Protein AF-A0A1G5RB70-F1 (afdb_monomer)

Organism: Photorhabdus luminescens (NCBI:txid29488)

Secondary structure (DSSP, 8-state):
--S-HHHHHHHHHHHHHHHHHT-HHHHHHHHHHHHHHHHTTT---HHHHHHHHHHHHHHHHHHHHHHHT-PPTT--PPPHHHHHHHHHHHHHHHHH-SSEEEEETT-TTS-GGGS-HHHHHH-SEEEEEES-HHHHSS---SSEEEEEE-B-GGGHHHHHHHHHHT-SGGGTTTEEEEEEE-TTTTTSSS-SEEEEESS--HHHHHHHHHHHHHHS-GGGB-----TTPEEEETTEEEEEE-TTS-SSHHHHHHHHHHHHHHHHHHH---HHHHHHHHHHHTTB-SS-TTSB-HHHHHHHHHHHHHTTS-SSPPPPPPTHHHHHHH-HHHHHHHSEEE-HHHHHT-S--SEEEEEEEEEETTEEEEEEE---TTTGGG--TT-EEEEEE----S-TT----EEEEEESS--TT-EEEEPPBSS-EEEEEE-SSSEEEEEEE-STTGGGG-SSEEEEE-HHHHBPTTSS-BEEEEEEEEETTEEEEEEEEEEEEEETTEEEEEE-TTS-SEEEEE--TTHHHHHHHHHHHHHHHHHHHHHHHHHHTT---TT--PPPP-S----TT-TTTHHHHHHHHHHHHHHHHHHHHHHHHHHHHHHHHHS--SSS-HHHHHHHHHHHHHHHHHHHHHHHHHHHHHHHHHHHHHHHHHHHHH-GGGTS---GGGGT-TTS-----HHHHHHHHHHHHHHTT-HHHHHHHHSTTT---TT--TT--HHHHHHHHHSS-S-HHHHHHHHHHHHHHHHHHHHHHHHHHHHHHHHHHHHTT-S------HHHHHHHTT--SS--HHHHHHHHHHHHHHHHHHHHHHHHHHHHHHHHHHHHHTS----SSHHHHHHHHHHTSS----

Solvent-accessible surface area (backbone atoms only — not comparable to full-atom values): 46330 Å² total; per-residue (Å²): 128,82,84,41,13,32,58,43,38,48,53,50,36,52,51,42,47,58,55,46,62,73,34,68,72,50,42,53,50,53,51,51,43,53,52,52,27,58,75,47,78,72,42,88,45,76,66,48,51,52,53,48,52,53,52,27,52,57,39,22,54,50,34,27,52,53,46,61,66,47,53,42,73,88,47,44,57,55,52,77,68,52,26,53,52,49,48,54,46,52,53,55,50,46,74,72,46,86,56,42,44,50,25,42,58,97,44,71,90,49,60,52,89,78,53,52,68,69,57,52,59,64,26,67,24,38,33,38,33,48,59,50,62,66,58,55,63,48,82,68,45,66,36,38,20,36,34,36,38,34,56,38,64,95,34,52,68,54,49,57,53,40,60,60,65,56,69,40,79,94,40,60,86,38,59,43,39,35,35,36,42,10,40,76,40,25,41,69,37,54,55,32,25,40,38,36,24,40,48,70,56,71,66,58,52,48,54,52,52,56,51,49,40,59,62,40,63,71,84,33,42,33,67,44,63,60,78,29,29,33,69,74,52,74,8,26,19,32,35,44,43,60,60,94,54,60,93,44,66,53,56,40,53,11,46,49,38,10,55,11,42,46,50,15,72,74,70,70,46,59,53,74,59,34,35,38,51,41,30,48,78,66,41,23,22,63,73,37,51,14,36,61,19,66,47,47,54,52,48,43,54,51,48,56,54,57,69,75,54,78,71,100,64,90,73,74,49,29,59,62,37,50,52,35,42,74,40,48,66,63,42,47,62,69,28,28,68,39,24,58,56,45,56,70,64,51,84,64,58,61,60,53,33,35,20,30,32,75,76,52,94,54,34,33,35,39,37,79,48,84,80,54,89,75,48,73,80,68,64,64,62,34,49,38,54,25,34,38,37,48,79,70,60,58,40,76,83,61,36,59,56,24,63,38,77,43,60,57,73,73,59,83,40,31,36,34,45,35,48,56,37,59,50,19,16,44,32,31,22,60,71,55,99,57,34,32,37,38,32,36,32,38,25,56,52,41,56,73,55,56,69,60,29,22,41,68,49,34,28,82,78,38,42,42,88,73,47,93,47,40,28,27,32,42,36,35,41,31,55,98,85,36,58,30,47,35,36,30,34,36,44,78,46,77,58,90,97,44,68,39,83,35,58,38,87,91,54,78,38,55,50,78,41,59,76,35,84,57,44,46,61,52,51,50,55,51,47,54,55,50,44,51,50,43,51,54,50,51,48,53,51,19,55,75,68,72,42,87,61,84,88,64,55,86,39,79,81,84,82,77,77,94,52,101,78,32,74,32,48,37,51,57,53,53,50,50,52,53,39,53,53,44,54,50,56,63,47,40,57,51,53,50,49,42,51,50,46,45,35,57,69,57,70,70,79,96,80,76,70,63,68,59,52,51,49,51,43,50,53,46,50,54,50,54,49,47,51,46,63,70,42,49,34,59,55,56,47,48,55,52,46,48,52,45,48,51,51,41,52,46,25,76,74,61,38,47,67,71,52,43,44,85,58,83,46,66,88,63,54,88,74,69,79,71,90,66,50,71,66,53,55,38,52,54,55,51,50,53,51,60,76,64,67,42,65,49,24,53,48,12,45,74,49,29,86,81,56,83,48,90,94,68,58,98,84,56,50,38,69,54,48,42,48,60,67,66,67,72,82,67,51,55,32,40,41,17,15,49,52,43,52,31,50,53,41,43,52,52,54,50,44,52,50,51,53,55,53,48,52,53,51,53,53,51,41,46,74,72,69,50,90,77,85,84,88,72,62,61,71,54,43,34,61,43,56,68,57,82,81,86,70,60,63,69,63,50,50,53,52,47,52,50,24,35,73,74,46,40,71,62,24,42,50,54,53,52,48,51,46,49,51,51,17,54,50,41,56,42,61,79,55,80,79,73,83,88,61,52,71,70,50,50,54,55,57,55,61,75,72,54,84,80,91,125

pLDDT: mean 78.02, std 16.64, range [27.03, 98.0]

Radius of gyration: 30.94 Å; Cα contacts (8 Å, |Δi|>4): 1353; chains: 1; bounding box: 73×94×80 Å

Sequence (854 aa):
MPNNSYQSLLASAQATLKEMKHKPNTEALIQTIKQGFSKNNHKWTPELINKQKMLEHALEKNAYIRYSNDLPVGASGLNEGEQRSFVNYIKALAGRTTKVDILVQGNEKAALSSQTDAILGSADAFRVLPKDFKQRHSARTNIGARLTINVDKAHFNSLANALTQLFNDDNRGWLEQAKIMGPKNLGNRTDQAVIYLSSAGVEHAHAIGNKLNKLLPATAFIEHTPTGMYRVGKGIAYSETVEGESSSHGQSRARLIAAASTESLLTNTPIEKTLSRTLQKRGYDIHNPALLAQAVRDRDLKGRLMSMIGGAEHRQGSTDIQQFAIDPVLFARSNTISAETLVRAGRLPAEGHAQLVKVKAGLYELEYAAQSTNDIAKGNVDSVPAYFLGYNGSNQANTIPAYVDIPKHAVPGSFLFTGTLSGCSLVVTNLDADTYRVYHDSRVNSSLLYDNVVMAVDYKDYQIAGTTKGFAAAYMQYVNGEWQLAFQRQEYQQDGQTLWPKSRNSEEPISIQTANSQVAERNQAQFATYRERIHQQLKKIATQFGVPVEGVSDGVYKEGEFSPHHPAITAWIELHDKVQAKIIADTQQLVDKRNGLYKARSDTSENFQPALIDQQIKQINITLEYYKARYDSVLDEALSVEQSWLWQQIKSKSGVDAVVRIDDTSILSSSKEHTSNMGERYAIVEAYQRNRLDAEFTDGLRNFQDISIPGFDNRMSALEMKRLFLDGQLTPKQRGALSSRITETSRAEYIDKILKQTSVFSEDFHRAGSNFDRLAPQDFYLSLVGDVSGGRCYPLVRAMAVALANSGEAGINSLVEKLYLSGAMASFADIGGASEHLPQIRQVSEAALVPSLS

Nearest PDB structures (foldseek):
  8p51-assembly1_A  TM=5.427E-01  e=2.641E-49  Photorhabdus luminescens
  8p52-assembly1_A  TM=4.308E-01  e=3.298E-49  Photorhabdus luminescens
  4rsw-assembly1_B  TM=7.954E-01  e=2.076E-15  Pseudomonas syringae pv. syringae
  4rsx-assembly1_A  TM=8.199E-01  e=9.573E-13  Pseudomonas syringae pv. tomato str. DC3000

Mean predicted aligned error: 17.88 Å

Foldseek 3Di:
DFLFLLVLLLVLLVVLLVVLCPDPVLVVLLVVLLVVCVVVVNDDDPVSVVSLVVNLVVLLVSLLVVLWPQAFPPQDADDPVLQLVLLVLLVVLQVPFDFWAKAAVVGRVDGSPPDDPVCLSPGQKIKIFTPPPCQQPPDQQLKKKKKFFAWHSVCLSLVSNLQSVCPDPVCGPWFHMKMAGHRRCGSVTNGRMMTITSDDDLVSQLVSVLSVLLSDFPNTAGADEGRSWRDNDGRMTMAMGHGPADPDPSSRSSSLSSQLSSCCSNVVDDSLQSSLVSCLVRQADSRRRSHGDPLRNVVSVLVQQVVPDPPDDDAQFDLCLVVCLVPVPVLLQQAPEAASQVQVVADDPQKAKWGWHDPDGRYTYIHGDDDDPVCVVPPNSGIDIEGEWEADGQRQQDQAWTKHKDWFFDDRSYKYFYHKDWQWKWWWADPDDTIIMITIGNHALCNLLDPRTFDMDGQVNFDDPLDSTGIKGWMWGCPPRGIKTKIATWDWDDDPPHIDIDGDPPDSRMDIDGGDRCPNVVSVVVLVVVLVVLVVLLVVLCVVLVHDPPPQDFADDDDDGQTLCDRRCPSLVVSLVVSVSSLCVVLVVLVVVLSVLSSVLSPDDDDDDNVVSVVSNVVSVVVVVVSCSSPVSSSVVSSSSSSSVVSSVQCVVPNSCSRHPPDPCPVVPVPPDPPDDLVNVLVVVVVVLVSNVPVLLCLLLVVLVPDDAPPDDPPDALSVLSVSLVVPPTDSSNNSSSVNVSVVRVLVVVLVVQVVVQVVVVVVCVVVVDPDDDDQPQSNLCSLLVNPPVGDVPQVVVQCVVLCVPPNNVSNVVSSVVSVVNSVVSNVVVVDDDDPCVVVVVVVVVVSRDDDDD

Structure (mmCIF, N/CA/C/O backbone):
data_AF-A0A1G5RB70-F1
#
_entry.id   AF-A0A1G5RB70-F1
#
loop_
_atom_site.group_PDB
_atom_site.id
_atom_site.type_symbol
_atom_site.label_atom_id
_atom_site.label_alt_id
_atom_site.label_comp_id
_atom_site.label_asym_id
_atom_site.label_entity_id
_atom_site.label_seq_id
_atom_site.pdbx_PDB_ins_code
_atom_site.Cartn_x
_atom_site.Cartn_y
_atom_site.Cartn_z
_atom_site.occupancy
_atom_site.B_iso_or_equiv
_atom_site.auth_seq_id
_atom_site.auth_comp_id
_atom_site.auth_asym_id
_atom_site.auth_atom_id
_atom_site.pdbx_PDB_model_num
ATOM 1 N N . MET A 1 1 ? -16.496 -16.251 14.519 1.00 31.03 1 MET A N 1
ATOM 2 C CA . MET A 1 1 ? -16.645 -15.763 13.128 1.00 31.03 1 MET A CA 1
ATOM 3 C C . MET A 1 1 ? -15.352 -16.054 12.382 1.00 31.03 1 MET A C 1
ATOM 5 O O . MET A 1 1 ? -14.330 -16.115 13.058 1.00 31.03 1 MET A O 1
ATOM 9 N N . PRO A 1 2 ? -15.360 -16.285 11.058 1.00 34.53 2 PRO A N 1
ATOM 10 C CA . PRO A 1 2 ? -14.129 -16.552 10.320 1.00 34.53 2 PRO A CA 1
ATOM 11 C C . PRO A 1 2 ? -13.153 -15.385 10.499 1.00 34.53 2 PRO A C 1
ATOM 13 O O . PRO A 1 2 ? -13.551 -14.232 10.358 1.00 34.53 2 PRO A O 1
ATOM 16 N N . ASN A 1 3 ? -11.884 -15.686 10.775 1.00 48.84 3 ASN A N 1
ATOM 17 C CA . ASN A 1 3 ? -10.769 -14.735 10.910 1.00 48.84 3 ASN A CA 1
ATOM 18 C C . ASN A 1 3 ? -10.421 -13.994 9.595 1.00 48.84 3 ASN A C 1
ATOM 20 O O . ASN A 1 3 ? -9.320 -13.471 9.452 1.00 48.84 3 ASN A O 1
ATOM 24 N N . ASN A 1 4 ? -11.323 -13.969 8.611 1.00 68.75 4 ASN A N 1
ATOM 25 C CA . ASN A 1 4 ? -11.021 -13.548 7.254 1.00 68.75 4 ASN A CA 1
ATOM 26 C C . ASN A 1 4 ? -11.738 -12.231 6.908 1.00 68.75 4 ASN A C 1
ATOM 28 O O . ASN A 1 4 ? -12.928 -12.213 6.582 1.00 68.75 4 ASN A O 1
ATOM 32 N N . SER A 1 5 ? -10.990 -11.127 6.975 1.00 85.88 5 SER A N 1
ATOM 33 C CA . SER A 1 5 ? -11.450 -9.781 6.612 1.00 85.88 5 SER A CA 1
ATOM 34 C C . SER A 1 5 ? -11.936 -9.689 5.156 1.00 85.88 5 SER A C 1
ATOM 36 O O . SER A 1 5 ? -12.802 -8.867 4.857 1.00 85.88 5 SER A O 1
ATOM 38 N N . TYR A 1 6 ? -11.451 -10.560 4.260 1.00 85.56 6 TYR A N 1
ATOM 39 C CA . TYR A 1 6 ? -11.930 -10.638 2.880 1.00 85.56 6 TYR A CA 1
ATOM 40 C C . TYR A 1 6 ? -13.357 -11.160 2.821 1.00 85.56 6 TYR A C 1
ATOM 42 O O . TYR A 1 6 ? -14.191 -10.572 2.143 1.00 85.56 6 TYR A O 1
ATOM 50 N N . GLN A 1 7 ? -13.671 -12.213 3.576 1.00 84.19 7 GLN A N 1
ATOM 51 C CA . GLN A 1 7 ? -15.010 -12.804 3.571 1.00 84.19 7 GLN A CA 1
ATOM 52 C C . GLN A 1 7 ? -16.065 -11.833 4.111 1.00 84.19 7 GLN A C 1
ATOM 54 O O . GLN A 1 7 ? -17.151 -11.732 3.542 1.00 84.19 7 GLN A O 1
ATOM 59 N N . SER A 1 8 ? -15.749 -11.067 5.163 1.00 89.44 8 SER A N 1
ATOM 60 C CA . SER A 1 8 ? -16.678 -10.046 5.669 1.00 89.44 8 SER A CA 1
ATOM 61 C C . SER A 1 8 ? -16.869 -8.902 4.669 1.00 89.44 8 SER A C 1
ATOM 63 O O . SER A 1 8 ? -18.002 -8.479 4.427 1.00 89.44 8 SER A O 1
ATOM 65 N N . LEU A 1 9 ? -15.790 -8.442 4.025 1.00 92.69 9 LEU A N 1
ATOM 66 C CA . LEU A 1 9 ? -15.866 -7.413 2.990 1.00 92.69 9 LEU A CA 1
ATOM 67 C C . LEU A 1 9 ? -16.654 -7.891 1.760 1.00 92.69 9 LEU A C 1
ATOM 69 O O . LEU A 1 9 ? -17.506 -7.158 1.257 1.00 92.69 9 LEU A O 1
ATOM 73 N N . LEU A 1 10 ? -16.413 -9.123 1.307 1.00 91.12 10 LEU A N 1
ATOM 74 C CA . LEU A 1 10 ? -17.107 -9.745 0.183 1.00 91.12 10 LEU A CA 1
ATOM 75 C C . LEU A 1 10 ? -18.601 -9.907 0.470 1.00 91.12 10 LEU A C 1
ATOM 77 O O . LEU A 1 10 ? -19.417 -9.533 -0.369 1.00 91.12 10 LEU A O 1
ATOM 81 N N . ALA A 1 11 ? -18.973 -10.383 1.661 1.00 91.50 11 ALA A N 1
ATOM 82 C CA . ALA A 1 11 ? -20.374 -10.495 2.060 1.00 91.50 11 ALA A CA 1
ATOM 83 C C . ALA A 1 11 ? -21.081 -9.127 2.038 1.00 91.50 11 ALA A C 1
ATOM 85 O O . ALA A 1 11 ? -22.203 -9.003 1.538 1.00 91.50 11 ALA A O 1
ATOM 86 N N . SER A 1 12 ? -20.408 -8.073 2.514 1.00 94.31 12 SER A N 1
ATOM 87 C CA . SER A 1 12 ? -20.926 -6.702 2.444 1.00 94.31 12 SER A CA 1
ATOM 88 C C . SER A 1 12 ? -21.049 -6.196 1.000 1.00 94.31 12 SER A C 1
ATOM 90 O O . SER A 1 12 ? -22.056 -5.574 0.644 1.00 94.31 12 SER A O 1
ATOM 92 N N . ALA A 1 13 ? -20.086 -6.525 0.132 1.00 95.25 13 ALA A N 1
ATOM 93 C CA . ALA A 1 13 ? -20.132 -6.194 -1.291 1.00 95.25 13 ALA A CA 1
ATOM 94 C C . ALA A 1 13 ? -21.294 -6.895 -2.012 1.00 95.25 13 ALA A C 1
ATOM 96 O O . ALA A 1 13 ? -22.079 -6.243 -2.698 1.00 95.25 13 ALA A O 1
ATOM 97 N N . GLN A 1 14 ? -21.461 -8.202 -1.800 1.00 94.94 14 GLN A N 1
ATOM 98 C CA . GLN A 1 14 ? -22.570 -8.992 -2.339 1.00 94.94 14 GLN A CA 1
ATOM 99 C C . GLN A 1 14 ? -23.925 -8.445 -1.876 1.00 94.94 14 GLN A C 1
ATOM 101 O O . GLN A 1 14 ? -24.848 -8.306 -2.681 1.00 94.94 14 GLN A O 1
ATOM 106 N N . ALA A 1 15 ? -24.051 -8.087 -0.595 1.00 94.00 15 ALA A N 1
ATOM 107 C CA . ALA A 1 15 ? -25.278 -7.514 -0.052 1.00 94.00 15 ALA A CA 1
ATOM 108 C C . ALA A 1 15 ? -25.584 -6.126 -0.642 1.00 94.00 15 ALA A C 1
ATOM 110 O O . ALA A 1 15 ? -26.731 -5.856 -1.007 1.00 94.00 15 ALA A O 1
ATOM 111 N N . THR A 1 16 ? -24.562 -5.278 -0.788 1.00 94.44 16 THR A N 1
ATOM 112 C CA . THR A 1 16 ? -24.662 -3.961 -1.438 1.00 94.44 16 THR A CA 1
ATOM 113 C C . THR A 1 16 ? -25.119 -4.111 -2.888 1.00 94.44 16 THR A C 1
ATOM 115 O O . THR A 1 16 ? -26.086 -3.475 -3.306 1.00 94.44 16 THR A O 1
ATOM 118 N N . LEU A 1 17 ? -24.479 -5.002 -3.649 1.00 93.31 17 LEU A N 1
ATOM 119 C CA . LEU A 1 17 ? -24.807 -5.263 -5.048 1.00 93.31 17 LEU A CA 1
ATOM 120 C C . LEU A 1 17 ? -26.230 -5.811 -5.200 1.00 93.31 17 LEU A C 1
ATOM 122 O O . LEU A 1 17 ? -26.986 -5.330 -6.045 1.00 93.31 17 LEU A O 1
ATOM 126 N N . LYS A 1 18 ? -26.624 -6.763 -4.343 1.00 92.31 18 LYS A N 1
ATOM 127 C CA . LYS A 1 18 ? -27.985 -7.304 -4.313 1.00 92.31 18 LYS A CA 1
ATOM 128 C C . LYS A 1 18 ? -29.006 -6.201 -4.058 1.00 92.31 18 LYS A C 1
ATOM 130 O O . LYS A 1 18 ? -29.961 -6.105 -4.814 1.00 92.31 18 LYS A O 1
ATOM 135 N N . GLU A 1 19 ? -28.829 -5.363 -3.040 1.00 92.62 19 GLU A N 1
ATOM 136 C CA . GLU A 1 19 ? -29.795 -4.301 -2.732 1.00 92.62 19 GLU A CA 1
ATOM 137 C C . GLU A 1 19 ? -29.883 -3.261 -3.854 1.00 92.62 19 GLU A C 1
ATOM 139 O O . GLU A 1 19 ? -30.973 -2.905 -4.298 1.00 92.62 19 GLU A O 1
ATOM 144 N N . MET A 1 20 ? -28.734 -2.791 -4.335 1.00 92.19 20 MET A N 1
ATOM 145 C CA . MET A 1 20 ? -28.671 -1.701 -5.304 1.00 92.19 20 MET A CA 1
ATOM 146 C C . MET A 1 20 ? -29.183 -2.119 -6.682 1.00 92.19 20 MET A C 1
ATOM 148 O O . MET A 1 20 ? -29.793 -1.302 -7.366 1.00 92.19 20 MET A O 1
ATOM 152 N N . LYS A 1 21 ? -29.041 -3.398 -7.054 1.00 87.88 21 LYS A N 1
ATOM 153 C CA . LYS A 1 21 ? -29.631 -3.941 -8.282 1.00 87.88 21 LYS A CA 1
ATOM 154 C C . LYS A 1 21 ? -31.162 -3.848 -8.302 1.00 87.88 21 LYS A C 1
ATOM 156 O O . LYS A 1 21 ? -31.720 -3.682 -9.369 1.00 87.88 21 LYS A O 1
ATOM 161 N N . HIS A 1 22 ? -31.837 -3.900 -7.152 1.00 88.50 22 HIS A N 1
ATOM 162 C CA . HIS A 1 22 ? -33.305 -3.837 -7.090 1.00 88.50 22 HIS A CA 1
ATOM 163 C C . HIS A 1 22 ? -33.854 -2.402 -6.979 1.00 88.50 22 HIS A C 1
ATOM 165 O O . HIS A 1 22 ? -35.068 -2.218 -6.895 1.00 88.50 22 HIS A O 1
ATOM 171 N N . LYS A 1 23 ? -32.997 -1.368 -6.950 1.00 92.62 23 LYS A N 1
ATOM 172 C CA . LYS A 1 23 ? -33.448 0.031 -6.877 1.00 92.62 23 LYS A CA 1
ATOM 173 C C . LYS A 1 23 ? -33.729 0.580 -8.282 1.00 92.62 23 LYS A C 1
ATOM 175 O O . LYS A 1 23 ? -32.786 0.673 -9.069 1.00 92.62 23 LYS A O 1
ATOM 180 N N . PRO A 1 24 ? -34.957 1.057 -8.581 1.00 91.19 24 PRO A N 1
ATOM 181 C CA . PRO A 1 24 ? -35.333 1.510 -9.926 1.00 91.19 24 PRO A CA 1
ATOM 182 C C . PRO A 1 24 ? -34.399 2.575 -10.515 1.00 91.19 24 PRO A C 1
ATOM 184 O O . PRO A 1 24 ? -33.982 2.476 -11.665 1.00 91.19 24 PRO A O 1
ATOM 187 N N . A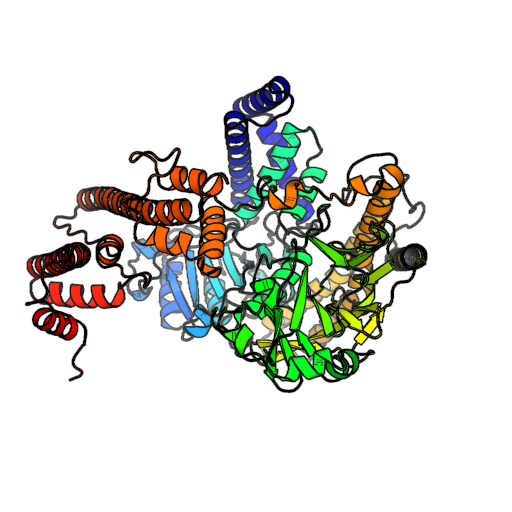SN A 1 25 ? -34.000 3.563 -9.707 1.00 90.75 25 ASN A N 1
ATOM 188 C CA . ASN A 1 25 ? -33.099 4.633 -10.148 1.00 90.75 25 ASN A CA 1
ATOM 189 C C . ASN A 1 25 ? -31.695 4.111 -10.486 1.00 90.75 25 ASN A C 1
ATOM 191 O O . ASN A 1 25 ? -31.045 4.613 -11.399 1.00 90.75 25 ASN A O 1
ATOM 195 N N . THR A 1 26 ? -31.220 3.106 -9.749 1.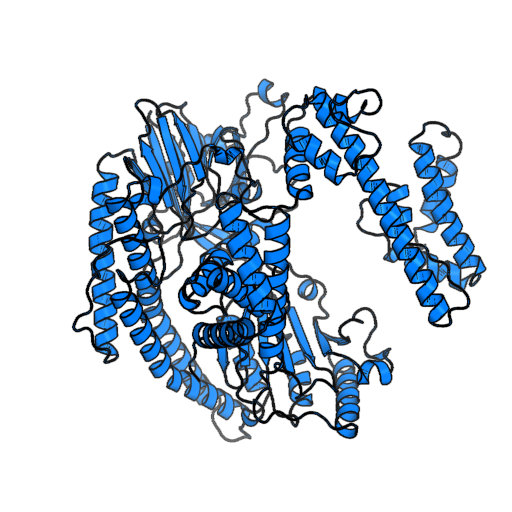00 91.69 26 THR A N 1
ATOM 196 C CA . THR A 1 26 ? -29.913 2.488 -9.981 1.00 91.69 26 THR A CA 1
ATOM 197 C C . THR A 1 26 ? -29.942 1.616 -11.231 1.00 91.69 26 THR A C 1
ATOM 199 O O . THR A 1 26 ? -29.047 1.732 -12.063 1.00 91.69 26 THR A O 1
ATOM 202 N N . GLU A 1 27 ? -30.990 0.810 -11.411 1.00 92.44 27 GLU A N 1
ATOM 203 C CA . GLU A 1 27 ? -31.206 0.012 -12.624 1.00 92.44 27 GLU A CA 1
ATOM 204 C C . GLU A 1 27 ? -31.263 0.908 -13.873 1.00 92.44 27 GLU A C 1
ATOM 206 O O . GLU A 1 27 ? -30.523 0.682 -14.832 1.00 92.44 27 GLU A O 1
ATOM 211 N N . ALA A 1 28 ? -32.051 1.988 -13.838 1.00 93.56 28 ALA A N 1
ATOM 212 C CA . ALA A 1 28 ? -32.140 2.950 -14.937 1.00 93.56 28 ALA A CA 1
ATOM 213 C C . ALA A 1 28 ? -30.778 3.587 -15.271 1.00 93.56 28 ALA A C 1
ATOM 215 O O . ALA A 1 28 ? -30.421 3.729 -16.445 1.00 93.56 28 ALA A O 1
ATOM 216 N N . LEU A 1 29 ? -29.985 3.929 -14.249 1.00 93.69 29 LEU A N 1
ATOM 217 C CA . LEU A 1 29 ? -28.647 4.493 -14.424 1.00 93.69 29 LEU A CA 1
ATOM 218 C C . LEU A 1 29 ? -27.680 3.486 -15.067 1.00 93.69 29 LEU A C 1
ATOM 220 O O . LEU A 1 29 ? -26.972 3.843 -16.008 1.00 93.69 29 LEU A O 1
ATOM 224 N N . ILE A 1 30 ? -27.693 2.223 -14.625 1.00 92.12 30 ILE A N 1
ATOM 225 C CA . ILE A 1 30 ? -26.885 1.136 -15.206 1.00 92.12 30 ILE A CA 1
ATOM 226 C C . ILE A 1 30 ? -27.234 0.935 -16.683 1.00 92.12 30 ILE A C 1
ATOM 228 O O . ILE A 1 30 ? -26.332 0.877 -17.522 1.00 92.12 30 ILE A O 1
ATOM 232 N N . GLN A 1 31 ? -28.528 0.860 -17.014 1.00 93.75 31 GLN A N 1
ATOM 233 C CA . GLN A 1 31 ? -28.980 0.687 -18.398 1.00 93.75 31 GLN A CA 1
ATOM 234 C C . GLN A 1 31 ? -28.575 1.876 -19.272 1.00 93.75 31 GLN A C 1
ATOM 236 O O . GLN A 1 31 ? -28.063 1.681 -20.373 1.00 93.75 31 GLN A O 1
ATOM 241 N N . THR A 1 32 ? -28.715 3.100 -18.756 1.00 94.75 32 THR A N 1
ATOM 242 C CA . THR A 1 32 ? -28.289 4.321 -19.455 1.00 94.75 32 THR A CA 1
ATOM 243 C C . THR A 1 32 ? -26.794 4.288 -19.772 1.00 94.75 32 THR A C 1
ATOM 245 O O . THR A 1 32 ? -26.399 4.586 -20.898 1.00 94.75 32 THR A O 1
ATOM 248 N N . ILE A 1 33 ? -25.956 3.892 -18.807 1.00 87.75 33 ILE A N 1
ATOM 249 C CA . ILE A 1 33 ? -24.504 3.794 -19.007 1.00 87.75 33 ILE A CA 1
ATOM 250 C C . ILE A 1 33 ? -24.174 2.718 -20.048 1.00 87.75 33 ILE A C 1
ATOM 252 O O . ILE A 1 33 ? -23.453 3.005 -21.001 1.00 87.75 33 ILE A O 1
ATOM 256 N N . LYS A 1 34 ? -24.729 1.505 -19.914 1.00 89.81 34 LYS A N 1
ATOM 257 C CA . LYS A 1 34 ? -24.479 0.387 -20.842 1.00 89.81 34 LYS A CA 1
ATOM 258 C C . LYS A 1 34 ? -24.890 0.724 -22.277 1.00 89.81 34 LYS A C 1
ATOM 260 O O . LYS A 1 34 ? -24.111 0.522 -23.208 1.00 89.81 34 LYS A O 1
ATOM 265 N N . GLN A 1 35 ? -26.087 1.282 -22.458 1.00 91.25 35 GLN A N 1
ATOM 266 C CA . GLN A 1 35 ? -26.585 1.686 -23.774 1.00 91.25 35 GLN A CA 1
ATOM 267 C C . GLN A 1 35 ? -25.755 2.822 -24.366 1.00 91.25 35 GLN A C 1
ATOM 269 O O . GLN A 1 35 ? -25.406 2.773 -25.543 1.00 91.25 35 GLN A O 1
ATOM 274 N N . GLY A 1 36 ? -25.415 3.834 -23.565 1.00 84.12 36 GLY A N 1
ATOM 275 C CA . GLY A 1 36 ? -24.588 4.945 -24.021 1.00 84.12 36 GLY A CA 1
ATOM 276 C C . GLY A 1 36 ? -23.173 4.508 -24.401 1.00 84.12 36 GLY A C 1
ATOM 277 O O . GLY A 1 36 ? -22.647 4.975 -25.406 1.00 84.12 36 GLY A O 1
ATOM 278 N N . PHE A 1 37 ? -22.573 3.580 -23.654 1.00 76.94 37 PHE A N 1
ATOM 279 C CA . PHE A 1 37 ? -21.264 3.016 -23.978 1.00 76.94 37 PHE A CA 1
ATOM 280 C C . PHE A 1 37 ? -21.298 2.228 -25.295 1.00 76.94 37 PHE A C 1
ATOM 282 O O . PHE A 1 37 ? -20.459 2.448 -26.166 1.00 76.94 37 PHE A O 1
ATOM 289 N N . SER A 1 38 ? -22.312 1.375 -25.484 1.00 79.94 38 SER A N 1
ATOM 290 C CA . SER A 1 38 ? -22.505 0.614 -26.726 1.00 79.94 38 SER A CA 1
ATOM 291 C C . SER A 1 38 ? -22.735 1.526 -27.940 1.00 79.94 38 SER A C 1
ATOM 293 O O . SER A 1 38 ? -22.081 1.356 -28.966 1.00 79.94 38 SER A O 1
ATOM 295 N N . LYS A 1 39 ? -23.589 2.553 -27.807 1.00 86.06 39 LYS A N 1
ATOM 296 C CA . LYS A 1 39 ? -23.884 3.522 -28.880 1.00 86.06 39 LYS A CA 1
ATOM 297 C C . LYS A 1 39 ? -22.684 4.389 -29.275 1.00 86.06 39 LYS A C 1
ATOM 299 O O . LYS A 1 39 ? -22.634 4.860 -30.403 1.00 86.06 39 LYS A O 1
ATOM 304 N N . ASN A 1 40 ? -21.718 4.585 -28.377 1.00 77.00 40 ASN A N 1
ATOM 305 C CA . ASN A 1 40 ? -20.520 5.396 -28.616 1.00 77.00 40 ASN A CA 1
ATOM 306 C C . ASN A 1 40 ? -19.294 4.553 -29.003 1.00 77.00 40 ASN A C 1
ATOM 308 O O . ASN A 1 40 ? -18.175 4.862 -28.593 1.00 77.00 40 ASN A O 1
ATOM 312 N N . ASN A 1 41 ? -19.483 3.476 -29.772 1.00 75.75 41 ASN A N 1
ATOM 313 C CA . ASN A 1 41 ? -18.404 2.577 -30.201 1.00 75.75 41 ASN A CA 1
ATOM 314 C C . ASN A 1 41 ? -17.542 2.064 -29.033 1.00 75.75 41 ASN A C 1
ATOM 316 O O . ASN A 1 41 ? -16.322 1.966 -29.159 1.00 75.75 41 ASN A O 1
ATOM 320 N N . HIS A 1 42 ? -18.166 1.756 -27.891 1.00 68.81 42 HIS A N 1
ATOM 321 C CA . HIS A 1 42 ? -17.479 1.274 -26.687 1.00 68.81 42 HIS A CA 1
ATOM 322 C C . HIS A 1 42 ? -16.435 2.267 -26.144 1.00 68.81 42 HIS A C 1
ATOM 324 O O . HIS A 1 42 ? -15.387 1.877 -25.626 1.00 68.81 42 HIS A O 1
ATOM 330 N N . LYS A 1 43 ? -16.713 3.573 -26.261 1.00 61.56 43 LYS A N 1
ATOM 331 C CA . LYS A 1 43 ? -15.885 4.648 -25.699 1.00 61.56 43 LYS A CA 1
ATOM 332 C C . LYS A 1 43 ? -16.616 5.393 -24.587 1.00 61.56 43 LYS A C 1
ATOM 334 O O . LYS A 1 43 ? -17.822 5.631 -24.643 1.00 61.56 43 LYS A O 1
ATOM 339 N N . TRP A 1 44 ? -15.849 5.799 -23.579 1.00 67.00 44 TRP A N 1
ATOM 340 C CA . TRP A 1 44 ? -16.328 6.651 -22.496 1.00 67.00 44 TRP A CA 1
ATOM 341 C C . TRP A 1 44 ? -16.421 8.106 -22.951 1.00 67.00 44 TRP A C 1
ATOM 343 O O . TRP A 1 44 ? -15.450 8.668 -23.454 1.00 67.00 44 TRP A O 1
ATOM 353 N N . THR A 1 45 ? -17.580 8.725 -22.734 1.00 69.56 45 THR A N 1
ATOM 354 C CA . THR A 1 45 ? -17.783 10.169 -22.901 1.00 69.56 45 THR A CA 1
ATOM 355 C C . THR A 1 45 ? -17.795 10.857 -21.531 1.00 69.56 45 THR A C 1
ATOM 357 O O . THR A 1 45 ? -18.068 10.195 -20.524 1.00 69.56 45 THR A O 1
ATOM 360 N N . PRO A 1 46 ? -17.558 12.180 -21.449 1.00 69.94 46 PRO A N 1
ATOM 361 C CA . PRO A 1 46 ? -17.653 12.915 -20.185 1.00 69.94 46 PRO A CA 1
ATOM 362 C C . PRO A 1 46 ? -19.002 12.733 -19.471 1.00 69.94 46 PRO A C 1
ATOM 364 O O . PRO A 1 46 ? -19.048 12.611 -18.247 1.00 69.94 46 PRO A O 1
ATOM 367 N N . GLU A 1 47 ? -20.101 12.644 -20.228 1.00 83.00 47 GLU A N 1
ATOM 368 C CA . GLU A 1 47 ? -21.432 12.393 -19.668 1.00 83.00 47 GLU A CA 1
ATOM 369 C C . GLU A 1 47 ? -21.533 10.995 -19.037 1.00 83.00 47 GLU A C 1
ATOM 371 O O . GLU A 1 47 ? -22.024 10.853 -17.916 1.00 83.00 47 GLU A O 1
ATOM 376 N N . LEU A 1 48 ? -21.030 9.960 -19.720 1.00 69.75 48 LEU A N 1
ATOM 377 C CA . LEU A 1 48 ? -21.040 8.588 -19.204 1.00 69.75 48 LEU A CA 1
ATOM 378 C C . LEU A 1 48 ? -20.142 8.432 -17.975 1.00 69.75 48 LEU A C 1
ATOM 380 O O . LEU A 1 48 ? -20.534 7.752 -17.030 1.00 69.75 48 LEU A O 1
ATOM 384 N N . ILE A 1 49 ? -18.995 9.113 -17.949 1.00 70.19 49 ILE A N 1
ATOM 385 C CA . ILE A 1 49 ? -18.101 9.165 -16.784 1.00 70.19 49 ILE A CA 1
ATOM 386 C C . ILE A 1 49 ? -18.816 9.807 -15.588 1.00 70.19 49 ILE A C 1
ATOM 388 O O . ILE A 1 49 ? -18.740 9.296 -14.472 1.00 70.19 49 ILE A O 1
ATOM 392 N N . ASN A 1 50 ? -19.559 10.897 -15.798 1.00 77.44 50 ASN A N 1
ATOM 393 C CA . ASN A 1 50 ? -20.337 11.519 -14.725 1.00 77.44 50 ASN A CA 1
ATOM 394 C C . ASN A 1 50 ? -21.445 10.591 -14.207 1.00 77.44 50 ASN A C 1
ATOM 396 O O . ASN A 1 50 ? -21.599 10.446 -12.995 1.00 77.44 50 ASN A O 1
ATOM 400 N N . LYS A 1 51 ? -22.169 9.900 -15.096 1.00 82.88 51 LYS A N 1
ATOM 401 C CA . LYS A 1 51 ? -23.176 8.903 -14.692 1.00 82.88 51 LYS A CA 1
ATOM 402 C C . LYS A 1 51 ? -22.550 7.722 -13.940 1.00 82.88 51 LYS A C 1
ATOM 404 O O . LYS A 1 51 ? -23.120 7.267 -12.952 1.00 82.88 51 LYS A O 1
ATOM 409 N N . GLN A 1 52 ? -21.369 7.259 -14.352 1.00 84.00 52 GLN A N 1
ATOM 410 C CA . GLN A 1 52 ? -20.610 6.234 -13.631 1.00 84.00 52 GLN A CA 1
ATOM 411 C C . GLN A 1 52 ? -20.239 6.705 -12.218 1.00 84.00 52 GLN A C 1
ATOM 413 O O . GLN A 1 52 ? -20.468 5.970 -11.263 1.00 84.00 52 GLN A O 1
ATOM 418 N N . LYS A 1 53 ? -19.753 7.943 -12.059 1.00 80.38 53 LYS A N 1
ATOM 419 C CA . LYS A 1 53 ? -19.459 8.528 -10.737 1.00 80.38 53 LYS A CA 1
ATOM 420 C C . LYS A 1 53 ? -20.703 8.621 -9.852 1.00 80.38 53 LYS A C 1
ATOM 422 O O . LYS A 1 53 ? -20.621 8.362 -8.655 1.00 80.38 53 LYS A O 1
ATOM 427 N N . MET A 1 54 ? -21.863 8.955 -10.424 1.00 90.56 54 MET A N 1
ATOM 428 C CA . MET A 1 54 ? -23.136 8.951 -9.691 1.00 90.56 54 MET A CA 1
ATOM 429 C C . MET A 1 54 ? -23.513 7.544 -9.204 1.00 90.56 54 MET A C 1
ATOM 431 O O . MET A 1 54 ? -23.964 7.391 -8.068 1.00 90.56 54 MET A O 1
ATOM 435 N N . LEU A 1 55 ? -23.319 6.521 -10.045 1.00 90.62 55 LEU A N 1
ATOM 436 C CA . LEU A 1 55 ? -23.554 5.120 -9.685 1.00 90.62 55 LEU A CA 1
ATOM 437 C C . LEU A 1 55 ? -22.618 4.679 -8.552 1.00 90.62 55 LEU A C 1
ATOM 439 O O . LEU A 1 55 ? -23.083 4.131 -7.552 1.00 90.62 55 LEU A O 1
ATOM 443 N N . GLU A 1 56 ? -21.325 4.971 -8.686 1.00 90.38 56 GLU A N 1
ATOM 444 C CA . GLU A 1 56 ? -20.311 4.654 -7.681 1.00 90.38 56 GLU A CA 1
ATOM 445 C C . GLU A 1 56 ? -20.622 5.342 -6.344 1.00 90.38 56 GLU A C 1
ATOM 447 O O . GLU A 1 56 ? -20.632 4.688 -5.305 1.00 90.38 56 GLU A O 1
ATOM 452 N N . HIS A 1 57 ? -21.003 6.622 -6.355 1.00 91.94 57 HIS A N 1
ATOM 453 C CA . HIS A 1 57 ? -21.382 7.345 -5.140 1.00 91.94 57 HIS A CA 1
ATOM 454 C C . HIS A 1 57 ? -22.630 6.759 -4.453 1.00 91.94 57 HIS A C 1
ATOM 456 O O . HIS A 1 57 ? -22.697 6.667 -3.224 1.00 91.94 57 HIS A O 1
ATOM 462 N N . ALA A 1 58 ? -23.629 6.325 -5.229 1.00 93.62 58 ALA A N 1
ATOM 463 C CA . ALA A 1 58 ? -24.820 5.679 -4.678 1.00 93.62 58 ALA A CA 1
ATOM 464 C C . ALA A 1 58 ? -24.485 4.336 -4.000 1.00 93.62 58 ALA A C 1
ATOM 466 O O . ALA A 1 58 ? -25.020 4.033 -2.928 1.00 93.62 58 ALA A O 1
ATOM 467 N N . LEU A 1 59 ? -23.585 3.553 -4.604 1.00 95.69 59 LEU A N 1
ATOM 468 C CA . LEU A 1 59 ? -23.063 2.308 -4.037 1.00 95.69 59 LEU A CA 1
ATOM 469 C C . LEU A 1 59 ? -22.230 2.566 -2.774 1.00 95.69 59 LEU A C 1
ATOM 471 O O . LEU A 1 59 ? -22.441 1.894 -1.767 1.00 95.69 59 LEU A O 1
ATOM 475 N N . GLU A 1 60 ? -21.343 3.566 -2.797 1.00 95.50 60 GLU A N 1
ATOM 476 C CA . GLU A 1 60 ? -20.515 3.983 -1.655 1.00 95.50 60 GLU A CA 1
ATOM 477 C C . GLU A 1 60 ? -21.395 4.345 -0.456 1.00 95.50 60 GLU A C 1
ATOM 479 O O . GLU A 1 60 ? -21.188 3.835 0.645 1.00 95.50 60 GLU A O 1
ATOM 484 N N . LYS A 1 61 ? -22.434 5.162 -0.670 1.00 94.06 61 LYS A N 1
ATOM 485 C CA . LYS A 1 61 ? -23.382 5.537 0.385 1.00 94.06 61 LYS A CA 1
ATOM 486 C C . LYS A 1 61 ? -24.085 4.316 0.981 1.00 94.06 61 LYS A C 1
ATOM 488 O O . LYS A 1 61 ? -24.231 4.239 2.199 1.00 94.06 61 LYS A O 1
ATOM 493 N N . ASN A 1 62 ? -24.523 3.365 0.154 1.00 94.81 62 ASN A N 1
ATOM 494 C CA . ASN A 1 62 ? -25.186 2.155 0.644 1.00 94.81 62 ASN A CA 1
ATOM 495 C C . ASN A 1 62 ? -24.236 1.257 1.449 1.00 94.81 62 ASN A C 1
ATOM 497 O O . ASN A 1 62 ? -24.576 0.854 2.561 1.00 94.81 62 ASN A O 1
ATOM 501 N N . ALA A 1 63 ? -23.035 1.006 0.924 1.00 94.62 63 ALA A N 1
ATOM 502 C CA . ALA A 1 63 ? -22.011 0.222 1.605 1.00 94.62 63 ALA A CA 1
ATOM 503 C C . ALA A 1 63 ? -21.600 0.865 2.942 1.00 94.62 63 ALA A C 1
ATOM 505 O O . ALA A 1 63 ? -21.455 0.169 3.947 1.00 94.62 63 ALA A O 1
ATOM 506 N N . TYR A 1 64 ? -21.483 2.196 2.987 1.00 93.38 64 TYR A N 1
ATOM 507 C CA . TYR A 1 64 ? -21.172 2.921 4.218 1.00 93.38 64 TYR A CA 1
ATOM 508 C C . TYR A 1 64 ? -22.289 2.818 5.262 1.00 93.38 64 TYR A C 1
ATOM 510 O O . TYR A 1 64 ? -21.999 2.581 6.430 1.00 93.38 64 TYR A O 1
ATOM 518 N N . ILE A 1 65 ? -23.559 2.937 4.856 1.00 91.94 65 ILE A N 1
ATOM 519 C CA . ILE A 1 65 ? -24.705 2.761 5.767 1.00 91.94 65 ILE A CA 1
ATOM 520 C C . ILE A 1 65 ? -24.715 1.347 6.360 1.00 91.94 65 ILE A C 1
ATOM 522 O O . ILE A 1 65 ? -24.976 1.172 7.549 1.00 91.94 65 ILE A O 1
ATOM 526 N N . ARG A 1 66 ? -24.406 0.329 5.548 1.00 90.94 66 ARG A N 1
ATOM 527 C CA . ARG A 1 66 ? -24.288 -1.057 6.025 1.00 90.94 66 ARG A CA 1
ATOM 528 C C . ARG A 1 66 ? -23.196 -1.191 7.075 1.00 90.94 66 ARG A C 1
ATOM 530 O O . ARG A 1 66 ? -23.457 -1.758 8.127 1.00 90.94 66 ARG A O 1
ATOM 537 N N . TYR A 1 67 ? -22.023 -0.617 6.814 1.00 92.44 67 TYR A N 1
ATOM 538 C CA . TYR A 1 67 ? -20.944 -0.563 7.794 1.00 92.44 67 TYR A CA 1
ATOM 539 C C . TYR A 1 67 ? -21.376 0.159 9.080 1.00 92.44 67 TYR A C 1
ATOM 541 O O . TYR A 1 67 ? -21.174 -0.366 10.165 1.00 92.44 67 TYR A O 1
ATOM 549 N N . SER A 1 68 ? -22.003 1.337 8.988 1.00 88.88 68 SER A N 1
ATOM 550 C CA . SER A 1 68 ? -22.381 2.115 10.178 1.00 88.88 68 SER A CA 1
ATOM 551 C C . SER A 1 68 ? -23.470 1.457 11.027 1.00 88.88 68 SER A C 1
ATOM 553 O O . SER A 1 68 ? -23.597 1.778 12.205 1.00 88.88 68 SER A O 1
ATOM 555 N N . ASN A 1 69 ? -24.262 0.570 10.422 1.00 89.25 69 ASN A N 1
ATOM 556 C CA . ASN A 1 69 ? -25.316 -0.189 11.092 1.00 89.25 69 ASN A CA 1
ATOM 557 C C . ASN A 1 69 ? -24.823 -1.544 11.631 1.00 89.25 69 ASN A C 1
ATOM 559 O O . ASN A 1 69 ? -25.584 -2.239 12.303 1.00 89.25 69 ASN A O 1
ATOM 563 N N . ASP A 1 70 ? -23.574 -1.923 11.350 1.00 89.31 70 ASP A N 1
ATOM 564 C CA . ASP A 1 70 ? -22.908 -3.098 11.914 1.00 89.31 70 ASP A CA 1
ATOM 565 C C . ASP A 1 70 ? -22.491 -2.775 13.358 1.00 89.31 70 ASP A C 1
ATOM 567 O O . ASP A 1 70 ? -21.384 -2.304 13.618 1.00 89.31 70 ASP A O 1
ATOM 571 N N . LEU A 1 71 ? -23.439 -2.899 14.293 1.00 90.31 71 LEU A N 1
ATOM 572 C CA . LEU A 1 71 ? -23.247 -2.564 15.707 1.00 90.31 71 LEU A CA 1
ATOM 573 C C . LEU A 1 71 ? -22.792 -3.790 16.522 1.00 90.31 71 LEU A C 1
ATOM 575 O O . LEU A 1 71 ? -23.248 -4.907 16.255 1.00 90.31 71 LEU A O 1
ATOM 579 N N . PRO A 1 72 ? -21.956 -3.613 17.567 1.00 89.19 72 PRO A N 1
ATOM 580 C CA . PRO A 1 72 ? -21.579 -4.706 18.455 1.00 89.19 72 PRO A CA 1
ATOM 581 C C . PRO A 1 72 ? -22.803 -5.306 19.157 1.00 89.19 72 PRO A C 1
ATOM 583 O O . PRO A 1 72 ? -23.549 -4.608 19.848 1.00 89.19 72 PRO A O 1
ATOM 586 N N . VAL A 1 73 ? -22.995 -6.620 19.025 1.00 87.50 73 VAL A N 1
ATOM 587 C CA . VAL A 1 73 ? -24.105 -7.321 19.683 1.00 87.50 73 VAL A CA 1
ATOM 588 C C . VAL A 1 73 ? -23.932 -7.242 21.200 1.00 87.50 73 VAL A C 1
ATOM 590 O O . VAL A 1 73 ? -22.896 -7.629 21.736 1.00 87.50 73 VAL A O 1
ATOM 593 N N . GLY A 1 74 ? -24.959 -6.745 21.893 1.00 83.56 74 GLY A N 1
ATOM 594 C CA . GLY A 1 74 ? -24.945 -6.563 23.346 1.00 83.56 74 GLY A CA 1
ATOM 595 C C . GLY A 1 74 ? -24.349 -5.235 23.824 1.00 83.56 74 GLY A C 1
ATOM 596 O O . GLY A 1 74 ? -24.363 -4.982 25.026 1.00 83.56 74 GLY A O 1
ATOM 597 N N . ALA A 1 75 ? -23.874 -4.359 22.930 1.00 87.88 75 ALA A N 1
ATOM 598 C CA . ALA A 1 75 ? -23.527 -2.995 23.323 1.00 87.88 75 ALA A CA 1
ATOM 599 C C . ALA A 1 75 ? -24.780 -2.205 23.724 1.00 87.88 75 ALA A C 1
ATOM 601 O O . ALA A 1 75 ? -25.846 -2.345 23.128 1.00 87.88 75 ALA A O 1
ATOM 602 N N . SER A 1 76 ? -24.639 -1.373 24.754 1.00 91.69 76 SER A N 1
ATOM 603 C CA . SER A 1 76 ? -25.698 -0.497 25.252 1.00 91.69 76 SER A CA 1
ATOM 604 C C . SER A 1 76 ? -25.169 0.920 25.407 1.00 91.69 76 SER A C 1
ATOM 606 O O . SER A 1 76 ? -24.062 1.120 25.913 1.00 91.69 76 SER A O 1
ATOM 608 N N . GLY A 1 77 ? -25.968 1.900 24.990 1.00 93.12 77 GLY A N 1
ATOM 609 C CA . GLY A 1 77 ? -25.661 3.310 25.187 1.00 93.12 77 GLY A CA 1
ATOM 610 C C . GLY A 1 77 ? -25.778 3.769 26.642 1.00 93.12 77 GLY A C 1
ATOM 611 O O . GLY A 1 77 ? -26.315 3.066 27.503 1.00 93.12 77 GLY A O 1
ATOM 612 N N . LEU A 1 78 ? -25.281 4.978 26.902 1.00 95.06 78 LEU A N 1
ATOM 613 C CA . LEU A 1 78 ? -25.415 5.654 28.193 1.00 95.06 78 LEU A CA 1
ATOM 614 C C . LEU A 1 78 ? -26.744 6.415 28.274 1.00 95.06 78 LEU A C 1
ATOM 616 O O . LEU A 1 78 ? -27.097 7.151 27.349 1.00 95.06 78 LEU A O 1
ATOM 620 N N . ASN A 1 79 ? -27.449 6.306 29.400 1.00 94.88 79 ASN A N 1
ATOM 621 C CA . ASN A 1 79 ? -28.566 7.199 29.723 1.00 94.88 79 ASN A CA 1
ATOM 622 C C . ASN A 1 79 ? -28.064 8.605 30.111 1.00 94.88 79 ASN A C 1
ATOM 624 O O . ASN A 1 79 ? -26.877 8.803 30.349 1.00 94.88 79 ASN A O 1
ATOM 628 N N . GLU A 1 80 ? -28.946 9.601 30.212 1.00 93.44 80 GLU A N 1
ATOM 629 C CA . GLU A 1 80 ? -28.544 10.996 30.484 1.00 93.44 80 GLU A CA 1
ATOM 630 C C . GLU A 1 80 ? -27.746 11.182 31.790 1.00 93.44 80 GLU A C 1
ATOM 632 O O . GLU A 1 80 ? -26.837 12.013 31.866 1.00 93.44 80 GLU A O 1
ATOM 637 N N . GLY A 1 81 ? -28.061 10.407 32.832 1.00 94.00 81 GLY A N 1
ATOM 638 C CA . GLY A 1 81 ? -27.308 10.412 34.088 1.00 94.00 81 GLY A CA 1
ATOM 639 C C . GLY A 1 81 ? -25.898 9.851 33.910 1.00 94.00 81 GLY A C 1
ATOM 640 O O . GLY A 1 81 ? -24.921 10.467 34.334 1.00 94.00 81 GLY A O 1
ATOM 641 N N . GLU A 1 82 ? -25.787 8.715 33.226 1.00 96.31 82 GLU A N 1
ATOM 642 C CA . GLU A 1 82 ? -24.519 8.063 32.892 1.00 96.31 82 GLU A CA 1
ATOM 643 C C . GLU A 1 82 ? -23.658 8.936 31.959 1.00 96.31 82 GLU A C 1
ATOM 645 O O . GLU A 1 82 ? -22.449 9.037 32.159 1.00 96.31 82 GLU A O 1
ATOM 650 N N . GLN A 1 83 ? -24.268 9.637 30.996 1.00 96.38 83 GLN A N 1
ATOM 651 C CA . GLN A 1 83 ? -23.592 10.579 30.096 1.00 96.38 83 GLN A CA 1
ATOM 652 C C . GLN A 1 83 ? -22.933 11.732 30.865 1.00 96.38 83 GLN A C 1
ATOM 654 O O . GLN A 1 83 ? -21.757 12.026 30.645 1.00 96.38 83 GLN A O 1
ATOM 659 N N . ARG A 1 84 ? -23.658 12.356 31.807 1.00 94.81 84 ARG A N 1
ATOM 660 C CA . ARG A 1 84 ? -23.102 13.413 32.674 1.00 94.81 84 ARG A CA 1
ATOM 661 C C . ARG A 1 84 ? -21.964 12.884 33.544 1.00 94.81 84 ARG A C 1
ATOM 663 O O . ARG A 1 84 ? -20.917 13.521 33.643 1.00 94.81 84 ARG A O 1
ATOM 670 N N . SER A 1 85 ? -22.136 11.696 34.121 1.00 95.94 85 SER A N 1
ATOM 671 C CA . SER A 1 85 ? -21.095 11.030 34.911 1.00 95.94 85 SER A CA 1
ATOM 672 C C . SER A 1 85 ? -19.836 10.740 34.088 1.00 95.94 85 SER A C 1
ATOM 674 O O . SER A 1 85 ? -18.726 10.964 34.570 1.00 95.94 85 SER A O 1
ATOM 676 N N . PHE A 1 86 ? -19.990 10.305 32.835 1.00 97.00 86 PHE A N 1
ATOM 677 C CA . PHE A 1 86 ? -18.873 10.077 31.919 1.00 97.00 86 PHE A CA 1
ATOM 678 C C . PHE A 1 86 ? -18.131 11.379 31.582 1.00 97.00 86 PHE A C 1
ATOM 680 O O . PHE A 1 86 ? -16.904 11.423 31.650 1.00 97.00 86 PHE A O 1
ATOM 687 N N . VAL A 1 87 ? -18.848 12.472 31.296 1.00 96.50 87 VAL A N 1
ATOM 688 C CA . VAL A 1 87 ? -18.232 13.792 31.055 1.00 96.50 87 VAL A CA 1
ATOM 689 C C . VAL A 1 87 ? -17.426 14.260 32.271 1.00 96.50 87 VAL A C 1
ATOM 691 O O . VAL A 1 87 ? -16.273 14.672 32.125 1.00 96.50 87 VAL A O 1
ATOM 694 N N . ASN A 1 88 ? -17.989 14.138 33.475 1.00 95.00 88 ASN A N 1
ATOM 695 C CA . ASN A 1 88 ? -17.289 14.479 34.717 1.00 95.00 88 ASN A CA 1
ATOM 696 C C . ASN A 1 88 ? -16.032 13.624 34.918 1.00 95.00 88 ASN A C 1
ATOM 698 O O . ASN A 1 88 ? -14.982 14.140 35.308 1.00 95.00 88 ASN A O 1
ATOM 702 N N . TYR A 1 89 ? -16.111 12.331 34.595 1.00 97.38 89 TYR A N 1
ATOM 703 C CA . TYR A 1 89 ? -14.959 11.439 34.631 1.00 97.38 89 TYR A CA 1
ATOM 704 C C . TYR A 1 89 ? -13.858 11.881 33.661 1.00 97.38 89 TYR A C 1
ATOM 706 O O . TYR A 1 89 ? -12.694 11.951 34.049 1.00 97.38 89 TYR A O 1
ATOM 714 N N . ILE A 1 90 ? -14.212 12.224 32.420 1.00 97.31 90 ILE A N 1
ATOM 715 C CA . ILE A 1 90 ? -13.261 12.685 31.400 1.00 97.31 90 ILE A CA 1
ATOM 716 C C . ILE A 1 90 ? -12.570 13.989 31.827 1.00 97.31 90 ILE A C 1
ATOM 718 O O . ILE A 1 90 ? -11.351 14.096 31.685 1.00 97.31 90 ILE A O 1
ATOM 722 N N . LYS A 1 91 ? -13.297 14.936 32.439 1.00 95.00 91 LYS A N 1
ATOM 723 C CA . LYS A 1 91 ? -12.707 16.151 33.034 1.00 95.00 91 LYS A CA 1
ATOM 724 C C . LYS A 1 91 ? -11.676 15.821 34.115 1.00 95.00 91 LYS A C 1
ATOM 726 O O . LYS A 1 91 ? -10.550 16.314 34.069 1.00 95.00 91 LYS A O 1
ATOM 731 N N . ALA A 1 92 ? -12.044 14.964 35.068 1.00 95.06 92 ALA A N 1
ATOM 732 C CA . ALA A 1 92 ? -11.151 14.558 36.150 1.00 95.06 92 ALA A CA 1
ATOM 733 C C . ALA A 1 92 ? -9.921 13.796 35.626 1.00 95.06 92 ALA A C 1
ATOM 735 O O . ALA A 1 92 ? -8.798 14.024 36.081 1.00 95.06 92 ALA A O 1
ATOM 736 N N . LEU A 1 93 ? -10.114 12.922 34.633 1.00 95.81 93 LEU A N 1
ATOM 737 C CA . LEU A 1 93 ? -9.040 12.180 33.981 1.00 95.81 93 LEU A CA 1
ATOM 738 C C . LEU A 1 93 ? -8.053 13.119 33.275 1.00 95.81 93 LEU A C 1
ATOM 740 O O . LEU A 1 93 ? -6.844 12.940 33.417 1.00 95.81 93 LEU A O 1
ATOM 744 N N . ALA A 1 94 ? -8.554 14.132 32.565 1.00 93.62 94 ALA A N 1
ATOM 745 C CA . ALA A 1 94 ? -7.724 15.136 31.907 1.00 93.62 94 ALA A CA 1
ATOM 746 C C . ALA A 1 94 ? -6.890 15.949 32.910 1.00 93.62 94 ALA A C 1
ATOM 748 O O . ALA A 1 94 ? -5.728 16.240 32.641 1.00 93.62 94 ALA A O 1
ATOM 749 N N . GLY A 1 95 ? -7.451 16.265 34.083 1.00 89.81 95 GLY A N 1
ATOM 750 C CA . GLY A 1 95 ? -6.746 17.004 35.133 1.00 89.81 95 GLY A CA 1
ATOM 751 C C . GLY A 1 95 ? -5.594 16.233 35.789 1.00 89.81 95 GLY A C 1
ATOM 752 O O . GLY A 1 95 ? -4.628 16.847 36.233 1.00 89.81 95 GLY A O 1
ATOM 753 N N . ARG A 1 96 ? -5.663 14.894 35.834 1.00 91.94 96 ARG A N 1
ATOM 754 C CA . ARG A 1 96 ? -4.647 14.053 36.502 1.00 91.94 96 ARG A CA 1
ATOM 755 C C . ARG A 1 96 ? -3.604 13.438 35.568 1.00 91.94 96 ARG A C 1
ATOM 757 O O . ARG A 1 96 ? -2.618 12.882 36.045 1.00 91.94 96 ARG A O 1
ATOM 764 N N . THR A 1 97 ? -3.822 13.468 34.255 1.00 88.44 97 THR A N 1
ATOM 765 C CA . THR A 1 97 ? -2.899 12.845 33.300 1.00 88.44 97 THR A CA 1
ATOM 766 C C . THR A 1 97 ? -1.753 13.782 32.916 1.00 88.44 97 THR A C 1
ATOM 768 O O . THR A 1 97 ? -1.939 14.941 32.538 1.00 88.44 97 THR A O 1
ATOM 771 N N . THR A 1 98 ? -0.524 13.277 33.018 1.00 87.31 98 THR A N 1
ATOM 772 C CA . THR A 1 98 ? 0.694 14.075 32.814 1.00 87.31 98 THR A CA 1
ATOM 773 C C . THR A 1 98 ? 1.310 13.895 31.432 1.00 87.31 98 THR A C 1
ATOM 775 O O . THR A 1 98 ? 2.000 14.797 30.970 1.00 87.31 98 THR A O 1
ATOM 778 N N . LYS A 1 99 ? 1.040 12.774 30.749 1.00 86.00 99 LYS A N 1
ATOM 779 C CA . LYS A 1 99 ? 1.680 12.418 29.467 1.00 86.00 99 LYS A CA 1
ATOM 780 C C . LYS A 1 99 ? 0.849 12.756 28.227 1.00 86.00 99 LYS A C 1
ATOM 782 O O . LYS A 1 99 ? 1.399 12.811 27.129 1.00 86.00 99 LYS A O 1
ATOM 787 N N . VAL A 1 100 ? -0.456 12.979 28.386 1.00 91.00 100 VAL A N 1
ATOM 788 C CA . VAL A 1 100 ? -1.389 13.190 27.269 1.00 91.00 100 VAL A CA 1
ATOM 789 C C . VAL A 1 100 ? -2.314 14.377 27.502 1.00 91.00 100 VAL A C 1
ATOM 791 O O . VAL A 1 100 ? -2.629 14.699 28.643 1.00 91.00 100 VAL A O 1
ATOM 794 N N . ASP A 1 101 ? -2.771 14.994 26.421 1.00 91.62 101 ASP A N 1
ATOM 795 C CA . ASP A 1 101 ? -3.922 15.885 26.401 1.00 91.62 101 ASP A CA 1
ATOM 796 C C . ASP A 1 101 ? -5.171 15.087 26.029 1.00 91.62 101 ASP A C 1
ATOM 798 O O . ASP A 1 101 ? -5.139 14.245 25.127 1.00 91.62 101 ASP A O 1
ATOM 802 N N . ILE A 1 102 ? -6.286 15.383 26.696 1.00 94.62 102 ILE A N 1
ATOM 803 C CA . ILE A 1 102 ? -7.613 14.949 26.257 1.00 94.62 102 ILE A CA 1
ATOM 804 C C . ILE A 1 102 ? -8.313 16.169 25.669 1.00 94.62 102 ILE A C 1
ATOM 806 O O . ILE A 1 102 ? -8.377 17.194 26.337 1.00 94.62 102 ILE A O 1
ATOM 810 N N . LEU A 1 103 ? -8.811 16.083 24.436 1.00 93.44 103 LEU A N 1
ATOM 811 C CA . LEU A 1 103 ? -9.410 17.204 23.700 1.00 93.44 103 LEU A CA 1
ATOM 812 C C . LEU A 1 103 ? -10.718 16.783 23.026 1.00 93.44 103 LEU A C 1
ATOM 814 O O . LEU A 1 103 ? -10.908 15.611 22.705 1.00 93.44 103 LEU A O 1
ATOM 818 N N . VAL A 1 104 ? -11.613 17.734 22.770 1.00 92.31 104 VAL A N 1
ATOM 819 C CA . VAL A 1 104 ? -12.851 17.477 22.018 1.00 92.31 104 VAL A CA 1
ATOM 820 C C . VAL A 1 104 ? -12.528 17.387 20.527 1.00 92.31 104 VAL A C 1
ATOM 822 O O . VAL A 1 104 ? -11.857 18.265 19.982 1.00 92.31 104 VAL A O 1
ATOM 825 N N . GLN A 1 105 ? -12.999 16.333 19.856 1.00 86.31 105 GLN A N 1
ATOM 826 C CA . GLN A 1 105 ? -12.836 16.194 18.410 1.00 86.31 105 GLN A CA 1
ATOM 827 C C . GLN A 1 105 ? -13.532 17.354 17.681 1.00 86.31 105 GLN A C 1
ATOM 829 O O . GLN A 1 105 ? -14.706 17.616 17.924 1.00 86.31 105 GLN A O 1
ATOM 834 N N . GLY A 1 106 ? -12.814 18.030 16.780 1.00 81.25 106 GLY A N 1
ATOM 835 C CA . GLY A 1 106 ? -13.299 19.224 16.080 1.00 81.25 106 GLY A CA 1
ATOM 836 C C . GLY A 1 106 ? -13.126 20.532 16.862 1.00 81.25 106 GLY A C 1
ATOM 837 O O . GLY A 1 106 ? -13.413 21.596 16.321 1.00 81.25 106 GLY A O 1
ATOM 838 N N . ASN A 1 107 ? -12.636 20.476 18.105 1.00 85.25 107 ASN A N 1
ATOM 839 C CA . ASN A 1 107 ? -12.292 21.648 18.910 1.00 85.25 107 ASN A CA 1
ATOM 840 C C . ASN A 1 107 ? -10.954 21.453 19.650 1.00 85.25 107 ASN A C 1
ATOM 842 O O . ASN A 1 107 ? -10.811 21.749 20.836 1.00 85.25 107 ASN A O 1
ATOM 846 N N . GLU A 1 108 ? -9.944 20.935 18.947 1.00 82.44 108 GLU A N 1
ATOM 847 C CA . GLU A 1 108 ? -8.643 20.575 19.524 1.00 82.44 108 GLU A CA 1
ATOM 848 C C . GLU A 1 108 ? -7.771 21.788 19.918 1.00 82.44 108 GLU A C 1
ATOM 850 O O . GLU A 1 108 ? -6.710 21.616 20.516 1.00 82.44 108 GLU A O 1
ATOM 855 N N . LYS A 1 109 ? -8.184 23.020 19.589 1.00 76.81 109 LYS A N 1
ATOM 856 C CA . LYS A 1 109 ? -7.446 24.252 19.934 1.00 76.81 109 LYS A CA 1
ATOM 857 C C . LYS A 1 109 ? -7.710 24.742 21.359 1.00 76.81 109 LYS A C 1
ATOM 859 O O . LYS A 1 109 ? -6.935 25.545 21.869 1.00 76.81 109 LYS A O 1
ATOM 864 N N . ALA A 1 110 ? -8.789 24.283 21.985 1.00 80.31 110 ALA A N 1
ATOM 865 C CA . ALA A 1 110 ? -9.184 24.699 23.322 1.00 80.31 110 ALA A CA 1
ATOM 866 C C . ALA A 1 110 ? -9.002 23.549 24.319 1.00 80.31 110 ALA A C 1
ATOM 868 O O . ALA A 1 110 ? -9.365 22.401 24.048 1.00 80.31 110 ALA A O 1
ATOM 869 N N . ALA A 1 111 ? -8.439 23.866 25.487 1.00 84.06 111 ALA A N 1
ATOM 870 C CA . ALA A 1 111 ? -8.234 22.896 26.553 1.00 84.06 111 ALA A CA 1
ATOM 871 C C . ALA A 1 111 ? -9.576 22.311 27.010 1.00 84.06 111 ALA A C 1
ATOM 873 O O . ALA A 1 111 ? -10.581 23.014 27.074 1.00 84.06 111 ALA A O 1
ATOM 874 N N . LEU A 1 112 ? -9.605 21.030 27.384 1.00 89.62 112 LEU A N 1
ATOM 875 C CA . LEU A 1 112 ? -10.836 20.396 27.869 1.00 89.62 112 LEU A CA 1
ATOM 876 C C . LEU A 1 112 ? -11.434 21.129 29.081 1.00 89.62 112 LEU A C 1
ATOM 878 O O . LEU A 1 112 ? -12.651 21.214 29.210 1.00 89.62 112 LEU A O 1
ATOM 882 N N . SER A 1 113 ? -10.579 21.683 29.948 1.00 87.06 113 SER A N 1
ATOM 883 C CA . SER A 1 113 ? -10.982 22.438 31.139 1.00 87.06 113 SER A CA 1
ATOM 884 C C . SER A 1 113 ? -11.714 23.744 30.824 1.00 87.06 113 SER A C 1
ATOM 886 O O . SER A 1 113 ? -12.472 24.211 31.668 1.00 87.06 113 SER A O 1
ATOM 888 N N . SER A 1 114 ? -11.525 24.320 29.632 1.00 87.38 114 SER A N 1
ATOM 889 C CA . SER A 1 114 ? -12.222 25.536 29.199 1.00 87.38 114 SER A CA 1
ATOM 890 C C . SER A 1 114 ? -13.519 25.250 28.433 1.00 87.38 114 SER A C 1
ATOM 892 O O . SER A 1 114 ? -14.183 26.186 27.998 1.00 87.38 114 SER A O 1
ATOM 894 N N . GLN A 1 115 ? -13.879 23.979 28.224 1.00 90.25 115 GLN A N 1
ATOM 895 C CA . GLN A 1 115 ? -15.094 23.596 27.501 1.00 90.25 115 GLN A CA 1
ATOM 896 C C . GLN A 1 115 ? -16.317 23.606 28.421 1.00 90.25 115 GLN A C 1
ATOM 898 O O . GLN A 1 115 ? -16.265 23.147 29.565 1.00 90.25 115 GLN A O 1
ATOM 903 N N . THR A 1 116 ? -17.451 24.070 27.895 1.00 90.81 116 THR A N 1
ATOM 904 C CA . THR A 1 116 ? -18.732 24.026 28.610 1.00 90.81 116 THR A CA 1
ATOM 905 C C . THR A 1 116 ? -19.283 22.599 28.666 1.00 90.81 116 THR A C 1
ATOM 907 O O . THR A 1 116 ? -19.012 21.774 27.790 1.00 90.81 116 THR A O 1
ATOM 910 N N . ASP A 1 117 ? -20.117 22.299 29.667 1.00 87.62 117 ASP A N 1
ATOM 911 C CA . ASP A 1 117 ? -20.778 20.987 29.771 1.00 87.62 117 ASP A CA 1
ATOM 912 C C . ASP A 1 117 ? -21.656 20.667 28.557 1.00 87.62 117 ASP A C 1
ATOM 914 O O . ASP A 1 117 ? -21.774 19.505 28.175 1.00 87.62 117 ASP A O 1
ATOM 918 N N . ALA A 1 118 ? -22.218 21.690 27.906 1.00 87.88 118 ALA A N 1
ATOM 919 C CA . ALA A 1 118 ? -22.986 21.524 26.679 1.00 87.88 118 ALA A CA 1
ATOM 920 C C . ALA A 1 118 ? -22.119 20.988 25.528 1.00 87.88 118 ALA A C 1
ATOM 922 O O . ALA A 1 118 ? -22.528 20.042 24.859 1.00 87.88 118 ALA A O 1
ATOM 923 N N . ILE A 1 119 ? -20.915 21.545 25.332 1.00 89.50 119 ILE A N 1
ATOM 924 C CA . ILE A 1 119 ? -19.965 21.086 24.303 1.00 89.50 119 ILE A CA 1
ATOM 925 C C . ILE A 1 119 ? -19.472 19.672 24.623 1.00 89.50 119 ILE A C 1
ATOM 927 O O . ILE A 1 119 ? -19.388 18.822 23.743 1.00 89.50 119 ILE A O 1
ATOM 931 N N . LEU A 1 120 ? -19.170 19.390 25.890 1.00 91.38 120 LEU A N 1
ATOM 932 C CA . LEU A 1 120 ? -18.691 18.069 26.299 1.00 91.38 120 LEU A CA 1
ATOM 933 C C . LEU A 1 120 ? -19.789 16.998 26.205 1.00 91.38 120 LEU A C 1
ATOM 935 O O . LEU A 1 120 ? -19.515 15.864 25.820 1.00 91.38 120 LEU A O 1
ATOM 939 N N . GLY A 1 121 ? -21.036 17.358 26.510 1.00 89.56 121 GLY A N 1
ATOM 940 C CA . GLY A 1 121 ? -22.203 16.486 26.382 1.00 89.56 121 GLY A CA 1
ATOM 941 C C . GLY A 1 121 ? -22.637 16.229 24.934 1.00 89.56 121 GLY A C 1
ATOM 942 O O . GLY A 1 121 ? -23.303 15.229 24.664 1.00 89.56 121 GLY A O 1
ATOM 943 N N . SER A 1 122 ? -22.273 17.107 23.994 1.00 91.62 122 SER A N 1
ATOM 944 C CA . SER A 1 122 ? -22.546 16.954 22.558 1.00 91.62 122 SER A CA 1
ATOM 945 C C . SER A 1 122 ? -21.338 16.499 21.740 1.00 91.62 122 SER A C 1
ATOM 947 O O . SER A 1 122 ? -21.484 16.279 20.541 1.00 91.62 122 SER A O 1
ATOM 949 N N . ALA A 1 123 ? -20.174 16.328 22.372 1.00 92.94 123 ALA A N 1
ATOM 950 C CA . ALA A 1 123 ? -18.949 15.915 21.706 1.00 92.94 123 ALA A CA 1
ATOM 951 C C . ALA A 1 123 ? -19.154 14.620 20.909 1.00 92.94 123 ALA A C 1
ATOM 953 O O . ALA A 1 123 ? -19.690 13.637 21.425 1.00 92.94 123 ALA A O 1
ATOM 954 N N . ASP A 1 124 ? -18.662 14.590 19.669 1.00 91.75 124 ASP A N 1
ATOM 955 C CA . ASP A 1 124 ? -18.683 13.368 18.863 1.00 91.75 124 ASP A CA 1
ATOM 956 C C . ASP A 1 124 ? -17.720 12.316 19.418 1.00 91.75 124 ASP A C 1
ATOM 958 O O . ASP A 1 124 ? -18.054 11.129 19.488 1.00 91.75 124 ASP A O 1
ATOM 962 N N . ALA A 1 125 ? -16.535 12.768 19.833 1.00 95.12 125 ALA A N 1
ATOM 963 C CA . ALA A 1 125 ? -15.478 11.971 20.438 1.00 95.12 125 ALA A CA 1
ATOM 964 C C . ALA A 1 125 ? -14.518 12.851 21.252 1.00 95.12 125 ALA A C 1
ATOM 966 O O . ALA A 1 125 ? -14.385 14.053 21.005 1.00 95.12 125 ALA A O 1
ATOM 967 N N . PHE A 1 126 ? -13.796 12.222 22.174 1.00 96.69 126 PHE A N 1
ATOM 968 C CA . PHE A 1 126 ? -12.649 12.799 22.867 1.00 96.69 126 PHE A CA 1
ATOM 969 C C . PHE A 1 126 ? -11.363 12.178 22.324 1.00 96.69 126 PHE A C 1
ATOM 971 O O . PHE A 1 126 ? -11.205 10.955 22.335 1.00 96.69 126 PHE A O 1
ATOM 978 N N . ARG A 1 127 ? -10.436 13.012 21.849 1.00 94.62 127 ARG A N 1
ATOM 979 C CA . ARG A 1 127 ? -9.099 12.597 21.414 1.00 94.62 127 ARG A CA 1
ATOM 980 C C . ARG A 1 127 ? -8.144 12.570 22.595 1.00 94.62 127 ARG A C 1
ATOM 982 O O . ARG A 1 127 ? -8.156 13.481 23.411 1.00 94.62 127 ARG A O 1
ATOM 989 N N . VAL A 1 128 ? -7.284 11.565 22.626 1.00 93.25 128 VAL A N 1
ATOM 990 C CA . VAL A 1 128 ? -6.157 11.422 23.543 1.00 93.25 128 VAL A CA 1
ATOM 991 C C . VAL A 1 128 ? -4.883 11.562 22.716 1.00 93.25 128 VAL A C 1
ATOM 993 O O . VAL A 1 128 ? -4.615 10.731 21.844 1.00 93.25 128 VAL A O 1
ATOM 996 N N . LEU A 1 129 ? -4.129 12.632 22.959 1.00 89.06 129 LEU A N 1
ATOM 997 C CA . LEU A 1 129 ? -2.932 13.007 22.203 1.00 89.06 129 LEU A CA 1
ATOM 998 C C . LEU A 1 129 ? -1.721 13.079 23.135 1.00 89.06 129 LEU A C 1
ATOM 1000 O O . LEU A 1 129 ? -1.874 13.547 24.258 1.00 89.06 129 LEU A O 1
ATOM 1004 N N . PRO A 1 130 ? -0.511 12.691 22.711 1.00 84.81 130 PRO A N 1
ATOM 1005 C CA . PRO A 1 130 ? 0.682 12.882 23.530 1.00 84.81 130 PRO A CA 1
ATOM 1006 C C . PRO A 1 130 ? 0.968 14.380 23.738 1.00 84.81 130 PRO A C 1
ATOM 1008 O O . PRO A 1 130 ? 0.830 15.175 22.806 1.00 84.81 130 PRO A O 1
ATOM 1011 N N . LYS A 1 131 ? 1.382 14.769 24.955 1.00 83.69 131 LYS A N 1
ATOM 1012 C CA . LYS A 1 131 ? 1.835 16.147 25.249 1.00 83.69 131 LYS A CA 1
ATOM 1013 C C . LYS A 1 131 ? 3.196 16.456 24.632 1.00 83.69 131 LYS A C 1
ATOM 1015 O O . LYS A 1 131 ? 3.487 17.608 24.327 1.00 83.69 131 LYS A O 1
ATOM 1020 N N . ASP A 1 132 ? 4.030 15.432 24.458 1.00 71.69 132 ASP A N 1
ATOM 1021 C CA . ASP A 1 132 ? 5.311 15.553 23.768 1.00 71.69 132 ASP A CA 1
ATOM 1022 C C . ASP A 1 132 ? 5.063 15.998 22.319 1.00 71.69 132 ASP A C 1
ATOM 1024 O O . ASP A 1 132 ? 4.522 15.247 21.506 1.00 71.69 132 ASP A O 1
ATOM 1028 N N . PHE A 1 133 ? 5.468 17.231 22.002 1.00 57.41 133 PHE A N 1
ATOM 1029 C CA . PHE A 1 133 ? 5.288 17.833 20.684 1.00 57.41 133 PHE A CA 1
ATOM 1030 C C . PHE A 1 133 ? 5.940 16.997 19.576 1.00 57.41 133 PHE A C 1
ATOM 1032 O O . PHE A 1 133 ? 5.327 16.801 18.524 1.00 57.41 133 PHE A O 1
ATOM 1039 N N . LYS A 1 134 ? 7.139 16.453 19.832 1.00 56.78 134 LYS A N 1
ATOM 1040 C CA . LYS A 1 134 ? 7.879 15.622 18.877 1.00 56.78 134 LYS A CA 1
ATOM 1041 C C . LYS A 1 134 ? 7.159 14.302 18.635 1.00 56.78 134 LYS A C 1
ATOM 1043 O O . LYS A 1 134 ? 7.133 13.851 17.504 1.00 56.78 134 LYS A O 1
ATOM 1048 N N . GLN A 1 135 ? 6.543 13.705 19.655 1.00 59.28 135 GLN A N 1
ATOM 1049 C CA . GLN A 1 135 ? 5.720 12.500 19.491 1.00 59.28 135 GLN A CA 1
ATOM 1050 C C . GLN A 1 135 ? 4.368 12.799 18.823 1.00 59.28 135 GLN A C 1
ATOM 1052 O O . GLN A 1 135 ? 3.853 11.990 18.059 1.00 59.28 135 GLN A O 1
ATOM 1057 N N . ARG A 1 136 ? 3.787 13.972 19.089 1.00 64.31 136 ARG A N 1
ATOM 1058 C CA . ARG A 1 136 ? 2.515 14.415 18.500 1.00 64.31 136 ARG A CA 1
ATOM 1059 C C . ARG A 1 136 ? 2.634 14.732 17.005 1.00 64.31 136 ARG A C 1
ATOM 1061 O O . ARG A 1 136 ? 1.635 14.650 16.298 1.00 64.31 136 ARG A O 1
ATOM 1068 N N . HIS A 1 137 ? 3.833 15.098 16.546 1.00 53.28 137 HIS A N 1
ATOM 1069 C CA . HIS A 1 137 ? 4.109 15.550 15.175 1.00 53.28 137 HIS A CA 1
ATOM 1070 C C . HIS A 1 137 ? 5.248 14.772 14.503 1.00 53.28 137 HIS A C 1
ATOM 1072 O O . HIS A 1 137 ? 5.722 15.182 13.444 1.00 53.28 137 HIS A O 1
ATOM 1078 N N . SER A 1 138 ? 5.716 13.669 15.097 1.00 47.78 138 SER A N 1
ATOM 1079 C CA . SER A 1 138 ? 6.701 12.793 14.458 1.00 47.78 138 SER A CA 1
ATOM 1080 C C . SER A 1 138 ? 6.157 12.343 13.108 1.00 47.78 138 SER A C 1
ATOM 1082 O O . SER A 1 138 ? 4.965 12.049 13.014 1.00 47.78 138 SER A O 1
ATOM 1084 N N . ALA A 1 139 ? 7.024 12.347 12.087 1.00 47.19 139 ALA A N 1
ATOM 1085 C CA . ALA A 1 139 ? 6.678 12.132 10.685 1.00 47.19 139 ALA A CA 1
ATOM 1086 C C . ALA A 1 139 ? 5.676 10.979 10.543 1.00 47.19 139 ALA A C 1
ATOM 1088 O O . ALA A 1 139 ? 6.025 9.811 10.724 1.00 47.19 139 ALA A O 1
ATOM 1089 N N . ARG A 1 140 ? 4.409 11.330 10.289 1.00 48.56 140 ARG A N 1
ATOM 1090 C CA . ARG A 1 140 ? 3.379 10.355 9.943 1.00 48.56 140 ARG A CA 1
ATOM 1091 C C . ARG A 1 140 ? 3.893 9.593 8.733 1.00 48.56 140 ARG A C 1
ATOM 1093 O O . ARG A 1 140 ? 4.307 10.217 7.759 1.00 48.56 140 ARG A O 1
ATOM 1100 N N . THR A 1 141 ? 3.880 8.268 8.805 1.00 53.09 141 THR A N 1
ATOM 1101 C CA . THR A 1 141 ? 4.096 7.460 7.610 1.00 53.09 141 THR A CA 1
ATOM 1102 C C . THR A 1 141 ? 3.009 7.771 6.596 1.00 53.09 141 THR A C 1
ATOM 1104 O O . THR A 1 141 ? 1.894 8.165 6.953 1.00 53.09 141 THR A O 1
ATOM 1107 N N . ASN A 1 142 ? 3.334 7.585 5.325 1.00 59.75 142 ASN A N 1
ATOM 1108 C CA . ASN A 1 142 ? 2.398 7.816 4.236 1.00 59.75 142 ASN A CA 1
ATOM 1109 C C . ASN A 1 142 ? 1.207 6.850 4.324 1.00 59.75 142 ASN A C 1
ATOM 1111 O O . ASN A 1 142 ? 0.101 7.168 3.896 1.00 59.75 142 ASN A O 1
ATOM 1115 N N . ILE A 1 143 ? 1.406 5.683 4.935 1.00 68.38 143 ILE A N 1
ATOM 1116 C CA . ILE A 1 143 ? 0.341 4.737 5.279 1.00 68.38 143 ILE A CA 1
ATOM 1117 C C . ILE A 1 143 ? -0.153 4.929 6.717 1.00 68.38 143 ILE A C 1
ATOM 1119 O O . ILE A 1 143 ? 0.607 5.300 7.607 1.00 68.38 143 ILE A O 1
ATOM 1123 N N . GLY A 1 144 ? -1.429 4.630 6.964 1.00 74.50 144 GLY A N 1
ATOM 1124 C CA . GLY A 1 144 ? -2.031 4.682 8.297 1.00 74.50 144 GLY A CA 1
ATOM 1125 C C . GLY A 1 144 ? -2.436 3.305 8.808 1.00 74.50 144 GLY A C 1
ATOM 1126 O O . GLY A 1 144 ? -2.776 2.413 8.030 1.00 74.50 144 GLY A O 1
ATOM 1127 N N . ALA A 1 145 ? -2.483 3.140 10.127 1.00 87.69 145 ALA A N 1
ATOM 1128 C CA . ALA A 1 145 ? -3.040 1.950 10.756 1.00 87.69 145 ALA A CA 1
ATOM 1129 C C . ALA A 1 145 ? -3.905 2.303 11.962 1.00 87.69 145 ALA A C 1
ATOM 1131 O O . ALA A 1 145 ? -3.738 3.347 12.595 1.00 87.69 145 ALA A O 1
ATOM 1132 N N . ARG A 1 146 ? -4.879 1.445 12.268 1.00 91.81 146 ARG A N 1
ATOM 1133 C CA . ARG A 1 146 ? -5.817 1.685 13.362 1.00 91.81 146 ARG A CA 1
ATOM 1134 C C . ARG A 1 146 ? -6.284 0.408 14.038 1.00 91.81 146 ARG A C 1
ATOM 1136 O O . ARG A 1 146 ? -6.431 -0.621 13.381 1.00 91.81 146 ARG A O 1
ATOM 1143 N N . LEU A 1 147 ? -6.637 0.526 15.313 1.00 94.75 147 LEU A N 1
ATOM 1144 C CA . LEU A 1 147 ? -7.421 -0.460 16.043 1.00 94.75 147 LEU A CA 1
ATOM 1145 C C . LEU A 1 147 ? -8.792 0.113 16.401 1.00 94.75 147 LEU A C 1
ATOM 1147 O O . LEU A 1 147 ? -8.872 1.286 16.750 1.00 94.75 147 LEU A O 1
ATOM 1151 N N . THR A 1 148 ? -9.838 -0.708 16.385 1.00 95.38 148 THR A N 1
ATOM 1152 C CA . THR A 1 148 ? -11.158 -0.401 16.964 1.00 95.38 148 THR A CA 1
ATOM 1153 C C . THR A 1 148 ? -11.384 -1.254 18.203 1.00 95.38 148 THR A C 1
ATOM 1155 O O . THR A 1 148 ? -11.076 -2.448 18.188 1.00 95.38 148 THR A O 1
ATOM 1158 N N . ILE A 1 149 ? -11.899 -0.642 19.266 1.00 97.06 149 ILE A N 1
ATOM 1159 C CA . ILE A 1 149 ? -12.065 -1.266 20.576 1.00 97.06 149 ILE A CA 1
ATOM 1160 C C . ILE A 1 149 ? -13.530 -1.153 20.992 1.00 97.06 149 ILE A C 1
ATOM 1162 O O . ILE A 1 149 ? -14.105 -0.066 20.917 1.00 97.06 149 ILE A O 1
ATOM 1166 N N . ASN A 1 150 ? -14.099 -2.265 21.457 1.00 96.19 150 ASN A N 1
ATOM 1167 C CA . ASN A 1 150 ? -15.463 -2.352 21.966 1.00 96.19 150 ASN A CA 1
ATOM 1168 C C . ASN A 1 150 ? -15.497 -3.043 23.335 1.00 96.19 150 ASN A C 1
ATOM 1170 O O . ASN A 1 150 ? -15.008 -4.163 23.504 1.00 96.19 150 ASN A O 1
ATOM 1174 N N . VAL A 1 151 ? -16.101 -2.367 24.308 1.00 95.62 151 VAL A N 1
ATOM 1175 C CA . VAL A 1 151 ? -16.284 -2.798 25.693 1.00 95.62 151 VAL A CA 1
ATOM 1176 C C . VAL A 1 151 ? -17.732 -2.601 26.159 1.00 95.62 151 VAL A C 1
ATOM 1178 O O . VAL A 1 151 ? -18.527 -1.902 25.534 1.00 95.62 151 VAL A O 1
ATOM 1181 N N . ASP A 1 152 ? -18.095 -3.231 27.267 1.00 94.56 152 ASP A N 1
ATOM 1182 C CA . ASP A 1 152 ? -19.364 -3.007 27.946 1.00 94.56 152 ASP A CA 1
ATOM 1183 C C . ASP A 1 152 ? -19.421 -1.607 28.570 1.00 94.56 152 ASP A C 1
ATOM 1185 O O . ASP A 1 152 ? -18.397 -1.050 28.987 1.00 94.56 152 ASP A O 1
ATOM 1189 N N . LYS A 1 153 ? -20.629 -1.036 28.654 1.00 94.56 153 LYS A N 1
ATOM 1190 C CA . LYS A 1 153 ? -20.833 0.326 29.159 1.00 94.56 153 LYS A CA 1
ATOM 1191 C C . LYS A 1 153 ? -20.322 0.539 30.581 1.00 94.56 153 LYS A C 1
ATOM 1193 O O . LYS A 1 153 ? -19.870 1.641 30.895 1.00 94.56 153 LYS A O 1
ATOM 1198 N N . ALA A 1 154 ? -20.296 -0.508 31.411 1.00 94.44 154 ALA A N 1
ATOM 1199 C CA . ALA A 1 154 ? -19.716 -0.460 32.752 1.00 94.44 154 ALA A CA 1
ATOM 1200 C C . ALA A 1 154 ? -18.211 -0.123 32.742 1.00 94.44 154 ALA A C 1
ATOM 1202 O O . ALA A 1 154 ? -17.663 0.326 33.749 1.00 94.44 154 ALA A O 1
ATOM 1203 N N . HIS A 1 155 ? -17.536 -0.299 31.603 1.00 96.31 155 HIS A N 1
ATOM 1204 C CA . HIS A 1 155 ? -16.095 -0.136 31.457 1.00 96.31 155 HIS A CA 1
ATOM 1205 C C . HIS A 1 155 ? -15.676 1.057 30.588 1.00 96.31 155 HIS A C 1
ATOM 1207 O O . HIS A 1 155 ? -14.479 1.216 30.353 1.00 96.31 155 HIS A O 1
ATOM 1213 N N . PHE A 1 156 ? -16.585 1.942 30.156 1.00 97.06 156 PHE A N 1
ATOM 1214 C CA . PHE A 1 156 ? -16.205 3.118 29.350 1.00 97.06 156 PHE A CA 1
ATOM 1215 C C . PHE A 1 156 ? -15.216 4.046 30.069 1.00 97.06 156 PHE A C 1
ATOM 1217 O O . PHE A 1 156 ? -14.239 4.489 29.464 1.00 97.06 156 PHE A O 1
ATOM 1224 N N . ASN A 1 157 ? -15.406 4.283 31.370 1.00 97.31 157 ASN A N 1
ATOM 1225 C CA . ASN A 1 157 ? -14.462 5.060 32.183 1.00 97.31 157 ASN A CA 1
ATOM 1226 C C . ASN A 1 157 ? -13.086 4.380 32.248 1.00 97.31 157 ASN A C 1
ATOM 1228 O O . ASN A 1 157 ? -12.054 5.011 32.014 1.00 97.31 157 ASN A O 1
ATOM 1232 N N . SER A 1 158 ? -13.064 3.073 32.519 1.00 96.44 158 SER A N 1
ATOM 1233 C CA . SER A 1 158 ? -11.824 2.297 32.572 1.00 96.44 158 SER A CA 1
ATOM 1234 C C . SER A 1 158 ? -11.110 2.283 31.223 1.00 96.44 158 SER A C 1
ATOM 1236 O O . SER A 1 158 ? -9.891 2.432 31.188 1.00 96.44 158 SER A O 1
ATOM 1238 N N . LEU A 1 159 ? -11.850 2.173 30.115 1.00 97.50 159 LEU A N 1
ATOM 1239 C CA . LEU A 1 159 ? -11.305 2.255 28.764 1.00 97.50 159 LEU A CA 1
ATOM 1240 C C . LEU A 1 159 ? -10.681 3.629 28.508 1.00 97.50 159 LEU A C 1
ATOM 1242 O O . LEU A 1 159 ? -9.534 3.686 28.075 1.00 97.50 159 LEU A O 1
ATOM 1246 N N . ALA A 1 160 ? -11.373 4.726 28.835 1.00 97.31 160 ALA A N 1
ATOM 1247 C CA . ALA A 1 160 ? -10.816 6.073 28.703 1.00 97.31 160 ALA A CA 1
ATOM 1248 C C . ALA A 1 160 ? -9.486 6.213 29.462 1.00 97.31 160 ALA A C 1
ATOM 1250 O O . ALA A 1 160 ? -8.503 6.715 28.920 1.00 97.31 160 ALA A O 1
ATOM 1251 N N . ASN A 1 161 ? -9.423 5.701 30.694 1.00 96.81 161 ASN A N 1
ATOM 1252 C CA . ASN A 1 161 ? -8.199 5.695 31.491 1.00 96.81 161 ASN A CA 1
ATOM 1253 C C . ASN A 1 161 ? -7.102 4.825 30.866 1.00 96.81 161 ASN A C 1
ATOM 1255 O O . ASN A 1 161 ? -5.956 5.264 30.770 1.00 96.81 161 ASN A O 1
ATOM 1259 N N . ALA A 1 162 ? -7.443 3.623 30.398 1.00 96.19 162 ALA A N 1
ATOM 1260 C CA . ALA A 1 162 ? -6.503 2.719 29.745 1.00 96.19 162 ALA A CA 1
ATOM 1261 C C . ALA A 1 162 ? -5.874 3.357 28.496 1.00 96.19 162 ALA A C 1
ATOM 1263 O O . ALA A 1 162 ? -4.659 3.275 28.327 1.00 96.19 162 ALA A O 1
ATOM 1264 N N . LEU A 1 163 ? -6.661 4.070 27.679 1.00 96.12 163 LEU A N 1
ATOM 1265 C CA . LEU A 1 163 ? -6.160 4.792 26.504 1.00 96.12 163 LEU A CA 1
ATOM 1266 C C . LEU A 1 163 ? -5.097 5.837 26.873 1.00 96.12 163 LEU A C 1
ATOM 1268 O O . LEU A 1 163 ? -4.115 5.970 26.147 1.00 96.12 163 LEU A O 1
ATOM 1272 N N . THR A 1 164 ? -5.229 6.530 28.012 1.00 93.81 164 THR A N 1
ATOM 1273 C CA . THR A 1 164 ? -4.188 7.473 28.472 1.00 93.81 164 THR A CA 1
ATOM 1274 C C . THR A 1 164 ? -2.891 6.760 28.870 1.00 93.81 164 THR A C 1
ATOM 1276 O O . THR A 1 164 ? -1.802 7.247 28.574 1.00 93.81 164 THR A O 1
ATOM 1279 N N . GLN A 1 165 ? -2.988 5.568 29.469 1.00 92.12 165 GLN A N 1
ATOM 1280 C CA . GLN A 1 165 ? -1.840 4.762 29.906 1.00 92.12 165 GLN A CA 1
ATOM 1281 C C . GLN A 1 165 ? -1.113 4.053 28.753 1.00 92.12 165 GLN A C 1
ATOM 1283 O O . GLN A 1 165 ? 0.018 3.574 28.914 1.00 92.12 165 GLN A O 1
ATOM 1288 N N . LEU A 1 166 ? -1.726 3.983 27.567 1.00 89.50 166 LEU A N 1
ATOM 1289 C CA . LEU A 1 166 ? -1.044 3.475 26.381 1.00 89.50 166 LEU A CA 1
ATOM 1290 C C . LEU A 1 166 ? 0.140 4.358 25.974 1.00 89.50 166 LEU A C 1
ATOM 1292 O O . LEU A 1 166 ? 1.106 3.814 25.449 1.00 89.50 166 LEU A O 1
ATOM 1296 N N . PHE A 1 167 ? 0.121 5.656 26.275 1.00 85.19 167 PHE A N 1
ATOM 1297 C CA . PHE A 1 167 ? 1.203 6.591 25.958 1.00 85.19 167 PHE A CA 1
ATOM 1298 C C . PHE A 1 167 ? 2.331 6.507 27.001 1.00 85.19 167 PHE A C 1
ATOM 1300 O O . PHE A 1 167 ? 2.467 7.348 27.891 1.00 85.19 167 PHE A O 1
ATOM 1307 N N . ASN A 1 168 ? 3.137 5.450 26.900 1.00 76.31 168 ASN A N 1
ATOM 1308 C CA . ASN A 1 168 ? 4.378 5.256 27.650 1.00 76.31 168 ASN A CA 1
ATOM 1309 C C . ASN A 1 168 ? 5.572 5.089 26.694 1.00 76.31 168 ASN A C 1
ATOM 1311 O O . ASN A 1 168 ? 5.397 5.118 25.476 1.00 76.31 168 ASN A O 1
ATOM 1315 N N . ASP A 1 169 ? 6.771 4.902 27.250 1.00 64.81 169 ASP A N 1
ATOM 1316 C CA . ASP A 1 169 ? 7.995 4.774 26.456 1.00 64.81 169 ASP A CA 1
ATOM 1317 C C . ASP A 1 169 ? 7.989 3.535 25.538 1.00 64.81 169 ASP A C 1
ATOM 1319 O O . ASP A 1 169 ? 8.458 3.632 24.410 1.00 64.81 169 ASP A O 1
ATOM 1323 N N . ASP A 1 170 ? 7.353 2.426 25.941 1.00 63.34 170 ASP A N 1
ATOM 1324 C CA . ASP A 1 170 ? 7.256 1.197 25.124 1.00 63.34 170 ASP A CA 1
ATOM 1325 C C . ASP A 1 170 ? 6.493 1.394 23.802 1.00 63.34 170 ASP A C 1
ATOM 1327 O O . ASP A 1 170 ? 6.737 0.705 22.814 1.00 63.34 170 ASP A O 1
ATOM 1331 N N . ASN A 1 171 ? 5.547 2.335 23.784 1.00 65.44 171 ASN A N 1
ATOM 1332 C CA . ASN A 1 171 ? 4.708 2.631 22.622 1.00 65.44 171 ASN A CA 1
ATOM 1333 C C . ASN A 1 171 ? 5.136 3.928 21.911 1.00 65.44 171 ASN A C 1
ATOM 1335 O O . ASN A 1 171 ? 4.436 4.438 21.027 1.00 65.44 171 ASN A O 1
ATOM 1339 N N . ARG A 1 172 ? 6.265 4.508 22.328 1.00 67.31 172 ARG A N 1
ATOM 1340 C CA . ARG A 1 172 ? 6.746 5.800 21.848 1.00 67.31 172 ARG A CA 1
ATOM 1341 C C . ARG A 1 172 ? 7.289 5.668 20.426 1.00 67.31 172 ARG A C 1
ATOM 1343 O O . ARG A 1 172 ? 8.099 4.797 20.133 1.00 67.31 172 ARG A O 1
ATOM 1350 N N . GLY A 1 173 ? 6.841 6.558 19.541 1.00 62.53 173 GLY A N 1
ATOM 1351 C CA . GLY A 1 173 ? 7.298 6.634 18.147 1.00 62.53 173 GLY A CA 1
ATOM 1352 C C . GLY A 1 173 ? 6.424 5.916 17.112 1.00 62.53 173 GLY A C 1
ATOM 1353 O O . GLY A 1 173 ? 6.672 6.092 15.924 1.00 62.53 173 GLY A O 1
ATOM 1354 N N . TRP A 1 174 ? 5.404 5.154 17.527 1.00 71.81 174 TRP A N 1
ATOM 1355 C CA . TRP A 1 174 ? 4.460 4.510 16.595 1.00 71.81 174 TRP A CA 1
ATOM 1356 C C . TRP A 1 174 ? 2.983 4.583 17.024 1.00 71.81 174 TRP A C 1
ATOM 1358 O O . TRP A 1 174 ? 2.097 4.424 16.187 1.00 71.81 174 TRP A O 1
ATOM 1368 N N . LEU A 1 175 ? 2.682 4.864 18.299 1.00 80.19 175 LEU A N 1
ATOM 1369 C CA . LEU A 1 175 ? 1.335 5.230 18.754 1.00 80.19 175 LEU A CA 1
ATOM 1370 C C . LEU A 1 175 ? 1.113 6.740 18.574 1.00 80.19 175 LEU A C 1
ATOM 1372 O O . LEU A 1 175 ? 1.751 7.545 19.255 1.00 80.19 175 LEU A O 1
ATOM 1376 N N . GLU A 1 176 ? 0.193 7.113 17.684 1.00 81.50 176 GLU A N 1
ATOM 1377 C CA . GLU A 1 176 ? -0.019 8.508 17.280 1.00 81.50 176 GLU A CA 1
ATOM 1378 C C . GLU A 1 176 ? -1.065 9.209 18.153 1.00 81.50 176 GLU A C 1
ATOM 1380 O O . GLU A 1 176 ? -0.822 10.258 18.746 1.00 81.50 176 GLU A O 1
ATOM 1385 N N . GLN A 1 177 ? -2.258 8.624 18.223 1.00 88.94 177 GLN A N 1
ATOM 1386 C CA . GLN A 1 177 ? -3.389 9.167 18.967 1.00 88.94 177 GLN A CA 1
ATOM 1387 C C . GLN A 1 177 ? -4.375 8.050 19.303 1.00 88.94 177 GLN A C 1
ATOM 1389 O O . GLN A 1 177 ? -4.424 7.015 18.640 1.00 88.94 177 GLN A O 1
ATOM 1394 N N . ALA A 1 178 ? -5.227 8.289 20.289 1.00 93.62 178 ALA A N 1
ATOM 1395 C CA . ALA A 1 178 ? -6.436 7.505 20.483 1.00 93.62 178 ALA A CA 1
ATOM 1396 C C . ALA A 1 178 ? -7.658 8.423 20.484 1.00 93.62 178 ALA A C 1
ATOM 1398 O O . ALA A 1 178 ? -7.549 9.632 20.676 1.00 93.62 178 ALA A O 1
ATOM 1399 N N . LYS A 1 179 ? -8.837 7.857 20.268 1.00 94.38 179 LYS A N 1
ATOM 1400 C CA . LYS A 1 179 ? -10.115 8.524 20.480 1.00 94.38 179 LYS A CA 1
ATOM 1401 C C . LYS A 1 179 ? -11.076 7.577 21.174 1.00 94.38 179 LYS A C 1
ATOM 1403 O O . LYS A 1 179 ? -11.080 6.382 20.889 1.00 94.38 179 LYS A O 1
ATOM 1408 N N . ILE A 1 180 ? -11.911 8.126 22.037 1.00 97.38 180 ILE A N 1
ATOM 1409 C CA . ILE A 1 180 ? -13.083 7.452 22.589 1.00 97.38 180 ILE A CA 1
ATOM 1410 C C . ILE A 1 180 ? -14.320 8.230 22.157 1.00 97.38 180 ILE A C 1
ATOM 1412 O O . ILE A 1 180 ? -14.281 9.460 22.109 1.00 97.38 180 ILE A O 1
ATOM 1416 N N . MET A 1 181 ? -15.392 7.536 21.782 1.00 96.75 181 MET A N 1
ATOM 1417 C CA . MET A 1 181 ? -16.635 8.192 21.383 1.00 96.75 181 MET A CA 1
ATOM 1418 C C . MET A 1 181 ? -17.180 9.062 22.519 1.00 96.75 181 MET A C 1
ATOM 1420 O O . MET A 1 181 ? -16.945 8.806 23.701 1.00 96.75 181 MET A O 1
ATOM 1424 N N . GLY A 1 182 ? -17.893 10.122 22.153 1.00 96.00 182 GLY A N 1
ATOM 1425 C CA . GLY A 1 182 ? -18.541 10.993 23.117 1.00 96.00 182 GLY A CA 1
ATOM 1426 C C . GLY A 1 182 ? -19.776 10.343 23.743 1.00 96.00 182 GLY A C 1
ATOM 1427 O O . GLY A 1 182 ? -20.232 9.287 23.290 1.00 96.00 182 GLY A O 1
ATOM 1428 N N . PRO A 1 183 ? -20.352 10.972 24.777 1.00 95.44 183 PRO A N 1
ATOM 1429 C CA . PRO A 1 183 ? -21.337 10.343 25.656 1.00 95.44 183 PRO A CA 1
ATOM 1430 C C . PRO A 1 183 ? -22.590 9.838 24.924 1.00 95.44 183 PRO A C 1
ATOM 1432 O O . PRO A 1 183 ? -23.110 8.783 25.273 1.00 95.44 183 PRO A O 1
ATOM 1435 N N . LYS A 1 184 ? -23.047 10.537 23.876 1.00 94.50 184 LYS A N 1
ATOM 1436 C CA . LYS A 1 184 ? -24.216 10.130 23.071 1.00 94.50 184 LYS A CA 1
ATOM 1437 C C . LYS A 1 184 ? -23.922 8.992 22.087 1.00 94.50 184 LYS A C 1
ATOM 1439 O O . LYS A 1 184 ? -24.827 8.258 21.695 1.00 94.50 184 LYS A O 1
ATOM 1444 N N . ASN A 1 185 ? -22.663 8.861 21.671 1.00 93.75 185 ASN A N 1
ATOM 1445 C CA . ASN A 1 185 ? -22.219 7.903 20.659 1.00 93.75 185 ASN A CA 1
ATOM 1446 C C . ASN A 1 185 ? -21.700 6.593 21.280 1.00 93.75 185 ASN A C 1
ATOM 1448 O O . ASN A 1 185 ? -21.713 5.557 20.616 1.00 93.75 185 ASN A O 1
ATOM 1452 N N . LEU A 1 186 ? -21.244 6.617 22.536 1.00 92.94 186 LEU A N 1
ATOM 1453 C CA . LEU A 1 186 ? -20.775 5.428 23.246 1.00 92.94 186 LEU A CA 1
ATOM 1454 C C . LEU A 1 186 ? -21.859 4.353 23.318 1.00 92.94 186 LEU A C 1
ATOM 1456 O O . LEU A 1 186 ? -22.991 4.631 23.699 1.00 92.94 186 LEU A O 1
ATOM 1460 N N . GLY A 1 187 ? -21.501 3.129 22.925 1.00 90.75 187 GLY A N 1
ATOM 1461 C CA . GLY A 1 187 ? -22.422 1.991 22.853 1.00 90.75 187 GLY A CA 1
ATOM 1462 C C . GLY A 1 187 ? -23.404 2.014 21.673 1.00 90.75 187 GLY A C 1
ATOM 1463 O O . GLY A 1 187 ? -24.079 1.016 21.458 1.00 90.75 187 GLY A O 1
ATOM 1464 N N . ASN A 1 188 ? -23.444 3.098 20.887 1.00 91.06 188 ASN A N 1
ATOM 1465 C CA . ASN A 1 188 ? -24.399 3.316 19.788 1.00 91.06 188 ASN A CA 1
ATOM 1466 C C . ASN A 1 188 ? -23.723 3.395 18.402 1.00 91.06 188 ASN A C 1
ATOM 1468 O O . ASN A 1 188 ? -24.317 3.872 17.435 1.00 91.06 188 ASN A O 1
ATOM 1472 N N . ARG A 1 189 ? -22.454 2.991 18.304 1.00 89.44 189 ARG A N 1
ATOM 1473 C CA . ARG A 1 189 ? -21.641 3.006 17.078 1.00 89.44 189 ARG A CA 1
ATOM 1474 C C . ARG A 1 189 ? -20.933 1.662 16.902 1.00 89.44 189 ARG A C 1
ATOM 1476 O O . ARG A 1 189 ? -20.766 0.923 17.871 1.00 89.44 189 ARG A O 1
ATOM 1483 N N . THR A 1 190 ? -20.486 1.389 15.677 1.00 88.25 190 THR A N 1
ATOM 1484 C CA . THR A 1 190 ? -19.650 0.231 15.306 1.00 88.25 190 THR A CA 1
ATOM 1485 C C . THR A 1 190 ? -18.375 0.134 16.155 1.00 88.25 190 THR A C 1
ATOM 1487 O O . THR A 1 190 ? -17.963 -0.947 16.580 1.00 88.25 190 THR A O 1
ATOM 1490 N N . ASP A 1 191 ? -17.756 1.281 16.433 1.00 90.12 191 ASP A N 1
ATOM 1491 C CA . ASP A 1 191 ? -16.538 1.427 17.220 1.00 90.12 191 ASP A CA 1
ATOM 1492 C C . ASP A 1 191 ? -16.741 2.406 18.384 1.00 90.12 191 ASP A C 1
ATOM 1494 O O . ASP A 1 191 ? -17.140 3.554 18.198 1.00 90.12 191 ASP A O 1
ATOM 1498 N N . GLN A 1 192 ? -16.437 1.965 19.607 1.00 93.62 192 GLN A N 1
ATOM 1499 C CA . GLN A 1 192 ? -16.526 2.809 20.805 1.00 93.62 192 GLN A CA 1
ATOM 1500 C C . GLN A 1 192 ? -15.235 3.582 21.088 1.00 93.62 192 GLN A C 1
ATOM 1502 O O . GLN A 1 192 ? -15.270 4.679 21.648 1.00 93.62 192 GLN A O 1
ATOM 1507 N N . ALA A 1 193 ? -14.090 3.029 20.697 1.00 96.62 193 ALA A N 1
ATOM 1508 C CA . ALA A 1 193 ? -12.814 3.725 20.699 1.00 96.62 193 ALA A CA 1
ATOM 1509 C C . ALA A 1 193 ? -11.963 3.300 19.504 1.00 96.62 193 ALA A C 1
ATOM 1511 O O . ALA A 1 193 ? -12.093 2.189 18.988 1.00 96.62 193 ALA A O 1
ATOM 1512 N N . VAL A 1 194 ? -11.065 4.188 19.083 1.00 95.50 194 VAL A N 1
ATOM 1513 C CA . VAL A 1 194 ? -10.115 3.931 18.000 1.00 95.50 194 VAL A CA 1
ATOM 1514 C C . VAL A 1 194 ? -8.729 4.372 18.416 1.00 95.50 194 VAL A C 1
ATOM 1516 O O . VAL A 1 194 ? -8.553 5.457 18.963 1.00 95.50 194 VAL A O 1
ATOM 1519 N N . ILE A 1 195 ? -7.738 3.550 18.116 1.00 93.50 195 ILE A N 1
ATOM 1520 C CA . ILE A 1 195 ? -6.326 3.863 18.311 1.00 93.50 195 ILE A CA 1
ATOM 1521 C C . ILE A 1 195 ? -5.696 3.998 16.935 1.00 93.50 195 ILE A C 1
ATOM 1523 O O . ILE A 1 195 ? -5.895 3.125 16.099 1.00 93.50 195 ILE A O 1
ATOM 1527 N N . TYR A 1 196 ? -4.953 5.071 16.700 1.00 88.50 196 TYR A N 1
ATOM 1528 C CA . TYR A 1 196 ? -4.249 5.327 15.451 1.00 88.50 196 TYR A CA 1
ATOM 1529 C C . TYR A 1 196 ? -2.755 5.109 15.651 1.00 88.50 196 TYR A C 1
ATOM 1531 O O . TYR A 1 196 ? -2.168 5.581 16.630 1.00 88.50 196 TYR A O 1
ATOM 1539 N N . LEU A 1 197 ? -2.161 4.390 14.710 1.00 85.12 197 LEU A N 1
ATOM 1540 C CA . LEU A 1 197 ? -0.744 4.086 14.677 1.00 85.12 197 LEU A CA 1
ATOM 1541 C C . LEU A 1 197 ? -0.110 4.796 13.483 1.00 85.12 197 LEU A C 1
ATOM 1543 O O . LEU A 1 197 ? -0.666 4.781 12.382 1.00 85.12 197 LEU A O 1
ATOM 1547 N N . SER A 1 198 ? 1.078 5.346 13.703 1.00 72.69 198 SER A N 1
ATOM 1548 C CA . SER A 1 198 ? 1.920 5.946 12.670 1.00 72.69 198 SER A CA 1
ATOM 1549 C C . SER A 1 198 ? 2.830 4.919 11.992 1.00 72.69 198 SER A C 1
ATOM 1551 O O . SER A 1 198 ? 3.838 5.295 11.411 1.00 72.69 198 SER A O 1
ATOM 1553 N N . SER A 1 199 ? 2.541 3.621 12.122 1.00 70.50 199 SER A N 1
ATOM 1554 C CA . SER A 1 199 ? 3.122 2.573 11.284 1.00 70.50 199 SER A CA 1
ATOM 1555 C C . SER A 1 199 ? 2.151 1.397 11.141 1.00 70.50 199 SER A C 1
ATOM 1557 O O . SER A 1 199 ? 1.443 1.015 12.081 1.00 70.50 199 SER A O 1
ATOM 1559 N N . ALA A 1 200 ? 2.100 0.831 9.936 1.00 75.31 200 ALA A N 1
ATOM 1560 C CA . ALA A 1 200 ? 1.407 -0.424 9.667 1.00 75.31 200 ALA A CA 1
ATOM 1561 C C . ALA A 1 200 ? 2.172 -1.610 10.276 1.00 75.31 200 ALA A C 1
ATOM 1563 O O . ALA A 1 200 ? 3.396 -1.570 10.378 1.00 75.31 200 ALA A O 1
ATOM 1564 N N . GLY A 1 201 ? 1.455 -2.654 10.692 1.00 76.06 201 GLY A N 1
ATOM 1565 C CA . GLY A 1 201 ? 2.017 -3.761 11.464 1.00 76.06 201 GLY A CA 1
ATOM 1566 C C . GLY A 1 201 ? 0.997 -4.413 12.397 1.00 76.06 201 GLY A C 1
ATOM 1567 O O . GLY A 1 201 ? 0.514 -3.801 13.356 1.00 76.06 201 GLY A O 1
ATOM 1568 N N . VAL A 1 202 ? 0.693 -5.688 12.151 1.00 77.19 202 VAL A N 1
ATOM 1569 C CA . VAL A 1 202 ? -0.215 -6.490 12.993 1.00 77.19 202 VAL A CA 1
ATOM 1570 C C . VAL A 1 202 ? 0.422 -6.773 14.361 1.00 77.19 202 VAL A C 1
ATOM 1572 O O . VAL A 1 202 ? -0.268 -6.905 15.372 1.00 77.19 202 VAL A O 1
ATOM 1575 N N . GLU A 1 203 ? 1.749 -6.804 14.429 1.00 73.31 203 GLU A N 1
ATOM 1576 C CA . GLU A 1 203 ? 2.544 -6.906 15.649 1.00 73.31 203 GLU A CA 1
ATOM 1577 C C . GLU A 1 203 ? 2.273 -5.751 16.622 1.00 73.31 203 GLU A C 1
ATOM 1579 O O . GLU A 1 203 ? 2.034 -5.997 17.807 1.00 73.31 203 GLU A O 1
ATOM 1584 N N . HIS A 1 204 ? 2.189 -4.513 16.125 1.00 80.00 204 HIS A N 1
ATOM 1585 C CA . HIS A 1 204 ? 1.821 -3.351 16.932 1.00 80.00 204 HIS A CA 1
ATOM 1586 C C . HIS A 1 204 ? 0.388 -3.477 17.455 1.00 80.00 204 HIS A C 1
ATOM 1588 O O . HIS A 1 204 ? 0.107 -3.166 18.615 1.00 80.00 204 HIS A O 1
ATOM 1594 N N . ALA A 1 205 ? -0.519 -4.004 16.627 1.00 84.19 205 ALA A N 1
ATOM 1595 C CA . ALA A 1 205 ? -1.896 -4.244 17.032 1.00 84.19 205 ALA A CA 1
ATOM 1596 C C . ALA A 1 205 ? -1.988 -5.265 18.179 1.00 84.19 205 ALA A C 1
ATOM 1598 O O . ALA A 1 205 ? -2.698 -5.037 19.161 1.00 84.19 205 ALA A O 1
ATOM 1599 N N . HIS A 1 206 ? -1.222 -6.356 18.105 1.00 80.50 206 HIS A N 1
ATOM 1600 C CA . HIS A 1 206 ? -1.131 -7.329 19.193 1.00 80.50 206 HIS A CA 1
ATOM 1601 C C . HIS A 1 206 ? -0.461 -6.752 20.446 1.00 80.50 206 HIS A C 1
ATOM 1603 O O . HIS A 1 206 ? -0.922 -7.038 21.550 1.00 80.50 206 HIS A O 1
ATOM 1609 N N . ALA A 1 207 ? 0.571 -5.914 20.311 1.00 78.62 207 ALA A N 1
ATOM 1610 C CA . ALA A 1 207 ? 1.210 -5.250 21.449 1.00 78.62 207 ALA A CA 1
ATOM 1611 C C . ALA A 1 207 ? 0.219 -4.354 22.215 1.00 78.62 207 ALA A C 1
ATOM 1613 O O . ALA A 1 207 ? 0.092 -4.468 23.438 1.00 78.62 207 ALA A O 1
ATOM 1614 N N . ILE A 1 208 ? -0.552 -3.530 21.495 1.00 85.62 208 ILE A N 1
ATOM 1615 C CA . ILE A 1 208 ? -1.617 -2.707 22.081 1.00 85.62 208 ILE A CA 1
ATOM 1616 C C . ILE A 1 208 ? -2.717 -3.577 22.691 1.00 85.62 208 ILE A C 1
ATOM 1618 O O . ILE A 1 208 ? -3.116 -3.330 23.828 1.00 85.62 208 ILE A O 1
ATOM 1622 N N . GLY A 1 209 ? -3.174 -4.616 21.985 1.00 84.88 209 GLY A N 1
ATOM 1623 C CA . GLY A 1 209 ? -4.190 -5.538 22.496 1.00 84.88 209 GLY A CA 1
ATOM 1624 C C . GLY A 1 209 ? -3.770 -6.201 23.811 1.00 84.88 209 GLY A C 1
ATOM 1625 O O . GLY A 1 209 ? -4.527 -6.199 24.780 1.00 84.88 209 GLY A O 1
ATOM 1626 N N . ASN A 1 210 ? -2.525 -6.672 23.896 1.00 78.25 210 ASN A N 1
ATOM 1627 C CA . ASN A 1 210 ? -1.963 -7.251 25.117 1.00 78.25 210 ASN A CA 1
ATOM 1628 C C . ASN A 1 210 ? -1.901 -6.235 26.261 1.00 78.25 210 ASN A C 1
ATOM 1630 O O . ASN A 1 210 ? -2.142 -6.588 27.414 1.00 78.25 210 ASN A O 1
ATOM 1634 N N . LYS A 1 211 ? -1.577 -4.974 25.965 1.00 84.19 211 LYS A N 1
ATOM 1635 C CA . LYS A 1 211 ? -1.529 -3.917 26.976 1.00 84.19 211 LYS A CA 1
ATOM 1636 C C . LYS A 1 211 ? -2.925 -3.543 27.470 1.00 84.19 211 LYS A C 1
ATOM 1638 O O . LYS A 1 211 ? -3.116 -3.425 28.673 1.00 84.19 211 LYS A O 1
ATOM 1643 N N . LEU A 1 212 ? -3.910 -3.440 26.580 1.00 88.31 212 LEU A N 1
ATOM 1644 C CA . LEU A 1 212 ? -5.308 -3.227 26.963 1.00 88.31 212 LEU A CA 1
ATOM 1645 C C . LEU A 1 212 ? -5.840 -4.372 27.834 1.00 88.31 212 LEU A C 1
ATOM 1647 O O . LEU A 1 212 ? -6.477 -4.097 28.844 1.00 88.31 212 LEU A O 1
ATOM 1651 N N . ASN A 1 213 ? -5.497 -5.625 27.521 1.00 83.62 213 ASN A N 1
ATOM 1652 C CA . ASN A 1 213 ? -5.861 -6.788 28.342 1.00 83.62 213 ASN A CA 1
ATOM 1653 C C . ASN A 1 213 ? -5.233 -6.779 29.748 1.00 83.62 213 ASN A C 1
ATOM 1655 O O . ASN A 1 213 ? -5.736 -7.454 30.635 1.00 83.62 213 ASN A O 1
ATOM 1659 N N . LYS A 1 214 ? -4.142 -6.032 29.970 1.00 83.62 214 LYS A N 1
ATOM 1660 C CA . LYS A 1 214 ? -3.570 -5.815 31.313 1.00 83.62 214 LYS A CA 1
ATOM 1661 C C . LYS A 1 214 ? -4.250 -4.671 32.069 1.00 83.62 214 LYS A C 1
ATOM 1663 O O . LYS A 1 214 ? -4.164 -4.617 33.288 1.00 83.62 214 LYS A O 1
ATOM 1668 N N . LEU A 1 215 ? -4.859 -3.732 31.346 1.00 87.38 215 LEU A N 1
ATOM 1669 C CA . LEU A 1 215 ? -5.460 -2.513 31.897 1.00 87.38 215 LEU A CA 1
ATOM 1670 C C . LEU A 1 215 ? -6.970 -2.641 32.128 1.00 87.38 215 LEU A C 1
ATOM 1672 O O . LEU A 1 215 ? -7.549 -1.828 32.847 1.00 87.38 215 LEU A O 1
ATOM 1676 N N . LEU A 1 216 ? -7.611 -3.627 31.499 1.00 89.75 216 LEU A N 1
ATOM 1677 C CA . LEU A 1 216 ? -9.048 -3.869 31.550 1.00 89.75 216 LEU A CA 1
ATOM 1678 C C . LEU A 1 216 ? -9.315 -5.348 31.847 1.00 89.75 216 LEU A C 1
ATOM 1680 O O . LEU A 1 216 ? -8.626 -6.202 31.288 1.00 89.75 216 LEU A O 1
ATOM 1684 N N . PRO A 1 217 ? -10.338 -5.673 32.659 1.00 83.94 217 PRO A N 1
ATOM 1685 C CA . PRO A 1 217 ? -10.711 -7.062 32.885 1.00 83.94 217 PRO A CA 1
ATOM 1686 C C . PRO A 1 217 ? -11.224 -7.667 31.576 1.00 83.94 217 PRO A C 1
ATOM 1688 O O . PRO A 1 217 ? -11.909 -6.999 30.803 1.00 83.94 217 PRO A O 1
ATOM 1691 N N . ALA A 1 218 ? -10.968 -8.948 31.314 1.00 76.75 218 ALA A N 1
ATOM 1692 C CA . ALA A 1 218 ? -11.386 -9.532 30.032 1.00 76.75 218 ALA A CA 1
ATOM 1693 C C . ALA A 1 218 ? -12.916 -9.619 29.855 1.00 76.75 218 ALA A C 1
ATOM 1695 O O . ALA A 1 218 ? -13.404 -9.796 28.737 1.00 76.75 218 ALA A O 1
ATOM 1696 N N . THR A 1 219 ? -13.685 -9.511 30.944 1.00 83.62 219 THR A N 1
ATOM 1697 C CA . THR A 1 219 ? -15.148 -9.364 30.894 1.00 83.62 219 THR A CA 1
ATOM 1698 C C . THR A 1 219 ? -15.578 -8.030 30.294 1.00 83.62 219 THR A C 1
ATOM 1700 O O . THR A 1 219 ? -16.710 -7.936 29.834 1.00 83.62 219 THR A O 1
ATOM 1703 N N . ALA A 1 220 ? -14.685 -7.037 30.231 1.00 90.44 220 ALA A N 1
ATOM 1704 C CA . ALA A 1 220 ? -14.992 -5.737 29.664 1.00 90.44 220 ALA A CA 1
ATOM 1705 C C . ALA A 1 220 ? -15.262 -5.800 28.165 1.00 90.44 220 ALA A C 1
ATOM 1707 O O . ALA A 1 220 ? -16.110 -5.063 27.694 1.00 90.44 220 ALA A O 1
ATOM 1708 N N . PHE A 1 221 ? -14.567 -6.641 27.399 1.00 93.56 221 PHE A N 1
ATOM 1709 C CA . PHE A 1 221 ? -14.631 -6.588 25.937 1.00 93.56 221 PHE A CA 1
ATOM 1710 C C . PHE A 1 221 ? -15.902 -7.231 25.363 1.00 93.56 221 PHE A C 1
ATOM 1712 O O . PHE A 1 221 ? -16.270 -8.351 25.741 1.00 93.56 221 PHE A O 1
ATOM 1719 N N . ILE A 1 222 ? -16.512 -6.564 24.379 1.00 92.62 222 ILE A N 1
ATOM 1720 C CA . ILE A 1 222 ? -17.645 -7.072 23.589 1.00 92.62 222 ILE A CA 1
ATOM 1721 C C . ILE A 1 222 ? -17.109 -7.665 22.287 1.00 92.62 222 ILE A C 1
ATOM 1723 O O . ILE A 1 222 ? -16.368 -7.008 21.566 1.00 92.62 222 ILE A O 1
ATOM 1727 N N . GLU A 1 223 ? -17.482 -8.905 21.965 1.00 91.12 223 GLU A N 1
ATOM 1728 C CA . GLU A 1 223 ? -17.053 -9.542 20.715 1.00 91.12 223 GLU A CA 1
ATOM 1729 C C . GLU A 1 223 ? -17.706 -8.852 19.510 1.00 91.12 223 GLU A C 1
ATOM 1731 O O . GLU A 1 223 ? -18.904 -8.983 19.276 1.00 91.12 223 GLU A O 1
ATOM 1736 N N . HIS A 1 224 ? -16.899 -8.128 18.739 1.00 91.44 224 HIS A N 1
ATOM 1737 C CA . HIS A 1 224 ? -17.298 -7.529 17.474 1.00 91.44 224 HIS A CA 1
ATOM 1738 C C . HIS A 1 224 ? -16.055 -7.249 16.624 1.00 91.44 224 HIS A C 1
ATOM 1740 O O . HIS A 1 224 ? -15.049 -6.756 17.135 1.00 91.44 224 HIS A O 1
ATOM 1746 N N . THR A 1 225 ? -16.121 -7.576 15.335 1.00 91.69 225 THR A N 1
ATOM 1747 C CA . THR A 1 225 ? -15.083 -7.267 14.343 1.00 91.69 225 THR A CA 1
ATOM 1748 C C . THR A 1 225 ? -15.770 -6.557 13.183 1.00 91.69 225 THR A C 1
ATOM 1750 O O . THR A 1 225 ? -16.509 -7.227 12.460 1.00 91.69 225 THR A O 1
ATOM 1753 N N . PRO A 1 226 ? -15.561 -5.240 13.004 1.00 93.31 226 PRO A N 1
ATOM 1754 C CA . PRO A 1 226 ? -16.200 -4.505 11.923 1.00 93.31 226 PRO A CA 1
ATOM 1755 C C . PRO A 1 226 ? -15.860 -5.089 10.549 1.00 93.31 226 PRO A C 1
ATOM 1757 O O . PRO A 1 226 ? -14.762 -5.612 10.323 1.00 93.31 226 PRO A O 1
ATOM 1760 N N . THR A 1 227 ? -16.805 -4.971 9.619 1.00 92.62 227 THR A N 1
ATOM 1761 C CA . THR A 1 227 ? -16.653 -5.421 8.227 1.00 92.62 227 THR A CA 1
ATOM 1762 C C . THR A 1 227 ? -15.323 -4.966 7.609 1.00 92.62 227 THR A C 1
ATOM 1764 O O . THR A 1 227 ? -15.034 -3.774 7.560 1.00 92.62 227 THR A O 1
ATOM 1767 N N . GLY A 1 228 ? -14.532 -5.907 7.077 1.00 90.88 228 GLY A N 1
ATOM 1768 C CA . GLY A 1 228 ? -13.245 -5.623 6.433 1.00 90.88 228 GLY A CA 1
ATOM 1769 C C . GLY A 1 228 ? -12.065 -5.383 7.386 1.00 90.88 228 GLY A C 1
ATOM 1770 O O . GLY A 1 228 ? -10.986 -5.015 6.916 1.00 90.88 228 GLY A O 1
ATOM 1771 N N . MET A 1 229 ? -12.229 -5.589 8.698 1.00 93.81 229 MET A N 1
ATOM 1772 C CA . MET A 1 229 ? -11.140 -5.528 9.683 1.00 93.81 229 MET A CA 1
ATOM 1773 C C . MET A 1 229 ? -10.578 -6.910 10.038 1.00 93.81 229 MET A C 1
ATOM 1775 O O . MET A 1 229 ? -11.253 -7.934 9.941 1.00 93.81 229 MET A O 1
ATOM 1779 N N . TYR A 1 230 ? -9.320 -6.925 10.479 1.00 89.31 230 TYR A N 1
ATOM 1780 C CA . TYR A 1 230 ? -8.616 -8.091 11.001 1.00 89.31 230 TYR A CA 1
ATOM 1781 C C . TYR A 1 230 ? -8.897 -8.245 12.496 1.00 89.31 230 TYR A C 1
ATOM 1783 O O . TYR A 1 230 ? -8.747 -7.291 13.261 1.00 89.31 230 TYR A O 1
ATOM 1791 N N . ARG A 1 231 ? -9.279 -9.441 12.945 1.00 88.25 231 ARG A N 1
ATOM 1792 C CA . ARG A 1 231 ? -9.549 -9.703 14.363 1.00 88.25 231 ARG A CA 1
ATOM 1793 C C . ARG A 1 231 ? -8.239 -9.874 15.138 1.00 88.25 231 ARG A C 1
ATOM 1795 O O . ARG A 1 231 ? -7.511 -10.836 14.921 1.00 88.25 231 ARG A O 1
ATOM 1802 N N . VAL A 1 232 ? -7.965 -8.978 16.086 1.00 86.00 232 VAL A N 1
ATOM 1803 C CA . VAL A 1 232 ? -6.783 -9.062 16.971 1.00 86.00 232 VAL A CA 1
ATOM 1804 C C . VAL A 1 232 ? -7.096 -9.885 18.222 1.00 86.00 232 VAL A C 1
ATOM 1806 O O . VAL A 1 232 ? -6.269 -10.671 18.681 1.00 86.00 232 VAL A O 1
ATOM 1809 N N . GLY A 1 233 ? -8.293 -9.697 18.778 1.00 81.50 233 GLY A N 1
ATOM 1810 C CA . GLY A 1 233 ? -8.783 -10.350 19.989 1.00 81.50 233 GLY A CA 1
ATOM 1811 C C . GLY A 1 233 ? -10.242 -9.979 20.254 1.00 81.50 233 GLY A C 1
ATOM 1812 O O . GLY A 1 233 ? -10.859 -9.277 19.452 1.00 81.50 233 GLY A O 1
ATOM 1813 N N . LYS A 1 234 ? -10.810 -10.442 21.375 1.00 86.50 234 LYS A N 1
ATOM 1814 C CA . LYS A 1 234 ? -12.200 -10.121 21.733 1.00 86.50 234 LYS A CA 1
ATOM 1815 C C . LYS A 1 234 ? -12.381 -8.605 21.824 1.00 86.50 234 LYS A C 1
ATOM 1817 O O . LYS A 1 234 ? -11.713 -7.962 22.623 1.00 86.50 234 LYS A O 1
ATOM 1822 N N . GLY A 1 235 ? -13.262 -8.055 20.990 1.00 89.12 235 GLY A N 1
ATOM 1823 C CA . GLY A 1 235 ? -13.561 -6.621 20.951 1.00 89.12 235 GLY A CA 1
ATOM 1824 C C . GLY A 1 235 ? -12.420 -5.728 20.479 1.00 89.12 235 GLY A C 1
ATOM 1825 O O . GLY A 1 235 ? -12.495 -4.521 20.688 1.00 89.12 235 GLY A O 1
ATOM 1826 N N . ILE A 1 236 ? -11.378 -6.293 19.859 1.00 94.19 236 ILE A N 1
ATOM 1827 C CA . ILE A 1 236 ? -10.249 -5.547 19.299 1.00 94.19 236 ILE A CA 1
ATOM 1828 C C . ILE A 1 236 ? -10.046 -5.989 17.851 1.00 94.19 236 ILE A C 1
ATOM 1830 O O . ILE A 1 236 ? -9.699 -7.143 17.580 1.00 94.19 236 ILE A O 1
ATOM 1834 N N . ALA A 1 237 ? -10.218 -5.057 16.920 1.00 94.06 237 ALA A N 1
ATOM 1835 C CA . ALA A 1 237 ? -9.995 -5.287 15.496 1.00 94.06 237 ALA A CA 1
ATOM 1836 C C . ALA A 1 237 ? -9.000 -4.273 14.928 1.00 94.06 237 ALA A C 1
ATOM 1838 O O . ALA A 1 237 ? -8.830 -3.192 15.483 1.00 94.06 237 ALA A O 1
ATOM 1839 N N . TYR A 1 238 ? -8.330 -4.625 13.836 1.00 94.12 238 TYR A N 1
ATOM 1840 C CA . TYR A 1 238 ? -7.236 -3.872 13.233 1.00 94.12 238 TYR A CA 1
ATOM 1841 C C . TYR A 1 238 ? -7.445 -3.651 11.737 1.00 94.12 238 TYR A C 1
ATOM 1843 O O . TYR A 1 238 ? -8.012 -4.497 11.047 1.00 94.12 238 TYR A O 1
ATOM 1851 N N . SER A 1 239 ? -6.988 -2.510 11.225 1.00 93.19 239 SER A N 1
ATOM 1852 C CA . SER A 1 239 ? -6.904 -2.283 9.785 1.00 93.19 239 SER A CA 1
ATOM 1853 C C . SER A 1 239 ? -5.850 -1.245 9.426 1.00 93.19 239 SER A C 1
ATOM 1855 O O . SER A 1 239 ? -5.609 -0.298 10.174 1.00 93.19 239 SER A O 1
ATOM 1857 N N . GLU A 1 240 ? -5.313 -1.372 8.229 1.00 89.69 240 GLU A N 1
ATOM 1858 C CA . GLU A 1 240 ? -4.380 -0.456 7.599 1.00 89.69 240 GLU A CA 1
ATOM 1859 C C . GLU A 1 240 ? -5.095 0.345 6.506 1.00 89.69 240 GLU A C 1
ATOM 1861 O O . GLU A 1 240 ? -6.233 0.054 6.112 1.00 89.69 240 GLU A O 1
ATOM 1866 N N . THR A 1 241 ? -4.499 1.450 6.082 1.00 82.56 241 THR A N 1
ATOM 1867 C CA . THR A 1 241 ? -5.054 2.373 5.089 1.00 82.56 241 THR A CA 1
ATOM 1868 C C . THR A 1 241 ? -3.911 2.933 4.252 1.00 82.56 241 THR A C 1
ATOM 1870 O O . THR A 1 241 ? -2.891 3.352 4.797 1.00 82.56 241 THR A O 1
ATOM 1873 N N . VAL A 1 242 ? -4.080 2.908 2.932 1.00 70.69 242 VAL A N 1
ATOM 1874 C CA . VAL A 1 242 ? -3.106 3.458 1.979 1.00 70.69 242 VAL A CA 1
ATOM 1875 C C . VAL A 1 242 ? -3.093 4.988 2.066 1.00 70.69 242 VAL A C 1
ATOM 1877 O O . VAL A 1 242 ? -4.087 5.604 2.450 1.00 70.69 242 VAL A O 1
ATOM 1880 N N . GLU A 1 243 ? -1.970 5.598 1.698 1.00 66.56 243 GLU A N 1
ATOM 1881 C CA . GLU A 1 243 ? -1.831 7.049 1.549 1.00 66.56 243 GLU A CA 1
ATOM 1882 C C . GLU A 1 243 ? -2.953 7.669 0.700 1.00 66.56 243 GLU A C 1
ATOM 1884 O O . GLU A 1 243 ? -3.359 7.108 -0.318 1.00 66.56 243 GLU A O 1
ATOM 1889 N N . GLY A 1 244 ? -3.456 8.834 1.119 1.00 61.03 244 GLY A N 1
ATOM 1890 C CA . GLY A 1 244 ? -4.478 9.597 0.390 1.00 61.03 244 GLY A CA 1
ATOM 1891 C C . GLY A 1 244 ? -5.907 9.039 0.468 1.00 61.03 244 GLY A C 1
ATOM 1892 O O . GLY A 1 244 ? -6.849 9.717 0.055 1.00 61.03 244 GLY A O 1
ATOM 1893 N N . GLU A 1 245 ? -6.107 7.842 1.025 1.00 67.19 245 GLU A N 1
ATOM 1894 C CA . GLU A 1 245 ? -7.441 7.286 1.263 1.00 67.19 245 GLU A CA 1
ATOM 1895 C C . GLU A 1 245 ? -8.123 7.904 2.495 1.00 67.19 245 GLU A C 1
ATOM 1897 O O . GLU A 1 245 ? -7.517 8.585 3.326 1.00 67.19 245 GLU A O 1
ATOM 1902 N N . SER A 1 246 ? -9.435 7.674 2.621 1.00 68.31 246 SER A N 1
ATOM 1903 C CA . SER A 1 246 ? -10.198 8.209 3.752 1.00 68.31 246 SER A CA 1
ATOM 1904 C C . SER A 1 246 ? -9.647 7.719 5.096 1.00 68.31 246 SER A C 1
ATOM 1906 O O . SER A 1 246 ? -9.518 6.519 5.350 1.00 68.31 246 SER A O 1
ATOM 1908 N N . SER A 1 247 ? -9.449 8.654 6.026 1.00 66.00 247 SER A N 1
ATOM 1909 C CA . SER A 1 247 ? -9.115 8.341 7.417 1.00 66.00 247 SER A CA 1
ATOM 1910 C C . SER A 1 247 ? -10.264 7.663 8.177 1.00 66.00 247 SER A C 1
ATOM 1912 O O . SER A 1 247 ? -10.052 7.201 9.297 1.00 66.00 247 SER A O 1
ATOM 1914 N N . SER A 1 248 ? -11.464 7.528 7.595 1.00 79.38 248 SER A N 1
ATOM 1915 C CA . SER A 1 248 ? -12.570 6.700 8.104 1.00 79.38 248 SER A CA 1
ATOM 1916 C C . SER A 1 248 ? -12.512 5.290 7.502 1.00 79.38 248 SER A C 1
ATOM 1918 O O . SER A 1 248 ? -12.474 5.134 6.284 1.00 79.38 248 SER A O 1
ATOM 1920 N N . HIS A 1 249 ? -12.506 4.252 8.348 1.00 87.94 249 HIS A N 1
ATOM 1921 C CA . HIS A 1 249 ? -12.364 2.858 7.909 1.00 87.94 249 HIS A CA 1
ATOM 1922 C C . HIS A 1 249 ? -13.569 2.448 7.072 1.00 87.94 249 HIS A C 1
ATOM 1924 O O . HIS A 1 249 ? -13.404 2.002 5.939 1.00 87.94 249 HIS A O 1
ATOM 1930 N N . GLY A 1 250 ? -14.770 2.675 7.613 1.00 87.44 250 GLY A N 1
ATOM 1931 C CA . GLY A 1 250 ? -16.018 2.384 6.921 1.00 87.44 250 GLY A CA 1
ATOM 1932 C C . GLY A 1 250 ? -16.096 3.073 5.567 1.00 87.44 250 GLY A C 1
ATOM 1933 O O . GLY A 1 250 ? -16.472 2.444 4.587 1.00 87.44 250 GLY A O 1
ATOM 1934 N N . GLN A 1 251 ? -15.664 4.337 5.479 1.00 88.25 251 GLN A N 1
ATOM 1935 C CA . GLN A 1 251 ? -15.657 5.067 4.210 1.00 88.25 251 GLN A CA 1
ATOM 1936 C C . GLN A 1 251 ? -14.652 4.475 3.217 1.00 88.25 251 GLN A C 1
ATOM 1938 O O . GLN A 1 251 ? -14.977 4.263 2.053 1.00 88.25 251 GLN A O 1
ATOM 1943 N N . SER A 1 252 ? -13.434 4.184 3.680 1.00 87.25 252 SER A N 1
ATOM 1944 C CA . SER A 1 252 ? -12.389 3.553 2.872 1.00 87.25 252 SER A CA 1
ATOM 1945 C C . SER A 1 252 ? -12.870 2.216 2.291 1.00 87.25 252 SER A C 1
ATOM 1947 O O . SER A 1 252 ? -12.754 1.991 1.089 1.00 87.25 252 SER A O 1
ATOM 1949 N N . ARG A 1 253 ? -13.497 1.355 3.103 1.00 90.94 253 ARG A N 1
ATOM 1950 C CA . ARG A 1 253 ? -13.996 0.045 2.649 1.00 90.94 253 ARG A CA 1
ATOM 1951 C C . ARG A 1 253 ? -15.239 0.175 1.769 1.00 90.94 253 ARG A C 1
ATOM 1953 O O . ARG A 1 253 ? -15.352 -0.544 0.779 1.00 90.94 253 ARG A O 1
ATOM 1960 N N . ALA A 1 254 ? -16.116 1.138 2.051 1.00 94.06 254 ALA A N 1
ATOM 1961 C CA . ALA A 1 254 ? -17.267 1.447 1.206 1.00 94.06 254 ALA A CA 1
ATOM 1962 C C . ALA A 1 254 ? -16.859 1.886 -0.209 1.00 94.06 254 ALA A C 1
ATOM 1964 O O . ALA A 1 254 ? -17.494 1.466 -1.172 1.00 94.06 254 ALA A O 1
ATOM 1965 N N . ARG A 1 255 ? -15.772 2.657 -0.358 1.00 91.94 255 ARG A N 1
ATOM 1966 C CA . ARG A 1 255 ? -15.216 3.029 -1.673 1.00 91.94 255 ARG A CA 1
ATOM 1967 C C . ARG A 1 255 ? -14.693 1.831 -2.456 1.00 91.94 255 ARG A C 1
ATOM 1969 O O . ARG A 1 255 ? -14.944 1.733 -3.653 1.00 91.94 255 ARG A O 1
ATOM 1976 N N . LEU A 1 256 ? -14.011 0.898 -1.786 1.00 89.75 256 LEU A N 1
ATOM 1977 C CA . LEU A 1 256 ? -13.542 -0.344 -2.415 1.00 89.75 256 LEU A CA 1
ATOM 1978 C C . LEU A 1 256 ? -14.724 -1.188 -2.912 1.00 89.75 256 LEU A C 1
ATOM 1980 O O . LEU A 1 256 ? -14.725 -1.637 -4.057 1.00 89.75 256 LEU A O 1
ATOM 1984 N N . ILE A 1 257 ? -15.760 -1.339 -2.080 1.00 96.56 257 ILE A N 1
ATOM 1985 C CA . ILE A 1 257 ? -17.004 -2.023 -2.457 1.00 96.56 257 ILE A CA 1
ATOM 1986 C C . ILE A 1 257 ? -17.681 -1.312 -3.633 1.00 96.56 257 ILE A C 1
ATOM 1988 O O . ILE A 1 257 ? -18.132 -1.978 -4.564 1.00 96.56 257 ILE A O 1
ATOM 1992 N N . ALA A 1 258 ? -17.757 0.019 -3.608 1.00 94.06 258 ALA A N 1
ATOM 1993 C CA . ALA A 1 258 ? -18.415 0.813 -4.638 1.00 94.06 258 ALA A CA 1
ATOM 1994 C C . ALA A 1 258 ? -17.741 0.672 -6.003 1.00 94.06 258 ALA A C 1
ATOM 1996 O O . ALA A 1 258 ? -18.427 0.400 -6.990 1.00 94.06 258 ALA A O 1
ATOM 1997 N N . ALA A 1 259 ? -16.413 0.781 -6.054 1.00 86.25 259 ALA A N 1
ATOM 1998 C CA . ALA A 1 259 ? -15.643 0.600 -7.279 1.00 86.25 259 ALA A CA 1
ATOM 1999 C C . ALA A 1 259 ? -15.825 -0.819 -7.851 1.00 86.25 259 ALA A C 1
ATOM 2001 O O . ALA A 1 259 ? -16.201 -0.976 -9.015 1.00 86.25 259 ALA A O 1
ATOM 2002 N N . ALA A 1 260 ? -15.671 -1.849 -7.011 1.00 86.38 260 ALA A N 1
ATOM 2003 C CA . ALA A 1 260 ? -15.834 -3.245 -7.415 1.00 86.38 260 ALA A CA 1
ATOM 2004 C C . ALA A 1 260 ? -17.262 -3.568 -7.889 1.00 86.38 260 ALA A C 1
ATOM 2006 O O . ALA A 1 260 ? -17.459 -4.271 -8.885 1.00 86.38 260 ALA A O 1
ATOM 2007 N N . SER A 1 261 ? -18.269 -3.039 -7.190 1.00 91.62 261 SER A N 1
ATOM 2008 C CA . SER A 1 261 ? -19.684 -3.227 -7.525 1.00 91.62 261 SER A CA 1
ATOM 2009 C C . SER A 1 261 ? -20.066 -2.484 -8.800 1.00 91.62 261 SER A C 1
ATOM 2011 O O . SER A 1 261 ? -20.833 -3.011 -9.601 1.00 91.62 261 SER A O 1
ATOM 2013 N N . THR A 1 262 ? -19.508 -1.292 -9.028 1.00 89.38 262 THR A N 1
ATOM 2014 C CA . THR A 1 262 ? -19.706 -0.533 -10.270 1.00 89.38 262 THR A CA 1
ATOM 2015 C C . THR A 1 262 ? -19.176 -1.320 -11.467 1.00 89.38 262 THR A C 1
ATOM 2017 O O . THR A 1 262 ? -19.911 -1.523 -12.432 1.00 89.38 262 THR A O 1
ATOM 2020 N N . GLU A 1 263 ? -17.945 -1.840 -11.391 1.00 82.94 263 GLU A N 1
ATOM 2021 C CA . GLU A 1 263 ? -17.379 -2.699 -12.442 1.00 82.94 263 GLU A CA 1
ATOM 2022 C C . GLU A 1 263 ? -18.234 -3.955 -12.659 1.00 82.94 263 GLU A C 1
ATOM 2024 O O . GLU A 1 263 ? -18.572 -4.282 -13.799 1.00 82.94 263 GLU A O 1
ATOM 2029 N N . SER A 1 264 ? -18.643 -4.627 -11.579 1.00 83.44 264 SER A N 1
ATOM 2030 C CA . SER A 1 264 ? -19.469 -5.838 -11.647 1.00 83.44 264 SER A CA 1
ATOM 2031 C C . SER A 1 264 ? -20.812 -5.580 -12.339 1.00 83.44 264 SER A C 1
ATOM 2033 O O . SER A 1 264 ? -21.180 -6.298 -13.269 1.00 83.44 264 SER A O 1
ATOM 2035 N N . LEU A 1 265 ? -21.522 -4.511 -11.968 1.00 87.44 265 LEU A N 1
ATOM 2036 C CA . LEU A 1 265 ? -22.823 -4.162 -12.548 1.00 87.44 265 LEU A CA 1
ATOM 2037 C C . LEU A 1 265 ? -22.727 -3.734 -14.018 1.00 87.44 265 LEU A C 1
ATOM 2039 O O . LEU A 1 265 ? -23.649 -4.003 -14.794 1.00 87.44 265 LEU A O 1
ATOM 2043 N N . LEU A 1 266 ? -21.634 -3.076 -14.416 1.00 82.75 266 LEU A N 1
ATOM 2044 C CA . LEU A 1 266 ? -21.441 -2.596 -15.786 1.00 82.75 266 LEU A CA 1
ATOM 2045 C C . LEU A 1 266 ? -20.942 -3.687 -16.740 1.00 82.75 266 LEU A C 1
ATOM 2047 O O . LEU A 1 266 ? -21.352 -3.704 -17.899 1.00 82.75 266 LEU A O 1
ATOM 2051 N N . THR A 1 267 ? -20.118 -4.618 -16.259 1.00 77.62 267 THR A N 1
ATOM 2052 C CA . THR A 1 267 ? -19.498 -5.675 -17.085 1.00 77.62 267 THR A CA 1
ATOM 2053 C C . THR A 1 267 ? -20.167 -7.042 -16.950 1.00 77.62 267 THR A C 1
ATOM 2055 O O . THR A 1 267 ? -19.893 -7.937 -17.740 1.00 77.62 267 THR A O 1
ATOM 2058 N N . ASN A 1 268 ? -21.044 -7.214 -15.957 1.00 77.25 268 ASN A N 1
ATOM 2059 C CA . ASN A 1 268 ? -21.583 -8.504 -15.512 1.00 77.25 268 ASN A CA 1
ATOM 2060 C C . ASN A 1 268 ? -20.513 -9.486 -14.985 1.00 77.25 268 ASN A C 1
ATOM 2062 O O . ASN A 1 268 ? -20.791 -10.675 -14.831 1.00 77.25 268 ASN A O 1
ATOM 2066 N N . THR A 1 269 ? -19.302 -9.008 -14.683 1.00 68.94 269 THR A N 1
ATOM 2067 C CA . THR A 1 269 ? -18.260 -9.814 -14.031 1.00 68.94 269 THR A CA 1
ATOM 2068 C C . THR A 1 269 ? -18.655 -10.105 -12.574 1.00 68.94 269 THR A C 1
ATOM 2070 O O . THR A 1 269 ? -19.141 -9.192 -11.899 1.00 68.94 269 THR A O 1
ATOM 2073 N N . PRO A 1 270 ? -18.439 -11.328 -12.045 1.00 77.94 270 PRO A N 1
ATOM 2074 C CA . PRO A 1 270 ? -18.710 -11.646 -10.640 1.00 77.94 270 PRO A CA 1
ATOM 2075 C C . PRO A 1 270 ? -17.989 -10.711 -9.658 1.00 77.94 270 PRO A C 1
ATOM 2077 O O . PRO A 1 270 ? -16.830 -10.346 -9.880 1.00 77.94 270 PRO A O 1
ATOM 2080 N N . ILE A 1 271 ? -18.669 -10.347 -8.565 1.00 87.31 271 ILE A N 1
ATOM 2081 C CA . ILE A 1 271 ? -18.181 -9.368 -7.579 1.00 87.31 271 ILE A CA 1
ATOM 2082 C C . ILE A 1 271 ? -16.911 -9.838 -6.865 1.00 87.31 271 ILE A C 1
ATOM 2084 O O . ILE A 1 271 ? -16.061 -9.026 -6.528 1.00 87.31 271 ILE A O 1
ATOM 2088 N N . GLU A 1 272 ? -16.728 -11.145 -6.701 1.00 79.81 272 GLU A N 1
ATOM 2089 C CA . GLU A 1 272 ? -15.527 -11.765 -6.136 1.00 79.81 272 GLU A CA 1
ATOM 2090 C C . GLU A 1 272 ? -14.285 -11.385 -6.955 1.00 79.81 272 GLU A C 1
ATOM 2092 O O . GLU A 1 272 ? -13.246 -11.005 -6.410 1.00 79.81 272 GLU A O 1
ATOM 2097 N N . LYS A 1 273 ? -14.416 -11.423 -8.290 1.00 70.25 273 LYS A N 1
ATOM 2098 C CA . LYS A 1 273 ? -13.329 -11.099 -9.220 1.00 70.25 273 LYS A CA 1
ATOM 2099 C C . LYS A 1 273 ? -13.057 -9.599 -9.258 1.00 70.25 273 LYS A C 1
ATOM 2101 O O . LYS A 1 273 ? -11.895 -9.198 -9.181 1.00 70.25 273 LYS A O 1
ATOM 2106 N N . THR A 1 274 ? -14.097 -8.769 -9.360 1.00 67.44 274 THR A N 1
ATOM 2107 C CA . THR A 1 274 ? -13.923 -7.307 -9.418 1.00 67.44 274 THR A CA 1
ATOM 2108 C C . THR A 1 274 ? -13.449 -6.735 -8.082 1.00 67.44 274 THR A C 1
ATOM 2110 O O . THR A 1 274 ? -12.644 -5.803 -8.072 1.00 67.44 274 THR A O 1
ATOM 2113 N N . LEU A 1 275 ? -13.853 -7.324 -6.950 1.00 79.69 275 LEU A N 1
ATOM 2114 C CA . LEU A 1 275 ? -13.371 -6.940 -5.623 1.00 79.69 275 LEU A CA 1
ATOM 2115 C C . LEU A 1 275 ? -11.886 -7.248 -5.464 1.00 79.69 275 LEU A C 1
ATOM 2117 O O . LEU A 1 275 ? -11.131 -6.350 -5.105 1.00 79.69 275 LEU A O 1
ATOM 2121 N N . SER A 1 276 ? -11.434 -8.462 -5.791 1.00 72.75 276 SER A N 1
ATOM 2122 C CA . SER A 1 276 ? -10.007 -8.799 -5.705 1.00 72.75 276 SER A CA 1
ATOM 2123 C C . SER A 1 276 ? -9.140 -7.941 -6.633 1.00 72.75 276 SER A C 1
ATOM 2125 O O . SER A 1 276 ? -8.098 -7.454 -6.199 1.00 72.75 276 SER A O 1
ATOM 2127 N N . ARG A 1 277 ? -9.594 -7.655 -7.864 1.00 69.44 277 ARG A N 1
ATOM 2128 C CA . ARG A 1 277 ? -8.918 -6.696 -8.761 1.00 69.44 277 ARG A CA 1
ATOM 2129 C C . ARG A 1 277 ? -8.859 -5.292 -8.164 1.00 69.44 277 ARG A C 1
ATOM 2131 O O . ARG A 1 277 ? -7.820 -4.639 -8.223 1.00 69.44 277 ARG A O 1
ATOM 2138 N N . THR A 1 278 ? -9.961 -4.828 -7.575 1.00 77.44 278 THR A N 1
ATOM 2139 C CA . THR A 1 278 ? -10.034 -3.505 -6.943 1.00 77.44 278 THR A CA 1
ATOM 2140 C C . THR A 1 278 ? -9.082 -3.410 -5.757 1.00 77.44 278 THR A C 1
ATOM 2142 O O . THR A 1 278 ? -8.345 -2.433 -5.663 1.00 77.44 278 THR A O 1
ATOM 2145 N N . LEU A 1 279 ? -9.049 -4.424 -4.887 1.00 74.19 279 LEU A N 1
ATOM 2146 C CA . LEU A 1 279 ? -8.127 -4.502 -3.750 1.00 74.19 279 LEU A CA 1
ATOM 2147 C C . LEU A 1 279 ? -6.672 -4.438 -4.215 1.00 74.19 279 LEU A C 1
ATOM 2149 O O . LEU A 1 279 ? -5.932 -3.568 -3.758 1.00 74.19 279 LEU A O 1
ATOM 2153 N N . GLN A 1 280 ? -6.307 -5.266 -5.196 1.00 67.50 280 GLN A N 1
ATOM 2154 C CA . GLN A 1 280 ? -4.968 -5.280 -5.782 1.00 67.50 280 GLN A CA 1
ATOM 2155 C C . GLN A 1 280 ? -4.592 -3.912 -6.371 1.00 67.50 280 GLN A C 1
ATOM 2157 O O . GLN A 1 280 ? -3.550 -3.354 -6.030 1.00 67.50 280 GLN A O 1
ATOM 2162 N N . LYS A 1 281 ? -5.469 -3.323 -7.197 1.00 60.97 281 LYS A N 1
ATOM 2163 C CA . LYS A 1 281 ? -5.257 -2.003 -7.819 1.00 60.97 281 LYS A CA 1
ATOM 2164 C C . LYS A 1 281 ? -5.124 -0.886 -6.782 1.00 60.97 281 LYS A C 1
ATOM 2166 O O . LYS A 1 281 ? -4.403 0.081 -7.008 1.00 60.97 281 LYS A O 1
ATOM 2171 N N . ARG A 1 282 ? -5.840 -0.997 -5.662 1.00 70.19 282 ARG A N 1
ATOM 2172 C CA . ARG A 1 282 ? -5.865 -0.003 -4.581 1.00 70.19 282 ARG A CA 1
ATOM 2173 C C . ARG A 1 282 ? -4.815 -0.265 -3.501 1.00 70.19 282 ARG A C 1
ATOM 2175 O O . ARG A 1 282 ? -4.789 0.477 -2.527 1.00 70.19 282 ARG A O 1
ATOM 2182 N N . GLY A 1 283 ? -3.945 -1.263 -3.676 1.00 67.44 283 GLY A N 1
ATOM 2183 C CA . GLY A 1 283 ? -2.810 -1.510 -2.787 1.00 67.44 283 GLY A CA 1
ATOM 2184 C C . GLY A 1 283 ? -3.138 -2.278 -1.502 1.00 67.44 283 GLY A C 1
ATOM 2185 O O . GLY A 1 283 ? -2.363 -2.235 -0.546 1.00 67.44 283 GLY A O 1
ATOM 2186 N N . TYR A 1 284 ? -4.271 -2.976 -1.463 1.00 77.12 284 TYR A N 1
ATOM 2187 C CA . TYR A 1 284 ? -4.663 -3.844 -0.353 1.00 77.12 284 TYR A CA 1
ATOM 2188 C C . TYR A 1 284 ? -4.294 -5.295 -0.641 1.00 77.12 284 TYR A C 1
ATOM 2190 O O . TYR A 1 284 ? -4.247 -5.722 -1.797 1.00 77.12 284 TYR A O 1
ATOM 2198 N N . ASP A 1 285 ? -4.067 -6.058 0.423 1.00 76.19 285 ASP A N 1
ATOM 2199 C CA . ASP A 1 285 ? -3.930 -7.502 0.315 1.00 76.19 285 ASP A CA 1
ATOM 2200 C C . ASP A 1 285 ? -5.268 -8.123 -0.128 1.00 76.19 285 ASP A C 1
ATOM 2202 O O . ASP A 1 285 ? -6.339 -7.786 0.389 1.00 76.19 285 ASP A O 1
ATOM 2206 N N . ILE A 1 286 ? -5.217 -9.003 -1.130 1.00 72.19 286 ILE A N 1
ATOM 2207 C CA . ILE A 1 286 ? -6.417 -9.580 -1.751 1.00 72.19 286 ILE A CA 1
ATOM 2208 C C . ILE A 1 286 ? -7.058 -10.688 -0.909 1.00 72.19 286 ILE A C 1
ATOM 2210 O O . ILE A 1 286 ? -8.236 -10.974 -1.110 1.00 72.19 286 ILE A O 1
ATOM 2214 N N . HIS A 1 287 ? -6.309 -11.292 0.014 1.00 72.81 287 HIS A N 1
ATOM 2215 C CA . HIS A 1 287 ? -6.775 -12.334 0.928 1.00 72.81 287 HIS A CA 1
ATOM 2216 C C . HIS A 1 287 ? -7.111 -11.755 2.309 1.00 72.81 287 HIS A C 1
ATOM 2218 O O . HIS A 1 287 ? -7.939 -12.310 3.029 1.00 72.81 287 HIS A O 1
ATOM 2224 N N . ASN A 1 288 ? -6.518 -10.615 2.672 1.00 80.81 288 ASN A N 1
ATOM 2225 C CA . ASN A 1 288 ? -6.743 -9.928 3.937 1.00 80.81 288 ASN A CA 1
ATOM 2226 C C . ASN A 1 288 ? -6.823 -8.396 3.747 1.00 80.81 288 ASN A C 1
ATOM 2228 O O . ASN A 1 288 ? -5.903 -7.688 4.145 1.00 80.81 288 ASN A O 1
ATOM 2232 N N . PRO A 1 289 ? -7.930 -7.837 3.217 1.00 87.44 289 PRO A N 1
ATOM 2233 C CA . PRO A 1 289 ? -8.091 -6.402 2.918 1.00 87.44 289 PRO A CA 1
ATOM 2234 C C . PRO A 1 289 ? -8.091 -5.464 4.137 1.00 87.44 289 PRO A C 1
ATOM 2236 O O . PRO A 1 289 ? -8.197 -4.235 4.014 1.00 87.44 289 PRO A O 1
ATOM 2239 N N . ALA A 1 290 ? -7.975 -6.016 5.341 1.00 90.25 290 ALA A N 1
ATOM 2240 C CA . ALA A 1 290 ? -7.588 -5.243 6.508 1.00 90.25 290 ALA A CA 1
ATOM 2241 C C . ALA A 1 290 ? -6.123 -4.784 6.439 1.00 90.25 290 ALA A C 1
ATOM 2243 O O . ALA A 1 290 ? -5.779 -3.821 7.112 1.00 90.25 290 ALA A O 1
ATOM 2244 N N . LEU A 1 291 ? -5.280 -5.442 5.646 1.00 87.06 291 LEU A N 1
ATOM 2245 C CA . LEU A 1 291 ? -3.851 -5.199 5.500 1.00 87.06 291 LEU A CA 1
ATOM 2246 C C . LEU A 1 291 ? -3.524 -4.610 4.124 1.00 87.06 291 LEU A C 1
ATOM 2248 O O . LEU A 1 291 ? -4.252 -4.794 3.144 1.00 87.06 291 LEU A O 1
ATOM 2252 N N . LEU A 1 292 ? -2.405 -3.898 4.055 1.00 79.56 292 LEU A N 1
ATOM 2253 C CA . LEU A 1 292 ? -1.821 -3.441 2.803 1.00 79.56 292 LEU A CA 1
ATOM 2254 C C . LEU A 1 292 ? -1.040 -4.565 2.137 1.00 79.56 292 LEU A C 1
ATOM 2256 O O . LEU A 1 292 ? -0.377 -5.351 2.821 1.00 79.56 292 LEU A O 1
ATOM 2260 N N . ALA A 1 293 ? -1.072 -4.575 0.805 1.00 68.50 293 ALA A N 1
ATOM 2261 C CA . ALA A 1 293 ? -0.235 -5.459 0.011 1.00 68.50 293 ALA A CA 1
ATOM 2262 C C . ALA A 1 293 ? 1.246 -5.208 0.333 1.00 68.50 293 ALA A C 1
ATOM 2264 O O . ALA A 1 293 ? 1.649 -4.061 0.557 1.00 68.50 293 ALA A O 1
ATOM 2265 N N . GLN A 1 294 ? 2.064 -6.264 0.302 1.00 61.94 294 GLN A N 1
ATOM 2266 C CA . GLN A 1 294 ? 3.500 -6.187 0.603 1.00 61.94 294 GLN A CA 1
ATOM 2267 C C . GLN A 1 294 ? 4.197 -5.087 -0.211 1.00 61.94 294 GLN A C 1
ATOM 2269 O O . GLN A 1 294 ? 4.862 -4.220 0.339 1.00 61.94 294 GLN A O 1
ATOM 2274 N N . ALA A 1 295 ? 3.867 -5.023 -1.495 1.00 56.84 295 ALA A N 1
ATOM 2275 C CA . ALA A 1 295 ? 4.178 -3.946 -2.422 1.00 56.84 295 ALA A CA 1
ATOM 2276 C C . ALA A 1 295 ? 4.054 -2.510 -1.862 1.00 56.84 295 ALA A C 1
ATOM 2278 O O . ALA A 1 295 ? 4.910 -1.658 -2.118 1.00 56.84 295 ALA A O 1
ATOM 2279 N N . VAL A 1 296 ? 2.964 -2.207 -1.154 1.00 61.00 296 VAL A N 1
ATOM 2280 C CA . VAL A 1 296 ? 2.709 -0.875 -0.587 1.00 61.00 296 VAL A CA 1
ATOM 2281 C C . VAL A 1 296 ? 3.522 -0.665 0.682 1.00 61.00 296 VAL A C 1
ATOM 2283 O O . VAL A 1 296 ? 4.028 0.435 0.890 1.00 61.00 296 VAL A O 1
ATOM 2286 N N . ARG A 1 297 ? 3.686 -1.710 1.501 1.00 65.00 297 ARG A N 1
ATOM 2287 C CA . ARG A 1 297 ? 4.554 -1.677 2.687 1.00 65.00 297 ARG A CA 1
ATOM 2288 C C . ARG A 1 297 ? 6.008 -1.435 2.294 1.00 65.00 297 ARG A C 1
ATOM 2290 O O . ARG A 1 297 ? 6.666 -0.608 2.910 1.00 65.00 297 ARG A O 1
ATOM 2297 N N . ASP A 1 298 ? 6.474 -2.087 1.234 1.00 61.00 298 ASP A N 1
ATOM 2298 C CA . ASP A 1 298 ? 7.816 -1.894 0.685 1.00 61.00 298 ASP A CA 1
ATOM 2299 C C . ASP A 1 298 ? 7.990 -0.469 0.156 1.00 61.00 298 ASP A C 1
ATOM 2301 O O . ASP A 1 298 ? 9.015 0.163 0.398 1.00 61.00 298 ASP A O 1
ATOM 2305 N N . ARG A 1 299 ? 6.970 0.085 -0.515 1.00 59.84 299 ARG A N 1
ATOM 2306 C CA . ARG A 1 299 ? 6.981 1.486 -0.957 1.00 59.84 299 ARG A CA 1
ATOM 2307 C C . ARG A 1 299 ? 7.010 2.468 0.216 1.00 59.84 299 ARG A C 1
ATOM 2309 O O . ARG A 1 299 ? 7.739 3.447 0.138 1.00 59.84 299 ARG A O 1
ATOM 2316 N N . ASP A 1 300 ? 6.230 2.240 1.271 1.00 61.00 300 ASP A N 1
ATOM 2317 C CA . ASP A 1 300 ? 6.253 3.087 2.473 1.00 61.00 300 ASP A CA 1
ATOM 2318 C C . ASP A 1 300 ? 7.604 3.000 3.187 1.00 61.00 300 ASP A C 1
ATOM 2320 O O . ASP A 1 300 ? 8.173 4.023 3.552 1.00 61.00 300 ASP A O 1
ATOM 2324 N N . LEU A 1 301 ? 8.170 1.796 3.302 1.00 63.16 301 LEU A N 1
ATOM 2325 C CA . LEU A 1 301 ? 9.511 1.586 3.837 1.00 63.16 301 LEU A CA 1
ATOM 2326 C C . LEU A 1 301 ? 10.562 2.369 3.038 1.00 63.16 301 LEU A C 1
ATOM 2328 O O . LEU A 1 301 ? 11.356 3.088 3.643 1.00 63.16 301 LEU A O 1
ATOM 2332 N N . LYS A 1 302 ? 10.507 2.315 1.698 1.00 58.44 302 LYS A N 1
ATOM 2333 C CA . LYS A 1 302 ? 11.329 3.160 0.812 1.00 58.44 302 LYS A CA 1
ATOM 2334 C C . LYS A 1 302 ? 11.069 4.653 1.054 1.00 58.44 302 LYS A C 1
ATOM 2336 O O . LYS A 1 302 ? 12.003 5.414 1.269 1.00 58.44 302 LYS A O 1
ATOM 2341 N N . GLY A 1 303 ? 9.808 5.074 1.152 1.00 56.00 303 GLY A N 1
ATOM 2342 C CA . GLY A 1 303 ? 9.415 6.452 1.475 1.00 56.00 303 GLY A CA 1
ATOM 2343 C C . GLY A 1 303 ? 9.960 6.964 2.815 1.00 56.00 303 GLY A C 1
ATOM 2344 O O . GLY A 1 303 ? 10.372 8.117 2.931 1.00 56.00 303 GLY A O 1
ATOM 2345 N N . ARG A 1 304 ? 10.043 6.104 3.834 1.00 56.75 304 ARG A N 1
ATOM 2346 C CA . ARG A 1 304 ? 10.648 6.449 5.128 1.00 56.75 304 ARG A CA 1
ATOM 2347 C C . ARG A 1 304 ? 12.156 6.648 5.022 1.00 56.75 304 ARG A C 1
ATOM 2349 O O . ARG A 1 304 ? 12.670 7.537 5.691 1.00 56.75 304 ARG A O 1
ATOM 2356 N N . LEU A 1 305 ? 12.847 5.892 4.168 1.00 54.16 305 LEU A N 1
ATOM 2357 C CA . LEU A 1 305 ? 14.248 6.174 3.822 1.00 54.16 305 LEU A CA 1
ATOM 2358 C C . LEU A 1 305 ? 14.363 7.550 3.138 1.00 54.16 305 LEU A C 1
ATOM 2360 O O . LEU A 1 305 ? 15.281 8.311 3.430 1.00 54.16 305 LEU A O 1
ATOM 2364 N N . MET A 1 306 ? 13.381 7.914 2.305 1.00 50.38 306 MET A N 1
ATOM 2365 C CA . MET A 1 306 ? 13.342 9.187 1.568 1.00 50.38 306 MET A CA 1
ATOM 2366 C C . MET A 1 306 ? 13.080 10.428 2.449 1.00 50.38 306 MET A C 1
ATOM 2368 O O . MET A 1 306 ? 13.599 11.499 2.139 1.00 50.38 306 MET A O 1
ATOM 2372 N N . SER A 1 307 ? 12.296 10.314 3.532 1.00 42.25 307 SER A N 1
ATOM 2373 C CA . SER A 1 307 ? 11.902 11.440 4.412 1.00 42.25 307 SER A CA 1
ATOM 2374 C C . SER A 1 307 ? 12.999 11.910 5.384 1.00 42.25 307 SER A C 1
ATOM 2376 O O . SER A 1 307 ? 12.789 12.878 6.117 1.00 42.25 307 SER A O 1
ATOM 2378 N N . MET A 1 308 ? 14.142 11.223 5.445 1.00 48.78 308 MET A N 1
ATOM 2379 C CA . MET A 1 308 ? 15.181 11.454 6.462 1.00 48.78 308 MET A CA 1
ATOM 2380 C C . MET A 1 308 ? 16.398 12.235 5.953 1.00 48.78 308 MET A C 1
ATOM 2382 O O . MET A 1 308 ? 17.373 12.418 6.679 1.00 48.78 308 MET A O 1
ATOM 2386 N N . ILE A 1 309 ? 16.315 12.746 4.728 1.00 46.19 309 ILE A N 1
ATOM 2387 C CA . ILE A 1 309 ? 17.305 13.614 4.097 1.00 46.19 309 ILE A CA 1
ATOM 2388 C C . ILE A 1 309 ? 16.652 14.997 4.046 1.00 46.19 309 ILE A C 1
ATOM 2390 O O . ILE A 1 309 ? 15.501 15.096 3.619 1.00 46.19 309 ILE A O 1
ATOM 2394 N N . GLY A 1 310 ? 17.340 16.041 4.525 1.00 38.81 310 GLY A N 1
ATOM 2395 C CA . GLY A 1 310 ? 16.873 17.430 4.426 1.00 38.81 310 GLY A CA 1
ATOM 2396 C C . GLY A 1 310 ? 16.340 17.743 3.025 1.00 38.81 310 GLY A C 1
ATOM 2397 O O . GLY A 1 310 ? 16.681 17.039 2.072 1.00 38.81 310 GLY A O 1
ATOM 2398 N N . GLY A 1 311 ? 15.449 18.737 2.932 1.00 37.84 311 GLY A N 1
ATOM 2399 C CA . GLY A 1 311 ? 14.746 19.118 1.701 1.00 37.84 311 GLY A CA 1
ATOM 2400 C C . GLY A 1 311 ? 15.658 19.222 0.475 1.00 37.84 311 GLY A C 1
ATOM 2401 O O . GLY A 1 311 ? 16.868 19.185 0.611 1.00 37.84 311 GLY A O 1
ATOM 2402 N N . ALA A 1 312 ? 15.053 19.327 -0.711 1.00 38.69 312 ALA A N 1
ATOM 2403 C CA . ALA A 1 312 ? 15.650 19.290 -2.054 1.00 38.69 312 ALA A CA 1
ATOM 2404 C C . ALA A 1 312 ? 16.792 20.304 -2.354 1.00 38.69 312 ALA A C 1
ATOM 2406 O O . ALA A 1 312 ? 16.775 20.984 -3.375 1.00 38.69 312 ALA A O 1
ATOM 2407 N N . GLU A 1 313 ? 17.786 20.413 -1.482 1.00 45.41 313 GLU A N 1
ATOM 2408 C CA . GLU A 1 313 ? 19.043 21.112 -1.667 1.00 45.41 313 GLU A CA 1
ATOM 2409 C C . GLU A 1 313 ? 20.041 20.144 -2.306 1.00 45.41 313 GLU A C 1
ATOM 2411 O O . GLU A 1 313 ? 20.138 18.971 -1.929 1.00 45.41 313 GLU A O 1
ATOM 2416 N N . HIS A 1 314 ? 20.777 20.634 -3.302 1.00 56.25 314 HIS A N 1
ATOM 2417 C CA . HIS A 1 314 ? 21.844 19.876 -3.942 1.00 56.25 314 HIS A CA 1
ATOM 2418 C C . HIS A 1 314 ? 22.910 19.495 -2.911 1.00 56.25 314 HIS A C 1
ATOM 2420 O O . HIS A 1 314 ? 23.534 20.362 -2.300 1.00 56.25 314 HIS A O 1
ATOM 2426 N N . ARG A 1 315 ? 23.133 18.190 -2.728 1.00 72.44 315 ARG A N 1
ATOM 2427 C CA . ARG A 1 315 ? 24.219 17.675 -1.891 1.00 72.44 315 ARG A CA 1
ATOM 2428 C C . ARG A 1 315 ? 25.490 17.558 -2.724 1.00 72.44 315 ARG A C 1
ATOM 2430 O O . ARG A 1 315 ? 25.435 17.166 -3.889 1.00 72.44 315 ARG A O 1
ATOM 2437 N N . GLN A 1 316 ? 26.625 17.896 -2.116 1.00 79.81 316 GLN A N 1
ATOM 2438 C CA . GLN A 1 316 ? 27.931 17.810 -2.765 1.00 79.81 316 GLN A CA 1
ATOM 2439 C C . GLN A 1 316 ? 28.256 16.346 -3.106 1.00 79.81 316 GLN A C 1
ATOM 2441 O O . GLN A 1 316 ? 28.240 15.484 -2.221 1.00 79.81 316 GLN A O 1
ATOM 2446 N N . GLY A 1 317 ? 28.554 16.079 -4.379 1.00 83.12 317 GLY A N 1
ATOM 2447 C CA . GLY A 1 317 ? 29.057 14.785 -4.836 1.00 83.12 317 GLY A CA 1
ATOM 2448 C C . GLY A 1 317 ? 30.444 14.477 -4.262 1.00 83.12 317 GLY A C 1
ATOM 2449 O O . GLY A 1 317 ? 31.254 15.373 -4.035 1.00 83.12 317 GLY A O 1
ATOM 2450 N N . SER A 1 318 ? 30.710 13.202 -3.994 1.00 87.69 318 SER A N 1
ATOM 2451 C CA . SER A 1 318 ? 32.020 12.698 -3.585 1.00 87.69 318 SER A CA 1
ATOM 2452 C C . SER A 1 318 ? 32.865 12.364 -4.808 1.00 87.69 318 SER A C 1
ATOM 2454 O O . SER A 1 318 ? 32.397 11.676 -5.719 1.00 87.69 318 SER A O 1
ATOM 2456 N N . THR A 1 319 ? 34.150 12.715 -4.755 1.00 88.69 319 THR A N 1
ATOM 2457 C CA . THR A 1 319 ? 35.170 12.267 -5.718 1.00 88.69 319 THR A CA 1
ATOM 2458 C C . THR A 1 319 ? 35.320 10.738 -5.747 1.00 88.69 319 THR A C 1
ATOM 2460 O O . THR A 1 319 ? 35.845 10.185 -6.714 1.00 88.69 319 THR A O 1
ATOM 2463 N N . ASP A 1 320 ? 34.804 10.031 -4.730 1.00 91.94 320 ASP A N 1
ATOM 2464 C CA . ASP A 1 320 ? 34.752 8.565 -4.654 1.00 91.94 320 ASP A CA 1
ATOM 2465 C C . ASP A 1 320 ? 33.976 7.931 -5.834 1.00 91.94 320 ASP A C 1
ATOM 2467 O O . ASP A 1 320 ? 34.191 6.760 -6.147 1.00 91.94 320 ASP A O 1
ATOM 2471 N N . ILE A 1 321 ? 33.129 8.691 -6.550 1.00 91.31 321 ILE A N 1
ATOM 2472 C CA . ILE A 1 321 ? 32.491 8.227 -7.797 1.00 91.31 321 ILE A CA 1
ATOM 2473 C C . ILE A 1 321 ? 33.520 7.815 -8.860 1.00 91.31 321 ILE A C 1
ATOM 2475 O O . ILE A 1 321 ? 33.267 6.887 -9.623 1.00 91.31 321 ILE A O 1
ATOM 2479 N N . GLN A 1 322 ? 34.706 8.430 -8.881 1.00 90.12 322 GLN A N 1
ATOM 2480 C CA . GLN A 1 322 ? 35.770 8.041 -9.811 1.00 90.12 322 GLN A CA 1
ATOM 2481 C C . GLN A 1 322 ? 36.358 6.679 -9.446 1.00 90.12 322 GLN A C 1
ATOM 2483 O O . GLN A 1 322 ? 36.637 5.871 -10.325 1.00 90.12 322 GLN A O 1
ATOM 2488 N N . GLN A 1 323 ? 36.492 6.377 -8.150 1.00 91.06 323 GLN A N 1
ATOM 2489 C CA . GLN A 1 323 ? 36.905 5.042 -7.706 1.00 91.06 323 GLN A CA 1
ATOM 2490 C C . GLN A 1 323 ? 35.851 4.001 -8.075 1.00 91.06 323 GLN A C 1
ATOM 2492 O O . GLN A 1 323 ? 36.197 2.915 -8.534 1.00 91.06 323 GLN A O 1
ATOM 2497 N N . PHE A 1 324 ? 34.571 4.359 -7.932 1.00 92.69 324 PHE A N 1
ATOM 2498 C CA . PHE A 1 324 ? 33.475 3.514 -8.380 1.00 92.69 324 PHE A CA 1
ATOM 2499 C C . PHE A 1 324 ? 33.507 3.291 -9.899 1.00 92.69 324 PHE A C 1
ATOM 2501 O O . PHE A 1 324 ? 33.296 2.173 -10.341 1.00 92.69 324 PHE A O 1
ATOM 2508 N N . ALA A 1 325 ? 33.838 4.302 -10.705 1.00 90.69 325 ALA A N 1
ATOM 2509 C CA . ALA A 1 325 ? 33.971 4.154 -12.156 1.00 90.69 325 ALA A CA 1
ATOM 2510 C C . ALA A 1 325 ? 35.168 3.290 -12.583 1.00 90.69 325 ALA A C 1
ATOM 2512 O O . ALA A 1 325 ? 35.070 2.563 -13.570 1.00 90.69 325 ALA A O 1
ATOM 2513 N N . ILE A 1 326 ? 36.287 3.370 -11.854 1.00 90.69 326 ILE A N 1
ATOM 2514 C CA . ILE A 1 326 ? 37.518 2.620 -12.147 1.00 90.69 326 ILE A CA 1
ATOM 2515 C C . ILE A 1 326 ? 37.364 1.137 -11.793 1.00 90.69 326 ILE A C 1
ATOM 2517 O O . ILE A 1 326 ? 37.693 0.278 -12.608 1.00 90.69 326 ILE A O 1
ATOM 2521 N N . ASP A 1 327 ? 36.881 0.835 -10.585 1.00 91.94 327 ASP A N 1
ATOM 2522 C CA . ASP A 1 327 ? 36.664 -0.537 -10.119 1.00 91.94 327 ASP A CA 1
ATOM 2523 C C . ASP A 1 327 ? 35.333 -0.637 -9.356 1.00 91.94 327 ASP A C 1
ATOM 2525 O O . ASP A 1 327 ? 35.295 -0.633 -8.115 1.00 91.94 327 ASP A O 1
ATOM 2529 N N . PRO A 1 328 ? 34.206 -0.728 -10.089 1.00 92.31 328 PRO A N 1
ATOM 2530 C CA . PRO A 1 328 ? 32.889 -0.726 -9.467 1.00 92.31 328 PRO A CA 1
ATOM 2531 C C . PRO A 1 328 ? 32.643 -1.963 -8.605 1.00 92.31 328 PRO A C 1
ATOM 2533 O O . PRO A 1 328 ? 31.882 -1.910 -7.636 1.00 92.31 328 PRO A O 1
ATOM 2536 N N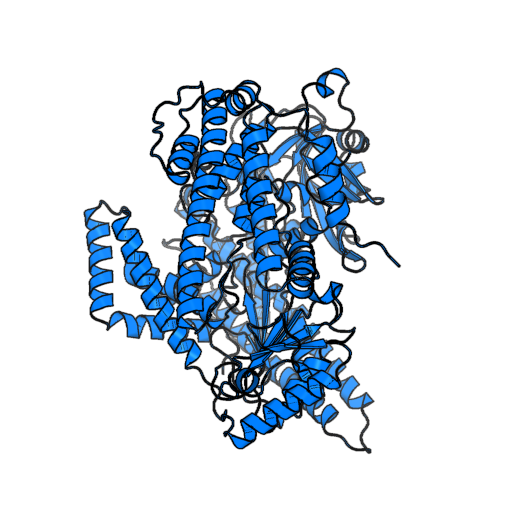 . VAL A 1 329 ? 33.314 -3.074 -8.920 1.00 90.44 329 VAL A N 1
ATOM 2537 C CA . VAL A 1 329 ? 33.175 -4.339 -8.197 1.00 90.44 329 VAL A CA 1
ATOM 2538 C C . VAL A 1 329 ? 33.830 -4.241 -6.830 1.00 90.44 329 VAL A C 1
ATOM 2540 O O . VAL A 1 329 ? 33.195 -4.563 -5.823 1.00 90.44 329 VAL A O 1
ATOM 2543 N N . LEU A 1 330 ? 35.085 -3.790 -6.772 1.00 91.50 330 LEU A N 1
ATOM 2544 C CA . LEU A 1 330 ? 35.789 -3.613 -5.508 1.00 91.50 330 LEU A CA 1
ATOM 2545 C C . LEU A 1 330 ? 35.087 -2.571 -4.637 1.00 91.50 330 LEU A C 1
ATOM 2547 O O . LEU A 1 330 ? 34.849 -2.813 -3.452 1.00 91.50 330 LEU A O 1
ATOM 2551 N N . PHE A 1 331 ? 34.679 -1.450 -5.234 1.00 93.38 331 PHE A N 1
ATOM 2552 C CA . PHE A 1 331 ? 33.985 -0.391 -4.514 1.00 93.38 331 PHE A CA 1
ATOM 2553 C C . PHE A 1 331 ? 32.682 -0.890 -3.871 1.00 93.38 331 PHE A C 1
ATOM 2555 O O . PHE A 1 331 ? 32.460 -0.654 -2.682 1.00 93.38 331 PHE A O 1
ATOM 2562 N N . ALA A 1 332 ? 31.847 -1.627 -4.611 1.00 91.81 332 ALA A N 1
ATOM 2563 C CA . ALA A 1 332 ? 30.581 -2.160 -4.106 1.00 91.81 332 ALA A CA 1
ATOM 2564 C C . ALA A 1 332 ? 30.744 -3.355 -3.145 1.00 91.81 332 ALA A C 1
ATOM 2566 O O . ALA A 1 332 ? 29.828 -3.669 -2.384 1.00 91.81 332 ALA A O 1
ATOM 2567 N N . ARG A 1 333 ? 31.901 -4.030 -3.130 1.00 90.12 333 ARG A N 1
ATOM 2568 C CA . ARG A 1 333 ? 32.233 -5.021 -2.088 1.00 90.12 333 ARG A CA 1
ATOM 2569 C C . ARG A 1 333 ? 32.545 -4.359 -0.752 1.00 90.12 333 ARG A C 1
ATOM 2571 O O . ARG A 1 333 ? 32.196 -4.906 0.291 1.00 90.12 333 ARG A O 1
ATOM 2578 N N . SER A 1 334 ? 33.195 -3.200 -0.785 1.00 89.44 334 SER A N 1
ATOM 2579 C CA . SER A 1 334 ? 33.619 -2.474 0.416 1.00 89.44 334 SER A CA 1
ATOM 2580 C C . SER A 1 334 ? 32.596 -1.457 0.920 1.00 89.44 334 SER A C 1
ATOM 2582 O O . SER A 1 334 ? 32.714 -1.001 2.056 1.00 89.44 334 SER A O 1
ATOM 2584 N N . ASN A 1 335 ? 31.596 -1.100 0.110 1.00 92.44 335 ASN A N 1
ATOM 2585 C CA . ASN A 1 335 ? 30.630 -0.052 0.429 1.00 92.44 335 ASN A CA 1
ATOM 2586 C C . ASN A 1 335 ? 29.193 -0.469 0.092 1.00 92.44 335 ASN A C 1
ATOM 2588 O O . ASN A 1 335 ? 28.929 -1.135 -0.907 1.00 92.44 335 ASN A O 1
ATOM 2592 N N . THR A 1 336 ? 28.241 -0.029 0.912 1.00 92.00 336 THR A N 1
ATOM 2593 C CA . THR A 1 336 ? 26.809 -0.121 0.617 1.00 92.00 336 THR A CA 1
ATOM 2594 C C . THR A 1 336 ? 26.407 1.014 -0.324 1.00 92.00 336 THR A C 1
ATOM 2596 O O . THR A 1 336 ? 26.711 2.178 -0.050 1.00 92.00 336 THR A O 1
ATOM 2599 N N . ILE A 1 337 ? 25.706 0.680 -1.408 1.00 91.50 337 ILE A N 1
ATOM 2600 C CA . ILE A 1 337 ? 25.211 1.644 -2.401 1.00 91.50 337 ILE A CA 1
ATOM 2601 C C . ILE A 1 337 ? 23.689 1.728 -2.292 1.00 91.50 337 ILE A C 1
ATOM 2603 O O . ILE A 1 337 ? 22.993 0.733 -2.468 1.00 91.50 337 ILE A O 1
ATOM 2607 N N . SER A 1 338 ? 23.158 2.912 -2.014 1.00 88.75 338 SER A N 1
ATOM 2608 C CA . SER A 1 338 ? 21.721 3.166 -1.905 1.00 88.75 338 SER A CA 1
ATOM 2609 C C . SER A 1 338 ? 21.201 3.902 -3.136 1.00 88.75 338 SER A C 1
ATOM 2611 O O . SER A 1 338 ? 21.750 4.933 -3.521 1.00 88.75 338 SER A O 1
ATOM 2613 N N . ALA A 1 339 ? 20.118 3.402 -3.732 1.00 84.69 339 ALA A N 1
ATOM 2614 C CA . ALA A 1 339 ? 19.455 4.020 -4.884 1.00 84.69 339 ALA A CA 1
ATOM 2615 C C . ALA A 1 339 ? 18.122 4.713 -4.526 1.00 84.69 339 ALA A C 1
ATOM 2617 O O . ALA A 1 339 ? 17.365 5.112 -5.412 1.00 84.69 339 ALA A O 1
ATOM 2618 N N . GLU A 1 340 ? 17.814 4.875 -3.235 1.00 76.50 340 GLU A N 1
ATOM 2619 C CA . GLU A 1 340 ? 16.532 5.437 -2.768 1.00 76.50 340 GLU A CA 1
ATOM 2620 C C . GLU A 1 340 ? 16.319 6.893 -3.217 1.00 76.50 340 GLU A C 1
ATOM 2622 O O . GLU A 1 340 ? 15.207 7.332 -3.512 1.00 76.50 340 GLU A O 1
ATOM 2627 N N . THR A 1 341 ? 17.402 7.650 -3.346 1.00 73.19 341 THR A N 1
ATOM 2628 C CA . THR A 1 341 ? 17.401 9.038 -3.820 1.00 73.19 341 THR A CA 1
ATOM 2629 C C . THR A 1 341 ? 17.030 9.174 -5.296 1.00 73.19 341 THR A C 1
ATOM 2631 O O . THR A 1 341 ? 16.447 10.191 -5.675 1.00 73.19 341 THR A O 1
ATOM 2634 N N . LEU A 1 342 ? 17.273 8.148 -6.118 1.00 72.31 342 LEU A N 1
ATOM 2635 C CA . LEU A 1 342 ? 16.807 8.118 -7.510 1.00 72.31 342 LEU A CA 1
ATOM 2636 C C . LEU A 1 342 ? 15.286 7.952 -7.584 1.00 72.31 342 LEU A C 1
ATOM 2638 O O . LEU A 1 342 ? 14.642 8.574 -8.424 1.00 72.31 342 LEU A O 1
ATOM 2642 N N . VAL A 1 343 ? 14.695 7.192 -6.654 1.00 64.06 343 VAL A N 1
ATOM 2643 C CA . VAL A 1 343 ? 13.233 7.056 -6.531 1.00 64.06 343 VAL A CA 1
ATOM 2644 C C . VAL A 1 343 ? 12.591 8.399 -6.146 1.00 64.06 343 VAL A C 1
ATOM 2646 O O . VAL A 1 343 ? 11.521 8.736 -6.653 1.00 64.06 343 VAL A O 1
ATOM 2649 N N . ARG A 1 344 ? 13.264 9.208 -5.310 1.00 58.06 344 ARG A N 1
ATOM 2650 C CA . ARG A 1 344 ? 12.818 10.561 -4.909 1.00 58.06 344 ARG A CA 1
ATOM 2651 C C . ARG A 1 344 ? 12.774 11.557 -6.060 1.00 58.06 344 ARG A C 1
ATOM 2653 O O . ARG A 1 344 ? 11.878 12.395 -6.093 1.00 58.06 344 ARG A O 1
ATOM 2660 N N . ALA A 1 345 ? 13.728 11.481 -6.983 1.00 52.59 345 ALA A N 1
ATOM 2661 C CA . ALA A 1 345 ? 13.806 12.407 -8.109 1.00 52.59 345 ALA A CA 1
ATOM 2662 C C . ALA A 1 345 ? 12.636 12.250 -9.105 1.00 52.59 345 ALA A C 1
ATOM 2664 O O . ALA A 1 345 ? 12.462 13.078 -9.998 1.00 52.59 345 ALA A O 1
ATOM 2665 N N . GLY A 1 346 ? 11.797 11.221 -8.932 1.00 52.78 346 GLY A N 1
ATOM 2666 C CA . GLY A 1 346 ? 10.625 10.988 -9.761 1.00 52.78 346 GLY A CA 1
ATOM 2667 C C . GLY A 1 346 ? 11.026 10.548 -11.166 1.00 52.78 346 GLY A C 1
ATOM 2668 O O . GLY A 1 346 ? 11.766 9.580 -11.334 1.00 52.78 346 GLY A O 1
ATOM 2669 N N . ARG A 1 347 ? 10.510 11.230 -12.195 1.00 56.69 347 ARG A N 1
ATOM 2670 C CA . ARG A 1 347 ? 10.886 10.943 -13.586 1.00 56.69 347 ARG A CA 1
ATOM 2671 C C . ARG A 1 347 ? 12.232 11.591 -13.902 1.00 56.69 347 ARG A C 1
ATOM 2673 O O . ARG A 1 347 ? 12.297 12.785 -14.182 1.00 56.69 347 ARG A O 1
ATOM 2680 N N . LEU A 1 348 ? 13.278 10.775 -13.873 1.00 61.91 348 LEU A N 1
ATOM 2681 C CA . LEU A 1 348 ? 14.609 11.119 -14.365 1.00 61.91 348 LEU A CA 1
ATOM 2682 C C . LEU A 1 348 ? 14.661 11.041 -15.902 1.00 61.91 348 LEU A C 1
ATOM 2684 O O . LEU A 1 348 ? 13.880 10.289 -16.495 1.00 61.91 348 LEU A O 1
ATOM 2688 N N . PRO A 1 349 ? 15.542 11.815 -16.567 1.00 64.44 349 PRO A N 1
ATOM 2689 C CA . PRO A 1 349 ? 15.811 11.619 -17.989 1.00 64.44 349 PRO A CA 1
ATOM 2690 C C . PRO A 1 349 ? 16.417 10.231 -18.225 1.00 64.44 349 PRO A C 1
ATOM 2692 O O . PRO A 1 349 ? 17.084 9.697 -17.345 1.00 64.44 349 PRO A O 1
ATOM 2695 N N . ALA A 1 350 ? 16.220 9.667 -19.419 1.00 66.44 350 ALA A N 1
ATOM 2696 C CA . ALA A 1 350 ? 16.799 8.369 -19.780 1.00 66.44 350 ALA A CA 1
ATOM 2697 C C . ALA A 1 350 ? 18.336 8.354 -19.662 1.00 66.44 350 ALA A C 1
ATOM 2699 O O . ALA A 1 350 ? 18.910 7.323 -19.329 1.00 66.44 350 ALA A O 1
ATOM 2700 N N . GLU A 1 351 ? 18.976 9.508 -19.868 1.00 76.81 351 GLU A N 1
ATOM 2701 C CA . GLU A 1 351 ? 20.423 9.719 -19.823 1.00 76.81 351 GLU A CA 1
ATOM 2702 C C . GLU A 1 351 ? 20.766 10.991 -19.041 1.00 76.81 351 GLU A C 1
ATOM 2704 O O . GLU A 1 351 ? 20.024 11.978 -19.064 1.00 76.81 351 GLU A O 1
ATOM 2709 N N . GLY A 1 352 ? 21.913 10.986 -18.367 1.00 80.38 352 GLY A N 1
ATOM 2710 C CA . GLY A 1 352 ? 22.458 12.147 -17.675 1.00 80.38 352 GLY A CA 1
ATOM 2711 C C . GLY A 1 352 ? 23.727 11.808 -16.904 1.00 80.38 352 GLY A C 1
ATOM 2712 O O . GLY A 1 352 ? 24.520 10.972 -17.331 1.00 80.38 352 GLY A O 1
ATOM 2713 N N . HIS A 1 353 ? 23.921 12.459 -15.758 1.00 84.81 353 HIS A N 1
ATOM 2714 C CA . HIS A 1 353 ? 25.063 12.214 -14.883 1.00 84.81 353 HIS A CA 1
ATOM 2715 C C . HIS A 1 353 ? 24.617 11.757 -13.497 1.00 84.81 353 HIS A C 1
ATOM 2717 O O . HIS A 1 353 ? 23.643 12.269 -12.942 1.00 84.81 353 HIS A O 1
ATOM 2723 N N . ALA A 1 354 ? 25.350 10.800 -12.935 1.00 87.69 354 ALA A N 1
ATOM 2724 C CA . ALA A 1 354 ? 25.172 10.315 -11.576 1.00 87.69 354 ALA A CA 1
ATOM 2725 C C . ALA A 1 354 ? 26.330 10.774 -10.685 1.00 87.69 354 ALA A C 1
ATOM 2727 O O . ALA A 1 354 ? 27.481 10.808 -11.122 1.00 87.69 354 ALA A O 1
ATOM 2728 N N . GLN A 1 355 ? 26.025 11.076 -9.427 1.00 90.12 355 GLN A N 1
ATOM 2729 C CA . GLN A 1 355 ? 27.003 11.349 -8.375 1.00 90.12 355 GLN A CA 1
ATOM 2730 C C . GLN A 1 355 ? 26.795 10.395 -7.194 1.00 90.12 355 GLN A C 1
ATOM 2732 O O . GLN A 1 355 ? 25.675 9.940 -6.944 1.00 90.12 355 GLN A O 1
ATOM 2737 N N . LEU A 1 356 ? 27.863 10.122 -6.439 1.00 91.12 356 LEU A N 1
ATOM 2738 C CA . LEU A 1 356 ? 27.763 9.464 -5.135 1.00 91.12 356 LEU A CA 1
ATOM 2739 C C . LEU A 1 356 ? 27.808 10.508 -4.030 1.00 91.12 356 LEU A C 1
ATOM 2741 O O . LEU A 1 356 ? 28.765 11.266 -3.933 1.00 91.12 356 LEU A O 1
ATOM 2745 N N . VAL A 1 357 ? 26.825 10.495 -3.139 1.00 89.00 357 VAL A N 1
ATOM 2746 C CA . VAL A 1 357 ? 26.834 11.296 -1.915 1.00 89.00 357 VAL A CA 1
ATOM 2747 C C . VAL A 1 357 ? 27.239 10.404 -0.753 1.00 89.00 357 VAL A C 1
ATOM 2749 O O . VAL A 1 357 ? 26.598 9.389 -0.473 1.00 89.00 357 VAL A O 1
ATOM 2752 N N . LYS A 1 358 ? 28.318 10.772 -0.061 1.00 88.94 358 LYS A N 1
ATOM 2753 C CA . LYS A 1 358 ? 28.799 10.035 1.110 1.00 88.94 358 LYS A CA 1
ATOM 2754 C C . LYS A 1 358 ? 27.921 10.347 2.315 1.00 88.94 358 LYS A C 1
ATOM 2756 O O . LYS A 1 358 ? 27.912 11.474 2.800 1.00 88.94 358 LYS A O 1
ATOM 2761 N N . VAL A 1 359 ? 27.206 9.342 2.813 1.00 84.62 359 VAL A N 1
ATOM 2762 C CA . VAL A 1 359 ? 26.310 9.498 3.970 1.00 84.62 359 VAL A CA 1
ATOM 2763 C C . VAL A 1 359 ? 27.064 9.234 5.270 1.00 84.62 359 VAL A C 1
ATOM 2765 O O . VAL A 1 359 ? 26.991 10.011 6.217 1.00 84.62 359 VAL A O 1
ATOM 2768 N N . LYS A 1 360 ? 27.807 8.125 5.313 1.00 84.25 360 LYS A N 1
ATOM 2769 C CA . LYS A 1 360 ? 28.705 7.746 6.412 1.00 84.25 360 LYS A CA 1
ATOM 2770 C C . LYS A 1 360 ? 29.765 6.774 5.900 1.00 84.25 360 LYS A C 1
ATOM 2772 O O . LYS A 1 360 ? 29.739 6.371 4.739 1.00 84.25 360 LYS A O 1
ATOM 2777 N N . ALA A 1 361 ? 30.708 6.392 6.759 1.00 84.88 361 ALA A N 1
ATOM 2778 C CA . ALA A 1 361 ? 31.714 5.392 6.408 1.00 84.88 361 ALA A CA 1
ATOM 2779 C C . ALA A 1 361 ? 31.043 4.107 5.883 1.00 84.88 361 ALA A C 1
ATOM 2781 O O . ALA A 1 361 ? 30.196 3.528 6.563 1.00 84.88 361 ALA A O 1
ATOM 2782 N N . GLY A 1 362 ? 31.404 3.696 4.664 1.00 86.75 362 GLY A N 1
ATOM 2783 C CA . GLY A 1 362 ? 30.867 2.496 4.022 1.00 86.75 362 GLY A CA 1
ATOM 2784 C C . GLY A 1 362 ? 29.443 2.610 3.464 1.00 86.75 362 GLY A C 1
ATOM 2785 O O . GLY A 1 362 ? 28.892 1.580 3.088 1.00 86.75 362 GLY A O 1
ATOM 2786 N N . LEU A 1 363 ? 28.830 3.801 3.404 1.00 90.31 363 LEU A N 1
ATOM 2787 C CA . LEU A 1 363 ? 27.485 4.002 2.841 1.00 90.31 363 LEU A CA 1
ATOM 2788 C C . LEU A 1 363 ? 27.424 5.242 1.939 1.00 90.31 363 LEU A C 1
ATOM 2790 O O . LEU A 1 363 ? 27.659 6.367 2.396 1.00 90.31 363 LEU A O 1
ATOM 2794 N N . TYR A 1 364 ? 27.022 5.024 0.687 1.00 92.00 364 TYR A N 1
ATOM 2795 C CA . TYR A 1 364 ? 26.830 6.067 -0.318 1.00 92.00 364 TYR A CA 1
ATOM 2796 C C . TYR A 1 364 ? 25.420 6.029 -0.905 1.00 92.00 364 TYR A C 1
ATOM 2798 O O . TYR A 1 364 ? 24.818 4.965 -1.041 1.00 92.00 364 TYR A O 1
ATOM 2806 N N . GLU A 1 365 ? 24.916 7.196 -1.290 1.00 88.88 365 GLU A N 1
ATOM 2807 C CA . GLU A 1 365 ? 23.651 7.370 -2.005 1.00 88.88 365 GLU A CA 1
ATOM 2808 C C . GLU A 1 365 ? 23.900 7.829 -3.442 1.00 88.88 365 GLU A C 1
ATOM 2810 O O . GLU A 1 365 ? 24.724 8.708 -3.684 1.00 88.88 365 GLU A O 1
ATOM 2815 N N . LEU A 1 366 ? 23.179 7.235 -4.393 1.00 88.62 366 LEU A N 1
ATOM 2816 C CA . LEU A 1 366 ? 23.223 7.591 -5.809 1.00 88.62 366 LEU A CA 1
ATOM 2817 C C . LEU A 1 366 ? 22.256 8.736 -6.101 1.00 88.62 366 LEU A C 1
ATOM 2819 O O . LEU A 1 366 ? 21.043 8.585 -5.951 1.00 88.62 366 LEU A O 1
ATOM 2823 N N . GLU A 1 367 ? 22.759 9.868 -6.573 1.00 85.62 367 GLU A N 1
ATOM 2824 C CA . GLU A 1 367 ? 21.921 10.998 -6.971 1.00 85.62 367 GLU A CA 1
ATOM 2825 C C . GLU A 1 367 ? 22.105 11.357 -8.442 1.00 85.62 367 GLU A C 1
ATOM 2827 O O . GLU A 1 367 ? 23.174 11.175 -9.022 1.00 85.62 367 GLU A O 1
ATOM 2832 N N . TYR A 1 368 ? 21.047 11.911 -9.032 1.00 80.94 368 TYR A N 1
ATOM 2833 C CA . TYR A 1 368 ? 21.126 12.573 -10.326 1.00 80.94 368 TYR A CA 1
ATOM 2834 C C . TYR A 1 368 ? 21.808 13.939 -10.171 1.00 80.94 368 TYR A C 1
ATOM 2836 O O . TYR A 1 368 ? 21.392 14.751 -9.343 1.00 80.94 368 TYR A O 1
ATOM 2844 N N . ALA A 1 369 ? 22.822 14.203 -10.992 1.00 75.12 369 ALA A N 1
ATOM 2845 C CA . ALA A 1 369 ? 23.528 15.475 -11.046 1.00 75.12 369 ALA A CA 1
ATOM 2846 C C . ALA A 1 369 ? 23.056 16.280 -12.270 1.00 75.12 369 ALA A C 1
ATOM 2848 O O . ALA A 1 369 ? 23.401 15.966 -13.411 1.00 75.12 369 ALA A O 1
ATOM 2849 N N . ALA A 1 370 ? 22.260 17.330 -12.039 1.00 59.09 370 ALA A N 1
ATOM 2850 C CA . ALA A 1 370 ? 21.895 18.291 -13.077 1.00 59.09 370 ALA A CA 1
ATOM 2851 C C . ALA A 1 370 ? 23.115 19.179 -13.374 1.00 59.09 370 ALA A C 1
ATOM 2853 O O . ALA A 1 370 ? 23.482 20.011 -12.549 1.00 59.09 370 ALA A O 1
ATOM 2854 N N . GLN A 1 371 ? 23.781 18.990 -14.513 1.00 55.44 371 GLN A N 1
ATOM 2855 C CA . GLN A 1 371 ? 24.943 19.814 -14.856 1.00 55.44 371 GLN A CA 1
ATOM 2856 C C . GLN A 1 371 ? 24.529 21.258 -15.167 1.00 55.44 371 GLN A C 1
ATOM 2858 O O . GLN A 1 371 ? 23.618 21.486 -15.965 1.00 55.44 371 GLN A O 1
ATOM 2863 N N . SER A 1 372 ? 25.239 22.234 -14.591 1.00 41.56 372 SER A N 1
ATOM 2864 C CA . SER A 1 372 ? 25.224 23.613 -15.080 1.00 41.56 372 SER A CA 1
ATOM 2865 C C . SER A 1 372 ? 26.219 23.754 -16.239 1.00 41.56 372 SER A C 1
ATOM 2867 O O . SER A 1 372 ? 27.263 23.100 -16.270 1.00 41.56 372 SER A O 1
ATOM 2869 N N . THR A 1 373 ? 25.942 24.640 -17.196 1.00 37.72 373 THR A N 1
ATOM 2870 C CA . THR A 1 373 ? 26.830 24.906 -18.346 1.00 37.72 373 THR A CA 1
ATOM 2871 C C . THR A 1 373 ? 28.225 25.411 -17.947 1.00 37.72 373 THR A C 1
ATOM 2873 O O . THR A 1 373 ? 29.136 25.383 -18.769 1.00 37.72 373 THR A O 1
ATOM 2876 N N . ASN A 1 374 ? 28.417 25.841 -16.694 1.00 38.25 374 ASN A N 1
ATOM 2877 C CA . ASN A 1 374 ? 29.701 26.312 -16.170 1.00 38.25 374 ASN A CA 1
ATOM 2878 C C . ASN A 1 374 ? 30.620 25.175 -15.676 1.00 38.25 374 ASN A C 1
ATOM 2880 O O . ASN A 1 374 ? 31.832 25.376 -15.601 1.00 38.25 374 ASN A O 1
ATOM 2884 N N . ASP A 1 375 ? 30.084 23.981 -15.390 1.00 43.66 375 ASP A N 1
ATOM 2885 C CA . ASP A 1 375 ? 30.854 22.846 -14.843 1.00 43.66 375 ASP A CA 1
ATOM 2886 C C . ASP A 1 375 ? 31.542 22.000 -15.929 1.00 43.66 375 ASP A C 1
ATOM 2888 O O . ASP A 1 375 ? 32.525 21.304 -15.669 1.00 43.66 375 ASP A O 1
ATOM 2892 N N . ILE A 1 376 ? 31.088 22.119 -17.180 1.00 44.50 376 ILE A N 1
ATOM 2893 C CA . ILE A 1 376 ? 31.671 21.439 -18.350 1.00 44.50 376 ILE A CA 1
ATOM 2894 C C . ILE A 1 376 ? 33.105 21.939 -18.618 1.00 44.50 376 ILE A C 1
ATOM 2896 O O . ILE A 1 376 ? 33.956 21.186 -19.087 1.00 44.50 376 ILE A O 1
ATOM 2900 N N . ALA A 1 377 ? 33.410 23.189 -18.253 1.00 41.03 377 ALA A N 1
ATOM 2901 C CA . ALA A 1 377 ? 34.714 23.809 -18.479 1.00 41.03 377 ALA A CA 1
ATOM 2902 C C . ALA A 1 377 ? 35.817 23.365 -17.492 1.00 41.03 377 ALA A C 1
ATOM 2904 O O . ALA A 1 377 ? 36.982 23.690 -17.717 1.00 41.03 377 ALA A O 1
ATOM 2905 N N . LYS A 1 378 ? 35.487 22.642 -16.406 1.00 43.28 378 LYS A N 1
ATOM 2906 C CA . LYS A 1 378 ? 36.452 22.267 -15.350 1.00 43.28 378 LYS A CA 1
ATOM 2907 C C . LYS A 1 378 ? 36.823 20.783 -15.266 1.00 43.28 378 LYS A C 1
ATOM 2909 O O . LYS A 1 378 ? 37.684 20.455 -14.459 1.00 43.28 378 LYS A O 1
ATOM 2914 N N . GLY A 1 379 ? 36.255 19.910 -16.100 1.00 49.69 379 GLY A N 1
ATOM 2915 C CA . GLY A 1 379 ? 36.465 18.462 -15.979 1.00 49.69 379 GLY A CA 1
ATOM 2916 C C . GLY A 1 379 ? 35.810 17.945 -14.697 1.00 49.69 379 GLY A C 1
ATOM 2917 O O . GLY A 1 379 ? 36.369 18.029 -13.610 1.00 49.69 379 GLY A O 1
ATOM 2918 N N . ASN A 1 380 ? 34.570 17.482 -14.810 1.00 55.59 380 ASN A N 1
ATOM 2919 C CA . ASN A 1 380 ? 33.701 17.263 -13.658 1.00 55.59 380 ASN A CA 1
ATOM 2920 C C . ASN A 1 380 ? 34.097 15.981 -12.889 1.00 55.59 380 ASN A C 1
ATOM 2922 O O . ASN A 1 380 ? 33.694 14.884 -13.264 1.00 55.59 380 ASN A O 1
ATOM 2926 N N . VAL A 1 381 ? 34.916 16.113 -11.838 1.00 65.94 381 VAL A N 1
ATOM 2927 C CA . VAL A 1 381 ? 35.492 14.981 -11.074 1.00 65.94 381 VAL A CA 1
ATOM 2928 C C . VAL A 1 381 ? 34.460 14.290 -10.164 1.00 65.94 381 VAL A C 1
ATOM 2930 O O . VAL A 1 381 ? 34.667 13.152 -9.752 1.00 65.94 381 VAL A O 1
ATOM 2933 N N . ASP A 1 382 ? 33.310 14.920 -9.912 1.00 80.62 382 ASP A N 1
ATOM 2934 C CA . ASP A 1 382 ? 32.328 14.463 -8.914 1.00 80.62 382 ASP A CA 1
ATOM 2935 C C . ASP A 1 382 ? 31.092 13.773 -9.528 1.00 80.62 382 ASP A C 1
ATOM 2937 O O . ASP A 1 382 ? 30.119 13.491 -8.826 1.00 80.62 382 ASP A O 1
ATOM 2941 N N . SER A 1 383 ? 31.106 13.461 -10.833 1.00 86.50 383 SER A N 1
ATOM 2942 C CA . SER A 1 383 ? 30.016 12.719 -11.485 1.00 86.50 383 SER A CA 1
ATOM 2943 C C . SER A 1 383 ? 30.478 11.846 -12.657 1.00 86.50 383 SER A C 1
ATOM 2945 O O . SER A 1 383 ? 31.569 12.031 -13.194 1.00 86.50 383 SER A O 1
ATOM 2947 N N . VAL A 1 384 ? 29.629 10.903 -13.075 1.00 86.81 384 VAL A N 1
ATOM 2948 C CA . VAL A 1 384 ? 29.862 9.980 -14.204 1.00 86.81 384 VAL A CA 1
ATOM 2949 C C . VAL A 1 384 ? 28.643 9.913 -15.124 1.00 86.81 384 VAL A C 1
ATOM 2951 O O . VAL A 1 384 ? 27.524 10.093 -14.636 1.00 86.81 384 VAL A O 1
ATOM 2954 N N . PRO A 1 385 ? 28.818 9.663 -16.434 1.00 85.25 385 PRO A N 1
ATOM 2955 C CA . PRO A 1 385 ? 27.695 9.463 -17.341 1.00 85.25 385 PRO A CA 1
ATOM 2956 C C . PRO A 1 385 ? 26.895 8.218 -16.942 1.00 85.25 385 PRO A C 1
ATOM 2958 O O . PRO A 1 385 ? 27.459 7.158 -16.649 1.00 85.25 385 PRO A O 1
ATOM 2961 N N . ALA A 1 386 ? 25.572 8.346 -16.932 1.00 89.62 386 ALA A N 1
ATOM 2962 C CA . ALA A 1 386 ? 24.682 7.263 -16.561 1.00 89.62 386 ALA A CA 1
ATOM 2963 C C . ALA A 1 386 ? 23.340 7.311 -17.298 1.00 89.62 386 ALA A C 1
ATOM 2965 O O . ALA A 1 386 ? 22.802 8.378 -17.592 1.00 89.62 386 ALA A O 1
ATOM 2966 N N . TYR A 1 387 ? 22.777 6.129 -17.517 1.00 85.75 387 TYR A N 1
ATOM 2967 C CA . TYR A 1 387 ? 21.384 5.932 -17.890 1.00 85.75 387 TYR A CA 1
ATOM 2968 C C . TYR A 1 387 ? 20.533 5.797 -16.625 1.00 85.75 387 TYR A C 1
ATOM 2970 O O . TYR A 1 387 ? 20.978 5.217 -15.629 1.00 85.75 387 TYR A O 1
ATOM 2978 N N . PHE A 1 388 ? 19.297 6.290 -16.655 1.00 81.50 388 PHE A N 1
ATOM 2979 C CA . PHE A 1 388 ? 18.372 6.172 -15.529 1.00 81.50 388 PHE A CA 1
ATOM 2980 C C . PHE A 1 388 ? 17.097 5.457 -15.943 1.00 81.50 388 PHE A C 1
ATOM 2982 O O . PHE A 1 388 ? 16.349 5.895 -16.815 1.00 81.50 388 PHE A O 1
ATOM 2989 N N . LEU A 1 389 ? 16.831 4.353 -15.255 1.00 80.81 389 LEU A N 1
ATOM 2990 C CA . LEU A 1 389 ? 15.649 3.538 -15.455 1.00 80.81 389 LEU A CA 1
ATOM 2991 C C . LEU A 1 389 ? 14.623 3.831 -14.361 1.00 80.81 389 LEU A C 1
ATOM 2993 O O . LEU A 1 389 ? 14.868 3.592 -13.173 1.00 80.81 389 LEU A O 1
ATOM 2997 N N . GLY A 1 390 ? 13.466 4.339 -14.790 1.00 68.50 390 GLY A N 1
ATOM 2998 C CA . GLY A 1 390 ? 12.353 4.699 -13.917 1.00 68.50 390 GLY A CA 1
ATOM 2999 C C . GLY A 1 390 ? 11.719 3.516 -13.179 1.00 68.50 390 GLY A C 1
ATOM 3000 O O . GLY A 1 390 ? 12.030 2.352 -13.414 1.00 68.50 390 GLY A O 1
ATOM 3001 N N . TYR A 1 391 ? 10.783 3.838 -12.285 1.00 65.25 391 TYR A N 1
ATOM 3002 C CA . TYR A 1 391 ? 10.065 2.876 -11.451 1.00 65.25 391 TYR A CA 1
ATOM 3003 C C . TYR A 1 391 ? 8.552 3.139 -11.504 1.00 65.25 391 TYR A C 1
ATOM 3005 O O . TYR A 1 391 ? 8.096 4.224 -11.144 1.00 65.25 391 TYR A O 1
ATOM 3013 N N . ASN A 1 392 ? 7.763 2.137 -11.913 1.00 55.91 392 ASN A N 1
ATOM 3014 C CA . ASN A 1 392 ? 6.306 2.254 -12.107 1.00 55.91 392 ASN A CA 1
ATOM 3015 C C . ASN A 1 392 ? 5.463 1.764 -10.908 1.00 55.91 392 ASN A C 1
ATOM 3017 O O . ASN A 1 392 ? 4.298 1.398 -11.069 1.00 55.91 392 ASN A O 1
ATOM 3021 N N . GLY A 1 393 ? 6.013 1.770 -9.689 1.00 52.06 393 GLY A N 1
ATOM 3022 C CA . GLY A 1 393 ? 5.279 1.320 -8.502 1.00 52.06 393 GLY A CA 1
ATOM 3023 C C . GLY A 1 393 ? 5.056 -0.196 -8.465 1.00 52.06 393 GLY A C 1
ATOM 3024 O O . GLY A 1 393 ? 5.396 -0.918 -9.393 1.00 52.06 393 GLY A O 1
ATOM 3025 N N . SER A 1 394 ? 4.470 -0.692 -7.377 1.00 52.72 394 SER A N 1
ATOM 3026 C CA . SER A 1 394 ? 4.485 -2.107 -6.993 1.00 52.72 394 SER A CA 1
ATOM 3027 C C . SER A 1 394 ? 3.163 -2.851 -7.276 1.00 52.72 394 SER A C 1
ATOM 3029 O O . SER A 1 394 ? 2.517 -3.388 -6.382 1.00 52.72 394 SER A O 1
ATOM 3031 N N . ASN A 1 395 ? 2.720 -2.885 -8.537 1.00 57.44 395 ASN A N 1
ATOM 3032 C CA . ASN A 1 395 ? 1.481 -3.569 -8.936 1.00 57.44 395 ASN A CA 1
ATOM 3033 C C . ASN A 1 395 ? 1.770 -4.896 -9.667 1.00 57.44 395 ASN A C 1
ATOM 3035 O O . ASN A 1 395 ? 2.179 -4.889 -10.821 1.00 57.44 395 ASN A O 1
ATOM 3039 N N . GLN A 1 396 ? 1.466 -6.032 -9.026 1.00 60.69 396 GLN A N 1
ATOM 3040 C CA . GLN A 1 396 ? 1.678 -7.379 -9.590 1.00 60.69 396 GLN A CA 1
ATOM 3041 C C . GLN A 1 396 ? 0.798 -7.702 -10.821 1.00 60.69 396 GLN A C 1
ATOM 3043 O O . GLN A 1 396 ? 1.048 -8.676 -11.528 1.00 60.69 396 GLN A O 1
ATOM 3048 N N . ALA A 1 397 ? -0.234 -6.896 -11.093 1.00 58.06 397 ALA A N 1
ATOM 3049 C CA . ALA A 1 397 ? -1.043 -6.988 -12.309 1.00 58.06 397 ALA A CA 1
ATOM 3050 C C . ALA A 1 397 ? -0.598 -5.999 -13.403 1.00 58.06 397 ALA A C 1
ATOM 3052 O O . ALA A 1 397 ? -1.264 -5.878 -14.431 1.00 58.06 397 ALA A O 1
ATOM 3053 N N . ASN A 1 398 ? 0.482 -5.243 -13.178 1.00 66.25 398 ASN A N 1
ATOM 3054 C CA . ASN A 1 398 ? 0.956 -4.253 -14.131 1.00 66.25 398 ASN A CA 1
ATOM 3055 C C . ASN A 1 398 ? 1.587 -4.933 -15.347 1.00 66.25 398 ASN A C 1
ATOM 3057 O O . ASN A 1 398 ? 2.581 -5.641 -15.226 1.00 66.25 398 ASN A O 1
ATOM 3061 N N . THR A 1 399 ? 1.036 -4.665 -16.526 1.00 70.06 399 THR A N 1
ATOM 3062 C CA . THR A 1 399 ? 1.615 -5.105 -17.798 1.00 70.06 399 THR A CA 1
ATOM 3063 C C . THR A 1 399 ? 2.546 -4.058 -18.410 1.00 70.06 399 THR A C 1
ATOM 3065 O O . THR A 1 399 ? 3.074 -4.306 -19.480 1.00 70.06 399 THR A O 1
ATOM 3068 N N . ILE A 1 400 ? 2.721 -2.878 -17.801 1.00 71.94 400 ILE A N 1
ATOM 3069 C CA . ILE A 1 400 ? 3.472 -1.741 -18.365 1.00 71.94 400 ILE A CA 1
ATOM 3070 C C . ILE A 1 400 ? 4.712 -1.455 -17.489 1.00 71.94 400 ILE A C 1
ATOM 3072 O O . ILE A 1 400 ? 4.653 -0.613 -16.577 1.00 71.94 400 ILE A O 1
ATOM 3076 N N . PRO A 1 401 ? 5.832 -2.171 -17.701 1.00 76.75 401 PRO A N 1
ATOM 3077 C CA . PRO A 1 401 ? 7.085 -1.914 -16.992 1.00 76.75 401 PRO A CA 1
ATOM 3078 C C . PRO A 1 401 ? 7.710 -0.580 -17.431 1.00 76.75 401 PRO A C 1
ATOM 3080 O O . PRO A 1 401 ? 7.409 -0.057 -18.505 1.00 76.75 401 PRO A O 1
ATOM 3083 N N . ALA A 1 402 ? 8.593 -0.023 -16.602 1.00 79.12 402 ALA A N 1
ATOM 3084 C CA . ALA A 1 402 ? 9.478 1.049 -17.055 1.00 79.12 402 ALA A CA 1
ATOM 3085 C C . ALA A 1 402 ? 10.616 0.431 -17.875 1.00 79.12 402 ALA A C 1
ATOM 3087 O O . ALA A 1 402 ? 11.056 -0.674 -17.549 1.00 79.12 402 ALA A O 1
ATOM 3088 N N . TYR A 1 403 ? 11.097 1.128 -18.904 1.00 84.56 403 TYR A N 1
ATOM 3089 C CA . TYR A 1 403 ? 12.240 0.677 -19.694 1.00 84.56 403 TYR A CA 1
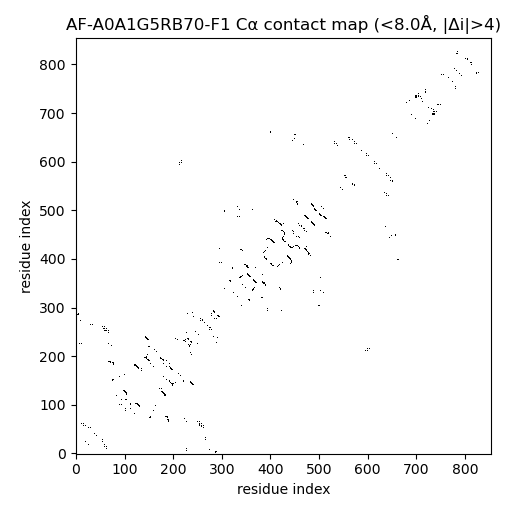ATOM 3090 C C . TYR A 1 403 ? 13.155 1.826 -20.108 1.00 84.56 403 TYR A C 1
ATOM 3092 O O . TYR A 1 403 ? 12.742 2.987 -20.129 1.00 84.56 403 TYR A O 1
ATOM 3100 N N . VAL A 1 404 ? 14.396 1.474 -20.431 1.00 83.50 404 VAL A N 1
ATOM 3101 C CA . VAL A 1 404 ? 15.373 2.331 -21.100 1.00 83.50 404 VAL A CA 1
ATOM 3102 C C . VAL A 1 404 ? 16.159 1.485 -22.096 1.00 83.50 404 VAL A C 1
ATOM 3104 O O . VAL A 1 404 ? 16.451 0.315 -21.830 1.00 83.50 404 VAL A O 1
ATOM 3107 N N . ASP A 1 405 ? 16.482 2.079 -23.236 1.00 86.00 405 ASP A N 1
ATOM 3108 C CA . ASP A 1 405 ? 17.319 1.462 -24.258 1.00 86.00 405 ASP A CA 1
ATOM 3109 C C . ASP A 1 405 ? 18.754 1.951 -24.079 1.00 86.00 405 ASP A C 1
ATOM 3111 O O . ASP A 1 405 ? 18.980 3.144 -23.881 1.00 86.00 405 ASP A O 1
ATOM 3115 N N . ILE A 1 406 ? 19.713 1.027 -24.113 1.00 84.25 406 ILE A N 1
ATOM 3116 C CA . ILE A 1 406 ? 21.140 1.324 -23.979 1.00 84.25 406 ILE A CA 1
ATOM 3117 C C . ILE A 1 406 ? 21.927 0.679 -25.121 1.00 84.25 406 ILE A C 1
ATOM 3119 O O . ILE A 1 406 ? 21.617 -0.449 -25.522 1.00 84.25 406 ILE A O 1
ATOM 3123 N N . PRO A 1 407 ? 22.981 1.337 -25.630 1.00 85.38 407 PRO A N 1
ATOM 3124 C CA . PRO A 1 407 ? 23.838 0.738 -26.638 1.00 85.38 407 PRO A CA 1
ATOM 3125 C C . PRO A 1 407 ? 24.638 -0.411 -26.021 1.00 85.38 407 PRO A C 1
ATOM 3127 O O . PRO A 1 407 ? 25.113 -0.312 -24.889 1.00 85.38 407 PRO A O 1
ATOM 3130 N N . LYS A 1 408 ? 24.858 -1.495 -26.767 1.00 89.81 408 LYS A N 1
ATOM 3131 C CA . LYS A 1 408 ? 25.707 -2.617 -26.325 1.00 89.81 408 LYS A CA 1
ATOM 3132 C C . LYS A 1 408 ? 27.161 -2.214 -26.123 1.00 89.81 408 LYS A C 1
ATOM 3134 O O . LYS A 1 408 ? 27.855 -2.848 -25.333 1.00 89.81 408 LYS A O 1
ATOM 3139 N N . HIS A 1 409 ? 27.589 -1.160 -26.811 1.00 88.56 409 HIS A N 1
ATOM 3140 C CA . HIS A 1 409 ? 28.902 -0.555 -26.679 1.00 88.56 409 HIS A CA 1
ATOM 3141 C C . HIS A 1 409 ? 28.765 0.844 -26.084 1.00 88.56 409 HIS A C 1
ATOM 3143 O O . HIS A 1 409 ? 28.170 1.730 -26.692 1.00 88.56 409 HIS A O 1
ATOM 3149 N N . ALA A 1 410 ? 29.324 1.037 -24.894 1.00 86.44 410 ALA A N 1
ATOM 3150 C CA . ALA A 1 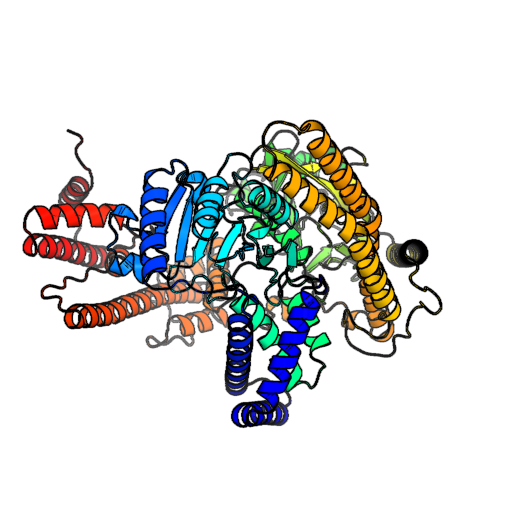410 ? 29.337 2.314 -24.193 1.00 86.44 410 ALA A CA 1
ATOM 3151 C C . ALA A 1 410 ? 30.777 2.753 -23.885 1.00 86.44 410 ALA A C 1
ATOM 3153 O O . ALA A 1 410 ? 31.747 2.044 -24.160 1.00 86.44 410 ALA A O 1
ATOM 3154 N N . VAL A 1 411 ? 30.930 3.947 -23.316 1.00 83.12 411 VAL A N 1
ATOM 3155 C CA . VAL A 1 411 ? 32.233 4.420 -22.836 1.00 83.12 411 VAL A CA 1
ATOM 3156 C C . VAL A 1 411 ? 32.576 3.679 -21.531 1.00 83.12 411 VAL A C 1
ATOM 3158 O O . VAL A 1 411 ? 31.691 3.541 -20.681 1.00 83.12 411 VAL A O 1
ATOM 3161 N N . PRO A 1 412 ? 33.818 3.196 -21.327 1.00 84.38 412 PRO A N 1
ATOM 3162 C CA . PRO A 1 412 ? 34.251 2.641 -20.041 1.00 84.38 412 PRO A CA 1
ATOM 3163 C C . PRO A 1 412 ? 33.902 3.560 -18.864 1.00 84.38 412 PRO A C 1
ATOM 3165 O O . PRO A 1 412 ? 34.114 4.769 -18.942 1.00 84.38 412 PRO A O 1
ATOM 3168 N N . GLY A 1 413 ? 33.345 2.988 -17.793 1.00 80.81 413 GLY A N 1
ATOM 3169 C CA . GLY A 1 413 ? 32.851 3.765 -16.649 1.00 80.81 413 GLY A CA 1
ATOM 3170 C C . GLY A 1 413 ? 31.442 4.347 -16.833 1.00 80.81 413 GLY A C 1
ATOM 3171 O O . GLY A 1 413 ? 31.019 5.167 -16.021 1.00 80.81 413 GLY A O 1
ATOM 3172 N N . SER A 1 414 ? 30.706 3.933 -17.874 1.00 89.00 414 SER A N 1
ATOM 3173 C CA . SER A 1 414 ? 29.267 4.206 -18.000 1.00 89.00 414 SER A CA 1
ATOM 3174 C C . SER A 1 414 ? 28.453 3.301 -17.078 1.00 89.00 414 SER A C 1
ATOM 3176 O O . SER A 1 414 ? 28.770 2.120 -16.903 1.00 89.00 414 SER A O 1
ATOM 3178 N N . PHE A 1 415 ? 27.355 3.837 -16.552 1.00 95.06 415 PHE A N 1
ATOM 3179 C CA . PHE A 1 415 ? 26.443 3.107 -15.674 1.00 95.06 415 PHE A CA 1
ATOM 3180 C C . PHE A 1 415 ? 24.994 3.178 -16.150 1.00 95.06 415 PHE A C 1
ATOM 3182 O O . PHE A 1 415 ? 24.609 4.089 -16.873 1.00 95.06 415 PHE A O 1
ATOM 3189 N N . LEU A 1 416 ? 24.167 2.242 -15.695 1.00 94.25 416 LEU A N 1
ATOM 3190 C CA . LEU A 1 416 ? 22.714 2.383 -15.674 1.00 94.25 416 LEU A CA 1
ATOM 3191 C C . LEU A 1 416 ? 22.247 2.193 -14.239 1.00 94.25 416 LEU A C 1
ATOM 3193 O O . LEU A 1 416 ? 22.503 1.145 -13.647 1.00 94.25 416 LEU A O 1
ATOM 3197 N N . PHE A 1 417 ? 21.525 3.166 -13.696 1.00 92.69 417 PHE A N 1
ATOM 3198 C CA . PHE A 1 417 ? 20.972 3.084 -12.349 1.00 92.69 417 PHE A CA 1
ATOM 3199 C C . PHE A 1 417 ? 19.449 2.989 -12.359 1.00 92.69 417 PHE A C 1
ATOM 3201 O O . PHE A 1 417 ? 18.762 3.556 -13.210 1.00 92.69 417 PHE A O 1
ATOM 3208 N N . THR A 1 418 ? 18.911 2.283 -11.370 1.00 88.44 418 THR A N 1
ATOM 3209 C CA . THR A 1 418 ? 17.474 2.205 -11.108 1.00 88.44 418 THR A CA 1
ATOM 3210 C C . THR A 1 418 ? 17.209 2.205 -9.605 1.00 88.44 418 THR A C 1
ATOM 3212 O O . THR A 1 418 ? 18.135 2.079 -8.807 1.00 88.44 418 THR A O 1
ATOM 3215 N N . GLY A 1 419 ? 15.948 2.372 -9.208 1.00 82.12 419 GLY A N 1
ATOM 3216 C CA . GLY A 1 419 ? 15.554 2.311 -7.801 1.00 82.12 419 GLY A CA 1
ATOM 3217 C C . GLY A 1 419 ? 15.769 0.925 -7.183 1.00 82.12 419 GLY A C 1
ATOM 3218 O O . GLY A 1 419 ? 15.761 -0.089 -7.879 1.00 82.12 419 GLY A O 1
ATOM 3219 N N . THR A 1 420 ? 15.908 0.873 -5.857 1.00 84.12 420 THR A N 1
ATOM 3220 C CA . THR A 1 420 ? 16.098 -0.369 -5.090 1.00 84.12 420 THR A CA 1
ATOM 3221 C C . THR A 1 420 ? 15.032 -1.419 -5.419 1.00 84.12 420 THR A C 1
ATOM 3223 O O . THR A 1 420 ? 13.831 -1.125 -5.431 1.00 84.12 420 THR A O 1
ATOM 3226 N N . LEU A 1 421 ? 15.452 -2.667 -5.622 1.00 85.06 421 LEU A N 1
ATOM 3227 C CA . LEU A 1 421 ? 14.578 -3.811 -5.856 1.00 85.06 421 LEU A CA 1
ATOM 3228 C C . LEU A 1 421 ? 13.970 -4.309 -4.540 1.00 85.06 421 LEU A C 1
ATOM 3230 O O . LEU A 1 421 ? 14.664 -4.531 -3.550 1.00 85.06 421 LEU A O 1
ATOM 3234 N N . SER A 1 422 ? 12.651 -4.505 -4.539 1.00 79.06 422 SER A N 1
ATOM 3235 C CA . SER A 1 422 ? 11.886 -5.090 -3.431 1.00 79.06 422 SER A CA 1
ATOM 3236 C C . SER A 1 422 ? 10.628 -5.729 -4.023 1.00 79.06 422 SER A C 1
ATOM 3238 O O . SER A 1 422 ? 9.767 -5.017 -4.533 1.00 79.06 422 SER A O 1
ATOM 3240 N N . GLY A 1 423 ? 10.617 -7.062 -4.135 1.00 76.75 423 GLY A N 1
ATOM 3241 C CA . GLY A 1 423 ? 9.624 -7.808 -4.930 1.00 76.75 423 GLY A CA 1
ATOM 3242 C C . GLY A 1 423 ? 9.646 -7.582 -6.455 1.00 76.75 423 GLY A C 1
ATOM 3243 O O . GLY A 1 423 ? 8.791 -8.123 -7.147 1.00 76.75 423 GLY A O 1
ATOM 3244 N N . CYS A 1 424 ? 10.583 -6.785 -6.978 1.00 84.12 424 CYS A N 1
ATOM 3245 C CA . CYS A 1 424 ? 10.671 -6.381 -8.385 1.00 84.12 424 CYS A CA 1
ATOM 3246 C C . CYS A 1 424 ? 11.729 -7.211 -9.127 1.00 84.12 424 CYS A C 1
ATOM 3248 O O . CYS A 1 424 ? 12.513 -7.929 -8.506 1.00 84.12 424 CYS A O 1
ATOM 3250 N N . SER A 1 425 ? 11.788 -7.067 -10.448 1.00 89.88 425 SER A N 1
ATOM 3251 C CA . SER A 1 425 ? 12.868 -7.624 -11.260 1.00 89.88 425 SER A CA 1
ATOM 3252 C C . SER A 1 425 ? 13.483 -6.566 -12.175 1.00 89.88 425 SER A C 1
ATOM 3254 O O . SER A 1 425 ? 12.797 -5.656 -12.646 1.00 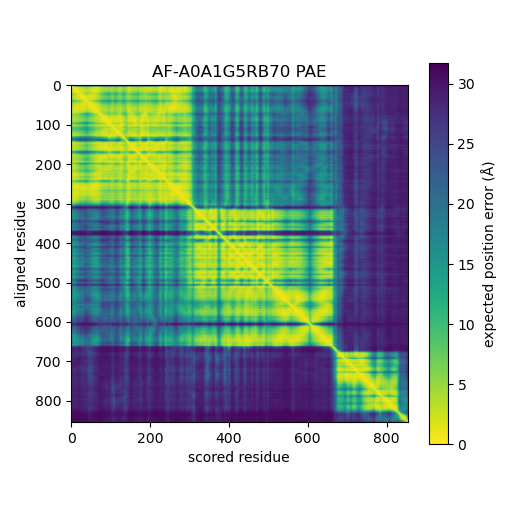89.88 425 SER A O 1
ATOM 3256 N N . LEU A 1 426 ? 14.774 -6.724 -12.451 1.00 94.25 426 LEU A N 1
ATOM 3257 C CA . LEU A 1 426 ? 15.499 -5.977 -13.472 1.00 94.25 426 LEU A CA 1
ATOM 3258 C C . LEU A 1 426 ? 15.825 -6.942 -14.614 1.00 94.25 426 LEU A C 1
ATOM 3260 O O . LEU A 1 426 ? 16.544 -7.917 -14.398 1.00 94.25 426 LEU A O 1
ATOM 3264 N N . VAL A 1 427 ? 15.272 -6.705 -15.803 1.00 95.81 427 VAL A N 1
ATOM 3265 C CA . VAL A 1 427 ? 15.349 -7.637 -16.940 1.00 95.81 427 VAL A CA 1
ATOM 3266 C C . VAL A 1 427 ? 16.029 -6.955 -18.118 1.00 95.81 427 VAL A C 1
ATOM 3268 O O . VAL A 1 427 ? 15.582 -5.904 -18.564 1.00 95.81 427 VAL A O 1
ATOM 3271 N N . VAL A 1 428 ? 17.097 -7.553 -18.643 1.00 97.50 428 VAL A N 1
ATOM 3272 C CA . VAL A 1 428 ? 17.810 -7.062 -19.828 1.00 97.50 428 VAL A CA 1
ATOM 3273 C C . VAL A 1 428 ? 17.502 -7.973 -21.003 1.00 97.50 428 VAL A C 1
ATOM 3275 O O . VAL A 1 428 ? 17.763 -9.177 -20.953 1.00 97.50 428 VAL A O 1
ATOM 3278 N N . THR A 1 429 ? 16.977 -7.389 -22.072 1.00 94.62 429 THR A N 1
ATOM 3279 C CA . THR A 1 429 ? 16.641 -8.092 -23.311 1.00 94.62 429 THR A CA 1
ATOM 3280 C C . THR A 1 429 ? 17.510 -7.611 -24.461 1.00 94.62 429 THR A C 1
ATOM 3282 O O . THR A 1 429 ? 17.905 -6.443 -24.524 1.00 94.62 429 THR A O 1
ATOM 3285 N N . ASN A 1 430 ? 17.815 -8.523 -25.377 1.00 91.88 430 ASN A N 1
ATOM 3286 C CA . ASN A 1 430 ? 18.432 -8.184 -26.647 1.00 91.88 430 ASN A CA 1
ATOM 3287 C C . ASN A 1 430 ? 17.361 -7.610 -27.586 1.00 91.88 430 ASN A C 1
ATOM 3289 O O . ASN A 1 430 ? 16.494 -8.360 -28.038 1.00 91.88 430 ASN A O 1
ATOM 3293 N N . LEU A 1 431 ? 17.406 -6.296 -27.832 1.00 86.44 431 LEU A N 1
ATOM 3294 C CA . LEU A 1 431 ? 16.426 -5.611 -28.678 1.00 86.44 431 LEU A CA 1
ATOM 3295 C C . LEU A 1 431 ? 16.772 -5.792 -30.160 1.00 86.44 431 LEU A C 1
ATOM 3297 O O . LEU A 1 431 ? 15.928 -6.209 -30.948 1.00 86.44 431 LEU A O 1
ATOM 3301 N N . ASP A 1 432 ? 18.026 -5.518 -30.517 1.00 86.06 432 ASP A N 1
ATOM 3302 C CA . ASP A 1 432 ? 18.549 -5.624 -31.880 1.00 86.06 432 ASP A CA 1
ATOM 3303 C C . ASP A 1 432 ? 20.071 -5.878 -31.874 1.00 86.06 432 ASP A C 1
ATOM 3305 O O . ASP A 1 432 ? 20.636 -6.318 -30.871 1.00 86.06 432 ASP A O 1
ATOM 3309 N N . ALA A 1 433 ? 20.752 -5.679 -33.007 1.00 82.44 433 ALA A N 1
ATOM 3310 C CA . ALA A 1 433 ? 22.191 -5.913 -33.124 1.00 82.44 433 ALA A CA 1
ATOM 3311 C C . ALA A 1 433 ? 23.021 -5.025 -32.181 1.00 82.44 433 ALA A C 1
ATOM 3313 O O . ALA A 1 433 ? 23.991 -5.522 -31.607 1.00 82.44 433 ALA A O 1
ATOM 3314 N N . ASP A 1 434 ? 22.580 -3.795 -31.928 1.00 85.12 434 ASP A N 1
ATOM 3315 C CA . ASP A 1 434 ? 23.370 -2.730 -31.309 1.00 85.12 434 ASP A CA 1
ATOM 3316 C C . ASP A 1 434 ? 22.808 -2.268 -29.958 1.00 85.12 434 ASP A C 1
ATOM 3318 O O . ASP A 1 434 ? 23.496 -1.570 -29.211 1.00 85.12 434 ASP A O 1
ATOM 3322 N N . THR A 1 435 ? 21.598 -2.706 -29.601 1.00 87.00 435 THR A N 1
ATOM 3323 C CA . THR A 1 435 ? 20.844 -2.172 -28.460 1.00 87.00 435 THR A CA 1
ATOM 3324 C C . THR A 1 435 ? 20.391 -3.265 -27.493 1.00 87.00 435 THR A C 1
ATOM 3326 O O . THR A 1 435 ? 19.871 -4.316 -27.887 1.00 87.00 435 THR A O 1
ATOM 3329 N N . TYR A 1 436 ? 20.546 -3.000 -26.195 1.00 91.44 436 TYR A N 1
ATOM 3330 C CA . TYR A 1 436 ? 19.815 -3.692 -25.137 1.00 91.44 436 TYR A CA 1
ATOM 3331 C C . TYR A 1 436 ? 18.625 -2.849 -24.689 1.00 91.44 436 TYR A C 1
ATOM 3333 O O . TYR A 1 436 ? 18.748 -1.637 -24.536 1.00 91.44 436 TYR A O 1
ATOM 3341 N N . ARG A 1 437 ? 17.504 -3.503 -24.380 1.00 90.62 437 ARG A N 1
ATOM 3342 C CA . ARG A 1 437 ? 16.391 -2.880 -23.659 1.00 90.62 437 ARG A CA 1
ATOM 3343 C C . ARG A 1 437 ? 16.337 -3.413 -22.238 1.00 90.62 437 ARG A C 1
ATOM 3345 O O . ARG A 1 437 ? 16.257 -4.627 -22.029 1.00 90.62 437 ARG A O 1
ATOM 3352 N N . VAL A 1 438 ? 16.385 -2.502 -21.273 1.00 92.94 438 VAL A N 1
ATOM 3353 C CA . VAL A 1 438 ? 16.437 -2.803 -19.840 1.00 92.94 438 VAL A CA 1
ATOM 3354 C C . VAL A 1 438 ? 15.121 -2.403 -19.191 1.00 92.94 438 VAL A C 1
ATOM 3356 O O . VAL A 1 438 ? 14.707 -1.253 -19.301 1.00 92.94 438 VAL A O 1
ATOM 3359 N N . TYR A 1 439 ? 14.482 -3.338 -18.493 1.00 90.19 439 TYR A N 1
ATOM 3360 C CA . TYR A 1 439 ? 13.178 -3.168 -17.859 1.00 90.19 439 TYR A CA 1
ATOM 3361 C C . TYR A 1 439 ? 13.263 -3.223 -16.340 1.00 90.19 439 TYR A C 1
ATOM 3363 O O . TYR A 1 439 ? 13.874 -4.137 -15.790 1.00 90.19 439 TYR A O 1
ATOM 3371 N N . HIS A 1 440 ? 12.559 -2.313 -15.667 1.00 87.69 440 HIS A N 1
ATOM 3372 C CA . HIS A 1 440 ? 12.234 -2.438 -14.248 1.00 87.69 440 HIS A CA 1
ATOM 3373 C C . HIS A 1 440 ? 10.768 -2.847 -14.136 1.00 87.69 440 HIS A C 1
ATOM 3375 O O . HIS A 1 440 ? 9.852 -2.034 -14.309 1.00 87.69 440 HIS A O 1
ATOM 3381 N N . ASP A 1 441 ? 10.550 -4.122 -13.839 1.00 84.50 441 ASP A N 1
ATOM 3382 C CA . ASP A 1 441 ? 9.224 -4.709 -13.705 1.00 84.50 441 ASP A CA 1
ATOM 3383 C C . ASP A 1 441 ? 8.914 -4.931 -12.228 1.00 84.50 441 ASP A C 1
ATOM 3385 O O . ASP A 1 441 ? 9.715 -5.485 -11.475 1.00 84.50 441 ASP A O 1
ATOM 3389 N N . SER A 1 442 ? 7.744 -4.487 -11.789 1.00 77.00 442 SER A N 1
ATOM 3390 C CA . SER A 1 442 ? 7.358 -4.619 -10.392 1.00 77.00 442 SER A CA 1
ATOM 3391 C C . SER A 1 442 ? 6.817 -5.986 -10.013 1.00 77.00 442 SER A C 1
ATOM 3393 O O . SER A 1 442 ? 6.549 -6.218 -8.833 1.00 77.00 442 SER A O 1
ATOM 3395 N N . ARG A 1 443 ? 6.663 -6.890 -10.982 1.00 80.19 443 ARG A N 1
ATOM 3396 C CA . ARG A 1 443 ? 6.270 -8.272 -10.736 1.00 80.19 443 ARG A CA 1
ATOM 3397 C C . ARG A 1 443 ? 7.433 -9.104 -10.209 1.00 80.19 443 ARG A C 1
ATOM 3399 O O . ARG A 1 443 ? 8.591 -8.929 -10.600 1.00 80.19 443 ARG A O 1
ATOM 3406 N N . VAL A 1 444 ? 7.087 -10.052 -9.346 1.00 81.75 444 VAL A N 1
ATOM 3407 C CA . VAL A 1 444 ? 8.015 -11.063 -8.835 1.00 81.75 444 VAL A CA 1
ATOM 3408 C C . VAL A 1 444 ? 8.419 -11.996 -9.982 1.00 81.75 444 VAL A C 1
ATOM 3410 O O . VAL A 1 444 ? 7.563 -12.475 -10.720 1.00 81.75 444 VAL A O 1
ATOM 3413 N N . ASN A 1 445 ? 9.720 -12.273 -10.114 1.00 86.19 445 ASN A N 1
ATOM 3414 C CA . ASN A 1 445 ? 10.284 -13.208 -11.100 1.00 86.19 445 ASN A CA 1
ATOM 3415 C C . ASN A 1 445 ? 9.859 -12.922 -12.553 1.00 86.19 445 ASN A C 1
ATOM 3417 O O . ASN A 1 445 ? 9.571 -13.832 -13.334 1.00 86.19 445 ASN A O 1
ATOM 3421 N N . SER A 1 446 ? 9.775 -11.643 -12.911 1.00 90.56 446 SER A N 1
ATOM 3422 C CA . SER A 1 446 ? 9.203 -11.214 -14.186 1.00 90.56 446 SER A CA 1
ATOM 3423 C C . SER A 1 446 ? 10.073 -11.550 -15.396 1.00 90.56 446 SER A C 1
ATOM 3425 O O . SER A 1 446 ? 9.551 -11.506 -16.505 1.00 90.56 446 SER A O 1
ATOM 3427 N N . SER A 1 447 ? 11.347 -11.937 -15.224 1.00 94.06 447 SER A N 1
ATOM 3428 C CA . SER A 1 447 ? 12.218 -12.339 -16.344 1.00 94.06 447 SER A CA 1
ATOM 3429 C C . SER A 1 447 ? 11.598 -13.436 -17.220 1.00 94.06 447 SER A C 1
ATOM 3431 O O . SER A 1 447 ? 11.814 -13.478 -18.427 1.00 94.06 447 SER A O 1
ATOM 3433 N N . LEU A 1 448 ? 10.734 -14.261 -16.628 1.00 93.38 448 LEU A N 1
ATOM 3434 C CA . LEU A 1 448 ? 9.948 -15.311 -17.275 1.00 93.38 448 LEU A CA 1
ATOM 3435 C C . LEU A 1 448 ? 8.964 -14.788 -18.338 1.00 93.38 448 LEU A C 1
ATOM 3437 O O . LEU A 1 448 ? 8.480 -15.549 -19.179 1.00 93.38 448 LEU A O 1
ATOM 3441 N N . LEU A 1 449 ? 8.630 -13.499 -18.285 1.00 92.88 449 LEU A N 1
ATOM 3442 C CA . LEU A 1 449 ? 7.599 -12.872 -19.107 1.00 92.88 449 LEU A CA 1
ATOM 3443 C C . LEU A 1 449 ? 8.153 -12.242 -20.386 1.00 92.88 449 LEU A C 1
ATOM 3445 O O . LEU A 1 449 ? 7.382 -11.948 -21.293 1.00 92.88 449 LEU A O 1
ATOM 3449 N N . TYR A 1 450 ? 9.471 -12.088 -20.484 1.00 93.31 450 TYR A N 1
ATOM 3450 C CA . TYR A 1 450 ? 10.148 -11.422 -21.594 1.00 93.31 450 TYR A CA 1
ATOM 3451 C C . TYR A 1 450 ? 10.759 -12.437 -22.556 1.00 93.31 450 TYR A C 1
ATOM 3453 O O . TYR A 1 450 ? 11.084 -13.561 -22.166 1.00 93.31 450 TYR A O 1
ATOM 3461 N N . ASP A 1 451 ? 10.895 -12.045 -23.817 1.00 90.00 451 ASP A N 1
ATOM 3462 C CA . ASP A 1 451 ? 11.665 -12.785 -24.816 1.00 90.00 451 ASP A CA 1
ATOM 3463 C C . ASP A 1 451 ? 13.083 -12.210 -24.915 1.00 90.00 451 ASP A C 1
ATOM 3465 O O . ASP A 1 451 ? 13.342 -11.087 -24.481 1.00 90.00 451 ASP A O 1
ATOM 3469 N N . ASN A 1 452 ? 14.017 -12.988 -25.471 1.00 92.44 452 ASN A N 1
ATOM 3470 C CA . ASN A 1 452 ? 15.406 -12.571 -25.708 1.00 92.44 452 ASN A CA 1
ATOM 3471 C C . ASN A 1 452 ? 16.142 -12.047 -24.458 1.00 92.44 452 ASN A C 1
ATOM 3473 O O . ASN A 1 452 ? 16.982 -11.151 -24.555 1.00 92.44 452 ASN A O 1
ATOM 3477 N N . VAL A 1 453 ? 15.832 -12.590 -23.278 1.00 96.69 453 VAL A N 1
ATOM 3478 C CA . VAL A 1 453 ? 16.477 -12.197 -22.017 1.00 96.69 453 VAL A CA 1
ATOM 3479 C C . VAL A 1 453 ? 17.936 -12.644 -22.010 1.00 96.69 453 VAL A C 1
ATOM 3481 O O . VAL A 1 453 ? 18.221 -13.832 -22.152 1.00 96.69 453 VAL A O 1
ATOM 3484 N N . VAL A 1 454 ? 18.847 -11.694 -21.791 1.00 97.00 454 VAL A N 1
ATOM 3485 C CA . VAL A 1 454 ? 20.299 -11.933 -21.743 1.00 97.00 454 VAL A CA 1
ATOM 3486 C C . VAL A 1 454 ? 20.897 -11.771 -20.348 1.00 97.00 454 VAL A C 1
ATOM 3488 O O . VAL A 1 454 ? 21.945 -12.347 -20.076 1.00 97.00 454 VAL A O 1
ATOM 3491 N N . MET A 1 455 ? 20.252 -11.013 -19.457 1.00 98.00 455 MET A N 1
ATOM 3492 C CA . MET A 1 455 ? 20.600 -10.876 -18.034 1.00 98.00 455 MET A CA 1
ATOM 3493 C C . MET A 1 455 ? 19.324 -10.579 -17.243 1.00 98.00 455 MET A C 1
ATOM 3495 O O . MET A 1 455 ? 18.431 -9.905 -17.759 1.00 98.00 455 MET A O 1
ATOM 3499 N N . ALA A 1 456 ? 19.224 -11.047 -15.999 1.00 97.00 456 ALA A N 1
ATOM 3500 C CA . ALA A 1 456 ? 18.090 -10.699 -15.145 1.00 97.00 456 ALA A CA 1
ATOM 3501 C C . ALA A 1 456 ? 18.408 -10.848 -13.656 1.00 97.00 456 ALA A C 1
ATOM 3503 O O . ALA A 1 456 ? 19.082 -11.794 -13.254 1.00 97.00 456 ALA A O 1
ATOM 3504 N N . VAL A 1 457 ? 17.859 -9.951 -12.841 1.00 95.00 457 VAL A N 1
ATOM 3505 C CA . VAL A 1 457 ? 17.787 -10.095 -11.382 1.00 95.00 457 VAL A CA 1
ATOM 3506 C C . VAL A 1 457 ? 16.319 -10.160 -11.004 1.00 95.00 457 VAL A C 1
ATOM 3508 O O . VAL A 1 457 ? 15.595 -9.182 -11.171 1.00 95.00 457 VAL A O 1
ATOM 3511 N N . ASP A 1 458 ? 15.893 -11.308 -10.500 1.00 91.94 458 ASP A N 1
ATOM 3512 C CA . ASP A 1 458 ? 14.541 -11.570 -10.028 1.00 91.94 458 ASP A CA 1
ATOM 3513 C C . ASP A 1 458 ? 14.494 -11.565 -8.490 1.00 91.94 458 ASP A C 1
ATOM 3515 O O . ASP A 1 458 ? 15.510 -11.725 -7.813 1.00 91.94 458 ASP A O 1
ATOM 3519 N N . TYR A 1 459 ? 13.296 -11.443 -7.910 1.00 86.25 459 TYR A N 1
ATOM 3520 C CA . TYR A 1 459 ? 13.107 -11.457 -6.451 1.00 86.25 459 TYR A CA 1
ATOM 3521 C C . TYR A 1 459 ? 13.762 -12.659 -5.758 1.00 86.25 459 TYR A C 1
ATOM 3523 O O . TYR A 1 459 ? 14.402 -12.492 -4.719 1.00 86.25 459 TYR A O 1
ATOM 3531 N N . LYS A 1 460 ? 13.668 -13.853 -6.361 1.00 85.31 460 LYS A N 1
ATOM 3532 C CA . LYS A 1 460 ? 14.305 -15.081 -5.853 1.00 85.31 460 LYS A CA 1
ATOM 3533 C C . LYS A 1 460 ? 15.816 -14.931 -5.617 1.00 85.31 460 LYS A C 1
ATOM 3535 O O . LYS A 1 460 ? 16.368 -15.632 -4.776 1.00 85.31 460 LYS A O 1
ATOM 3540 N N . ASP A 1 461 ? 16.482 -14.036 -6.349 1.00 88.69 461 ASP A N 1
ATOM 3541 C CA . ASP A 1 461 ? 17.938 -13.897 -6.320 1.00 88.69 461 ASP A CA 1
ATOM 3542 C C . ASP A 1 461 ? 18.418 -13.106 -5.100 1.00 88.69 461 ASP A C 1
ATOM 3544 O O . ASP A 1 461 ? 19.588 -13.213 -4.723 1.00 88.69 461 ASP A O 1
ATOM 3548 N N . TYR A 1 462 ? 17.533 -12.323 -4.473 1.00 88.50 462 TYR A N 1
ATOM 3549 C CA . TYR A 1 462 ? 17.851 -11.464 -3.331 1.00 88.50 462 TYR A CA 1
ATOM 3550 C C . TYR A 1 462 ? 16.884 -11.604 -2.140 1.00 88.50 462 TYR A C 1
ATOM 3552 O O . TYR A 1 462 ? 17.071 -10.945 -1.108 1.00 88.50 462 TYR A O 1
ATOM 3560 N N . GLN A 1 463 ? 15.880 -12.476 -2.240 1.00 83.69 463 GLN A N 1
ATOM 3561 C CA . GLN A 1 463 ? 15.025 -12.882 -1.126 1.00 83.69 463 GLN A CA 1
ATOM 3562 C C . GLN A 1 463 ? 15.866 -13.484 0.015 1.00 83.69 463 GLN A C 1
ATOM 3564 O O . GLN A 1 463 ? 16.874 -14.154 -0.205 1.00 83.69 463 GLN A O 1
ATOM 3569 N N . ILE A 1 464 ? 15.469 -13.228 1.260 1.00 80.44 464 ILE A N 1
ATOM 3570 C CA . ILE A 1 464 ? 16.025 -13.903 2.436 1.00 80.44 464 ILE A CA 1
ATOM 3571 C C . ILE A 1 464 ? 15.282 -15.230 2.591 1.00 80.44 464 ILE A C 1
ATOM 3573 O O . ILE A 1 464 ? 14.063 -15.240 2.786 1.00 80.44 464 ILE A O 1
ATOM 3577 N N . ALA A 1 465 ? 16.019 -16.339 2.518 1.00 73.56 465 ALA A N 1
ATOM 3578 C CA . ALA A 1 465 ? 15.457 -17.684 2.585 1.00 73.56 465 ALA A CA 1
ATOM 3579 C C . ALA A 1 465 ? 14.554 -17.877 3.818 1.00 73.56 465 ALA A C 1
ATOM 3581 O O . ALA A 1 465 ? 14.936 -17.545 4.940 1.00 73.56 465 ALA A O 1
ATOM 3582 N N . GLY A 1 466 ? 13.358 -18.434 3.602 1.00 65.88 466 GLY A N 1
ATOM 3583 C CA . GLY A 1 466 ? 12.379 -18.677 4.666 1.00 65.88 466 GLY A CA 1
ATOM 3584 C C . GLY A 1 466 ? 11.631 -17.426 5.134 1.00 65.88 466 GLY A C 1
ATOM 3585 O O . GLY A 1 466 ? 10.971 -17.463 6.171 1.00 65.88 466 GLY A O 1
ATOM 3586 N N . THR A 1 467 ? 11.724 -16.313 4.401 1.00 67.50 467 THR A N 1
ATOM 3587 C CA . THR A 1 467 ? 11.005 -15.073 4.711 1.00 67.50 467 THR A CA 1
ATOM 3588 C C . THR A 1 467 ? 10.407 -14.451 3.452 1.00 67.50 467 THR A C 1
ATOM 3590 O O . THR A 1 467 ? 10.864 -14.705 2.341 1.00 67.50 467 THR A O 1
ATOM 3593 N N . THR A 1 468 ? 9.453 -13.543 3.628 1.00 65.00 468 THR A N 1
ATOM 3594 C CA . THR A 1 468 ? 8.896 -12.699 2.556 1.00 65.00 468 THR A CA 1
ATOM 3595 C C . THR A 1 468 ? 9.627 -11.372 2.376 1.00 65.00 468 THR A C 1
ATOM 3597 O O . THR A 1 468 ? 9.088 -10.409 1.829 1.00 65.00 468 THR A O 1
ATOM 3600 N N . LYS A 1 469 ? 10.872 -11.283 2.853 1.00 72.25 469 LYS A N 1
ATOM 3601 C CA . LYS A 1 469 ? 11.683 -10.067 2.785 1.00 72.25 469 LYS A CA 1
ATOM 3602 C C . LYS A 1 469 ? 12.830 -10.247 1.802 1.00 72.25 469 LYS A C 1
ATOM 3604 O O . LYS A 1 469 ? 13.449 -11.304 1.727 1.00 72.25 469 LYS A O 1
ATOM 3609 N N . GLY A 1 470 ? 13.149 -9.179 1.085 1.00 79.00 470 GLY A N 1
ATOM 3610 C CA . GLY A 1 470 ? 14.283 -9.133 0.173 1.00 79.00 470 GLY A CA 1
ATOM 3611 C C . GLY A 1 470 ? 14.465 -7.723 -0.360 1.00 79.00 470 GLY A C 1
ATOM 3612 O O . GLY A 1 470 ? 13.500 -7.116 -0.829 1.00 79.00 470 GLY A O 1
ATOM 3613 N N . PHE A 1 471 ? 15.696 -7.222 -0.288 1.00 85.00 471 PHE A N 1
ATOM 3614 C CA . PHE A 1 471 ? 16.083 -5.914 -0.805 1.00 85.00 471 PHE A CA 1
ATOM 3615 C C . PHE A 1 471 ? 17.402 -6.033 -1.558 1.00 85.00 471 PHE A C 1
ATOM 3617 O O . PHE A 1 471 ? 18.303 -6.757 -1.122 1.00 85.00 471 PHE A O 1
ATOM 3624 N N . ALA A 1 472 ? 17.515 -5.325 -2.676 1.00 90.00 472 ALA A N 1
ATOM 3625 C CA . ALA A 1 472 ? 18.774 -5.216 -3.394 1.00 90.00 472 ALA A CA 1
ATOM 3626 C C . ALA A 1 472 ? 18.911 -3.870 -4.102 1.00 90.00 472 ALA A C 1
ATOM 3628 O O . ALA A 1 472 ? 17.965 -3.390 -4.723 1.00 90.00 472 ALA A O 1
ATOM 3629 N N . ALA A 1 473 ? 20.110 -3.297 -4.069 1.00 91.88 473 ALA A N 1
ATOM 3630 C CA . ALA A 1 473 ? 20.488 -2.261 -5.020 1.00 91.88 473 ALA A CA 1
ATOM 3631 C C . ALA A 1 473 ? 20.963 -2.950 -6.301 1.00 91.88 473 ALA A C 1
ATOM 3633 O O . ALA A 1 473 ? 21.844 -3.806 -6.233 1.00 91.88 473 ALA A O 1
ATOM 3634 N N . ALA A 1 474 ? 20.378 -2.608 -7.448 1.00 94.12 474 ALA A N 1
ATOM 3635 C CA . ALA A 1 474 ? 20.742 -3.180 -8.739 1.00 94.12 474 ALA A CA 1
ATOM 3636 C C . ALA A 1 474 ? 21.057 -2.073 -9.744 1.00 94.12 474 ALA A C 1
ATOM 3638 O O . ALA A 1 474 ? 20.411 -1.024 -9.752 1.00 94.12 474 ALA A O 1
ATOM 3639 N N . TYR A 1 475 ? 22.069 -2.304 -10.569 1.00 95.31 475 TYR A N 1
ATOM 3640 C CA . TYR A 1 475 ? 22.556 -1.360 -11.567 1.00 95.31 475 TYR A CA 1
ATOM 3641 C C . TYR A 1 475 ? 23.329 -2.113 -12.652 1.00 95.31 475 TYR A C 1
ATOM 3643 O O . TYR A 1 475 ? 23.724 -3.263 -12.461 1.00 95.31 475 TYR A O 1
ATOM 3651 N N . MET A 1 476 ? 23.555 -1.478 -13.797 1.00 97.25 476 MET A N 1
ATOM 3652 C CA . MET A 1 476 ? 24.487 -1.993 -14.799 1.00 97.25 476 MET A CA 1
ATOM 3653 C C . MET A 1 476 ? 25.745 -1.137 -14.838 1.00 97.25 476 MET A C 1
ATOM 3655 O O . MET A 1 476 ? 25.694 0.073 -14.621 1.00 97.25 476 MET A O 1
ATOM 3659 N N . GLN A 1 477 ? 26.869 -1.781 -15.116 1.00 95.94 477 GLN A N 1
ATOM 3660 C CA . GLN A 1 477 ? 28.188 -1.165 -15.227 1.00 95.94 477 GLN A CA 1
ATOM 3661 C C . GLN A 1 477 ? 28.836 -1.615 -16.537 1.00 95.94 477 GLN A C 1
ATOM 3663 O O . GLN A 1 477 ? 28.750 -2.793 -16.890 1.00 95.94 477 GLN A O 1
ATOM 3668 N N . TYR A 1 478 ? 29.469 -0.697 -17.263 1.00 94.88 478 TYR A N 1
ATOM 3669 C CA . TYR A 1 478 ? 30.195 -1.027 -18.485 1.00 94.88 478 TYR A CA 1
ATOM 3670 C C . TYR A 1 478 ? 31.692 -1.173 -18.194 1.00 94.88 478 TYR A C 1
ATOM 3672 O O . TYR A 1 478 ? 32.408 -0.185 -18.005 1.00 94.88 478 TYR A O 1
ATOM 3680 N N . VAL A 1 479 ? 32.154 -2.424 -18.136 1.00 90.69 479 VAL A N 1
ATOM 3681 C CA . VAL A 1 479 ? 33.508 -2.809 -17.711 1.00 90.69 479 VAL A CA 1
ATOM 3682 C C . VAL A 1 479 ? 34.066 -3.817 -18.712 1.00 90.69 479 VAL A C 1
ATOM 3684 O O . VAL A 1 479 ? 33.348 -4.690 -19.182 1.00 90.69 479 VAL A O 1
ATOM 3687 N N . ASN A 1 480 ? 35.351 -3.702 -19.055 1.00 88.06 480 ASN A N 1
ATOM 3688 C CA . ASN A 1 480 ? 36.036 -4.614 -19.984 1.00 88.06 480 ASN A CA 1
ATOM 3689 C C . ASN A 1 480 ? 35.357 -4.761 -21.362 1.00 88.06 480 ASN A C 1
ATOM 3691 O O . ASN A 1 480 ? 35.455 -5.806 -21.998 1.00 88.06 480 ASN A O 1
ATOM 3695 N N . GLY A 1 481 ? 34.696 -3.703 -21.841 1.00 89.81 481 GLY A N 1
ATOM 3696 C CA . GLY A 1 481 ? 34.057 -3.690 -23.160 1.00 89.81 481 GLY A CA 1
ATOM 3697 C C . GLY A 1 481 ? 32.694 -4.384 -23.221 1.00 89.81 481 GLY A C 1
ATOM 3698 O O . GLY A 1 481 ? 32.175 -4.576 -24.318 1.00 89.81 481 GLY A O 1
ATOM 3699 N N . GLU A 1 482 ? 32.104 -4.738 -22.078 1.00 94.31 482 GLU A N 1
ATOM 3700 C CA . GLU A 1 482 ? 30.765 -5.316 -22.005 1.00 94.31 482 GLU A CA 1
ATOM 3701 C C . GLU A 1 482 ? 29.936 -4.715 -20.862 1.00 94.31 482 GLU A C 1
ATOM 3703 O O . GLU A 1 482 ? 30.454 -4.230 -19.852 1.00 94.31 482 GLU A O 1
ATOM 3708 N N . TRP A 1 483 ? 28.614 -4.766 -21.019 1.00 97.25 483 TRP A N 1
ATOM 3709 C CA . TRP A 1 483 ? 27.691 -4.462 -19.934 1.00 97.25 483 TRP A CA 1
ATOM 3710 C C . TRP A 1 483 ? 27.590 -5.633 -18.964 1.00 97.25 483 TRP A C 1
ATOM 3712 O O . TRP A 1 483 ? 27.345 -6.771 -19.367 1.00 97.25 483 TRP A O 1
ATOM 3722 N N . GLN A 1 484 ? 27.689 -5.322 -17.677 1.00 97.12 484 GLN A N 1
ATOM 3723 C CA . GLN A 1 484 ? 27.490 -6.266 -16.589 1.00 97.12 484 GLN A CA 1
ATOM 3724 C C . GLN A 1 484 ? 26.318 -5.808 -15.721 1.00 97.12 484 GLN A C 1
ATOM 3726 O O . GLN A 1 484 ? 26.249 -4.641 -15.333 1.00 97.12 484 GLN A O 1
ATOM 3731 N N . LEU A 1 485 ? 25.404 -6.720 -15.398 1.00 97.44 485 LEU A N 1
ATOM 3732 C CA . LEU A 1 485 ? 24.313 -6.490 -14.457 1.00 97.44 485 LEU A CA 1
ATOM 3733 C C . LEU A 1 485 ? 24.781 -6.851 -13.044 1.00 97.44 485 LEU A C 1
ATOM 3735 O O . LEU A 1 485 ? 25.023 -8.019 -12.740 1.00 97.44 485 LEU A O 1
ATOM 3739 N N . ALA A 1 486 ? 24.904 -5.842 -12.187 1.00 95.81 486 ALA A N 1
ATOM 3740 C CA . ALA A 1 486 ? 25.343 -5.967 -10.808 1.00 95.81 486 ALA A CA 1
ATOM 3741 C C . ALA A 1 486 ? 24.167 -5.797 -9.841 1.00 95.81 486 ALA A C 1
ATOM 3743 O O . ALA A 1 486 ? 23.298 -4.943 -10.029 1.00 95.81 486 ALA A O 1
ATOM 3744 N N . PHE A 1 487 ? 24.154 -6.582 -8.765 1.00 94.75 487 PHE A N 1
ATOM 3745 C CA . PHE A 1 487 ? 23.241 -6.346 -7.654 1.00 94.75 487 PHE A CA 1
ATOM 3746 C C . PHE A 1 487 ? 23.876 -6.669 -6.306 1.00 94.75 487 PHE A C 1
ATOM 3748 O O . PHE A 1 487 ? 24.568 -7.675 -6.139 1.00 94.75 487 PHE A O 1
ATOM 3755 N N . GLN A 1 488 ? 23.616 -5.798 -5.335 1.00 93.06 488 GLN A N 1
ATOM 3756 C CA . GLN A 1 488 ? 24.052 -5.920 -3.953 1.00 93.06 488 GLN A CA 1
ATOM 3757 C C . GLN A 1 488 ? 22.858 -6.315 -3.093 1.00 93.06 488 GLN A C 1
ATOM 3759 O O . GLN A 1 488 ? 21.868 -5.584 -3.027 1.00 93.06 488 GLN A O 1
ATOM 3764 N N . ARG A 1 489 ? 22.951 -7.459 -2.411 1.00 91.81 489 ARG A N 1
ATOM 3765 C CA . ARG A 1 489 ? 21.909 -7.905 -1.478 1.00 91.81 489 ARG A CA 1
ATOM 3766 C C . ARG A 1 489 ? 21.984 -7.080 -0.207 1.00 91.81 489 ARG A C 1
ATOM 3768 O O . ARG A 1 489 ? 23.040 -6.978 0.418 1.00 91.81 489 ARG A O 1
ATOM 3775 N N . GLN A 1 490 ? 20.852 -6.514 0.182 1.00 88.12 490 GLN A N 1
ATOM 3776 C CA . GLN A 1 490 ? 20.769 -5.575 1.289 1.00 88.12 490 GLN A CA 1
ATOM 3777 C C . GLN A 1 490 ? 19.782 -6.042 2.361 1.00 88.12 490 GLN A C 1
ATOM 3779 O O . GLN A 1 490 ? 18.884 -6.859 2.134 1.00 88.12 490 GLN A O 1
ATOM 3784 N N . GLU A 1 491 ? 19.991 -5.506 3.554 1.00 84.88 491 GLU A N 1
ATOM 3785 C CA . GLU A 1 491 ? 19.096 -5.530 4.701 1.00 84.88 491 GLU A CA 1
ATOM 3786 C C . GLU A 1 491 ? 19.012 -4.113 5.283 1.00 84.88 491 GLU A C 1
ATOM 3788 O O . GLU A 1 491 ? 19.833 -3.248 4.969 1.00 84.88 491 GLU A O 1
ATOM 3793 N N . TYR A 1 492 ? 18.023 -3.862 6.137 1.00 77.19 492 TYR A N 1
ATOM 3794 C CA . TYR A 1 492 ? 17.932 -2.589 6.842 1.00 77.19 492 TYR A CA 1
ATOM 3795 C C . TYR A 1 492 ? 18.437 -2.733 8.264 1.00 77.19 492 TYR A C 1
ATOM 3797 O O . TYR A 1 492 ? 18.020 -3.625 9.002 1.00 77.19 492 TYR A O 1
ATOM 3805 N N . GLN A 1 493 ? 19.290 -1.797 8.659 1.00 76.50 493 GLN A N 1
ATOM 3806 C CA . GLN A 1 493 ? 19.680 -1.610 10.041 1.00 76.50 493 GLN A CA 1
ATOM 3807 C C . GLN A 1 493 ? 18.961 -0.385 10.596 1.00 76.50 493 GLN A C 1
ATOM 3809 O O . GLN A 1 493 ? 19.007 0.700 10.015 1.00 76.50 493 GLN A O 1
ATOM 3814 N N . GLN A 1 494 ? 18.314 -0.562 11.743 1.00 68.56 494 GLN A N 1
ATOM 3815 C CA . GLN A 1 494 ? 17.742 0.542 12.495 1.00 68.56 494 GLN A CA 1
ATOM 3816 C C . GLN A 1 494 ? 18.801 1.127 13.435 1.00 68.56 494 GLN A C 1
ATOM 3818 O O . GLN A 1 494 ? 19.421 0.405 14.213 1.00 68.56 494 GLN A O 1
ATOM 3823 N N . ASP A 1 495 ? 18.992 2.438 13.356 1.00 61.72 495 ASP A N 1
ATOM 3824 C CA . ASP A 1 495 ? 19.850 3.234 14.227 1.00 61.72 495 ASP A CA 1
ATOM 3825 C C . ASP A 1 495 ? 19.001 4.368 14.826 1.00 61.72 495 ASP A C 1
ATOM 3827 O O . ASP A 1 495 ? 18.673 5.359 14.168 1.00 61.72 495 ASP A O 1
ATOM 3831 N N . GLY A 1 496 ? 18.513 4.160 16.054 1.00 64.88 496 GLY A N 1
ATOM 3832 C CA . GLY A 1 496 ? 17.511 5.029 16.676 1.00 64.88 496 GLY A CA 1
ATOM 3833 C C . GLY A 1 496 ? 16.167 5.013 15.931 1.00 64.88 496 GLY A C 1
ATOM 3834 O O . GLY A 1 496 ? 15.512 3.975 15.827 1.00 64.88 496 GLY A O 1
ATOM 3835 N N . GLN A 1 497 ? 15.730 6.179 15.441 1.00 50.62 497 GLN A N 1
ATOM 3836 C CA . GLN A 1 497 ? 14.535 6.317 14.587 1.00 50.62 497 GLN A CA 1
ATOM 3837 C C . GLN A 1 497 ? 14.860 6.197 13.087 1.00 50.62 497 GLN A C 1
ATOM 3839 O O . GLN A 1 497 ? 13.939 6.179 12.269 1.00 50.62 497 GLN A O 1
ATOM 3844 N N . THR A 1 498 ? 16.144 6.096 12.736 1.00 54.34 498 THR A N 1
ATOM 3845 C CA . THR A 1 498 ? 16.628 6.133 11.358 1.00 54.34 498 THR A CA 1
ATOM 3846 C C . THR A 1 498 ? 16.871 4.726 10.829 1.00 54.34 498 THR A C 1
ATOM 3848 O O . THR A 1 498 ? 17.416 3.870 11.522 1.00 54.34 498 THR A O 1
ATOM 3851 N N . LEU A 1 499 ? 16.456 4.474 9.592 1.00 68.38 499 LEU A N 1
ATOM 3852 C CA . LEU A 1 499 ? 16.685 3.219 8.884 1.00 68.38 499 LEU A CA 1
ATOM 3853 C C . LEU A 1 499 ? 17.775 3.455 7.845 1.00 68.38 499 LEU A C 1
ATOM 3855 O O . LEU A 1 499 ? 17.685 4.401 7.068 1.00 68.38 499 LEU A O 1
ATOM 3859 N N . TRP A 1 500 ? 18.785 2.593 7.835 1.00 74.62 500 TRP A N 1
ATOM 3860 C CA . TRP A 1 500 ? 19.875 2.640 6.868 1.00 74.62 500 TRP A CA 1
ATOM 3861 C C . TRP A 1 500 ? 19.945 1.326 6.094 1.00 74.62 500 TRP A C 1
ATOM 3863 O O . TRP A 1 500 ? 19.872 0.263 6.722 1.00 74.62 500 TRP A O 1
ATOM 3873 N N . PRO A 1 501 ? 20.114 1.359 4.761 1.00 84.00 501 PRO A N 1
ATOM 3874 C CA . PRO A 1 501 ? 20.476 0.161 4.026 1.00 84.00 501 PRO A CA 1
ATOM 3875 C C . PRO A 1 501 ? 21.884 -0.277 4.430 1.00 84.00 501 PRO A C 1
ATOM 3877 O O . PRO A 1 501 ? 22.756 0.542 4.738 1.00 84.00 501 PRO A O 1
ATOM 3880 N N . LYS A 1 502 ? 22.093 -1.588 4.427 1.00 86.44 502 LYS A N 1
ATOM 3881 C CA . LYS A 1 502 ? 23.370 -2.231 4.710 1.00 86.44 502 LYS A CA 1
ATOM 3882 C C . LYS A 1 502 ? 23.499 -3.484 3.849 1.00 86.44 502 LYS A C 1
ATOM 3884 O O . LYS A 1 502 ? 22.524 -4.212 3.673 1.00 86.44 502 LYS A O 1
ATOM 3889 N N . SER A 1 503 ? 24.696 -3.760 3.344 1.00 86.44 503 SER A N 1
ATOM 3890 C CA . SER A 1 503 ? 24.999 -5.036 2.686 1.00 86.44 503 SER A CA 1
ATOM 3891 C C . SER A 1 503 ? 24.772 -6.226 3.626 1.00 86.44 503 SER A C 1
ATOM 3893 O O . SER A 1 503 ? 25.107 -6.179 4.812 1.00 86.44 503 SER A O 1
ATOM 3895 N N . ARG A 1 504 ? 24.209 -7.313 3.095 1.00 86.94 504 ARG A N 1
ATOM 3896 C CA . ARG A 1 504 ? 23.937 -8.530 3.868 1.00 86.94 504 ARG A CA 1
ATOM 3897 C C . ARG A 1 504 ? 25.246 -9.251 4.208 1.00 86.94 504 ARG A C 1
ATOM 3899 O O . ARG A 1 504 ? 25.990 -9.641 3.317 1.00 86.94 504 ARG A O 1
ATOM 3906 N N . ASN A 1 505 ? 25.507 -9.454 5.501 1.00 68.25 505 ASN A N 1
ATOM 3907 C CA . ASN A 1 505 ? 26.790 -9.970 6.007 1.00 68.25 505 ASN A CA 1
ATOM 3908 C C . ASN A 1 505 ? 27.045 -11.469 5.734 1.00 68.25 505 ASN A C 1
ATOM 3910 O O . ASN A 1 505 ? 28.187 -11.908 5.813 1.00 68.25 505 ASN A O 1
ATOM 3914 N N . SER A 1 506 ? 25.998 -12.268 5.506 1.00 61.59 506 SER A N 1
ATOM 3915 C CA . SER A 1 506 ? 26.072 -13.739 5.438 1.00 61.59 506 SER A CA 1
ATOM 3916 C C . SER A 1 506 ? 26.244 -14.308 4.025 1.00 61.59 506 SER A C 1
ATOM 3918 O O . SER A 1 506 ? 26.252 -15.525 3.861 1.00 61.59 506 SER A O 1
ATOM 3920 N N . GLU A 1 507 ? 26.327 -13.455 3.007 1.00 64.88 507 GLU A N 1
ATOM 3921 C CA . GLU A 1 507 ? 26.331 -13.831 1.590 1.00 64.88 507 GLU A CA 1
ATOM 3922 C C . GLU A 1 507 ? 27.398 -13.025 0.836 1.00 64.88 507 GLU A C 1
ATOM 3924 O O . GLU A 1 507 ? 27.908 -12.031 1.358 1.00 64.88 507 GLU A O 1
ATOM 3929 N N . GLU A 1 508 ? 27.743 -13.430 -0.394 1.00 71.44 508 GLU A N 1
ATOM 3930 C CA . GLU A 1 508 ? 28.572 -12.570 -1.244 1.00 71.44 508 GLU A CA 1
ATOM 3931 C C . GLU A 1 508 ? 27.876 -11.208 -1.417 1.00 71.44 508 GLU A C 1
ATOM 3933 O O . GLU A 1 508 ? 26.724 -11.160 -1.868 1.00 71.44 508 GLU A O 1
ATOM 3938 N N . PRO A 1 509 ? 28.549 -10.097 -1.059 1.00 70.06 509 PRO A N 1
ATOM 3939 C CA . PRO A 1 509 ? 27.901 -8.794 -0.955 1.00 70.06 509 PRO A CA 1
ATOM 3940 C C . PRO A 1 509 ? 27.393 -8.291 -2.308 1.00 70.06 509 PRO A C 1
ATOM 3942 O O . PRO A 1 509 ? 26.393 -7.585 -2.350 1.00 70.06 509 PRO A O 1
ATOM 3945 N N . ILE A 1 510 ? 28.031 -8.682 -3.413 1.00 89.62 510 ILE A N 1
ATOM 3946 C CA . ILE A 1 510 ? 27.646 -8.315 -4.777 1.00 89.62 510 ILE A CA 1
ATOM 3947 C C . ILE A 1 510 ? 27.665 -9.546 -5.680 1.00 89.62 510 ILE A C 1
ATOM 3949 O O . ILE A 1 510 ? 28.585 -10.358 -5.616 1.00 89.62 510 ILE A O 1
ATOM 3953 N N . SER A 1 511 ? 26.671 -9.654 -6.554 1.00 93.25 511 SER A N 1
ATOM 3954 C CA . SER A 1 511 ? 26.628 -10.634 -7.637 1.00 93.25 511 SER A CA 1
ATOM 3955 C C . SER A 1 511 ? 26.594 -9.915 -8.981 1.00 93.25 511 SER A C 1
ATOM 3957 O O . SER A 1 511 ? 25.964 -8.867 -9.113 1.00 93.25 511 SER A O 1
ATOM 3959 N N . ILE A 1 512 ? 27.293 -10.476 -9.968 1.00 94.31 512 ILE A N 1
ATOM 3960 C CA . ILE A 1 512 ? 27.495 -9.870 -11.286 1.00 94.31 512 ILE A CA 1
ATOM 3961 C C . ILE A 1 512 ? 27.111 -10.885 -12.355 1.00 94.31 512 ILE A C 1
ATOM 3963 O O . ILE A 1 512 ? 27.474 -12.058 -12.265 1.00 94.31 512 ILE A O 1
ATOM 3967 N N . GLN A 1 513 ? 26.376 -10.429 -13.361 1.00 95.19 513 GLN A N 1
ATOM 3968 C CA . GLN A 1 513 ? 25.999 -11.208 -14.532 1.00 95.19 513 GLN A CA 1
ATOM 3969 C C . GLN A 1 513 ? 26.511 -10.517 -15.793 1.00 95.19 513 GLN A C 1
ATOM 3971 O O . GLN A 1 513 ? 26.476 -9.293 -15.888 1.00 95.19 513 GLN A O 1
ATOM 3976 N N . THR A 1 514 ? 26.945 -11.308 -16.765 1.00 95.19 514 THR A N 1
ATOM 3977 C CA . THR A 1 514 ? 27.230 -10.868 -18.135 1.00 95.19 514 THR A CA 1
ATOM 3978 C C . THR A 1 514 ? 26.167 -11.425 -19.077 1.00 95.19 514 THR A C 1
ATOM 3980 O O . THR A 1 514 ? 25.417 -12.339 -18.714 1.00 95.19 514 THR A O 1
ATOM 3983 N N . ALA A 1 515 ? 26.075 -10.861 -20.282 1.00 94.50 515 ALA A N 1
ATOM 3984 C CA . ALA A 1 515 ? 25.085 -11.276 -21.266 1.00 94.50 515 ALA A CA 1
ATOM 3985 C C . ALA A 1 515 ? 25.247 -12.760 -21.636 1.00 94.50 515 ALA A C 1
ATOM 3987 O O . ALA A 1 515 ? 26.304 -13.199 -22.084 1.00 94.50 515 ALA A O 1
ATOM 3988 N N . ASN A 1 516 ? 24.176 -13.536 -21.472 1.00 94.19 516 ASN A N 1
ATOM 3989 C CA . ASN A 1 516 ? 24.139 -14.951 -21.813 1.00 94.19 516 ASN A CA 1
ATOM 3990 C C . ASN A 1 516 ? 22.773 -15.313 -22.415 1.00 94.19 516 ASN A C 1
ATOM 3992 O O . ASN A 1 516 ? 21.726 -15.106 -21.807 1.00 94.19 516 ASN A O 1
ATOM 3996 N N . SER A 1 517 ? 22.789 -15.894 -23.614 1.00 89.50 517 SER A N 1
ATOM 3997 C CA . SER A 1 517 ? 21.594 -16.293 -24.367 1.00 89.50 517 SER A CA 1
ATOM 3998 C C . SER A 1 517 ? 20.775 -17.402 -23.695 1.00 89.50 517 SER A C 1
ATOM 4000 O O . SER A 1 517 ? 19.590 -17.542 -23.978 1.00 89.50 517 SER A O 1
ATOM 4002 N N . GLN A 1 518 ? 21.366 -18.156 -22.767 1.00 92.19 518 GLN A N 1
ATOM 4003 C CA . GLN A 1 518 ? 20.703 -19.235 -22.028 1.00 92.19 518 GLN A CA 1
ATOM 4004 C C . GLN A 1 518 ? 19.961 -18.755 -20.770 1.00 92.19 518 GLN A C 1
ATOM 4006 O O . GLN A 1 518 ? 19.384 -19.575 -20.053 1.00 92.19 518 GLN A O 1
ATOM 4011 N N . VAL A 1 519 ? 19.964 -17.451 -20.453 1.00 91.81 519 VAL A N 1
ATOM 4012 C CA . VAL A 1 519 ? 19.327 -16.937 -19.225 1.00 91.81 519 VAL A CA 1
ATOM 4013 C C . VAL A 1 519 ? 17.831 -17.240 -19.194 1.00 91.81 519 VAL A C 1
ATOM 4015 O O . VAL A 1 519 ? 17.344 -17.701 -18.162 1.00 91.81 519 VAL A O 1
ATOM 4018 N N . ALA A 1 520 ? 17.118 -17.055 -20.308 1.00 89.50 520 ALA A N 1
ATOM 4019 C CA . ALA A 1 520 ? 15.685 -17.341 -20.388 1.00 89.50 520 ALA A CA 1
ATOM 4020 C C . ALA A 1 520 ? 15.372 -18.821 -20.089 1.00 89.50 520 ALA A C 1
ATOM 4022 O O . ALA A 1 520 ? 14.574 -19.120 -19.200 1.00 89.50 520 ALA A O 1
ATOM 4023 N N . GLU A 1 521 ? 16.052 -19.750 -20.768 1.00 90.88 521 GLU A N 1
ATOM 4024 C CA . GLU A 1 521 ? 15.868 -21.198 -20.582 1.00 90.88 521 GLU A CA 1
ATOM 4025 C C . GLU A 1 521 ? 16.229 -21.640 -19.160 1.00 90.88 521 GLU A C 1
ATOM 4027 O O . GLU A 1 521 ? 15.477 -22.372 -18.508 1.00 90.88 521 GLU A O 1
ATOM 4032 N N . ARG A 1 522 ? 17.354 -21.137 -18.635 1.00 92.69 522 ARG A N 1
ATOM 4033 C CA . ARG A 1 522 ? 17.792 -21.407 -17.264 1.00 92.69 522 ARG A CA 1
ATOM 4034 C C . ARG A 1 522 ? 16.766 -20.916 -16.247 1.00 92.69 522 ARG A C 1
ATOM 4036 O O . ARG A 1 522 ? 16.431 -21.656 -15.322 1.00 92.69 522 ARG A O 1
ATOM 4043 N N . ASN A 1 523 ? 16.258 -19.694 -16.404 1.00 92.19 523 ASN A N 1
ATOM 4044 C CA . ASN A 1 523 ? 15.275 -19.120 -15.488 1.00 92.19 523 ASN A CA 1
ATOM 4045 C C . ASN A 1 523 ? 13.953 -19.893 -15.537 1.00 92.19 523 ASN A C 1
ATOM 4047 O O . ASN A 1 523 ? 13.386 -20.166 -14.478 1.00 92.19 523 ASN A O 1
ATOM 4051 N N . GLN A 1 524 ? 13.519 -20.319 -16.726 1.00 91.69 524 GLN A N 1
ATOM 4052 C CA . GLN A 1 524 ? 12.336 -21.159 -16.915 1.00 91.69 524 GLN A CA 1
ATOM 4053 C C . GLN A 1 524 ? 12.473 -22.505 -16.183 1.00 91.69 524 GLN A C 1
ATOM 4055 O O . GLN A 1 524 ? 11.584 -22.890 -15.420 1.00 91.69 524 GLN A O 1
ATOM 4060 N N . ALA A 1 525 ? 13.602 -23.201 -16.357 1.00 92.88 525 ALA A N 1
ATOM 4061 C CA . ALA A 1 525 ? 13.861 -24.493 -15.715 1.00 92.88 525 ALA A CA 1
ATOM 4062 C C . ALA A 1 525 ? 13.980 -24.374 -14.184 1.00 92.88 525 ALA A C 1
ATOM 4064 O O . ALA A 1 525 ? 13.410 -25.176 -13.432 1.00 92.88 525 ALA A O 1
ATOM 4065 N N . GLN A 1 526 ? 14.680 -23.341 -13.705 1.00 91.69 526 GLN A N 1
ATOM 4066 C CA . GLN A 1 526 ? 14.782 -23.042 -12.277 1.00 91.69 526 GLN A CA 1
ATOM 4067 C C . GLN A 1 526 ? 13.420 -22.716 -11.665 1.00 91.69 526 GLN A C 1
ATOM 4069 O O . GLN A 1 526 ? 13.122 -23.196 -10.574 1.00 91.69 526 GLN A O 1
ATOM 4074 N N . PHE A 1 527 ? 12.588 -21.931 -12.356 1.00 92.62 527 PHE A N 1
ATOM 4075 C CA . PHE A 1 527 ? 11.245 -21.606 -11.889 1.00 92.62 527 PHE A CA 1
ATOM 4076 C C . PHE A 1 527 ? 10.361 -22.850 -11.800 1.00 92.62 527 PHE A C 1
ATOM 4078 O O . PHE A 1 527 ? 9.711 -23.042 -10.778 1.00 92.62 527 PHE A O 1
ATOM 4085 N N . ALA A 1 528 ? 10.381 -23.731 -12.805 1.00 93.00 528 ALA A N 1
ATOM 4086 C CA . ALA A 1 528 ? 9.619 -24.979 -12.762 1.00 93.00 528 ALA A CA 1
ATOM 4087 C C . ALA A 1 528 ? 10.023 -25.852 -11.560 1.00 93.00 528 ALA A C 1
ATOM 4089 O O . ALA A 1 528 ? 9.168 -26.317 -10.808 1.00 93.00 528 ALA A O 1
ATOM 4090 N N . THR A 1 529 ? 11.331 -25.991 -11.319 1.00 93.88 529 THR A N 1
ATOM 4091 C CA . THR A 1 529 ? 11.865 -26.732 -10.162 1.00 93.88 529 THR A CA 1
ATOM 4092 C C . THR A 1 529 ? 11.468 -26.078 -8.836 1.00 93.88 529 THR A C 1
ATOM 4094 O O . THR A 1 529 ? 11.112 -26.754 -7.871 1.00 93.88 529 THR A O 1
ATOM 4097 N N . TYR A 1 530 ? 11.530 -24.747 -8.777 1.00 90.88 530 TYR A N 1
ATOM 4098 C CA . TYR A 1 530 ? 11.164 -23.973 -7.598 1.00 90.88 530 TYR A CA 1
ATOM 4099 C C . TYR A 1 530 ? 9.670 -24.079 -7.281 1.00 90.88 530 TYR A C 1
ATOM 4101 O O . TYR A 1 530 ? 9.323 -24.381 -6.140 1.00 90.88 530 TYR A O 1
ATOM 4109 N N . ARG A 1 531 ? 8.796 -23.911 -8.278 1.00 92.75 531 ARG A N 1
ATOM 4110 C CA . ARG A 1 531 ? 7.343 -24.060 -8.137 1.00 92.75 531 ARG A CA 1
ATOM 4111 C C . ARG A 1 531 ? 6.982 -25.453 -7.632 1.00 92.75 531 ARG A C 1
ATOM 4113 O O . ARG A 1 531 ? 6.262 -25.561 -6.645 1.00 92.75 531 ARG A O 1
ATOM 4120 N N . GLU A 1 532 ? 7.565 -26.498 -8.221 1.00 94.88 532 GLU A N 1
ATOM 4121 C CA . GLU A 1 532 ? 7.349 -27.878 -7.772 1.00 94.88 532 GLU A CA 1
ATOM 4122 C C . GLU A 1 532 ? 7.790 -28.070 -6.313 1.00 94.88 532 GLU A C 1
ATOM 4124 O O . GLU A 1 532 ? 7.077 -28.663 -5.505 1.00 94.88 532 GLU A O 1
ATOM 4129 N N . ARG A 1 533 ? 8.935 -27.501 -5.915 1.00 93.94 533 ARG A N 1
ATOM 4130 C CA . ARG A 1 533 ? 9.382 -27.545 -4.516 1.00 93.94 533 ARG A CA 1
ATOM 4131 C C . ARG A 1 533 ? 8.359 -26.908 -3.571 1.00 93.94 533 ARG A C 1
ATOM 4133 O O . ARG A 1 533 ? 8.088 -27.486 -2.518 1.00 93.94 533 ARG A O 1
ATOM 4140 N N . ILE A 1 534 ? 7.800 -25.750 -3.925 1.00 92.25 534 ILE A N 1
ATOM 4141 C CA . ILE A 1 534 ? 6.774 -25.072 -3.120 1.00 92.25 534 ILE A CA 1
ATOM 4142 C C . ILE A 1 534 ? 5.484 -25.893 -3.068 1.00 92.25 534 ILE A C 1
ATOM 4144 O O . ILE A 1 534 ? 4.926 -26.076 -1.988 1.00 92.25 534 ILE A O 1
ATOM 4148 N N . HIS A 1 535 ? 5.055 -26.483 -4.185 1.00 95.50 535 HIS A N 1
ATOM 4149 C CA . HIS A 1 535 ? 3.914 -27.403 -4.228 1.00 95.50 535 HIS A CA 1
ATOM 4150 C C . HIS A 1 535 ? 4.090 -28.597 -3.292 1.00 95.50 535 HIS A C 1
ATOM 4152 O O . HIS A 1 535 ? 3.179 -28.920 -2.527 1.00 95.50 535 HIS A O 1
ATOM 4158 N N . GLN A 1 536 ? 5.264 -29.230 -3.300 1.00 95.81 536 GLN A N 1
ATOM 4159 C CA . GLN A 1 536 ? 5.568 -30.352 -2.410 1.00 95.81 536 GLN A CA 1
ATOM 4160 C C . GLN A 1 536 ? 5.613 -29.923 -0.940 1.00 95.81 536 GLN A C 1
ATOM 4162 O O . GLN A 1 536 ? 5.124 -30.642 -0.066 1.00 95.81 536 GLN A O 1
ATOM 4167 N N . GLN A 1 537 ? 6.152 -28.738 -0.644 1.00 94.62 537 GLN A N 1
ATOM 4168 C CA . GLN A 1 537 ? 6.123 -28.179 0.708 1.00 94.62 537 GLN A CA 1
ATOM 4169 C C . GLN A 1 537 ? 4.690 -27.889 1.169 1.00 94.62 537 GLN A C 1
ATOM 4171 O O . GLN A 1 537 ? 4.330 -28.288 2.276 1.00 94.62 537 GLN A O 1
ATOM 4176 N N . LEU A 1 538 ? 3.858 -27.278 0.323 1.00 95.50 538 LEU A N 1
ATOM 4177 C CA . LEU A 1 538 ? 2.456 -27.005 0.628 1.00 95.50 538 LEU A CA 1
ATOM 4178 C C . LEU A 1 538 ? 1.669 -28.302 0.843 1.00 95.50 538 LEU A C 1
ATOM 4180 O O . LEU A 1 538 ? 0.958 -28.414 1.837 1.00 95.50 538 LEU A O 1
ATOM 4184 N N . LYS A 1 539 ? 1.842 -29.310 -0.023 1.00 96.88 539 LYS A N 1
ATOM 4185 C CA . LYS A 1 539 ? 1.229 -30.640 0.145 1.00 96.88 539 LYS A CA 1
ATOM 4186 C C . LYS A 1 539 ? 1.671 -31.304 1.447 1.00 96.88 539 LYS A C 1
ATOM 4188 O O . LYS A 1 539 ? 0.839 -31.834 2.174 1.00 96.88 539 LYS A O 1
ATOM 4193 N N . LYS A 1 540 ? 2.957 -31.218 1.798 1.00 96.31 540 LYS A N 1
ATOM 4194 C CA . LYS A 1 540 ? 3.469 -31.737 3.073 1.00 96.31 540 LYS A CA 1
ATOM 4195 C C . LYS A 1 540 ? 2.808 -31.056 4.272 1.00 96.31 540 LYS A C 1
ATOM 4197 O O . LYS A 1 540 ? 2.419 -31.747 5.210 1.00 96.31 540 LYS A O 1
ATOM 4202 N N . ILE A 1 541 ? 2.668 -29.730 4.245 1.00 95.06 541 ILE A N 1
ATOM 4203 C CA . ILE A 1 541 ? 1.969 -28.980 5.299 1.00 95.06 541 ILE A CA 1
ATOM 4204 C C . ILE A 1 541 ? 0.483 -29.372 5.318 1.00 95.06 541 ILE A C 1
ATOM 4206 O O . ILE A 1 541 ? -0.070 -29.635 6.380 1.00 95.06 541 ILE A O 1
ATOM 4210 N N . ALA A 1 542 ? -0.159 -29.506 4.159 1.00 95.44 542 ALA A N 1
ATOM 4211 C CA . ALA A 1 542 ? -1.544 -29.953 4.056 1.00 95.44 542 ALA A CA 1
ATOM 4212 C C . ALA A 1 542 ? -1.772 -31.311 4.727 1.00 95.44 542 ALA A C 1
ATOM 4214 O O . ALA A 1 542 ? -2.649 -31.420 5.585 1.00 95.44 542 ALA A O 1
ATOM 4215 N N . THR A 1 543 ? -0.930 -32.308 4.438 1.00 95.75 543 THR A N 1
ATOM 4216 C CA . THR A 1 543 ? -0.985 -33.615 5.104 1.00 95.75 543 THR A CA 1
ATOM 4217 C C . THR A 1 543 ? -0.791 -33.494 6.618 1.00 95.75 543 THR A C 1
ATOM 4219 O O . THR A 1 543 ? -1.514 -34.143 7.369 1.00 95.75 543 THR A O 1
ATOM 4222 N N . GLN A 1 544 ? 0.129 -32.638 7.085 1.00 94.44 544 GLN A N 1
ATOM 4223 C CA . GLN A 1 544 ? 0.343 -32.402 8.523 1.00 94.44 544 GLN A CA 1
ATOM 4224 C C . GLN A 1 544 ? -0.916 -31.886 9.231 1.00 94.44 544 GLN A C 1
ATOM 4226 O O . GLN A 1 544 ? -1.169 -32.265 10.371 1.00 94.44 544 GLN A O 1
ATOM 4231 N N . PHE A 1 545 ? -1.723 -31.072 8.549 1.00 91.12 545 PHE A N 1
ATOM 4232 C CA . PHE A 1 545 ? -2.969 -30.511 9.080 1.00 91.12 545 PHE A CA 1
ATOM 4233 C C . PHE A 1 545 ? -4.232 -31.299 8.681 1.00 91.12 545 PHE A C 1
ATOM 4235 O O . PHE A 1 545 ? -5.355 -30.829 8.904 1.00 91.12 545 PHE A O 1
ATOM 4242 N N . GLY A 1 546 ? -4.076 -32.490 8.092 1.00 93.12 546 GLY A N 1
ATOM 4243 C CA . GLY A 1 546 ? -5.190 -33.340 7.661 1.00 93.12 546 GLY A CA 1
ATOM 4244 C C . GLY A 1 546 ? -6.052 -32.719 6.556 1.00 93.12 546 GLY A C 1
ATOM 4245 O O . GLY A 1 546 ? -7.255 -32.970 6.496 1.00 93.12 546 GLY A O 1
ATOM 4246 N N . VAL A 1 547 ? -5.467 -31.863 5.715 1.00 94.75 547 VAL A N 1
ATOM 4247 C CA . VAL A 1 547 ? -6.114 -31.315 4.518 1.00 94.75 547 VAL A CA 1
ATOM 4248 C C . VAL A 1 547 ? -5.869 -32.282 3.352 1.00 94.75 547 VAL A C 1
ATOM 4250 O O . VAL A 1 547 ? -4.705 -32.566 3.062 1.00 94.75 547 VAL A O 1
ATOM 4253 N N . PRO A 1 548 ? -6.924 -32.788 2.681 1.00 92.81 548 PRO A N 1
ATOM 4254 C CA . PRO A 1 548 ? -6.774 -33.669 1.524 1.00 92.81 548 PRO A CA 1
ATOM 4255 C C . PRO A 1 548 ? -5.983 -33.004 0.396 1.00 92.81 548 PRO A C 1
ATOM 4257 O O . PRO A 1 548 ? -6.196 -31.827 0.091 1.00 92.81 548 PRO A O 1
ATOM 4260 N N . VAL A 1 549 ? -5.092 -33.771 -0.229 1.00 94.94 549 VAL A N 1
ATOM 4261 C CA . VAL A 1 549 ? -4.241 -33.321 -1.350 1.00 94.94 549 VAL A CA 1
ATOM 4262 C C . VAL A 1 549 ? -4.555 -34.063 -2.649 1.00 94.94 549 VAL A C 1
ATOM 4264 O O . VAL A 1 549 ? -4.017 -33.726 -3.706 1.00 94.94 549 VAL A O 1
ATOM 4267 N N . GLU A 1 550 ? -5.419 -35.076 -2.585 1.00 89.75 550 GLU A N 1
ATOM 4268 C CA . GLU A 1 550 ? -5.846 -35.880 -3.719 1.00 89.75 550 GLU A CA 1
ATOM 4269 C C . GLU A 1 550 ? -6.553 -35.003 -4.761 1.00 89.75 550 GLU A C 1
ATOM 4271 O O . GLU A 1 550 ? -7.470 -34.245 -4.452 1.00 89.75 550 GLU A O 1
ATOM 4276 N N . GLY A 1 551 ? -6.111 -35.099 -6.017 1.00 81.50 551 GLY A N 1
ATOM 4277 C CA . GLY A 1 551 ? -6.663 -34.319 -7.128 1.00 81.50 551 GLY A CA 1
ATOM 4278 C C . GLY A 1 551 ? -6.119 -32.892 -7.259 1.00 81.50 551 GLY A C 1
ATOM 4279 O O . GLY A 1 551 ? -6.428 -32.232 -8.251 1.00 81.50 551 GLY A O 1
ATOM 4280 N N . VAL A 1 552 ? -5.270 -32.416 -6.335 1.00 90.44 552 VAL A N 1
ATOM 4281 C CA . VAL A 1 552 ? -4.634 -31.095 -6.469 1.00 90.44 552 VAL A CA 1
ATOM 4282 C C . VAL A 1 552 ? -3.530 -31.150 -7.527 1.00 90.44 552 VAL A C 1
ATOM 4284 O O . VAL A 1 552 ? -2.455 -31.731 -7.318 1.00 90.44 552 VAL A O 1
ATOM 4287 N N . SER A 1 553 ? -3.832 -30.542 -8.672 1.00 89.25 553 SER A N 1
ATOM 4288 C CA . SER A 1 553 ? -3.002 -30.480 -9.872 1.00 89.25 553 SER A CA 1
ATOM 4289 C C . SER A 1 553 ? -3.267 -29.185 -10.642 1.00 89.25 553 SER A C 1
ATOM 4291 O O . SER A 1 553 ? -4.243 -28.482 -10.367 1.00 89.25 553 SER A O 1
ATOM 4293 N N . ASP A 1 554 ? -2.389 -28.874 -11.594 1.00 85.81 554 ASP A N 1
ATOM 4294 C CA . ASP A 1 554 ? -2.538 -27.708 -12.463 1.00 85.81 554 ASP A CA 1
ATOM 4295 C C . ASP A 1 554 ? -3.833 -27.792 -13.277 1.00 85.81 554 ASP A C 1
ATOM 4297 O O . ASP A 1 554 ? -4.130 -28.803 -13.920 1.00 85.81 554 ASP A O 1
ATOM 4301 N N . GLY A 1 555 ? -4.604 -26.706 -13.277 1.00 85.00 555 GLY A N 1
ATOM 4302 C CA . GLY A 1 555 ? -5.737 -26.566 -14.176 1.00 85.00 555 GLY A CA 1
ATOM 4303 C C . GLY A 1 555 ? -5.273 -26.245 -15.597 1.00 85.00 555 GLY A C 1
ATOM 4304 O O . GLY A 1 555 ? -4.215 -25.663 -15.822 1.00 85.00 555 GLY A O 1
ATOM 4305 N N . VAL A 1 556 ? -6.096 -26.573 -16.591 1.00 87.75 556 VAL A N 1
ATOM 4306 C CA . VAL A 1 556 ? -5.791 -26.230 -17.987 1.00 87.75 556 VAL A CA 1
ATOM 4307 C C . VAL A 1 556 ? -6.075 -24.747 -18.225 1.00 87.75 556 VAL A C 1
ATOM 4309 O O . VAL A 1 556 ? -7.226 -24.309 -18.135 1.00 87.75 556 VAL A O 1
ATOM 4312 N N . TYR A 1 557 ? -5.047 -23.973 -18.581 1.00 90.81 557 TYR A N 1
ATOM 4313 C CA . TYR A 1 557 ? -5.246 -22.624 -19.106 1.00 90.81 557 TYR A CA 1
ATOM 4314 C C . TYR A 1 557 ? -5.818 -22.703 -20.528 1.00 90.81 557 TYR A C 1
ATOM 4316 O O . TYR A 1 557 ? -5.201 -23.270 -21.428 1.00 90.81 557 TYR A O 1
ATOM 4324 N N . LYS A 1 558 ? -7.022 -22.153 -20.727 1.00 86.38 558 LYS A N 1
ATOM 4325 C CA . LYS A 1 558 ? -7.695 -22.117 -22.037 1.00 86.38 558 LYS A CA 1
ATOM 4326 C C . LYS A 1 558 ? -7.604 -20.731 -22.670 1.00 86.38 558 LYS A C 1
ATOM 4328 O O . LYS A 1 558 ? -7.120 -20.596 -23.791 1.00 86.38 558 LYS A O 1
ATOM 4333 N N . GLU A 1 559 ? -8.074 -19.731 -21.934 1.00 81.25 559 GLU A N 1
ATOM 4334 C CA . GLU A 1 559 ? -8.172 -18.326 -22.323 1.00 81.25 559 GLU A CA 1
ATOM 4335 C C . GLU A 1 559 ? -8.490 -17.476 -21.082 1.00 81.25 559 GLU A C 1
ATOM 4337 O O . GLU A 1 559 ? -8.906 -18.016 -20.054 1.00 81.25 559 GLU A O 1
ATOM 4342 N N . GLY A 1 560 ? -8.340 -16.155 -21.191 1.00 75.81 560 GLY A N 1
ATOM 4343 C CA . GLY A 1 560 ? -8.715 -15.198 -20.149 1.00 75.81 560 GLY A CA 1
ATOM 4344 C C . GLY A 1 560 ? -7.555 -14.338 -19.654 1.00 75.81 560 GLY A C 1
ATOM 4345 O O . GLY A 1 560 ? -6.384 -14.699 -19.770 1.00 75.81 560 GLY A O 1
ATOM 4346 N N . GLU A 1 561 ? -7.902 -13.174 -19.107 1.00 77.31 561 GLU A N 1
ATOM 4347 C CA . GLU A 1 561 ? -6.952 -12.248 -18.488 1.00 77.31 561 GLU A CA 1
ATOM 4348 C C . GLU A 1 561 ? -6.436 -12.775 -17.142 1.00 77.31 561 GLU A C 1
ATOM 4350 O O . GLU A 1 561 ? -7.070 -13.611 -16.486 1.00 77.31 561 GLU A O 1
ATOM 4355 N N . PHE A 1 562 ? -5.314 -12.214 -16.688 1.00 79.62 562 PHE A N 1
ATOM 4356 C CA . PHE A 1 562 ? -4.777 -12.501 -15.366 1.00 79.62 562 PHE A CA 1
ATOM 4357 C C . PHE A 1 562 ? -5.811 -12.227 -14.262 1.00 79.62 562 PHE A C 1
ATOM 4359 O O . PHE A 1 562 ? -6.456 -11.175 -14.201 1.00 79.62 562 PHE A O 1
ATOM 4366 N N . SER A 1 563 ? -5.957 -13.191 -13.356 1.00 76.06 563 SER A N 1
ATOM 4367 C CA . SER A 1 563 ? -6.780 -13.067 -12.159 1.00 76.06 563 SER A CA 1
ATOM 4368 C C . SER A 1 563 ? -6.240 -13.995 -11.070 1.00 76.06 563 SER A C 1
ATOM 4370 O O . SER A 1 563 ? -6.001 -15.166 -11.361 1.00 76.06 563 SER A O 1
ATOM 4372 N N . PRO A 1 564 ? -6.132 -13.541 -9.808 1.00 68.00 564 PRO A N 1
ATOM 4373 C CA . PRO A 1 564 ? -5.764 -14.415 -8.689 1.00 68.00 564 PRO A CA 1
ATOM 4374 C C . PRO A 1 564 ? -6.721 -15.602 -8.480 1.00 68.00 564 PRO A C 1
ATOM 4376 O O . PRO A 1 564 ? -6.347 -16.598 -7.877 1.00 68.00 564 PRO A O 1
ATOM 4379 N N . HIS A 1 565 ? -7.941 -15.514 -9.021 1.00 73.69 565 HIS A N 1
ATOM 4380 C CA . HIS A 1 565 ? -8.974 -16.556 -8.959 1.00 73.69 565 HIS A CA 1
ATOM 4381 C C . HIS A 1 565 ? -9.180 -17.245 -10.311 1.00 73.69 565 HIS A C 1
ATOM 4383 O O . HIS A 1 565 ? -10.289 -17.673 -10.644 1.00 73.69 565 HIS A O 1
ATOM 4389 N N . HIS A 1 566 ? -8.151 -17.264 -11.159 1.00 83.38 566 HIS A N 1
ATOM 439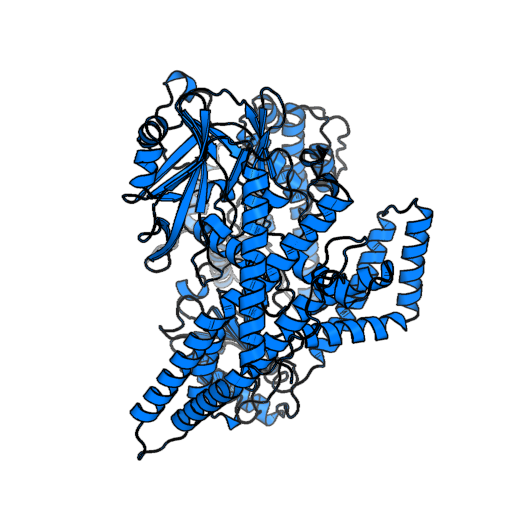0 C CA . HIS A 1 566 ? -8.257 -17.872 -12.477 1.00 83.38 566 HIS A CA 1
ATOM 4391 C C . HIS A 1 566 ? -8.439 -19.398 -12.354 1.00 83.38 566 HIS A C 1
ATOM 4393 O O . HIS A 1 566 ? -7.663 -20.027 -11.633 1.00 83.38 566 HIS A O 1
ATOM 4399 N N . PRO A 1 567 ? -9.378 -20.021 -13.103 1.00 84.50 567 PRO A N 1
ATOM 4400 C CA . PRO A 1 567 ? -9.658 -21.459 -13.008 1.00 84.50 567 PRO A CA 1
ATOM 4401 C C . PRO A 1 567 ? -8.429 -22.368 -13.143 1.00 84.50 567 PRO A C 1
ATOM 4403 O O . PRO A 1 567 ? -8.387 -23.443 -12.556 1.00 84.50 567 PRO A O 1
ATOM 4406 N N . ALA A 1 568 ? -7.420 -21.932 -13.903 1.00 89.75 568 ALA A N 1
ATOM 4407 C CA . ALA A 1 568 ? -6.176 -22.679 -14.103 1.00 89.75 568 ALA A CA 1
ATOM 4408 C C . ALA A 1 568 ? -5.326 -22.846 -12.826 1.00 89.75 568 ALA A C 1
ATOM 4410 O O . ALA A 1 568 ? -4.585 -23.816 -12.728 1.00 89.75 568 ALA A O 1
ATOM 4411 N N . ILE A 1 569 ? -5.441 -21.935 -11.853 1.00 90.69 569 ILE A N 1
ATOM 4412 C CA . ILE A 1 569 ? -4.670 -21.977 -10.595 1.00 90.69 569 ILE A CA 1
ATOM 4413 C C . ILE A 1 569 ? -5.542 -22.257 -9.364 1.00 90.69 569 ILE A C 1
ATOM 4415 O O . ILE A 1 569 ? -5.021 -22.474 -8.274 1.00 90.69 569 ILE A O 1
ATOM 4419 N N . THR A 1 570 ? -6.872 -22.291 -9.514 1.00 87.19 570 THR A N 1
ATOM 4420 C CA . THR A 1 570 ? -7.823 -22.387 -8.394 1.00 87.19 570 THR A CA 1
ATOM 4421 C C . THR A 1 570 ? -7.564 -23.572 -7.466 1.00 87.19 570 THR A C 1
ATOM 4423 O O . THR A 1 570 ? -7.661 -23.404 -6.256 1.00 87.19 570 THR A O 1
ATOM 4426 N N . ALA A 1 571 ? -7.185 -24.745 -7.985 1.00 90.38 571 ALA A N 1
ATOM 4427 C CA . ALA A 1 571 ? -6.926 -25.920 -7.148 1.00 90.38 571 ALA A CA 1
ATOM 4428 C C . ALA A 1 571 ? -5.799 -25.684 -6.121 1.00 90.38 571 ALA A C 1
ATOM 4430 O O . ALA A 1 571 ? -5.916 -26.090 -4.963 1.00 90.38 571 ALA A O 1
ATOM 4431 N N . TRP A 1 572 ? -4.731 -24.990 -6.525 1.00 93.06 572 TRP A N 1
ATOM 4432 C CA . TRP A 1 572 ? -3.613 -24.646 -5.646 1.00 93.06 572 TRP A CA 1
ATOM 4433 C C . TRP A 1 572 ? -3.972 -23.543 -4.655 1.00 93.06 572 TRP A C 1
ATOM 4435 O O . TRP A 1 572 ? -3.631 -23.656 -3.478 1.00 93.06 572 TRP A O 1
ATOM 4445 N N . ILE A 1 573 ? -4.717 -22.526 -5.101 1.00 86.88 573 ILE A N 1
ATOM 4446 C CA . ILE A 1 573 ? -5.215 -21.454 -4.227 1.00 86.88 573 ILE A CA 1
ATOM 4447 C C . ILE A 1 573 ? -6.165 -22.018 -3.159 1.00 86.88 573 ILE A C 1
ATOM 4449 O O . ILE A 1 573 ? -6.043 -21.694 -1.983 1.00 86.88 573 ILE A O 1
ATOM 4453 N N . GLU A 1 574 ? -7.059 -22.939 -3.522 1.00 85.50 574 GLU A N 1
ATOM 4454 C CA . GLU A 1 574 ? -7.941 -23.597 -2.555 1.00 85.50 574 GLU A CA 1
ATOM 4455 C C . GLU A 1 574 ? -7.182 -24.471 -1.552 1.00 85.50 574 GLU A C 1
ATOM 4457 O O . GLU A 1 574 ? -7.552 -24.510 -0.375 1.00 85.50 574 GLU A O 1
ATOM 4462 N N . LEU A 1 575 ? -6.150 -25.201 -1.998 1.00 91.56 575 LEU A N 1
ATOM 4463 C CA . LEU A 1 575 ? -5.299 -25.972 -1.092 1.00 91.56 575 LEU A CA 1
ATOM 4464 C C . LEU A 1 575 ? -4.606 -25.033 -0.099 1.00 91.56 575 LEU A C 1
ATOM 4466 O O . LEU A 1 575 ? -4.676 -25.272 1.106 1.00 91.56 575 LEU A O 1
ATOM 4470 N N . HIS A 1 576 ? -3.998 -23.957 -0.600 1.00 91.06 576 HIS A N 1
ATOM 4471 C CA . HIS A 1 576 ? -3.391 -22.906 0.211 1.00 91.06 576 HIS A CA 1
ATOM 4472 C C . HIS A 1 576 ? -4.368 -22.378 1.273 1.00 91.06 576 HIS A C 1
ATOM 4474 O O . HIS A 1 576 ? -4.077 -22.451 2.468 1.00 91.06 576 HIS A O 1
ATOM 4480 N N . ASP A 1 577 ? -5.558 -21.934 0.863 1.00 80.44 577 ASP A N 1
ATOM 4481 C CA . ASP A 1 577 ? -6.542 -21.319 1.758 1.00 80.44 577 ASP A CA 1
ATOM 4482 C C . ASP A 1 577 ? -7.035 -22.298 2.836 1.00 80.44 577 ASP A C 1
ATOM 4484 O O . ASP A 1 577 ? -7.200 -21.928 4.004 1.00 80.44 577 ASP A O 1
ATOM 4488 N N . LYS A 1 578 ? -7.231 -23.576 2.480 1.00 84.19 578 LYS A N 1
ATOM 4489 C CA . LYS A 1 578 ? -7.604 -24.634 3.436 1.00 84.19 578 LYS A CA 1
ATOM 4490 C C . LYS A 1 578 ? -6.494 -24.892 4.455 1.00 84.19 578 LYS A C 1
ATOM 4492 O O . LYS A 1 578 ? -6.788 -25.041 5.643 1.00 84.19 578 LYS A O 1
ATOM 4497 N N . VAL A 1 579 ? -5.236 -24.932 4.015 1.00 85.44 579 VAL A N 1
ATOM 4498 C CA . VAL A 1 579 ? -4.073 -25.091 4.901 1.00 85.44 579 VAL A CA 1
ATOM 4499 C C . VAL A 1 579 ? -3.944 -23.901 5.844 1.00 85.44 579 VAL A C 1
ATOM 4501 O O . VAL A 1 579 ? -3.842 -24.091 7.058 1.00 85.44 579 VAL A O 1
ATOM 4504 N N . GLN A 1 580 ? -4.023 -22.681 5.316 1.00 80.50 580 GLN A N 1
ATOM 4505 C CA . GLN A 1 580 ? -3.970 -21.461 6.113 1.00 80.50 580 GLN A CA 1
ATOM 4506 C C . GLN A 1 580 ? -5.088 -21.442 7.164 1.00 80.50 580 GLN A C 1
ATOM 4508 O O . GLN A 1 580 ? -4.834 -21.170 8.338 1.00 80.50 580 GLN A O 1
ATOM 4513 N N . ALA A 1 581 ? -6.315 -21.817 6.789 1.00 71.50 581 ALA A N 1
ATOM 4514 C CA . ALA A 1 581 ? -7.432 -21.919 7.723 1.00 71.50 581 ALA A CA 1
ATOM 4515 C C . ALA A 1 581 ? -7.176 -22.935 8.853 1.00 71.50 581 ALA A C 1
ATOM 4517 O O . ALA A 1 581 ? -7.543 -22.672 10.001 1.00 71.50 581 ALA A O 1
ATOM 4518 N N . LYS A 1 582 ? -6.527 -24.072 8.563 1.00 83.31 582 LYS A N 1
ATOM 4519 C CA . LYS A 1 582 ? -6.153 -25.066 9.583 1.00 83.31 582 LYS A CA 1
ATOM 4520 C C . LYS A 1 582 ? -5.056 -24.570 10.516 1.00 83.31 582 LYS A C 1
ATOM 4522 O O . LYS A 1 582 ? -5.215 -24.718 11.722 1.00 83.31 582 LYS A O 1
ATOM 4527 N N . ILE A 1 583 ? -4.007 -23.939 9.991 1.00 78.62 583 ILE A N 1
ATOM 4528 C CA . ILE A 1 583 ? -2.947 -23.320 10.804 1.00 78.62 583 ILE A CA 1
ATOM 4529 C C . ILE A 1 583 ? -3.542 -22.267 11.742 1.00 78.62 583 ILE A C 1
ATOM 4531 O O . ILE A 1 583 ? -3.239 -22.241 12.937 1.00 78.62 583 ILE A O 1
ATOM 4535 N N . ILE A 1 584 ? -4.433 -21.418 11.223 1.00 70.88 584 ILE A N 1
ATOM 4536 C CA . ILE A 1 584 ? -5.145 -20.420 12.025 1.00 70.88 584 ILE A CA 1
ATOM 4537 C C . ILE A 1 584 ? -5.971 -21.105 13.118 1.00 70.88 584 ILE A C 1
ATOM 4539 O O . ILE A 1 584 ? -5.910 -20.687 14.269 1.00 70.88 584 ILE A O 1
ATOM 4543 N N . ALA A 1 585 ? -6.720 -22.159 12.790 1.00 73.50 585 ALA A N 1
ATOM 4544 C CA . ALA A 1 585 ? -7.527 -22.885 13.768 1.00 73.50 585 ALA A CA 1
ATOM 4545 C C . ALA A 1 585 ? -6.677 -23.553 14.865 1.00 73.50 585 ALA A C 1
ATOM 4547 O O . ALA A 1 585 ? -7.039 -23.488 16.038 1.00 73.50 585 ALA A O 1
ATOM 4548 N N . ASP A 1 586 ? -5.542 -24.151 14.502 1.00 78.94 586 ASP A N 1
ATOM 4549 C CA . ASP A 1 586 ? -4.648 -24.851 15.430 1.00 78.94 586 ASP A CA 1
ATOM 4550 C C . ASP A 1 586 ? -3.924 -23.871 16.371 1.00 78.94 586 ASP A C 1
ATOM 4552 O O . ASP A 1 586 ? -3.860 -24.051 17.590 1.00 78.94 586 ASP A O 1
ATOM 4556 N N . THR A 1 587 ? -3.483 -22.735 15.828 1.00 74.00 587 THR A N 1
ATOM 4557 C CA . THR A 1 587 ? -2.893 -21.648 16.622 1.00 74.00 587 THR A CA 1
ATOM 4558 C C . THR A 1 587 ? -3.926 -20.868 17.435 1.00 7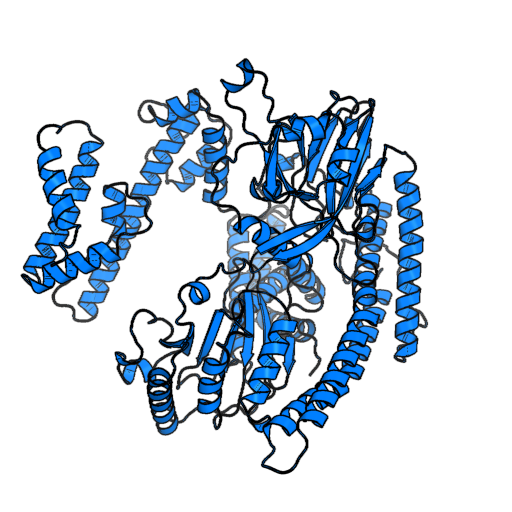4.00 587 THR A C 1
ATOM 4560 O O . THR A 1 587 ? -3.558 -20.233 18.428 1.00 74.00 587 THR A O 1
ATOM 4563 N N . GLN A 1 588 ? -5.218 -20.944 17.095 1.00 69.81 588 GLN A N 1
ATOM 4564 C CA . GLN A 1 588 ? -6.278 -20.223 17.802 1.00 69.81 588 GLN A CA 1
ATOM 4565 C C . GLN A 1 588 ? -6.364 -20.639 19.272 1.00 69.81 588 GLN A C 1
ATOM 4567 O O . GLN A 1 588 ? -6.484 -19.768 20.127 1.00 69.81 588 GLN A O 1
ATOM 4572 N N . GLN A 1 589 ? -6.217 -21.929 19.599 1.00 71.06 589 GLN A N 1
ATOM 4573 C CA . GLN A 1 589 ? -6.238 -22.385 20.997 1.00 71.06 589 GLN A CA 1
ATOM 4574 C C . GLN A 1 589 ? -5.065 -21.826 21.807 1.00 71.06 589 GLN A C 1
ATOM 4576 O O . GLN A 1 589 ? -5.222 -21.487 22.978 1.00 71.06 589 GLN A O 1
ATOM 4581 N N . LEU A 1 590 ? -3.889 -21.696 21.188 1.00 68.94 590 LEU A N 1
ATOM 4582 C CA . LEU A 1 590 ? -2.720 -21.073 21.807 1.00 68.94 590 LEU A CA 1
ATOM 4583 C C . LEU A 1 590 ? -2.936 -19.573 22.000 1.00 68.94 590 LEU A C 1
ATOM 4585 O O . LEU A 1 590 ? -2.648 -19.050 23.075 1.00 68.94 590 LEU A O 1
ATOM 4589 N N . VAL A 1 591 ? -3.487 -18.888 20.997 1.00 56.31 591 VAL A N 1
ATOM 4590 C CA . VAL A 1 591 ? -3.874 -17.476 21.096 1.00 56.31 591 VAL A CA 1
ATOM 4591 C C . VAL A 1 591 ? -4.902 -17.280 22.211 1.00 56.31 591 VAL A C 1
ATOM 4593 O O . VAL A 1 591 ? -4.727 -16.393 23.043 1.00 56.31 591 VAL A O 1
ATOM 4596 N N . ASP A 1 592 ? -5.921 -18.131 22.291 1.00 59.66 592 ASP A N 1
ATOM 4597 C CA . ASP A 1 592 ? -6.978 -18.066 23.299 1.00 59.66 592 ASP A CA 1
ATOM 4598 C C . ASP A 1 592 ? -6.447 -18.400 24.696 1.00 59.66 592 ASP A C 1
ATOM 4600 O O . ASP A 1 592 ? -6.742 -17.677 25.646 1.00 59.66 592 ASP A O 1
ATOM 4604 N N . LYS A 1 593 ? -5.588 -19.420 24.833 1.00 68.06 593 LYS A N 1
ATOM 4605 C CA . LYS A 1 593 ? -4.895 -19.754 26.087 1.00 68.06 593 LYS A CA 1
ATOM 4606 C C . LYS A 1 593 ? -3.985 -18.619 26.532 1.00 68.06 593 LYS A C 1
ATOM 4608 O O . LYS A 1 593 ? -3.986 -18.271 27.706 1.00 68.06 593 LYS A O 1
ATOM 4613 N N . ARG A 1 594 ? -3.240 -18.005 25.613 1.00 69.00 594 ARG A N 1
ATOM 4614 C CA . ARG A 1 594 ? -2.415 -16.824 25.891 1.00 69.00 594 ARG A CA 1
ATOM 4615 C C . ARG A 1 594 ? -3.278 -15.657 26.357 1.00 69.00 594 ARG A C 1
ATOM 4617 O O . ARG A 1 594 ? -2.937 -15.020 27.345 1.00 69.00 594 ARG A O 1
ATOM 4624 N N . ASN A 1 595 ? -4.406 -15.406 25.696 1.00 50.38 595 ASN A N 1
ATOM 4625 C CA . ASN A 1 595 ? -5.364 -14.380 26.106 1.00 50.38 595 ASN A CA 1
ATOM 4626 C C . ASN A 1 595 ? -5.954 -14.693 27.496 1.00 50.38 595 ASN A C 1
ATOM 4628 O O . ASN A 1 595 ? -6.068 -13.798 28.329 1.00 50.38 595 ASN A O 1
ATOM 4632 N N . GLY A 1 596 ? -6.253 -15.964 27.780 1.00 56.12 596 GLY A N 1
ATOM 4633 C CA . GLY A 1 596 ? -6.692 -16.449 29.089 1.00 56.12 596 GLY A CA 1
ATOM 4634 C C . GLY A 1 596 ? -5.623 -16.325 30.178 1.00 56.12 596 GLY A C 1
ATOM 4635 O O . GLY A 1 596 ? -5.951 -15.970 31.301 1.00 56.12 596 GLY A O 1
ATOM 4636 N N . LEU A 1 597 ? -4.345 -16.537 29.855 1.00 63.38 597 LEU A N 1
ATOM 4637 C CA . LEU A 1 597 ? -3.217 -16.312 30.764 1.00 63.38 597 LEU A CA 1
ATOM 4638 C C . LEU A 1 597 ? -2.962 -14.825 31.002 1.00 63.38 597 LEU A C 1
ATOM 4640 O O . LEU A 1 597 ? -2.681 -14.435 32.129 1.00 63.38 597 LEU A O 1
ATOM 4644 N N . TYR A 1 598 ? -3.111 -13.983 29.976 1.00 51.53 598 TYR A N 1
ATOM 4645 C CA . TYR A 1 598 ? -3.099 -12.532 30.153 1.00 51.53 598 TYR A CA 1
ATOM 4646 C C . TYR A 1 598 ? -4.231 -12.072 31.078 1.00 51.53 598 TYR A C 1
ATOM 4648 O O . TYR A 1 598 ? -3.988 -11.219 31.925 1.00 51.53 598 TYR A O 1
ATOM 4656 N N . LYS A 1 599 ? -5.419 -12.685 30.977 1.00 55.59 599 LYS A N 1
ATOM 4657 C CA . LYS A 1 599 ? -6.538 -12.462 31.902 1.00 55.59 599 LYS A CA 1
ATOM 4658 C C . LYS A 1 599 ? -6.239 -12.978 33.317 1.00 55.59 599 LYS A C 1
ATOM 4660 O O . LYS A 1 599 ? -6.416 -12.264 34.291 1.00 55.59 599 LYS A O 1
ATOM 4665 N N . ALA A 1 600 ? -5.734 -14.201 33.457 1.00 62.38 600 ALA A N 1
ATOM 4666 C CA . ALA A 1 600 ? -5.362 -14.744 34.763 1.00 62.38 600 ALA A CA 1
ATOM 4667 C C . ALA A 1 600 ? -4.265 -13.904 35.433 1.00 62.38 600 ALA A C 1
ATOM 4669 O O . ALA A 1 600 ? -4.269 -13.753 36.643 1.00 62.38 600 ALA A O 1
ATOM 4670 N N . ARG A 1 601 ? -3.356 -13.307 34.650 1.00 57.56 601 ARG A N 1
ATOM 4671 C CA . ARG A 1 601 ? -2.351 -12.352 35.133 1.00 57.56 601 ARG A CA 1
ATOM 4672 C C . ARG A 1 601 ? -2.968 -11.046 35.650 1.00 57.56 601 ARG A C 1
ATOM 4674 O O . ARG A 1 601 ? -2.378 -10.440 36.538 1.00 57.56 601 ARG A O 1
ATOM 4681 N N . SER A 1 602 ? -4.085 -10.587 35.078 1.00 51.00 602 SER A N 1
ATOM 4682 C CA . SER A 1 602 ? -4.756 -9.343 35.486 1.00 51.00 602 SER A CA 1
ATOM 4683 C C . SER A 1 602 ? -5.654 -9.504 36.715 1.00 51.00 602 SER A C 1
ATOM 4685 O O . SER A 1 602 ? -5.908 -8.515 37.395 1.00 51.00 602 SER A O 1
ATOM 4687 N N . ASP A 1 603 ? -6.119 -10.724 37.003 1.00 52.50 603 ASP A N 1
ATOM 4688 C CA . ASP A 1 603 ? -7.187 -10.985 37.980 1.00 52.50 603 ASP A CA 1
ATOM 4689 C C . ASP A 1 603 ? -6.681 -11.385 39.397 1.00 52.50 603 ASP A C 1
ATOM 4691 O O . ASP A 1 603 ? -7.495 -11.577 40.299 1.00 52.50 603 ASP A O 1
ATOM 4695 N N . THR A 1 604 ? -5.369 -11.517 39.648 1.00 53.53 604 THR A N 1
ATOM 4696 C CA . THR A 1 604 ? -4.852 -12.131 40.897 1.00 53.53 604 THR A CA 1
ATOM 4697 C C . THR A 1 604 ? -4.558 -11.150 42.041 1.00 53.53 604 THR A C 1
ATOM 4699 O O . THR A 1 604 ? -3.679 -10.295 41.927 1.00 53.53 604 THR A O 1
ATOM 4702 N N . SER A 1 605 ? -5.191 -11.372 43.203 1.00 46.62 605 SER A N 1
ATOM 4703 C CA . SER A 1 605 ? -4.779 -10.854 44.518 1.00 46.62 605 SER A CA 1
ATOM 4704 C C . SER A 1 605 ? -3.879 -11.862 45.264 1.00 46.62 605 SER A C 1
ATOM 4706 O O . SER A 1 605 ? -4.262 -13.010 45.483 1.00 46.62 605 SER A O 1
ATOM 4708 N N . GLU A 1 606 ? -2.683 -11.418 45.644 1.00 46.56 606 GLU A N 1
ATOM 4709 C CA . GLU A 1 606 ? -1.788 -11.900 46.719 1.00 46.56 606 GLU A CA 1
ATOM 4710 C C . GLU A 1 606 ? -1.317 -13.368 46.855 1.00 46.56 606 GLU A C 1
ATOM 4712 O O . GLU A 1 606 ? -0.441 -13.576 47.683 1.00 46.56 606 GLU A O 1
ATOM 4717 N N . ASN A 1 607 ? -1.718 -14.380 46.068 1.00 50.38 607 ASN A N 1
ATOM 4718 C CA . ASN A 1 607 ? -1.204 -15.756 46.314 1.00 50.38 607 ASN A CA 1
ATOM 4719 C C . ASN A 1 607 ? -0.939 -16.666 45.091 1.00 50.38 607 ASN A C 1
ATOM 4721 O O . ASN A 1 607 ? -1.126 -17.879 45.169 1.00 50.38 607 ASN A O 1
ATOM 4725 N N . PHE A 1 608 ? -0.451 -16.143 43.957 1.00 53.62 608 PHE A N 1
ATOM 4726 C CA . PHE A 1 608 ? -0.062 -16.998 42.815 1.00 53.62 608 PHE A CA 1
ATOM 4727 C C . PHE A 1 608 ? 1.132 -16.452 42.024 1.00 53.62 608 PHE A C 1
ATOM 4729 O O . PHE A 1 608 ? 1.238 -15.248 41.828 1.00 53.62 608 PHE A O 1
ATOM 4736 N N . GLN A 1 609 ? 2.024 -17.340 41.561 1.00 63.00 609 GLN A N 1
ATOM 4737 C CA . GLN A 1 609 ? 3.340 -17.003 40.995 1.00 63.00 609 GLN A CA 1
ATOM 4738 C C . GLN A 1 609 ? 3.269 -16.304 39.614 1.00 63.00 609 GLN A C 1
ATOM 4740 O O . GLN A 1 609 ? 3.107 -16.985 38.596 1.00 63.00 609 GLN A O 1
ATOM 4745 N N . PRO A 1 610 ? 3.478 -14.973 39.515 1.00 63.88 610 PRO A N 1
ATOM 4746 C CA . PRO A 1 610 ? 3.380 -14.229 38.250 1.00 63.88 610 PRO A CA 1
ATOM 4747 C C . PRO A 1 610 ? 4.467 -14.627 37.243 1.00 63.88 610 PRO A C 1
ATOM 4749 O O . PRO A 1 610 ? 4.248 -14.596 36.033 1.00 63.88 610 PRO A O 1
ATOM 4752 N N . ALA A 1 611 ? 5.621 -15.067 37.752 1.00 69.38 611 ALA A N 1
ATOM 4753 C CA . ALA A 1 611 ? 6.723 -15.585 36.951 1.00 69.38 611 ALA A CA 1
ATOM 4754 C C . ALA A 1 611 ? 6.322 -16.826 36.134 1.00 69.38 611 ALA A C 1
ATOM 4756 O O . ALA A 1 611 ? 6.737 -16.957 34.985 1.00 69.38 611 ALA A O 1
ATOM 4757 N N . LEU A 1 612 ? 5.466 -17.699 36.682 1.00 76.62 612 LEU A N 1
ATOM 4758 C CA . LEU A 1 612 ? 4.999 -18.903 35.992 1.00 76.62 612 LEU A CA 1
ATOM 4759 C C . LEU A 1 612 ? 4.056 -18.558 34.830 1.00 76.62 612 LEU A C 1
ATOM 4761 O O . LEU A 1 612 ? 4.175 -19.130 33.748 1.00 76.62 612 LEU A O 1
ATOM 4765 N N . ILE A 1 613 ? 3.149 -17.595 35.024 1.00 71.50 613 ILE A N 1
ATOM 4766 C CA . ILE A 1 613 ? 2.243 -17.123 33.964 1.00 71.50 613 ILE A CA 1
ATOM 4767 C C . ILE A 1 613 ? 3.038 -16.424 32.852 1.00 71.50 613 ILE A C 1
ATOM 4769 O O . ILE A 1 613 ? 2.808 -16.687 31.670 1.00 71.50 613 ILE A O 1
ATOM 4773 N N . ASP A 1 614 ? 4.019 -15.591 33.211 1.00 68.69 614 ASP A N 1
ATOM 4774 C CA . ASP A 1 614 ? 4.891 -14.922 32.239 1.00 68.69 614 ASP A CA 1
ATOM 4775 C C . ASP A 1 614 ? 5.754 -15.915 31.457 1.00 68.69 614 ASP A C 1
ATOM 4777 O O . ASP A 1 614 ? 5.907 -15.776 30.240 1.00 68.69 614 ASP A O 1
ATOM 4781 N N . GLN A 1 615 ? 6.240 -16.968 32.115 1.00 74.06 615 GLN A N 1
ATOM 4782 C CA . GLN A 1 615 ? 6.932 -18.069 31.455 1.00 74.06 615 GLN A CA 1
ATOM 4783 C C . GLN A 1 615 ? 6.009 -18.824 30.486 1.00 74.06 615 GLN A C 1
ATOM 4785 O O . GLN A 1 615 ? 6.416 -19.110 29.360 1.00 74.06 615 GLN A O 1
ATOM 4790 N N . GLN A 1 616 ? 4.757 -19.102 30.865 1.00 74.81 616 GLN A N 1
ATOM 4791 C CA . GLN A 1 616 ? 3.785 -19.758 29.983 1.00 74.81 616 GLN A CA 1
ATOM 4792 C C . GLN A 1 616 ? 3.414 -18.888 28.772 1.00 74.81 616 GLN A C 1
ATOM 4794 O O . GLN A 1 616 ? 3.343 -19.395 27.654 1.00 74.81 616 GLN A O 1
ATOM 4799 N N . ILE A 1 617 ? 3.236 -17.577 28.958 1.00 59.94 617 ILE A N 1
ATOM 4800 C CA . ILE A 1 617 ? 3.005 -16.624 27.862 1.00 59.94 617 ILE A CA 1
ATOM 4801 C C . ILE A 1 617 ? 4.211 -16.584 26.923 1.00 59.94 617 ILE A C 1
ATOM 4803 O O . ILE A 1 617 ? 4.035 -16.640 25.705 1.00 59.94 617 ILE A O 1
ATOM 4807 N N . LYS A 1 618 ? 5.430 -16.512 27.473 1.00 63.78 618 LYS A N 1
ATOM 4808 C CA . LYS A 1 618 ? 6.666 -16.544 26.684 1.00 63.78 618 LYS A CA 1
ATOM 4809 C C . LYS A 1 618 ? 6.740 -17.825 25.852 1.00 63.78 618 LYS A C 1
ATOM 4811 O O . LYS A 1 618 ? 6.998 -17.744 24.656 1.00 63.78 618 LYS A O 1
ATOM 4816 N N . GLN A 1 619 ? 6.432 -18.979 26.444 1.00 74.69 619 GLN A N 1
ATOM 4817 C CA . GLN A 1 619 ? 6.417 -20.261 25.739 1.00 74.69 619 GLN A CA 1
ATOM 4818 C C . GLN A 1 619 ? 5.379 -20.300 24.608 1.00 74.69 619 GLN A C 1
ATOM 4820 O O . GLN A 1 619 ? 5.668 -20.800 23.520 1.00 74.69 619 GLN A O 1
ATOM 4825 N N . ILE A 1 620 ? 4.183 -19.748 24.833 1.00 67.38 620 ILE A N 1
ATOM 4826 C CA . ILE A 1 620 ? 3.166 -19.654 23.782 1.00 67.38 620 ILE A CA 1
ATOM 4827 C C . ILE A 1 620 ? 3.615 -18.709 22.664 1.00 67.38 620 ILE A C 1
ATOM 4829 O O . ILE A 1 620 ? 3.459 -19.056 21.499 1.00 67.38 620 ILE A O 1
ATOM 4833 N N . ASN A 1 621 ? 4.199 -17.550 22.981 1.00 55.75 621 ASN A N 1
ATOM 4834 C CA . ASN A 1 621 ? 4.695 -16.627 21.957 1.00 55.75 621 ASN A CA 1
ATOM 4835 C C . ASN A 1 621 ? 5.812 -17.257 21.118 1.00 55.75 621 ASN A C 1
ATOM 4837 O O . ASN A 1 621 ? 5.733 -17.181 19.899 1.00 55.75 621 ASN A O 1
ATOM 4841 N N . ILE A 1 622 ? 6.758 -17.967 21.744 1.00 65.00 622 ILE A N 1
ATOM 4842 C CA . ILE A 1 622 ? 7.785 -18.748 21.032 1.00 65.00 622 ILE A CA 1
ATOM 4843 C C . ILE A 1 622 ? 7.130 -19.781 20.109 1.00 65.00 622 ILE A C 1
ATOM 4845 O O . ILE A 1 622 ? 7.566 -19.970 18.979 1.00 65.00 622 ILE A O 1
ATOM 4849 N N . THR A 1 623 ? 6.057 -20.431 20.563 1.00 73.25 623 THR A N 1
ATOM 4850 C CA . THR A 1 623 ? 5.328 -21.407 19.742 1.00 73.25 623 THR A CA 1
ATOM 4851 C C . THR A 1 623 ? 4.634 -20.722 18.560 1.00 73.25 623 THR A C 1
ATOM 4853 O O . THR A 1 623 ? 4.738 -21.192 17.437 1.00 73.25 623 THR A O 1
ATOM 4856 N N . LEU A 1 624 ? 3.970 -19.583 18.760 1.00 60.38 624 LEU A N 1
ATOM 4857 C CA . LEU A 1 624 ? 3.329 -18.835 17.671 1.00 60.38 624 LEU A CA 1
ATOM 4858 C C . LEU A 1 624 ? 4.352 -18.276 16.670 1.00 60.38 624 LEU A C 1
ATOM 4860 O O . LEU A 1 624 ? 4.114 -18.324 15.467 1.00 60.38 624 LEU A O 1
ATOM 4864 N N . GLU A 1 625 ? 5.496 -17.783 17.146 1.00 65.75 625 GLU A N 1
ATOM 4865 C CA . GLU A 1 625 ? 6.622 -17.369 16.301 1.00 65.75 625 GLU A CA 1
ATOM 4866 C C . GLU A 1 625 ? 7.202 -18.549 15.524 1.00 65.75 625 GLU A C 1
ATOM 4868 O O . GLU A 1 625 ? 7.488 -18.407 14.338 1.00 65.75 625 GLU A O 1
ATOM 4873 N N . TYR A 1 626 ? 7.297 -19.727 16.148 1.00 75.19 626 TYR A N 1
ATOM 4874 C CA . TYR A 1 626 ? 7.683 -20.956 15.464 1.00 75.19 626 TYR A CA 1
ATOM 4875 C C . TYR A 1 626 ? 6.717 -21.290 14.323 1.00 75.19 626 TYR A C 1
ATOM 4877 O O . TYR A 1 626 ? 7.179 -21.572 13.224 1.00 75.19 626 TYR A O 1
ATOM 4885 N N . TYR A 1 627 ? 5.397 -21.212 14.534 1.00 77.69 627 TYR A N 1
ATOM 4886 C CA . TYR A 1 627 ? 4.415 -21.451 13.465 1.00 77.69 627 TYR A CA 1
ATOM 4887 C C . TYR A 1 627 ? 4.597 -20.468 12.306 1.00 77.69 627 TYR A C 1
ATOM 4889 O O . TYR A 1 627 ? 4.676 -20.897 11.157 1.00 77.69 627 TYR A O 1
ATOM 4897 N N . LYS A 1 628 ? 4.736 -19.173 12.607 1.00 64.69 628 LYS A N 1
ATOM 4898 C CA . LYS A 1 628 ? 4.982 -18.144 11.588 1.00 64.69 628 LYS A CA 1
ATOM 4899 C C . LYS A 1 628 ? 6.250 -18.429 10.790 1.00 64.69 628 LYS A C 1
ATOM 4901 O O . LYS A 1 628 ? 6.205 -18.564 9.573 1.00 64.69 628 LYS A O 1
ATOM 4906 N N . ALA A 1 629 ? 7.373 -18.613 11.484 1.00 66.44 629 ALA A N 1
ATOM 4907 C CA . ALA A 1 629 ? 8.661 -18.907 10.861 1.00 66.44 629 ALA A CA 1
ATOM 4908 C C . ALA A 1 629 ? 8.644 -20.220 10.062 1.00 66.44 629 ALA A C 1
ATOM 4910 O O . ALA A 1 629 ? 9.390 -20.374 9.097 1.00 66.44 629 ALA A O 1
ATOM 4911 N N . ARG A 1 630 ? 7.807 -21.183 10.462 1.00 79.44 630 ARG A N 1
ATOM 4912 C CA . ARG A 1 630 ? 7.718 -22.493 9.821 1.00 79.44 630 ARG A CA 1
ATOM 4913 C C . ARG A 1 630 ? 6.861 -22.493 8.559 1.00 79.44 630 ARG A C 1
ATOM 4915 O O . ARG A 1 630 ? 7.194 -23.257 7.649 1.00 79.44 630 ARG A O 1
ATOM 4922 N N . TYR A 1 631 ? 5.771 -21.722 8.534 1.00 82.31 631 TYR A N 1
ATOM 4923 C CA . TYR A 1 631 ? 4.710 -21.868 7.533 1.00 82.31 631 TYR A CA 1
ATOM 4924 C C . TYR A 1 631 ? 4.456 -20.621 6.677 1.00 82.31 631 TYR A C 1
ATOM 4926 O O . TYR A 1 631 ? 4.144 -20.797 5.501 1.00 82.31 631 TYR A O 1
ATOM 4934 N N . ASP A 1 632 ? 4.619 -19.400 7.201 1.00 76.06 632 ASP A N 1
ATOM 4935 C CA . ASP A 1 632 ? 4.200 -18.171 6.496 1.00 76.06 632 ASP A CA 1
ATOM 4936 C C . ASP A 1 632 ? 4.919 -18.016 5.146 1.00 76.06 632 ASP A C 1
ATOM 4938 O O . ASP A 1 632 ? 4.276 -17.802 4.125 1.00 76.06 632 ASP A O 1
ATOM 4942 N N . SER A 1 633 ? 6.238 -18.241 5.106 1.00 78.44 633 SER A N 1
ATOM 4943 C CA . SER A 1 633 ? 7.017 -18.157 3.857 1.00 78.44 633 SER A CA 1
ATOM 4944 C C . SER A 1 633 ? 6.524 -19.130 2.784 1.00 78.44 633 SER A C 1
ATOM 4946 O O . SER A 1 633 ? 6.442 -18.745 1.624 1.00 78.44 633 SER A O 1
ATOM 4948 N N . VAL A 1 634 ? 6.141 -20.360 3.145 1.00 86.00 634 VAL A N 1
ATOM 4949 C CA . VAL A 1 634 ? 5.632 -21.331 2.160 1.00 86.00 634 VAL A CA 1
ATOM 4950 C C . VAL A 1 634 ? 4.251 -20.922 1.654 1.00 86.00 634 VAL A C 1
ATOM 4952 O O . VAL A 1 634 ? 3.970 -21.089 0.471 1.00 86.00 634 VAL A O 1
ATOM 4955 N N . LEU A 1 635 ? 3.393 -20.396 2.532 1.00 82.12 635 LEU A N 1
ATOM 4956 C CA . LEU A 1 635 ? 2.057 -19.925 2.164 1.00 82.12 635 LEU A CA 1
ATOM 4957 C C . LEU A 1 635 ? 2.135 -18.736 1.197 1.00 82.12 635 LEU A C 1
ATOM 4959 O O . LEU A 1 635 ? 1.537 -18.773 0.122 1.00 82.12 635 LEU A O 1
ATOM 4963 N N . ASP A 1 636 ? 2.953 -17.739 1.523 1.00 77.00 636 ASP A N 1
ATOM 4964 C CA . ASP A 1 636 ? 3.126 -16.553 0.685 1.00 77.00 636 ASP A CA 1
ATOM 4965 C C . ASP A 1 636 ? 3.788 -16.897 -0.664 1.00 77.00 636 ASP A C 1
ATOM 4967 O O . ASP A 1 636 ? 3.356 -16.431 -1.725 1.00 77.00 636 ASP A O 1
ATOM 4971 N N . GLU A 1 637 ? 4.807 -17.765 -0.657 1.00 83.69 637 GLU A N 1
ATOM 4972 C CA . GLU A 1 637 ? 5.462 -18.223 -1.887 1.00 83.69 637 GLU A CA 1
ATOM 4973 C C . GLU A 1 637 ? 4.522 -19.057 -2.762 1.00 83.69 637 GLU A C 1
ATOM 4975 O O . GLU A 1 637 ? 4.565 -18.912 -3.985 1.00 83.69 637 GLU A O 1
ATOM 4980 N N . ALA A 1 638 ? 3.632 -19.867 -2.173 1.00 88.06 638 ALA A N 1
ATOM 4981 C CA . ALA A 1 638 ? 2.652 -20.653 -2.921 1.00 88.06 638 ALA A CA 1
ATOM 4982 C C . ALA A 1 638 ? 1.732 -19.766 -3.769 1.00 88.06 638 ALA A C 1
ATOM 4984 O O . ALA A 1 638 ? 1.471 -20.089 -4.924 1.00 88.06 638 ALA A O 1
ATOM 4985 N N . LEU A 1 639 ? 1.298 -18.615 -3.255 1.00 83.00 639 LEU A N 1
ATOM 4986 C CA . LEU A 1 639 ? 0.507 -17.662 -4.040 1.00 83.00 639 LEU A CA 1
ATOM 4987 C C . LEU A 1 639 ? 1.332 -17.036 -5.175 1.00 83.00 639 LEU A C 1
ATOM 4989 O O . LEU A 1 639 ? 0.859 -16.919 -6.308 1.00 83.00 639 LEU A O 1
ATOM 4993 N N . SER A 1 640 ? 2.572 -16.645 -4.879 1.00 81.00 640 SER A N 1
ATOM 4994 C CA . SER A 1 640 ? 3.462 -15.964 -5.826 1.00 81.00 640 SER A CA 1
ATOM 4995 C C . SER A 1 640 ? 3.835 -16.838 -7.032 1.00 81.00 640 SER A C 1
ATOM 4997 O O . SER A 1 640 ? 3.800 -16.378 -8.182 1.00 81.00 640 SER A O 1
ATOM 4999 N N . VAL A 1 641 ? 4.140 -18.121 -6.799 1.00 88.62 641 VAL A N 1
ATOM 5000 C CA . VAL A 1 641 ? 4.488 -19.053 -7.884 1.00 88.62 641 VAL A CA 1
ATOM 5001 C C . VAL A 1 641 ? 3.297 -19.344 -8.795 1.00 88.62 641 VAL A C 1
ATOM 5003 O O . VAL A 1 641 ? 3.482 -19.430 -10.008 1.00 88.62 641 VAL A O 1
ATOM 5006 N N . GLU A 1 642 ? 2.073 -19.402 -8.265 1.00 91.31 642 GLU A N 1
ATOM 5007 C CA . GLU A 1 642 ? 0.875 -19.604 -9.090 1.00 91.31 642 GLU A CA 1
ATOM 5008 C C . GLU A 1 642 ? 0.560 -18.391 -9.962 1.00 91.31 642 GLU A C 1
ATOM 5010 O O . GLU A 1 642 ? 0.223 -18.534 -11.139 1.00 91.31 642 GLU A O 1
ATOM 5015 N N . GLN A 1 643 ? 0.733 -17.183 -9.425 1.00 87.06 643 GLN A N 1
ATOM 5016 C CA . GLN A 1 643 ? 0.563 -15.957 -10.203 1.00 87.06 643 GLN A CA 1
ATOM 5017 C C . GLN A 1 643 ? 1.604 -15.856 -11.326 1.00 87.06 643 GLN A C 1
ATOM 5019 O O . GLN A 1 643 ? 1.255 -15.555 -12.468 1.00 87.06 643 GLN A O 1
ATOM 5024 N N . SER A 1 644 ? 2.868 -16.162 -11.022 1.00 88.00 644 SER A N 1
ATOM 5025 C CA . SER A 1 644 ? 3.955 -16.174 -12.011 1.00 88.00 644 SER A CA 1
ATOM 5026 C C . SER A 1 644 ? 3.694 -17.204 -13.116 1.00 88.00 644 SER A C 1
ATOM 5028 O O . SER A 1 644 ? 3.827 -16.899 -14.301 1.00 88.00 644 SER A O 1
ATOM 5030 N N . TRP A 1 645 ? 3.249 -18.408 -12.743 1.00 93.56 645 TRP A N 1
ATOM 5031 C CA . TRP A 1 645 ? 2.906 -19.463 -13.695 1.00 93.56 645 TRP A CA 1
ATOM 5032 C C . TRP A 1 645 ? 1.714 -19.080 -14.579 1.00 93.56 645 TRP A C 1
ATOM 5034 O O . TRP A 1 645 ? 1.771 -19.272 -15.792 1.00 93.56 645 TRP A O 1
ATOM 5044 N N . LEU A 1 646 ? 0.660 -18.476 -14.018 1.00 92.00 646 LEU A N 1
ATOM 5045 C CA . LEU A 1 646 ? -0.485 -18.013 -14.806 1.00 92.00 646 LEU A CA 1
ATOM 5046 C C . LEU A 1 646 ? -0.063 -16.978 -15.857 1.00 92.00 646 LEU A C 1
ATOM 5048 O O . LEU A 1 646 ? -0.497 -17.059 -17.006 1.00 92.00 646 LEU A O 1
ATOM 5052 N N . TRP A 1 647 ? 0.811 -16.037 -15.493 1.00 90.31 647 TRP A N 1
ATOM 5053 C CA . TRP A 1 647 ? 1.367 -15.084 -16.452 1.00 90.31 647 TRP A CA 1
ATOM 5054 C C . TRP A 1 647 ? 2.157 -15.771 -17.571 1.00 90.31 647 TRP A C 1
ATOM 5056 O O . TRP A 1 647 ? 2.000 -15.398 -18.734 1.00 90.31 647 TRP A O 1
ATOM 5066 N N . GLN A 1 648 ? 2.936 -16.812 -17.263 1.00 93.06 648 GLN A N 1
ATOM 5067 C CA . GLN A 1 648 ? 3.606 -17.613 -18.293 1.00 93.06 648 GLN A CA 1
ATOM 5068 C C . GLN A 1 648 ? 2.612 -18.304 -19.231 1.00 93.06 648 GLN A C 1
ATOM 5070 O O . GLN A 1 648 ? 2.855 -18.345 -20.435 1.00 93.06 648 GLN A O 1
ATOM 5075 N N . GLN A 1 649 ? 1.489 -18.818 -18.718 1.00 93.88 649 GLN A N 1
ATOM 5076 C CA . GLN A 1 649 ? 0.462 -19.433 -19.567 1.00 93.88 649 GLN A CA 1
ATOM 5077 C C . GLN A 1 649 ? -0.174 -18.411 -20.517 1.00 93.88 649 GLN A C 1
ATOM 5079 O O . GLN A 1 649 ? -0.344 -18.693 -21.703 1.00 93.88 649 GLN A O 1
ATOM 5084 N N . ILE A 1 650 ? -0.456 -17.199 -20.023 1.00 90.75 650 ILE A N 1
ATOM 5085 C CA . ILE A 1 650 ? -0.964 -16.094 -20.849 1.00 90.75 650 ILE A CA 1
ATOM 5086 C C . ILE A 1 650 ? 0.056 -15.735 -21.937 1.00 90.75 650 ILE A C 1
ATOM 5088 O O . ILE A 1 650 ? -0.315 -15.667 -23.108 1.00 90.75 650 ILE A O 1
ATOM 5092 N N . LYS A 1 651 ? 1.341 -15.581 -21.582 1.00 92.56 651 LYS A N 1
ATOM 5093 C CA . LYS A 1 651 ? 2.424 -15.322 -22.546 1.00 92.56 651 LYS A CA 1
ATOM 5094 C C . LYS A 1 651 ? 2.513 -16.427 -23.595 1.00 92.56 651 LYS A C 1
ATOM 5096 O O . LYS A 1 651 ? 2.526 -16.150 -24.788 1.00 92.56 651 LYS A O 1
ATOM 5101 N N . SER A 1 652 ? 2.547 -17.686 -23.162 1.00 92.06 652 SER A N 1
ATOM 5102 C CA . SER A 1 652 ? 2.679 -18.834 -24.060 1.00 92.06 652 SER A CA 1
ATOM 5103 C C . SER A 1 652 ? 1.512 -18.945 -25.040 1.00 92.06 652 SER A C 1
ATOM 5105 O O . SER A 1 652 ? 1.692 -19.485 -26.129 1.00 92.06 652 SER A O 1
ATOM 5107 N N . LYS A 1 653 ? 0.317 -18.481 -24.658 1.00 91.12 653 LYS A N 1
ATOM 5108 C CA . LYS A 1 653 ? -0.880 -18.534 -25.501 1.00 91.12 653 LYS A CA 1
ATOM 5109 C C . LYS A 1 653 ? -1.018 -17.326 -26.426 1.00 91.12 653 LYS A C 1
ATOM 5111 O O . LYS A 1 653 ? -1.445 -17.496 -27.565 1.00 91.12 653 LYS A O 1
ATOM 5116 N N . SER A 1 654 ? -0.701 -16.137 -25.921 1.00 87.88 654 SER A N 1
ATOM 5117 C CA . SER A 1 654 ? -1.069 -14.854 -26.536 1.00 87.88 654 SER A CA 1
ATOM 5118 C C . SER A 1 654 ? 0.132 -13.978 -26.911 1.00 87.88 654 SER A C 1
ATOM 5120 O O . SER A 1 654 ? -0.061 -12.873 -27.408 1.00 87.88 654 SER A O 1
ATOM 5122 N N . GLY A 1 655 ? 1.358 -14.460 -26.697 1.00 86.62 655 GLY A N 1
ATOM 5123 C CA . GLY A 1 655 ? 2.602 -13.744 -26.978 1.00 86.62 655 GLY A CA 1
ATOM 5124 C C . GLY A 1 655 ? 3.038 -12.792 -25.860 1.00 86.62 655 GLY A C 1
ATOM 5125 O O . GLY A 1 655 ? 2.310 -12.542 -24.895 1.00 86.62 655 GLY A O 1
ATOM 5126 N N . VAL A 1 656 ? 4.254 -12.252 -25.998 1.00 84.94 656 VAL A N 1
ATOM 5127 C CA . VAL A 1 656 ? 4.852 -11.304 -25.041 1.00 84.94 656 VAL A CA 1
ATOM 5128 C C . VAL A 1 656 ? 4.024 -10.025 -24.885 1.00 84.94 656 VAL A C 1
ATOM 5130 O O . VAL A 1 656 ? 3.834 -9.564 -23.762 1.00 84.94 656 VAL A O 1
ATOM 5133 N N . ASP A 1 657 ? 3.410 -9.529 -25.962 1.00 79.69 657 ASP A N 1
ATOM 5134 C CA . ASP A 1 657 ? 2.608 -8.296 -25.952 1.00 79.69 657 ASP A CA 1
ATOM 5135 C C . ASP A 1 657 ? 1.362 -8.378 -25.052 1.00 79.69 657 ASP A C 1
ATOM 5137 O O . ASP A 1 657 ? 0.834 -7.360 -24.595 1.00 79.69 657 ASP A O 1
ATOM 5141 N N . ALA A 1 658 ? 0.884 -9.592 -24.756 1.00 80.12 658 ALA A N 1
ATOM 5142 C CA . ALA A 1 658 ? -0.238 -9.809 -23.846 1.00 80.12 658 ALA A CA 1
ATOM 5143 C C . ALA A 1 658 ? 0.147 -9.644 -22.366 1.00 80.12 658 ALA A C 1
ATOM 5145 O O . ALA A 1 658 ? -0.722 -9.422 -21.521 1.00 80.12 658 ALA A O 1
ATOM 5146 N N . VAL A 1 659 ? 1.437 -9.767 -22.039 1.00 83.12 659 VAL A N 1
ATOM 5147 C CA . VAL A 1 659 ? 1.949 -9.755 -20.659 1.00 83.12 659 VAL A CA 1
ATOM 5148 C C . VAL A 1 659 ? 2.897 -8.592 -20.380 1.00 83.12 659 VAL A C 1
ATOM 5150 O O . VAL A 1 659 ? 3.049 -8.193 -19.222 1.00 83.12 659 VAL A O 1
ATOM 5153 N N . VAL A 1 660 ? 3.502 -8.027 -21.422 1.00 83.50 660 VAL A N 1
ATOM 5154 C CA . VAL A 1 660 ? 4.373 -6.854 -21.399 1.00 83.50 660 VAL A CA 1
ATOM 5155 C C . VAL A 1 660 ? 3.928 -5.932 -22.527 1.00 83.50 660 VAL A C 1
ATOM 5157 O O . VAL A 1 660 ? 4.095 -6.230 -23.702 1.00 83.50 660 VAL A O 1
ATOM 5160 N N . ARG A 1 661 ? 3.358 -4.789 -22.165 1.00 74.06 661 ARG A N 1
ATOM 5161 C CA . ARG A 1 661 ? 2.890 -3.771 -23.097 1.00 74.06 661 ARG A CA 1
ATOM 5162 C C . ARG A 1 661 ? 3.886 -2.626 -23.134 1.00 74.06 661 ARG A C 1
ATOM 5164 O O . ARG A 1 661 ? 4.049 -1.903 -22.151 1.00 74.06 661 ARG A O 1
ATOM 5171 N N . ILE A 1 662 ? 4.513 -2.464 -24.291 1.00 63.19 662 ILE A N 1
ATOM 5172 C CA . ILE A 1 662 ? 5.408 -1.357 -24.620 1.00 63.19 662 ILE A CA 1
ATOM 5173 C C . ILE A 1 662 ? 4.582 -0.381 -25.451 1.00 63.19 662 ILE A C 1
ATOM 5175 O O . ILE A 1 662 ? 4.709 -0.301 -26.668 1.00 63.19 662 ILE A O 1
ATOM 5179 N N . ASP A 1 663 ? 3.634 0.306 -24.819 1.00 47.84 663 ASP A N 1
ATOM 5180 C CA . ASP A 1 663 ? 2.975 1.381 -25.541 1.00 47.84 663 ASP A CA 1
ATOM 5181 C C . ASP A 1 663 ? 3.984 2.549 -25.594 1.00 47.84 663 ASP A C 1
ATOM 5183 O O . ASP A 1 663 ? 4.218 3.193 -24.573 1.00 47.84 663 ASP A O 1
ATOM 5187 N N . ASP A 1 664 ? 4.543 2.875 -26.768 1.00 33.91 664 ASP A N 1
ATOM 5188 C CA . ASP A 1 664 ? 5.307 4.126 -27.021 1.00 33.91 664 ASP A CA 1
ATOM 5189 C C . ASP A 1 664 ? 4.478 5.384 -26.716 1.00 33.91 664 ASP A C 1
ATOM 5191 O O . ASP A 1 664 ? 4.980 6.503 -26.585 1.00 33.91 664 ASP A O 1
ATOM 5195 N N . THR A 1 665 ? 3.178 5.200 -26.486 1.00 31.70 665 THR A N 1
ATOM 5196 C CA . THR A 1 665 ? 2.393 6.193 -25.780 1.00 31.70 665 THR A CA 1
ATOM 5197 C C . THR A 1 665 ? 2.864 6.412 -24.351 1.00 31.70 665 THR A C 1
ATOM 5199 O O . THR A 1 665 ? 2.288 7.278 -23.755 1.00 31.70 665 THR A O 1
ATOM 5202 N N . SER A 1 666 ? 3.887 5.791 -23.761 1.00 31.08 666 SER A N 1
ATOM 5203 C CA . SER A 1 666 ? 4.325 6.079 -22.378 1.00 31.08 666 SER A CA 1
ATOM 5204 C C . SER A 1 666 ? 4.842 7.513 -22.145 1.00 31.08 666 SER A C 1
ATOM 5206 O O . SER A 1 666 ? 4.789 8.028 -21.020 1.00 31.08 666 SER A O 1
ATOM 5208 N N . ILE A 1 667 ? 5.190 8.226 -23.224 1.00 34.69 667 ILE A N 1
ATOM 5209 C CA . ILE A 1 667 ? 5.412 9.684 -23.217 1.00 34.69 667 ILE A CA 1
ATOM 5210 C C . ILE A 1 667 ? 4.069 10.468 -23.238 1.00 34.69 667 ILE A C 1
ATOM 5212 O O . ILE A 1 667 ? 3.985 11.590 -22.742 1.00 34.69 667 ILE A O 1
ATOM 5216 N N . LEU A 1 668 ? 2.972 9.845 -23.684 1.00 29.48 668 LEU A N 1
ATOM 5217 C CA . LEU A 1 668 ? 1.589 10.362 -23.774 1.00 29.48 668 LEU A CA 1
ATOM 5218 C C . LEU A 1 668 ? 0.538 9.632 -22.883 1.00 29.48 668 LEU A C 1
ATOM 5220 O O . LEU A 1 668 ? -0.623 10.042 -22.816 1.00 29.48 668 LEU A O 1
ATOM 5224 N N . SER A 1 669 ? 0.916 8.605 -22.118 1.00 30.19 669 SER A N 1
ATOM 5225 C CA . SER A 1 669 ? 0.058 7.718 -21.320 1.00 30.19 669 SER A CA 1
ATOM 5226 C C . SER A 1 669 ? 0.065 8.162 -19.863 1.00 30.19 669 SER A C 1
ATOM 5228 O O . SER A 1 669 ? -0.157 7.389 -18.936 1.00 30.19 669 SER A O 1
ATOM 5230 N N . SER A 1 670 ? 0.199 9.474 -19.681 1.00 33.06 670 SER A N 1
ATOM 5231 C CA . SER A 1 670 ? -0.444 10.214 -18.596 1.00 33.06 670 SER A CA 1
ATOM 5232 C C . SER A 1 670 ? -1.967 10.359 -18.819 1.00 33.06 670 SER A C 1
ATOM 5234 O O . SER A 1 670 ? -2.606 11.233 -18.237 1.00 33.06 670 SER A O 1
ATOM 5236 N N . SER A 1 671 ? -2.573 9.511 -19.660 1.00 30.67 671 SER A N 1
ATOM 5237 C CA . SER A 1 671 ? -3.979 9.581 -20.080 1.00 30.67 671 SER A CA 1
ATOM 5238 C C . SER A 1 671 ? -4.815 8.323 -19.777 1.00 30.67 671 SER A C 1
ATOM 5240 O O . SER A 1 671 ? -5.968 8.244 -20.194 1.00 30.67 671 SER A O 1
ATOM 5242 N N . LYS A 1 672 ? -4.315 7.388 -18.953 1.00 27.03 672 LYS A N 1
ATOM 5243 C CA . LYS A 1 672 ? -5.166 6.455 -18.187 1.00 27.03 672 LYS A CA 1
ATOM 5244 C C . LYS A 1 672 ? -4.753 6.428 -16.714 1.00 27.03 672 LYS A C 1
ATOM 5246 O O . LYS A 1 672 ? -3.973 5.593 -16.282 1.00 27.03 672 LYS A O 1
ATOM 5251 N N . GLU A 1 673 ? -5.291 7.406 -15.986 1.00 29.20 673 GLU A N 1
ATOM 5252 C CA . GLU A 1 673 ? -5.519 7.432 -14.534 1.00 29.20 673 GLU A CA 1
ATOM 5253 C C . GLU A 1 673 ? -4.487 6.690 -13.658 1.00 29.20 673 GLU A C 1
ATOM 5255 O O . GLU A 1 673 ? -4.779 5.703 -12.983 1.00 29.20 673 GLU A O 1
ATOM 5260 N N . HIS A 1 674 ? -3.287 7.256 -13.558 1.00 28.55 674 HIS A N 1
ATOM 5261 C CA . HIS A 1 674 ? -2.867 7.679 -12.225 1.00 28.55 674 HIS A CA 1
ATOM 5262 C C . HIS A 1 674 ? -3.473 9.056 -11.990 1.00 28.55 674 HIS A C 1
ATOM 5264 O O . HIS A 1 674 ? -3.511 9.888 -12.893 1.00 28.55 674 HIS A O 1
ATOM 5270 N N . THR A 1 675 ? -4.041 9.248 -10.809 1.00 32.38 675 THR A N 1
ATOM 5271 C CA . THR A 1 675 ? -4.841 10.396 -10.380 1.00 32.38 675 THR A CA 1
ATOM 5272 C C . THR A 1 675 ? -4.022 11.683 -10.250 1.00 32.38 675 THR A C 1
ATOM 5274 O O . THR A 1 675 ? -4.130 12.360 -9.236 1.00 32.38 675 THR A O 1
ATOM 5277 N N . SER A 1 676 ? -3.208 12.045 -11.244 1.00 37.47 676 SER A N 1
ATOM 5278 C CA . SER A 1 676 ? -2.604 13.369 -11.271 1.00 37.47 676 SER A CA 1
ATOM 5279 C C . SER A 1 676 ? -3.643 14.358 -11.775 1.00 37.47 676 SER A C 1
ATOM 5281 O O . SER A 1 676 ? -4.047 14.301 -12.945 1.00 37.47 676 SER A O 1
ATOM 5283 N N . ASN A 1 677 ? -4.111 15.247 -10.904 1.00 48.03 677 ASN A N 1
ATOM 5284 C CA . ASN A 1 677 ? -4.969 16.337 -11.348 1.00 48.03 677 ASN A CA 1
ATOM 5285 C C . ASN A 1 677 ? -4.198 17.221 -12.354 1.00 48.03 677 ASN A C 1
ATOM 5287 O O . ASN A 1 677 ? -2.971 17.222 -12.435 1.00 48.03 677 ASN A O 1
ATOM 5291 N N . MET A 1 678 ? -4.927 17.965 -13.178 1.00 48.19 678 MET A N 1
ATOM 5292 C CA . MET A 1 678 ? -4.350 18.816 -14.225 1.00 48.19 678 MET A CA 1
ATOM 5293 C C . MET A 1 678 ? -3.337 19.843 -13.695 1.00 48.19 678 MET A C 1
ATOM 5295 O O . MET A 1 678 ? -2.419 20.227 -14.415 1.00 48.19 678 MET A O 1
ATOM 5299 N N . GLY A 1 679 ? -3.491 20.252 -12.431 1.00 42.69 679 GLY A N 1
ATOM 5300 C CA . GLY A 1 679 ? -2.557 21.128 -11.732 1.00 42.69 679 GLY A CA 1
ATOM 5301 C C . GLY A 1 679 ? -1.214 20.458 -11.457 1.00 42.69 679 GLY A C 1
ATOM 5302 O O . GLY A 1 679 ? -0.188 21.084 -11.682 1.00 42.69 679 GLY A O 1
ATOM 5303 N N . GLU A 1 680 ? -1.208 19.186 -11.062 1.00 44.62 680 GLU A N 1
ATOM 5304 C CA . GLU A 1 680 ? 0.013 18.399 -10.854 1.00 44.62 680 GLU A CA 1
ATOM 5305 C C . GLU A 1 680 ? 0.752 18.155 -12.168 1.00 44.62 680 GLU A C 1
ATOM 5307 O O . GLU A 1 680 ? 1.963 18.339 -12.235 1.00 44.62 680 GLU A O 1
ATOM 5312 N N . ARG A 1 681 ? 0.033 17.832 -13.251 1.00 48.47 681 ARG A N 1
ATOM 5313 C CA . ARG A 1 681 ? 0.650 17.679 -14.582 1.00 48.47 681 ARG A CA 1
ATOM 5314 C C . ARG A 1 681 ? 1.291 18.977 -15.063 1.00 48.47 681 ARG A C 1
ATOM 5316 O O . ARG A 1 681 ? 2.408 18.948 -15.565 1.00 48.47 681 ARG A O 1
ATOM 5323 N N . TYR A 1 682 ? 0.600 20.101 -14.888 1.00 59.47 682 TYR A N 1
ATOM 5324 C CA . TYR A 1 682 ? 1.153 21.419 -15.177 1.00 59.47 682 TYR A CA 1
ATOM 5325 C C . TYR A 1 682 ? 2.383 21.717 -14.315 1.00 59.47 682 TYR A C 1
ATOM 5327 O O . TYR A 1 682 ? 3.424 22.041 -14.870 1.00 59.47 682 TYR A O 1
ATOM 5335 N N . ALA A 1 683 ? 2.296 21.543 -12.992 1.00 47.62 683 ALA A N 1
ATOM 5336 C CA . ALA A 1 683 ? 3.391 21.841 -12.069 1.00 47.62 683 ALA A CA 1
ATOM 5337 C C . ALA A 1 683 ? 4.645 21.009 -12.370 1.00 47.62 683 ALA A C 1
ATOM 5339 O O . ALA A 1 683 ? 5.753 21.528 -12.317 1.00 47.62 683 ALA A O 1
ATOM 5340 N N . ILE A 1 684 ? 4.476 19.739 -12.748 1.00 49.09 684 ILE A N 1
ATOM 5341 C CA . ILE A 1 684 ? 5.583 18.857 -13.132 1.00 49.09 684 ILE A CA 1
ATOM 5342 C C . ILE A 1 684 ? 6.253 19.346 -14.424 1.00 49.09 684 ILE A C 1
ATOM 5344 O O . ILE A 1 684 ? 7.479 19.414 -14.488 1.00 49.09 684 ILE A O 1
ATOM 5348 N N . VAL A 1 685 ? 5.472 19.692 -15.454 1.00 54.47 685 VAL A N 1
ATOM 5349 C CA . VAL A 1 685 ? 6.023 20.133 -16.750 1.00 54.47 685 VAL A CA 1
ATOM 5350 C C . VAL A 1 685 ? 6.625 21.538 -16.651 1.00 54.47 685 VAL A C 1
ATOM 5352 O O . VAL A 1 685 ? 7.662 21.800 -17.251 1.00 54.47 685 VAL A O 1
ATOM 5355 N N . GLU A 1 686 ? 6.014 22.430 -15.878 1.00 61.56 686 GLU A N 1
ATOM 5356 C CA . GLU A 1 686 ? 6.502 23.789 -15.637 1.00 61.56 686 GLU A CA 1
ATOM 5357 C C . GLU A 1 686 ? 7.805 23.779 -14.825 1.00 61.56 686 GLU A C 1
ATOM 5359 O O . GLU A 1 686 ? 8.794 24.374 -15.260 1.00 61.56 686 GLU A O 1
ATOM 5364 N N . ALA A 1 687 ? 7.870 22.992 -13.744 1.00 47.38 687 ALA A N 1
ATOM 5365 C CA . ALA A 1 687 ? 9.092 22.808 -12.963 1.00 47.38 687 ALA A CA 1
ATOM 5366 C C . ALA A 1 687 ? 10.210 22.167 -13.799 1.00 47.38 687 ALA A C 1
ATOM 5368 O O . ALA A 1 687 ? 11.365 22.580 -13.712 1.00 47.38 687 ALA A O 1
ATOM 5369 N N . TYR A 1 688 ? 9.875 21.204 -14.665 1.00 50.75 688 TYR A N 1
ATOM 5370 C CA . TYR A 1 688 ? 10.826 20.621 -15.613 1.00 50.75 688 TYR A CA 1
ATOM 5371 C C . TYR A 1 688 ? 11.406 21.670 -16.578 1.00 50.75 688 TYR A C 1
ATOM 5373 O O . TYR A 1 688 ? 12.609 21.662 -16.834 1.00 50.75 688 TYR A O 1
ATOM 5381 N N . GLN A 1 689 ? 10.590 22.603 -17.086 1.00 57.06 689 GLN A N 1
ATOM 5382 C CA . GLN A 1 689 ? 11.063 23.677 -17.969 1.00 57.06 689 GLN A CA 1
ATOM 5383 C C . GLN A 1 689 ? 11.890 24.736 -17.228 1.00 57.06 689 GLN A C 1
ATOM 5385 O O . GLN A 1 689 ? 12.907 25.181 -17.759 1.00 57.06 689 GLN A O 1
ATOM 5390 N N . ARG A 1 690 ? 11.539 25.068 -15.978 1.00 51.72 690 ARG A N 1
ATOM 5391 C CA . ARG A 1 690 ? 12.357 25.947 -15.121 1.00 51.72 690 ARG A CA 1
ATOM 5392 C C . ARG A 1 690 ? 13.723 25.347 -14.789 1.00 51.72 690 ARG A C 1
ATOM 5394 O O . ARG A 1 690 ? 14.728 26.048 -14.860 1.00 51.72 690 ARG A O 1
ATOM 5401 N N . ASN A 1 691 ? 13.771 24.053 -14.473 1.00 42.38 691 ASN A N 1
ATOM 5402 C CA . ASN A 1 691 ? 14.998 23.365 -14.057 1.00 42.38 691 ASN A CA 1
ATOM 5403 C C . ASN A 1 691 ? 16.002 23.153 -15.201 1.00 42.38 691 ASN A C 1
ATOM 5405 O O . ASN A 1 691 ? 17.176 22.905 -14.942 1.00 42.38 691 ASN A O 1
ATOM 5409 N N . ARG A 1 692 ? 15.568 23.276 -16.463 1.00 46.25 692 ARG A N 1
ATOM 5410 C CA . ARG A 1 692 ? 16.454 23.247 -17.638 1.00 46.25 692 ARG A CA 1
ATOM 5411 C C . ARG A 1 692 ? 17.188 24.569 -17.893 1.00 46.25 692 ARG A C 1
ATOM 5413 O O . ARG A 1 692 ? 17.994 24.606 -18.817 1.00 46.25 692 ARG A O 1
ATOM 5420 N N . LEU A 1 693 ? 16.911 25.627 -17.116 1.00 49.38 693 LEU A N 1
ATOM 5421 C CA . LEU A 1 693 ? 17.466 26.978 -17.307 1.00 49.38 693 LEU A CA 1
ATOM 5422 C C . LEU A 1 693 ? 17.330 27.473 -18.760 1.00 49.38 693 LEU A C 1
ATOM 5424 O O . LEU A 1 693 ? 18.221 28.130 -19.296 1.00 49.38 693 LEU A O 1
ATOM 5428 N N . ASP A 1 694 ? 16.213 27.140 -19.412 1.00 60.47 694 ASP A N 1
ATOM 5429 C CA . ASP A 1 694 ? 15.951 27.540 -20.792 1.00 60.47 694 ASP A CA 1
ATOM 5430 C C . ASP A 1 694 ? 15.821 29.074 -20.863 1.00 60.47 694 ASP A C 1
ATOM 5432 O O . ASP A 1 694 ? 14.945 29.681 -20.229 1.00 60.47 694 ASP A O 1
ATOM 5436 N N . ALA A 1 695 ? 16.743 29.709 -21.591 1.00 70.75 695 ALA A N 1
ATOM 5437 C CA . ALA A 1 695 ? 16.839 31.161 -21.693 1.00 70.75 695 ALA A CA 1
ATOM 5438 C C . ALA A 1 695 ? 15.572 31.773 -22.309 1.00 70.75 695 ALA A C 1
ATOM 5440 O O . ALA A 1 695 ? 15.111 32.813 -21.842 1.00 70.75 695 ALA A O 1
ATOM 5441 N N . GLU A 1 696 ? 14.959 31.091 -23.280 1.00 74.31 696 GLU A N 1
ATOM 5442 C CA . GLU A 1 696 ? 13.731 31.537 -23.944 1.00 74.31 696 GLU A CA 1
ATOM 5443 C C . GLU A 1 696 ? 12.527 31.431 -23.005 1.00 74.31 696 GLU A C 1
ATOM 5445 O O . GLU A 1 696 ? 11.712 32.347 -22.934 1.00 74.31 696 GLU A O 1
ATOM 5450 N N . PHE A 1 697 ? 12.429 30.355 -22.217 1.00 80.00 697 PHE A N 1
ATOM 5451 C CA . PHE A 1 697 ? 11.377 30.218 -21.202 1.00 80.00 697 PHE A CA 1
ATOM 5452 C C . PHE A 1 697 ? 11.500 31.286 -20.108 1.00 80.00 697 PHE A C 1
ATOM 5454 O O . PHE A 1 697 ? 10.505 31.876 -19.689 1.00 80.00 697 PHE A O 1
ATOM 5461 N N . THR A 1 698 ? 12.727 31.574 -19.670 1.00 76.44 698 THR A N 1
ATOM 5462 C CA . THR A 1 698 ? 13.005 32.605 -18.661 1.00 76.44 698 THR A CA 1
ATOM 5463 C C . THR A 1 698 ? 12.705 34.010 -19.182 1.00 76.44 698 THR A C 1
ATOM 5465 O O . THR A 1 698 ? 12.142 34.827 -18.453 1.00 76.44 698 THR A O 1
ATOM 5468 N N . ASP A 1 699 ? 13.029 34.289 -20.445 1.00 80.19 69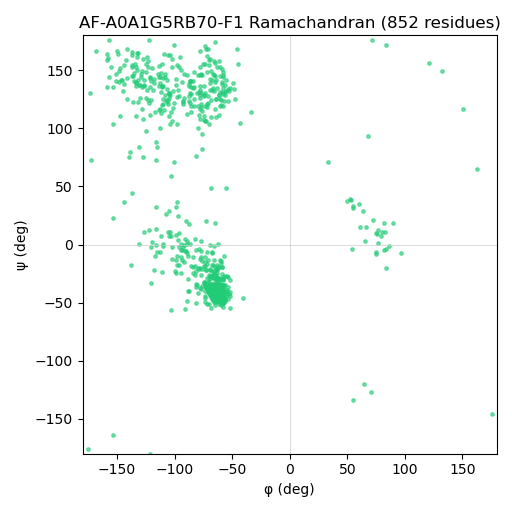9 ASP A N 1
ATOM 5469 C CA . ASP A 1 699 ? 12.625 35.518 -21.132 1.00 80.19 699 ASP A CA 1
ATOM 5470 C C . ASP A 1 699 ? 11.095 35.624 -21.228 1.00 80.19 699 ASP A C 1
ATOM 5472 O O . ASP A 1 699 ? 10.508 36.655 -20.899 1.00 80.19 699 ASP A O 1
ATOM 5476 N N . GLY A 1 700 ? 10.440 34.506 -21.552 1.00 78.50 700 GLY A N 1
ATOM 5477 C CA . GLY A 1 700 ? 8.991 34.352 -21.531 1.00 78.50 700 GLY A CA 1
ATOM 5478 C C . GLY A 1 700 ? 8.350 34.722 -20.198 1.00 78.50 700 GLY A C 1
ATOM 5479 O O . GLY A 1 700 ? 7.370 35.460 -20.168 1.00 78.50 700 GLY A O 1
ATOM 5480 N N . LEU A 1 701 ? 8.918 34.237 -19.092 1.00 77.38 701 LEU A N 1
ATOM 5481 C CA . LEU A 1 701 ? 8.440 34.530 -17.740 1.00 77.38 701 LEU A CA 1
ATOM 5482 C C . LEU A 1 701 ? 8.523 36.022 -17.394 1.00 77.38 701 LEU A C 1
ATOM 5484 O O . LEU A 1 701 ? 7.636 36.527 -16.707 1.00 77.38 701 LEU A O 1
ATOM 5488 N N . ARG A 1 702 ? 9.585 36.706 -17.841 1.00 77.25 702 ARG A N 1
ATOM 5489 C CA . ARG A 1 702 ? 9.860 38.120 -17.530 1.00 77.25 702 ARG A CA 1
ATOM 5490 C C . ARG A 1 702 ? 9.038 39.077 -18.386 1.00 77.25 702 ARG A C 1
ATOM 5492 O O . ARG A 1 702 ? 8.495 40.039 -17.862 1.00 77.25 702 ARG A O 1
ATOM 5499 N N . ASN A 1 703 ? 8.909 38.779 -19.676 1.00 79.25 703 ASN A N 1
ATOM 5500 C CA . ASN A 1 703 ? 8.276 39.648 -20.672 1.00 79.25 703 ASN A CA 1
ATOM 5501 C C . ASN A 1 703 ? 6.872 39.156 -21.062 1.00 79.25 703 ASN A C 1
ATOM 5503 O O . ASN A 1 703 ? 6.405 39.340 -22.186 1.00 79.25 703 ASN A O 1
ATOM 5507 N N . PHE A 1 704 ? 6.189 38.483 -20.134 1.00 80.06 704 PHE A N 1
ATOM 5508 C CA . PHE A 1 704 ? 4.963 37.731 -20.406 1.00 80.06 704 PHE A CA 1
ATOM 5509 C C . PHE A 1 704 ? 3.781 38.584 -20.889 1.00 80.06 704 PHE A C 1
ATOM 5511 O O . PHE A 1 704 ? 2.851 38.040 -21.490 1.00 80.06 704 PHE A O 1
ATOM 5518 N N . GLN A 1 705 ? 3.778 39.893 -20.630 1.00 72.19 705 GLN A N 1
ATOM 5519 C CA . GLN A 1 705 ? 2.708 40.804 -21.053 1.00 72.19 705 GLN A CA 1
ATOM 5520 C C . GLN A 1 705 ? 2.774 41.107 -22.559 1.00 72.19 705 GLN A C 1
ATOM 5522 O O . GLN A 1 705 ? 1.733 41.174 -23.208 1.00 72.19 705 GLN A O 1
ATOM 5527 N N . ASP A 1 706 ? 3.977 41.138 -23.136 1.00 77.94 706 ASP A N 1
ATOM 5528 C CA . ASP A 1 706 ? 4.215 41.520 -24.537 1.00 77.94 706 ASP A CA 1
ATOM 5529 C C . ASP A 1 706 ? 4.270 40.321 -25.501 1.00 77.94 706 ASP A C 1
ATOM 5531 O O . ASP A 1 706 ? 4.374 40.475 -26.720 1.00 77.94 706 ASP A O 1
ATOM 5535 N N . ILE A 1 707 ? 4.195 39.095 -24.973 1.00 80.25 707 ILE A N 1
ATOM 5536 C CA . ILE A 1 707 ? 4.313 37.862 -25.759 1.00 80.25 707 ILE A CA 1
ATOM 5537 C C . ILE A 1 707 ? 2.931 37.365 -26.199 1.00 80.25 707 ILE A C 1
ATOM 5539 O O . ILE A 1 707 ? 2.061 37.053 -25.382 1.00 80.25 707 ILE A O 1
ATOM 5543 N N . SER A 1 708 ? 2.736 37.245 -27.514 1.00 80.25 708 SER A N 1
ATOM 5544 C CA . SER A 1 708 ? 1.530 36.649 -28.100 1.00 80.25 708 SER A CA 1
ATOM 5545 C C . SER A 1 708 ? 1.578 35.119 -28.021 1.00 80.25 708 SER A C 1
ATOM 5547 O O . SER A 1 708 ? 2.541 34.488 -28.472 1.00 80.25 708 SER A O 1
ATOM 5549 N N . ILE A 1 709 ? 0.532 34.521 -27.444 1.00 85.62 709 ILE A N 1
ATOM 5550 C CA . ILE A 1 709 ? 0.402 33.075 -27.229 1.00 85.62 709 ILE A CA 1
ATOM 5551 C C . ILE A 1 709 ? -0.754 32.565 -28.106 1.00 85.62 709 ILE A C 1
ATOM 5553 O O . ILE A 1 709 ? -1.901 32.961 -27.891 1.00 85.62 709 ILE A O 1
ATOM 5557 N N . PRO A 1 710 ? -0.492 31.696 -29.097 1.00 79.44 710 PRO A N 1
ATOM 5558 C CA . PRO A 1 710 ? -1.536 31.097 -29.919 1.00 79.44 710 PRO A CA 1
ATOM 5559 C C . PRO A 1 710 ? -2.583 30.373 -29.070 1.00 79.44 710 PRO A C 1
ATOM 5561 O O . PRO A 1 710 ? -2.243 29.583 -28.191 1.00 79.44 710 PRO A O 1
ATOM 5564 N N . GLY A 1 711 ? -3.860 30.650 -29.333 1.00 78.00 711 GLY A N 1
ATOM 5565 C CA . GLY A 1 711 ? -4.978 30.029 -28.619 1.00 78.00 711 GLY A CA 1
ATOM 5566 C C . GLY A 1 711 ? -5.242 30.580 -27.215 1.00 78.00 711 GLY A C 1
ATOM 5567 O O . GLY A 1 711 ? -6.157 30.094 -26.566 1.00 78.00 711 GLY A O 1
ATOM 5568 N N . PHE A 1 712 ? -4.492 31.578 -26.742 1.00 81.50 712 PHE A N 1
ATOM 5569 C CA . PHE A 1 712 ? -4.736 32.229 -25.455 1.00 81.50 712 PHE A CA 1
ATOM 5570 C C . PHE A 1 712 ? -5.815 33.322 -25.558 1.00 81.50 712 PHE A C 1
ATOM 5572 O O . PHE A 1 712 ? -5.771 34.163 -26.455 1.00 81.50 712 PHE A O 1
ATOM 5579 N N . ASP A 1 713 ? -6.739 33.342 -24.594 1.00 76.88 713 ASP A N 1
ATOM 5580 C CA . ASP A 1 713 ? -7.760 34.382 -24.407 1.00 76.88 713 ASP A CA 1
ATOM 5581 C C . ASP A 1 713 ? -7.692 34.902 -22.957 1.00 76.88 713 ASP A C 1
ATOM 5583 O O . ASP A 1 713 ? -7.582 34.117 -22.012 1.00 76.88 713 ASP A O 1
ATOM 5587 N N . ASN A 1 714 ? -7.787 36.224 -22.773 1.00 71.81 714 ASN A N 1
ATOM 5588 C CA . ASN A 1 714 ? -7.781 36.892 -21.462 1.00 71.81 714 ASN A CA 1
ATOM 5589 C C . ASN A 1 714 ? -8.934 36.461 -20.532 1.00 71.81 714 ASN A C 1
ATOM 5591 O O . ASN A 1 714 ? -8.918 36.789 -19.349 1.00 71.81 714 ASN A O 1
ATOM 5595 N N . ARG A 1 715 ? -9.952 35.764 -21.050 1.00 76.19 715 ARG A N 1
ATOM 5596 C CA . ARG A 1 715 ? -11.097 35.226 -20.299 1.00 76.19 715 ARG A CA 1
ATOM 5597 C C . ARG A 1 715 ? -10.909 33.778 -19.845 1.00 76.19 715 ARG A C 1
ATOM 5599 O O . ARG A 1 715 ? -11.797 33.254 -19.176 1.00 76.19 715 ARG A O 1
ATOM 5606 N N . MET A 1 716 ? -9.814 33.118 -20.227 1.00 77.69 716 MET A N 1
ATOM 5607 C CA . MET A 1 716 ? -9.553 31.739 -19.810 1.00 77.69 716 MET A CA 1
ATOM 5608 C C . MET A 1 716 ? -9.359 31.646 -18.297 1.00 77.69 716 MET A C 1
ATOM 5610 O O . MET A 1 716 ? -8.703 32.484 -17.687 1.00 77.69 716 MET A O 1
ATOM 5614 N N . SER A 1 717 ? -9.877 30.578 -17.700 1.00 76.94 717 SER A N 1
ATOM 5615 C CA . SER A 1 717 ? -9.527 30.192 -16.334 1.00 76.94 717 SER A CA 1
ATOM 5616 C C . SER A 1 717 ? -8.090 29.677 -16.263 1.00 76.94 717 SER A C 1
ATOM 5618 O O . SER A 1 717 ? -7.539 29.158 -17.243 1.00 76.94 717 SER A O 1
ATOM 5620 N N . ALA A 1 718 ? -7.489 29.704 -15.073 1.00 75.56 718 ALA A N 1
ATOM 5621 C CA . ALA A 1 718 ? -6.158 29.141 -14.864 1.00 75.56 718 ALA A CA 1
ATOM 5622 C C . ALA A 1 718 ? -6.097 27.652 -15.241 1.00 75.56 718 ALA A C 1
ATOM 5624 O O . ALA A 1 718 ? -5.056 27.153 -15.664 1.00 75.56 718 ALA A O 1
ATOM 5625 N N . LEU A 1 719 ? -7.209 26.922 -15.113 1.00 76.19 719 LEU A N 1
ATOM 5626 C CA . LEU A 1 719 ? -7.302 25.526 -15.533 1.00 76.19 719 LEU A CA 1
ATOM 5627 C C . LEU A 1 719 ? -7.252 25.369 -17.060 1.00 76.19 719 LEU A C 1
ATOM 5629 O O . LEU A 1 719 ? -6.595 24.455 -17.553 1.00 76.19 719 LEU A O 1
ATOM 5633 N N . GLU A 1 720 ? -7.927 26.241 -17.807 1.00 79.81 720 GLU A N 1
ATOM 5634 C CA . GLU A 1 720 ? -7.908 26.240 -19.275 1.00 79.81 720 GLU A CA 1
ATOM 5635 C C . GLU A 1 720 ? -6.542 26.659 -19.812 1.00 79.81 720 GLU A C 1
ATOM 5637 O O . GLU A 1 720 ? -6.005 26.000 -20.701 1.00 79.81 720 GLU A O 1
ATOM 5642 N N . MET A 1 721 ? -5.911 27.654 -19.190 1.00 80.69 721 MET A N 1
ATOM 5643 C CA . MET A 1 721 ? -4.539 28.037 -19.515 1.00 80.69 721 MET A CA 1
ATOM 5644 C C . MET A 1 721 ? -3.542 26.898 -19.230 1.00 80.69 721 MET A C 1
ATOM 5646 O O . MET A 1 721 ? -2.656 26.636 -20.041 1.00 80.69 721 MET A O 1
ATOM 5650 N N . LYS A 1 722 ? -3.709 26.148 -18.128 1.00 80.88 722 LYS A N 1
ATOM 5651 C CA . LYS A 1 722 ? -2.902 24.945 -17.837 1.00 80.88 722 LYS A CA 1
ATOM 5652 C C . LYS A 1 722 ? -3.097 23.845 -18.882 1.00 80.88 722 LYS A C 1
ATOM 5654 O O . LYS A 1 722 ? -2.150 23.119 -19.165 1.00 80.88 722 LYS A O 1
ATOM 5659 N N . ARG A 1 723 ? -4.289 23.715 -19.481 1.00 80.44 723 ARG A N 1
ATOM 5660 C CA . ARG A 1 723 ? -4.506 22.805 -20.625 1.00 80.44 723 ARG A CA 1
ATOM 5661 C C . ARG A 1 723 ? -3.737 23.276 -21.846 1.00 80.44 723 ARG A C 1
ATOM 5663 O O . ARG A 1 723 ? -3.014 22.477 -22.425 1.00 80.44 723 ARG A O 1
ATOM 5670 N N . LEU A 1 724 ? -3.847 24.561 -22.174 1.00 81.00 724 LEU A N 1
ATOM 5671 C CA . LEU A 1 724 ? -3.146 25.167 -23.304 1.00 81.00 724 LEU A CA 1
ATOM 5672 C C . LEU A 1 724 ? -1.618 25.023 -23.171 1.00 81.00 724 LEU A C 1
ATOM 5674 O O . LEU A 1 724 ? -0.936 24.691 -24.134 1.00 81.00 724 LEU A O 1
ATOM 5678 N N . PHE A 1 725 ? -1.086 25.170 -21.955 1.00 82.12 725 PHE A N 1
ATOM 5679 C CA . PHE A 1 725 ? 0.331 24.953 -21.650 1.00 82.12 725 PHE A CA 1
ATOM 5680 C C . PHE A 1 725 ? 0.794 23.514 -21.941 1.00 82.12 725 PHE A C 1
ATOM 5682 O O . PHE A 1 725 ? 1.932 23.284 -22.357 1.00 82.12 725 PHE A O 1
ATOM 5689 N N . LEU A 1 726 ? -0.086 22.535 -21.723 1.00 75.56 726 LEU A N 1
ATOM 5690 C CA . LEU A 1 726 ? 0.209 21.109 -21.862 1.00 75.56 726 LEU A CA 1
ATOM 5691 C C . LEU A 1 726 ? -0.022 20.563 -23.280 1.00 75.56 726 LEU A C 1
ATOM 5693 O O . LEU A 1 726 ? 0.403 19.443 -23.553 1.00 75.56 726 LEU A O 1
ATOM 5697 N N . ASP A 1 727 ? -0.637 21.335 -24.180 1.00 73.50 727 ASP A N 1
ATOM 5698 C CA . ASP A 1 727 ? -1.064 20.889 -25.519 1.00 73.50 727 ASP A CA 1
ATOM 5699 C C . ASP A 1 727 ? 0.088 20.781 -26.545 1.00 73.50 727 ASP A C 1
ATOM 5701 O O . ASP A 1 727 ? -0.099 20.451 -27.712 1.00 73.50 727 ASP A O 1
ATOM 5705 N N . GLY A 1 728 ? 1.327 21.038 -26.114 1.00 56.66 728 GLY A N 1
ATOM 5706 C CA . GLY A 1 728 ? 2.534 20.692 -26.869 1.00 56.66 728 GLY A CA 1
ATOM 5707 C C . GLY A 1 728 ? 2.972 21.696 -27.941 1.00 56.66 728 GLY A C 1
ATOM 5708 O O . GLY A 1 728 ? 4.151 21.703 -28.281 1.00 56.66 728 GLY A O 1
ATOM 5709 N N . GLN A 1 729 ? 2.090 22.579 -28.418 1.00 72.62 729 GLN A N 1
ATOM 5710 C CA . GLN A 1 729 ? 2.352 23.434 -29.592 1.00 72.62 729 GLN A CA 1
ATOM 5711 C C . GLN A 1 729 ? 3.024 24.791 -29.312 1.00 72.62 729 GLN A C 1
ATOM 5713 O O . GLN A 1 729 ? 3.396 25.496 -30.246 1.00 72.62 729 GLN A O 1
ATOM 5718 N N . LEU A 1 730 ? 3.198 25.173 -28.045 1.00 82.38 730 LEU A N 1
ATOM 5719 C CA . LEU A 1 730 ? 3.793 26.460 -27.668 1.00 82.38 730 LEU A CA 1
ATOM 5720 C C . LEU A 1 730 ? 5.324 26.402 -27.619 1.00 82.38 730 LEU A C 1
ATOM 5722 O O . LEU A 1 730 ? 5.889 25.437 -27.086 1.00 82.38 730 LEU A O 1
ATOM 5726 N N . THR A 1 731 ? 5.983 27.468 -28.087 1.00 84.62 731 THR A N 1
ATOM 5727 C CA . THR A 1 731 ? 7.440 27.639 -27.951 1.00 84.62 731 THR A CA 1
ATOM 5728 C C . THR A 1 731 ? 7.843 27.810 -26.480 1.00 84.62 731 THR A C 1
ATOM 5730 O O . THR A 1 731 ? 7.010 28.230 -25.672 1.00 84.62 731 THR A O 1
ATOM 5733 N N . PRO A 1 732 ? 9.105 27.541 -26.092 1.00 83.25 732 PRO A N 1
ATOM 5734 C CA . PRO A 1 732 ? 9.565 27.753 -24.716 1.00 83.25 732 PRO A CA 1
ATOM 5735 C C . PRO A 1 732 ? 9.275 29.167 -24.192 1.00 83.25 732 PRO A C 1
ATOM 5737 O O . PRO A 1 732 ? 8.735 29.311 -23.098 1.00 83.25 732 PRO A O 1
ATOM 5740 N N . LYS A 1 733 ? 9.492 30.204 -25.009 1.00 83.81 733 LYS A N 1
ATOM 5741 C CA . LYS A 1 733 ? 9.159 31.599 -24.678 1.00 83.81 733 LYS A CA 1
ATOM 5742 C C . LYS A 1 733 ? 7.666 31.847 -24.464 1.00 83.81 733 LYS A C 1
ATOM 5744 O O . LYS A 1 733 ? 7.276 32.506 -23.504 1.00 83.81 733 LYS A O 1
ATOM 5749 N N . GLN A 1 734 ? 6.807 31.261 -25.296 1.00 85.00 734 GLN A N 1
ATOM 5750 C CA . GLN A 1 734 ? 5.352 31.336 -25.117 1.00 85.00 734 GLN A CA 1
ATOM 5751 C C . GLN A 1 734 ? 4.873 30.552 -23.893 1.00 85.00 734 GLN A C 1
ATOM 5753 O O . GLN A 1 734 ? 3.951 30.994 -23.212 1.00 85.00 734 GLN A O 1
ATOM 5758 N N . ARG A 1 735 ? 5.500 29.412 -23.582 1.00 86.81 735 ARG A N 1
ATOM 5759 C CA . ARG A 1 735 ? 5.214 28.648 -22.362 1.00 86.81 735 ARG A CA 1
ATOM 5760 C C . ARG A 1 735 ? 5.631 29.422 -21.120 1.00 86.81 735 ARG A C 1
ATOM 5762 O O . ARG A 1 735 ? 4.844 29.491 -20.182 1.00 86.81 735 ARG A O 1
ATOM 5769 N N . GLY A 1 736 ? 6.796 30.068 -21.140 1.00 81.62 736 GLY A N 1
ATOM 5770 C CA . GLY A 1 736 ? 7.230 30.975 -20.078 1.00 81.62 736 GLY A CA 1
ATOM 5771 C C . GLY A 1 736 ? 6.212 32.091 -19.847 1.00 81.62 736 GLY A C 1
ATOM 5772 O O . GLY A 1 736 ? 5.755 32.292 -18.724 1.00 81.62 736 GLY A O 1
ATOM 5773 N N . ALA A 1 737 ? 5.753 32.738 -20.920 1.00 85.62 737 ALA A N 1
ATOM 5774 C CA . ALA A 1 737 ? 4.732 33.779 -20.830 1.00 85.62 737 ALA A CA 1
ATOM 5775 C C . ALA A 1 737 ? 3.391 33.256 -20.287 1.00 85.62 737 ALA A C 1
ATOM 5777 O O . ALA A 1 737 ? 2.795 33.853 -19.388 1.00 85.62 737 ALA A O 1
ATOM 5778 N N . LEU A 1 738 ? 2.929 32.105 -20.785 1.00 87.81 738 LEU A N 1
ATOM 5779 C CA . LEU A 1 738 ? 1.689 31.481 -20.328 1.00 87.81 738 LEU A CA 1
ATOM 5780 C C . LEU A 1 738 ? 1.776 31.062 -18.855 1.00 87.81 738 LEU A C 1
ATOM 5782 O O . LEU A 1 738 ? 0.798 31.190 -18.128 1.00 87.81 738 LEU A O 1
ATOM 5786 N N . SER A 1 739 ? 2.947 30.621 -18.394 1.00 84.69 739 SER A N 1
ATOM 5787 C CA . SER A 1 739 ? 3.205 30.261 -16.998 1.00 84.69 739 SER A CA 1
ATOM 5788 C C . SER A 1 739 ? 3.040 31.448 -16.042 1.00 84.69 739 SER A C 1
ATOM 5790 O O . SER A 1 739 ? 2.424 31.311 -14.979 1.00 84.69 739 SER A O 1
ATOM 5792 N N . SER A 1 740 ? 3.538 32.632 -16.416 1.00 80.06 740 SER A N 1
ATOM 5793 C CA . SER A 1 740 ? 3.324 33.859 -15.634 1.00 80.06 740 SER A CA 1
ATOM 5794 C C . SER A 1 740 ? 1.843 34.249 -15.607 1.00 80.06 740 SER A C 1
ATOM 5796 O O . SER A 1 740 ? 1.292 34.472 -14.530 1.00 80.06 740 SER A O 1
ATOM 5798 N N . ARG A 1 741 ? 1.145 34.189 -16.750 1.00 82.69 741 ARG A N 1
ATOM 5799 C CA . ARG A 1 741 ? -0.303 34.479 -16.829 1.00 82.69 741 ARG A CA 1
ATOM 5800 C C . ARG A 1 741 ? -1.159 33.484 -16.036 1.00 82.69 741 ARG A C 1
ATOM 5802 O O . ARG A 1 741 ? -2.128 33.878 -15.389 1.00 82.69 741 ARG A O 1
ATOM 5809 N N . ILE A 1 742 ? -0.782 32.202 -16.018 1.00 82.44 742 ILE A N 1
ATOM 5810 C CA . ILE A 1 742 ? -1.403 31.174 -15.167 1.00 82.44 742 ILE A CA 1
ATOM 5811 C C . ILE A 1 742 ? -1.215 31.509 -13.690 1.00 82.44 742 ILE A C 1
ATOM 5813 O O . ILE A 1 742 ? -2.137 31.301 -12.901 1.00 82.44 742 ILE A O 1
ATOM 5817 N N . THR A 1 743 ? -0.037 31.998 -13.307 1.00 78.12 743 THR A N 1
ATOM 5818 C CA . THR A 1 743 ? 0.271 32.365 -11.920 1.00 78.12 743 THR A CA 1
ATOM 5819 C C . THR A 1 743 ? -0.584 33.548 -11.471 1.00 78.12 743 THR A C 1
ATOM 5821 O O . THR A 1 743 ? -1.223 33.467 -10.421 1.00 78.12 743 THR A O 1
ATOM 5824 N N . GLU A 1 744 ? -0.688 34.595 -12.293 1.00 76.81 744 GLU A N 1
ATOM 5825 C CA . GLU A 1 744 ? -1.555 35.751 -12.027 1.00 76.81 744 GLU A CA 1
ATOM 5826 C C . GLU A 1 744 ? -3.033 35.359 -11.946 1.00 76.81 744 GLU A C 1
ATOM 5828 O O . GLU A 1 744 ? -3.710 35.672 -10.966 1.00 76.81 744 GLU A O 1
ATOM 5833 N N . THR A 1 745 ? -3.518 34.596 -12.929 1.00 79.00 745 THR A N 1
ATOM 5834 C CA . THR A 1 745 ? -4.918 34.153 -12.987 1.00 79.00 745 THR A CA 1
ATOM 5835 C C . THR A 1 745 ? -5.251 33.227 -11.815 1.00 79.00 745 THR A C 1
ATOM 5837 O O . THR A 1 745 ? -6.284 33.394 -11.174 1.00 79.00 745 THR A O 1
ATOM 5840 N N . SER A 1 746 ? -4.348 32.306 -11.448 1.00 75.94 746 SER A N 1
ATOM 5841 C CA . SER A 1 746 ? -4.535 31.424 -10.283 1.00 75.94 746 SER A CA 1
ATOM 5842 C C . SER A 1 746 ? -4.584 32.218 -8.973 1.00 75.94 746 SER A C 1
ATOM 5844 O O . SER A 1 746 ? -5.374 31.888 -8.089 1.00 75.94 746 SER A O 1
ATOM 5846 N N . ARG A 1 747 ? -3.755 33.264 -8.833 1.00 73.62 747 ARG A N 1
ATOM 5847 C CA . ARG A 1 747 ? -3.752 34.155 -7.660 1.00 73.62 747 ARG A CA 1
ATOM 5848 C C . ARG A 1 747 ? -5.056 34.951 -7.580 1.00 73.62 747 ARG A C 1
ATOM 5850 O O . ARG A 1 747 ? -5.642 35.029 -6.504 1.00 73.62 747 ARG A O 1
ATOM 5857 N N . ALA A 1 748 ? -5.544 35.470 -8.706 1.00 72.56 748 ALA A N 1
ATOM 5858 C CA . ALA A 1 748 ? -6.816 36.187 -8.782 1.00 72.56 748 ALA A CA 1
ATOM 5859 C C . ALA A 1 748 ? -8.019 35.284 -8.448 1.00 72.56 748 ALA A C 1
ATOM 5861 O O . ALA A 1 748 ? -8.844 35.650 -7.612 1.00 72.56 748 ALA A O 1
ATOM 5862 N N . GLU A 1 749 ? -8.088 34.078 -9.022 1.00 78.56 749 GLU A N 1
ATOM 5863 C CA . GLU A 1 749 ? -9.129 33.080 -8.721 1.00 78.56 749 GLU A CA 1
ATOM 5864 C C . GLU A 1 749 ? -9.111 32.655 -7.243 1.00 78.56 749 GLU A C 1
ATOM 5866 O O . GLU A 1 749 ? -10.159 32.483 -6.615 1.00 78.56 749 GLU A O 1
ATOM 5871 N N . TYR A 1 750 ? -7.918 32.495 -6.664 1.00 74.88 750 TYR A N 1
ATOM 5872 C CA . TYR A 1 750 ? -7.757 32.158 -5.252 1.00 74.88 750 TYR A CA 1
ATOM 5873 C C . TYR A 1 750 ? -8.251 33.284 -4.334 1.00 74.88 750 TYR A C 1
ATOM 5875 O O . TYR A 1 750 ? -8.997 33.020 -3.389 1.00 74.88 750 TYR A O 1
ATOM 5883 N N . ILE A 1 751 ? -7.902 34.536 -4.644 1.00 71.19 751 ILE A N 1
ATOM 5884 C CA . ILE A 1 751 ? -8.381 35.722 -3.923 1.00 71.19 751 ILE A CA 1
ATOM 5885 C C . ILE A 1 751 ? -9.908 35.843 -4.015 1.00 71.19 751 ILE A C 1
ATOM 5887 O O . ILE A 1 751 ? -10.562 36.009 -2.986 1.00 71.19 751 ILE A O 1
ATOM 5891 N N . ASP A 1 752 ? -10.495 35.689 -5.205 1.00 72.88 752 ASP A N 1
ATOM 5892 C CA . ASP A 1 752 ? -11.953 35.717 -5.399 1.00 72.88 752 ASP A CA 1
ATOM 5893 C C . ASP A 1 752 ? -12.659 34.642 -4.557 1.00 72.88 752 ASP A C 1
ATOM 5895 O O . ASP A 1 752 ? -13.649 34.919 -3.874 1.00 72.88 752 ASP A O 1
ATOM 5899 N N . LYS A 1 753 ? -12.101 33.426 -4.510 1.00 74.50 753 LYS A N 1
ATOM 5900 C CA . LYS A 1 753 ? -12.615 32.350 -3.655 1.00 74.50 753 LYS A CA 1
ATOM 5901 C C . LYS A 1 753 ? -12.558 32.712 -2.169 1.00 74.50 753 LYS A C 1
ATOM 5903 O O . LYS A 1 753 ? -13.531 32.462 -1.455 1.00 74.50 753 LYS A O 1
ATOM 5908 N N . ILE A 1 754 ? -11.449 33.290 -1.696 1.00 73.94 754 ILE A N 1
ATOM 5909 C CA . ILE A 1 754 ? -11.312 33.737 -0.301 1.00 73.94 754 ILE A CA 1
ATOM 5910 C C . ILE A 1 754 ? -12.370 34.793 0.022 1.00 73.94 754 ILE A C 1
ATOM 5912 O O . ILE A 1 754 ? -13.040 34.686 1.049 1.00 73.94 754 ILE A O 1
ATOM 5916 N N . LEU A 1 755 ? -12.557 35.786 -0.848 1.00 75.19 755 LEU A N 1
ATOM 5917 C CA . LEU A 1 755 ? -13.509 36.874 -0.627 1.00 75.19 755 LEU A CA 1
ATOM 5918 C C . LEU A 1 755 ? -14.964 36.382 -0.643 1.00 75.19 755 LEU A C 1
ATOM 5920 O O . LEU A 1 755 ? -15.729 36.733 0.254 1.00 75.19 755 LEU A O 1
ATOM 5924 N N . LYS A 1 756 ? -15.333 35.491 -1.572 1.00 73.44 756 LYS A N 1
ATOM 5925 C CA . LYS A 1 756 ? -16.661 34.847 -1.593 1.00 73.44 756 LYS A CA 1
ATOM 5926 C C . LYS A 1 756 ? -16.933 34.055 -0.317 1.00 73.44 756 LYS A C 1
ATOM 5928 O O . LYS A 1 756 ? -17.998 34.194 0.278 1.00 73.44 756 LYS A O 1
ATOM 5933 N N . GLN A 1 757 ? -15.961 33.266 0.138 1.00 74.94 757 GLN A N 1
ATOM 5934 C CA . GLN A 1 757 ? -16.082 32.510 1.385 1.00 74.94 757 GLN A CA 1
ATOM 5935 C C . GLN A 1 757 ? -16.183 33.442 2.605 1.00 74.94 757 GLN A C 1
ATOM 5937 O O . GLN A 1 757 ? -16.945 33.177 3.531 1.00 74.94 757 GLN A O 1
ATOM 5942 N N . THR A 1 758 ? -15.441 34.550 2.590 1.00 74.31 758 THR A N 1
ATOM 5943 C CA . THR A 1 758 ? -15.474 35.576 3.641 1.00 74.31 758 THR A CA 1
ATOM 5944 C C . THR A 1 758 ? -16.855 36.230 3.721 1.00 74.31 758 THR A C 1
ATOM 5946 O O . THR A 1 758 ? -17.377 36.398 4.818 1.00 74.31 758 THR A O 1
ATOM 5949 N N . SER A 1 759 ? -17.495 36.505 2.580 1.00 70.50 759 SER A N 1
ATOM 5950 C CA . SER A 1 759 ? -18.874 37.012 2.535 1.00 70.50 759 SER A CA 1
ATOM 5951 C C . SER A 1 759 ? -19.861 36.056 3.212 1.00 70.50 759 SER A C 1
ATOM 5953 O O . SER A 1 759 ? -20.661 36.491 4.035 1.00 70.50 759 SER A O 1
ATOM 5955 N N . VAL A 1 760 ? -19.756 34.749 2.937 1.00 75.25 760 VAL A N 1
ATOM 5956 C CA . VAL A 1 760 ? -20.607 33.724 3.572 1.00 75.25 760 VAL A CA 1
ATOM 5957 C C . VAL A 1 760 ? -20.421 33.711 5.091 1.00 75.25 760 VAL A C 1
ATOM 5959 O O . VAL A 1 760 ? -21.402 33.693 5.830 1.00 75.25 760 VAL A O 1
ATOM 5962 N N . PHE A 1 761 ? -19.175 33.782 5.573 1.00 76.44 761 PHE A N 1
ATOM 5963 C CA . PHE A 1 761 ? -18.911 33.825 7.013 1.00 76.44 761 PHE A CA 1
ATOM 5964 C C . PHE A 1 761 ? -19.442 35.094 7.679 1.00 76.44 761 PHE A C 1
ATOM 5966 O O . PHE A 1 761 ? -19.925 35.021 8.805 1.00 76.44 761 PHE A O 1
ATOM 5973 N N . SER A 1 762 ? -19.402 36.235 6.989 1.00 74.56 762 SER A N 1
ATOM 5974 C CA . SER A 1 762 ? -19.986 37.479 7.502 1.00 74.56 762 SER A CA 1
ATOM 5975 C C . SER A 1 762 ? -21.486 37.329 7.734 1.00 74.56 762 SER A C 1
ATOM 5977 O O . SER A 1 762 ? -22.003 37.734 8.769 1.00 74.56 762 SER A O 1
ATOM 5979 N N . GLU A 1 763 ? -22.189 36.711 6.785 1.00 73.25 763 GLU A N 1
ATOM 5980 C CA . GLU A 1 763 ? -23.624 36.459 6.904 1.00 73.25 763 GLU A CA 1
ATOM 5981 C C . GLU A 1 763 ? -23.949 35.439 7.999 1.00 73.25 763 GLU A C 1
ATOM 5983 O O . GLU A 1 763 ? -24.948 35.591 8.704 1.00 73.25 763 GLU A O 1
ATOM 5988 N N . ASP A 1 764 ? -23.126 34.399 8.153 1.00 76.56 764 ASP A N 1
ATOM 5989 C CA . ASP A 1 764 ? -23.298 33.389 9.198 1.00 76.56 764 ASP A CA 1
ATOM 5990 C C . ASP A 1 764 ? -23.085 33.976 10.603 1.00 76.56 764 ASP A C 1
ATOM 5992 O O . ASP A 1 764 ? -23.864 33.668 11.507 1.00 76.56 764 ASP A O 1
ATOM 5996 N N . PHE A 1 765 ? -22.085 34.846 10.797 1.00 74.38 765 PHE A N 1
ATOM 5997 C CA . PHE A 1 765 ? -21.848 35.496 12.091 1.00 74.38 765 PHE A CA 1
ATOM 5998 C C . PHE A 1 765 ? -22.955 36.482 12.457 1.00 74.38 765 PHE A C 1
ATOM 6000 O O . PHE A 1 765 ? -23.465 36.421 13.580 1.00 74.38 765 PHE A O 1
ATOM 6007 N N . HIS A 1 766 ? -23.432 37.285 11.505 1.00 74.44 766 HIS A N 1
ATOM 6008 C CA . HIS A 1 766 ? -24.620 38.109 11.719 1.00 74.44 766 HIS A CA 1
ATOM 6009 C C . HIS A 1 766 ? -25.856 37.264 12.058 1.00 74.44 766 HIS A C 1
ATOM 6011 O O . HIS A 1 766 ? -26.568 37.571 13.015 1.00 74.44 766 HIS A O 1
ATOM 6017 N N . ARG A 1 767 ? -26.094 36.152 11.345 1.00 73.19 767 ARG A N 1
ATOM 6018 C CA . ARG A 1 767 ? -27.194 35.217 11.661 1.00 73.19 767 ARG A CA 1
ATOM 6019 C C . ARG A 1 767 ? -27.047 34.562 13.037 1.00 73.19 767 ARG A C 1
ATOM 6021 O O . ARG A 1 767 ? -28.056 34.234 13.656 1.00 73.19 767 ARG A O 1
ATOM 6028 N N . ALA A 1 768 ? -25.823 34.394 13.528 1.00 75.44 768 ALA A N 1
ATOM 6029 C CA . ALA A 1 768 ? -25.526 33.874 14.860 1.00 75.44 768 ALA A CA 1
ATOM 6030 C C . ALA A 1 768 ? -25.616 34.934 15.978 1.00 75.44 768 ALA A C 1
ATOM 6032 O O . ALA A 1 768 ? -25.335 34.619 17.135 1.00 75.44 768 ALA A O 1
ATOM 6033 N N . GLY A 1 769 ? -26.033 36.165 15.658 1.00 78.06 769 GLY A N 1
ATOM 6034 C CA . GLY A 1 769 ? -26.228 37.245 16.627 1.00 78.06 769 GLY A CA 1
ATOM 6035 C C . GLY A 1 769 ? -24.990 38.108 16.872 1.00 78.06 769 GLY A C 1
ATOM 6036 O O . GLY A 1 769 ? -24.922 38.779 17.900 1.00 78.06 769 GLY A O 1
ATOM 6037 N N . SER A 1 770 ? -24.007 38.087 15.965 1.00 79.44 770 SER A N 1
ATOM 6038 C CA . SER A 1 770 ? -22.873 39.009 16.033 1.00 79.44 770 SER A CA 1
ATOM 6039 C C . SER A 1 770 ? -23.299 40.435 15.680 1.00 79.44 770 SER A C 1
ATOM 6041 O O . SER A 1 770 ? -23.904 40.687 14.632 1.00 79.44 770 SER A O 1
ATOM 6043 N N . ASN A 1 771 ? -22.952 41.373 16.563 1.00 76.06 771 ASN A N 1
ATOM 6044 C CA . ASN A 1 771 ? -23.218 42.805 16.399 1.00 76.06 771 ASN A CA 1
ATOM 6045 C C . ASN A 1 771 ? -22.001 43.571 15.848 1.00 76.06 771 ASN A C 1
ATOM 6047 O O . ASN A 1 771 ? -22.131 44.741 15.496 1.00 76.06 771 ASN A O 1
ATOM 6051 N N . PHE A 1 772 ? -20.833 42.923 15.773 1.00 78.25 772 PHE A N 1
ATOM 6052 C CA . PHE A 1 772 ? -19.600 43.488 15.232 1.00 78.25 772 PHE A CA 1
ATOM 6053 C C . PHE A 1 772 ? -18.774 42.386 14.561 1.00 78.25 772 PHE A C 1
ATOM 6055 O O . PHE A 1 772 ? -18.204 41.529 15.234 1.00 78.25 772 PHE A O 1
ATOM 6062 N N . ASP A 1 773 ? -18.676 42.447 13.231 1.00 76.44 773 ASP A N 1
ATOM 6063 C CA . ASP A 1 773 ? -17.905 41.503 12.425 1.00 76.44 773 ASP A CA 1
ATOM 6064 C C . ASP A 1 773 ? -16.840 42.244 11.613 1.00 76.44 773 ASP A C 1
ATOM 6066 O O . ASP A 1 773 ? -17.136 42.977 10.668 1.00 76.44 773 ASP A O 1
ATOM 6070 N N . ARG A 1 774 ? -15.565 42.033 11.961 1.00 80.81 774 ARG A N 1
ATOM 6071 C CA . ARG A 1 774 ? -14.425 42.533 11.182 1.00 80.81 774 ARG A CA 1
ATOM 6072 C C . ARG A 1 774 ? -13.617 41.370 10.629 1.00 80.81 774 ARG A C 1
ATOM 6074 O O . ARG A 1 774 ? -12.668 40.889 11.247 1.00 80.81 774 ARG A O 1
ATOM 6081 N N . LEU A 1 775 ? -14.006 40.912 9.444 1.00 79.19 775 LEU A N 1
ATOM 6082 C CA . LEU A 1 775 ? -13.335 39.803 8.782 1.00 79.19 775 LEU A CA 1
ATOM 6083 C C . LEU A 1 775 ? -12.021 40.259 8.152 1.00 79.19 775 LEU A C 1
ATOM 6085 O O . LEU A 1 775 ? -11.997 41.134 7.289 1.00 79.19 775 LEU A O 1
ATOM 6089 N N . ALA A 1 776 ? -10.933 39.628 8.584 1.00 81.25 776 ALA A N 1
ATOM 6090 C CA . ALA A 1 776 ? -9.593 39.868 8.075 1.00 81.25 776 ALA A CA 1
ATOM 6091 C C . ALA A 1 776 ? -8.944 38.535 7.653 1.00 81.25 776 ALA A C 1
ATOM 6093 O O . ALA A 1 776 ? -8.117 37.988 8.390 1.00 81.25 776 ALA A O 1
ATOM 6094 N N . PRO A 1 777 ? -9.339 37.958 6.501 1.00 83.75 777 PRO A N 1
ATOM 6095 C CA . PRO A 1 777 ? -8.809 36.675 6.052 1.00 83.75 777 PRO A CA 1
ATOM 6096 C C . PRO A 1 777 ? -7.307 36.796 5.780 1.00 83.75 777 PRO A C 1
ATOM 6098 O O . PRO A 1 777 ? -6.896 37.435 4.816 1.00 83.75 777 PRO A O 1
ATOM 6101 N N . GLN A 1 778 ? -6.470 36.179 6.621 1.00 78.44 778 GLN A N 1
ATOM 6102 C CA . GLN A 1 778 ? -5.009 36.292 6.492 1.00 78.44 778 GLN A CA 1
ATOM 6103 C C . GLN A 1 778 ? -4.516 35.865 5.103 1.00 78.44 778 GLN A C 1
ATOM 6105 O O . GLN A 1 778 ? -3.609 36.490 4.569 1.00 78.44 778 GLN A O 1
ATOM 6110 N N . ASP A 1 779 ? -5.155 34.867 4.487 1.00 74.00 779 ASP A N 1
ATOM 6111 C CA . ASP A 1 779 ? -4.753 34.358 3.176 1.00 74.00 779 ASP A CA 1
ATOM 6112 C C . ASP A 1 779 ? -4.939 35.410 2.080 1.00 74.00 779 ASP A C 1
ATOM 6114 O O . ASP A 1 779 ? -4.170 35.423 1.127 1.00 74.00 779 ASP A O 1
ATOM 6118 N N . PHE A 1 780 ? -5.893 36.336 2.229 1.00 79.00 780 PHE A N 1
ATOM 6119 C CA . PHE A 1 780 ? -6.051 37.475 1.325 1.00 79.00 780 PHE A CA 1
ATOM 6120 C C . PHE A 1 780 ? -4.877 38.450 1.468 1.00 79.00 780 PHE A C 1
ATOM 6122 O O . PHE A 1 780 ? -4.185 38.723 0.492 1.00 79.00 780 PHE A O 1
ATOM 6129 N N . TYR A 1 781 ? -4.596 38.927 2.685 1.00 78.88 781 TYR A N 1
ATOM 6130 C CA . TYR A 1 781 ? -3.538 39.920 2.918 1.00 78.88 781 TYR A CA 1
ATOM 6131 C C . TYR A 1 781 ? -2.140 39.373 2.626 1.00 78.88 781 TYR A C 1
ATOM 6133 O O . TYR A 1 781 ? -1.331 40.060 2.009 1.00 78.88 781 TYR A O 1
ATOM 6141 N N . LEU A 1 782 ? -1.869 38.124 3.013 1.00 71.94 782 LEU A N 1
ATOM 6142 C CA . LEU A 1 782 ? -0.604 37.445 2.722 1.00 71.94 782 LEU A CA 1
ATOM 6143 C C . LEU A 1 782 ? -0.437 37.207 1.218 1.00 71.94 782 LEU A C 1
ATOM 6145 O O . LEU A 1 782 ? 0.650 37.429 0.685 1.00 71.94 782 LEU A O 1
ATOM 6149 N N . SER A 1 783 ? -1.530 36.868 0.520 1.00 69.69 783 SER A N 1
ATOM 6150 C CA . SER A 1 783 ? -1.518 36.774 -0.941 1.00 69.69 783 SER A CA 1
ATOM 6151 C C . SER A 1 783 ? -1.250 38.114 -1.606 1.00 69.69 783 SER A C 1
ATOM 6153 O O . SER A 1 783 ? -0.698 38.090 -2.694 1.00 69.69 783 SER A O 1
ATOM 6155 N N . LEU A 1 784 ? -1.599 39.264 -1.018 1.00 68.81 784 LEU A N 1
ATOM 6156 C CA . LEU A 1 784 ? -1.303 40.588 -1.589 1.00 68.81 784 LEU A CA 1
ATOM 6157 C C . LEU A 1 784 ? 0.166 40.996 -1.411 1.00 68.81 784 LEU A C 1
ATOM 6159 O O . LEU A 1 784 ? 0.744 41.562 -2.332 1.00 68.81 784 LEU A O 1
ATOM 6163 N N . VAL A 1 785 ? 0.791 40.638 -0.286 1.00 67.19 785 VAL A N 1
ATOM 6164 C CA . VAL A 1 785 ? 2.205 40.964 -0.001 1.00 67.19 785 VAL A CA 1
ATOM 6165 C C . VAL A 1 785 ? 3.208 39.916 -0.508 1.00 67.19 785 VAL A C 1
ATOM 6167 O O . VAL A 1 785 ? 4.404 40.045 -0.260 1.00 67.19 785 VAL A O 1
ATOM 6170 N N . GLY A 1 786 ? 2.735 38.870 -1.195 1.00 57.81 786 GLY A N 1
ATOM 6171 C CA . GLY A 1 786 ? 3.582 37.813 -1.761 1.00 57.81 786 GLY A CA 1
ATOM 6172 C C . GLY A 1 786 ? 4.193 36.861 -0.723 1.00 57.81 786 GLY A C 1
ATOM 6173 O O . GLY A 1 786 ? 5.200 36.215 -1.005 1.00 57.81 786 GLY A O 1
ATOM 6174 N N . ASP A 1 787 ? 3.613 36.765 0.478 1.00 56.47 787 ASP A N 1
ATOM 6175 C CA . ASP A 1 787 ? 4.122 35.904 1.552 1.00 56.47 787 ASP A CA 1
ATOM 6176 C C . ASP A 1 787 ? 3.694 34.437 1.335 1.00 56.47 787 ASP A C 1
ATOM 6178 O O . ASP A 1 787 ? 2.506 34.112 1.329 1.00 56.47 787 ASP A O 1
ATOM 6182 N N . VAL A 1 788 ? 4.678 33.539 1.189 1.00 52.56 788 VAL A N 1
ATOM 6183 C CA . VAL A 1 788 ? 4.500 32.095 0.922 1.00 52.56 788 VAL A CA 1
ATOM 6184 C C . VAL A 1 788 ? 4.610 31.203 2.170 1.00 52.56 788 VAL A C 1
ATOM 6186 O O . VAL A 1 788 ? 4.626 29.980 2.061 1.00 52.56 788 VAL A O 1
ATOM 6189 N N . SER A 1 789 ? 4.687 31.779 3.374 1.00 49.78 789 SER A N 1
ATOM 6190 C CA . SER A 1 789 ? 4.979 31.061 4.632 1.00 49.78 789 SER A CA 1
ATOM 6191 C C . SER A 1 789 ? 3.885 30.108 5.144 1.00 49.78 789 SER A C 1
ATOM 6193 O O . SER A 1 789 ? 4.060 29.488 6.193 1.00 49.78 789 SER A O 1
ATOM 6195 N N . GLY A 1 790 ? 2.754 29.982 4.444 1.00 47.69 790 GLY A N 1
ATOM 6196 C CA . GLY A 1 790 ? 1.636 29.128 4.864 1.00 47.69 790 GLY A CA 1
ATOM 6197 C C . GLY A 1 790 ? 0.802 29.687 6.028 1.00 47.69 790 GLY A C 1
ATOM 6198 O O . GLY A 1 790 ? -0.052 28.976 6.556 1.00 47.69 790 GLY A O 1
ATOM 6199 N N . GLY A 1 791 ? 1.024 30.949 6.423 1.00 63.38 791 GLY A N 1
ATOM 6200 C CA . GLY A 1 791 ? 0.199 31.691 7.382 1.00 63.38 791 GLY A CA 1
ATOM 6201 C C . GLY A 1 791 ? 1.000 32.411 8.474 1.00 63.38 791 GLY A C 1
ATOM 6202 O O . GLY A 1 791 ? 2.040 31.946 8.933 1.00 63.38 791 GLY A O 1
ATOM 6203 N N . ARG A 1 792 ? 0.475 33.542 8.962 1.00 67.94 792 ARG A N 1
ATOM 6204 C CA . ARG A 1 792 ? 1.062 34.348 10.057 1.00 67.94 792 ARG A CA 1
ATOM 6205 C C . ARG A 1 792 ? 0.145 34.391 11.277 1.00 67.94 792 ARG A C 1
ATOM 6207 O O . ARG A 1 792 ? 0.103 35.377 12.009 1.00 67.94 792 ARG A O 1
ATOM 6214 N N . CYS A 1 793 ? -0.590 33.307 11.505 1.00 67.94 793 CYS A N 1
ATOM 6215 C CA . CYS A 1 793 ? -1.650 33.256 12.506 1.00 67.94 793 CYS A CA 1
ATOM 6216 C C . CYS A 1 793 ? -1.154 33.598 13.918 1.00 67.94 793 CYS A C 1
ATOM 6218 O O . CYS A 1 793 ? -1.837 34.314 14.641 1.00 67.94 793 CYS A O 1
ATOM 6220 N N . TYR A 1 794 ? 0.046 33.157 14.302 1.00 56.25 794 TYR A N 1
ATOM 6221 C CA . TYR A 1 794 ? 0.578 33.413 15.639 1.00 56.25 794 TYR A CA 1
ATOM 6222 C C . TYR A 1 794 ? 0.949 34.894 15.875 1.00 56.25 794 TYR A C 1
ATOM 6224 O O . TYR A 1 794 ? 0.439 35.475 16.837 1.00 56.25 794 TYR A O 1
ATOM 6232 N N . PRO A 1 795 ? 1.741 35.554 15.002 1.00 72.06 795 PRO A N 1
ATOM 6233 C CA . PRO A 1 795 ? 1.947 37.002 15.081 1.00 72.06 795 PRO A CA 1
ATOM 6234 C C . PRO A 1 795 ? 0.650 37.820 14.983 1.00 72.06 795 PRO A C 1
ATOM 6236 O O . PRO A 1 795 ? 0.450 38.740 15.773 1.00 72.06 795 PRO A O 1
ATOM 6239 N N . LEU A 1 796 ? -0.258 37.465 14.066 1.00 76.81 796 LEU A N 1
ATOM 6240 C CA . LEU A 1 796 ? -1.506 38.207 13.851 1.00 76.81 796 LEU A CA 1
ATOM 6241 C C . LEU A 1 796 ? -2.462 38.100 15.043 1.00 76.81 796 LEU A C 1
ATOM 6243 O O . LEU A 1 796 ? -3.091 39.089 15.402 1.00 76.81 796 LEU A O 1
ATOM 6247 N N . VAL A 1 797 ? -2.537 36.940 15.703 1.00 79.94 797 VAL A N 1
ATOM 6248 C CA . VAL A 1 797 ? -3.332 36.774 16.931 1.00 79.94 797 VAL A CA 1
ATOM 6249 C C . VAL A 1 797 ? -2.754 37.600 18.077 1.00 79.94 797 VAL A C 1
ATOM 6251 O O . VAL A 1 797 ? -3.518 38.226 18.806 1.00 79.94 797 VAL A O 1
ATOM 6254 N N . ARG A 1 798 ? -1.423 37.663 18.228 1.00 73.12 798 ARG A N 1
ATOM 6255 C CA . ARG A 1 798 ? -0.791 38.533 19.236 1.00 73.12 798 ARG A CA 1
ATOM 6256 C C . ARG A 1 798 ? -1.072 40.010 18.959 1.00 73.12 798 ARG A C 1
ATOM 6258 O O . ARG A 1 798 ? -1.483 40.720 19.871 1.00 73.12 798 ARG A O 1
ATOM 6265 N N . ALA A 1 799 ? -0.920 40.450 17.711 1.00 76.56 799 ALA A N 1
ATOM 6266 C CA . ALA A 1 799 ? -1.238 41.818 17.309 1.00 76.56 799 ALA A CA 1
ATOM 6267 C C . ALA A 1 799 ? -2.724 42.149 17.534 1.00 76.56 799 ALA A C 1
ATOM 6269 O O . ALA A 1 799 ? -3.039 43.211 18.063 1.00 76.56 799 ALA A O 1
ATOM 6270 N N . MET A 1 800 ? -3.630 41.222 17.204 1.00 84.81 800 MET A N 1
ATOM 6271 C CA . MET A 1 800 ? -5.072 41.379 17.409 1.00 84.81 800 MET A CA 1
ATOM 6272 C C . MET A 1 800 ? -5.443 41.437 18.893 1.00 84.81 800 MET A C 1
ATOM 6274 O O . MET A 1 800 ? -6.263 42.261 19.280 1.00 84.81 800 MET A O 1
ATOM 6278 N N . ALA A 1 801 ? -4.814 40.617 19.739 1.00 83.12 801 ALA A N 1
ATOM 6279 C CA . ALA A 1 801 ? -5.029 40.649 21.184 1.00 83.12 801 ALA A CA 1
ATOM 6280 C C . ALA A 1 801 ? -4.587 41.987 21.797 1.00 83.12 801 ALA A C 1
ATOM 6282 O O . ALA A 1 801 ? -5.307 42.550 22.617 1.00 83.12 801 ALA A O 1
ATOM 6283 N N . VAL A 1 802 ? -3.444 42.526 21.359 1.00 86.75 802 VAL A N 1
ATOM 6284 C CA . VAL A 1 802 ? -2.965 43.853 21.779 1.00 86.75 802 VAL A CA 1
ATOM 6285 C C . VAL A 1 802 ? -3.890 44.960 21.267 1.00 86.75 802 VAL A C 1
ATOM 6287 O O . VAL A 1 802 ? -4.259 45.851 22.026 1.00 86.75 802 VAL A O 1
ATOM 6290 N N . ALA A 1 803 ? -4.314 44.899 20.004 1.00 85.19 803 ALA A N 1
ATOM 6291 C CA . ALA A 1 803 ? -5.233 45.871 19.416 1.00 85.19 803 ALA A CA 1
ATOM 6292 C C . ALA A 1 803 ? -6.593 45.893 20.137 1.00 85.19 803 ALA A C 1
ATOM 6294 O O . ALA A 1 803 ? -7.092 46.965 20.484 1.00 85.19 803 ALA A O 1
ATOM 6295 N N . LEU A 1 804 ? -7.146 44.711 20.427 1.00 85.81 804 LEU A N 1
ATOM 6296 C CA . LEU A 1 804 ? -8.383 44.549 21.186 1.00 85.81 804 LEU A CA 1
ATOM 6297 C C . LEU A 1 804 ? -8.234 45.071 22.624 1.00 85.81 804 LEU A C 1
ATOM 6299 O O . LEU A 1 804 ? -9.106 45.797 23.094 1.00 85.81 804 LEU A O 1
ATOM 6303 N N . ALA A 1 805 ? -7.133 44.747 23.308 1.00 85.94 805 ALA A N 1
ATOM 6304 C CA . ALA A 1 805 ? -6.883 45.202 24.677 1.00 85.94 805 ALA A CA 1
ATOM 6305 C C . ALA A 1 805 ? -6.691 46.725 24.775 1.00 85.94 805 ALA A C 1
ATOM 6307 O O . ALA A 1 805 ? -7.121 47.333 25.751 1.00 85.94 805 ALA A O 1
ATOM 6308 N N . ASN A 1 806 ? -6.076 47.345 23.764 1.00 85.75 806 ASN A N 1
ATOM 6309 C CA . ASN A 1 806 ? -5.787 48.778 23.771 1.00 85.75 806 ASN A CA 1
ATOM 6310 C C . ASN A 1 806 ? -7.012 49.647 23.470 1.00 85.75 806 ASN A C 1
ATOM 6312 O O . ASN A 1 806 ? -7.124 50.746 24.011 1.00 85.75 806 ASN A O 1
ATOM 6316 N N . SER A 1 807 ? -7.894 49.237 22.550 1.00 87.06 807 SER A N 1
ATOM 6317 C CA . SER A 1 807 ? -8.979 50.117 22.075 1.00 87.06 807 SER A CA 1
ATOM 6318 C C . SER A 1 807 ? -10.217 49.378 21.552 1.00 87.06 807 SER A C 1
ATOM 6320 O O . SER A 1 807 ? -10.968 49.939 20.752 1.00 87.06 807 SER A O 1
ATOM 6322 N N . GLY A 1 808 ? -10.440 48.126 21.962 1.00 86.44 808 GLY A N 1
ATOM 6323 C CA . GLY A 1 808 ? -11.624 47.358 21.573 1.00 86.44 808 GLY A CA 1
ATOM 6324 C C . GLY A 1 808 ? -11.802 47.276 20.051 1.00 86.44 808 GLY A C 1
ATOM 6325 O O . GLY A 1 808 ? -10.844 47.056 19.309 1.00 86.44 808 GLY A O 1
ATOM 6326 N N . GLU A 1 809 ? -13.025 47.508 19.574 1.00 90.06 809 GLU A N 1
ATOM 6327 C CA . GLU A 1 809 ? -13.377 47.498 18.144 1.00 90.06 809 GLU A CA 1
ATOM 6328 C C . GLU A 1 809 ? -12.581 48.518 17.310 1.00 90.06 809 GLU A C 1
ATOM 6330 O O . GLU A 1 809 ? -12.178 48.223 16.183 1.00 90.06 809 GLU A O 1
ATOM 6335 N N . ALA A 1 810 ? -12.285 49.700 17.863 1.00 88.31 810 ALA A N 1
ATOM 6336 C CA . ALA A 1 810 ? -11.494 50.722 17.174 1.00 88.31 810 ALA A CA 1
ATOM 6337 C C . ALA A 1 810 ? -10.038 50.269 16.964 1.00 88.31 810 ALA A C 1
ATOM 6339 O O . ALA A 1 810 ? -9.456 50.498 15.901 1.00 88.31 810 ALA A O 1
ATOM 6340 N N . GLY A 1 811 ? -9.471 49.562 17.946 1.00 88.12 811 GLY A N 1
ATOM 6341 C CA . GLY A 1 811 ? -8.147 48.952 17.831 1.00 88.12 811 GLY A CA 1
ATOM 6342 C C . GLY A 1 811 ? -8.113 47.851 16.771 1.00 88.12 811 GLY A C 1
ATOM 6343 O O . GLY A 1 811 ? -7.207 47.828 15.935 1.00 88.12 811 GLY A O 1
ATOM 6344 N N . ILE A 1 812 ? -9.138 46.990 16.749 1.00 88.38 812 ILE A N 1
ATOM 6345 C CA . ILE A 1 812 ? -9.316 45.958 15.715 1.00 88.38 812 ILE A CA 1
ATOM 6346 C C . ILE A 1 812 ? -9.369 46.597 14.322 1.00 88.38 812 ILE A C 1
ATOM 6348 O O . ILE A 1 812 ? -8.638 46.181 13.421 1.00 88.38 812 ILE A O 1
ATOM 6352 N N . ASN A 1 813 ? -10.190 47.634 14.141 1.00 86.75 813 ASN A N 1
ATOM 6353 C CA . ASN A 1 813 ? -10.335 48.309 12.854 1.00 86.75 813 ASN A CA 1
ATOM 6354 C C . ASN A 1 813 ? -9.024 48.938 12.377 1.00 86.75 813 ASN A C 1
ATOM 6356 O O . ASN A 1 813 ? -8.663 48.742 11.217 1.00 86.75 813 ASN A O 1
ATOM 6360 N N . SER A 1 814 ? -8.277 49.592 13.272 1.00 85.19 814 SER A N 1
ATOM 6361 C CA . SER A 1 814 ? -6.970 50.176 12.952 1.00 85.19 814 SER A CA 1
ATOM 6362 C C . SER A 1 814 ? -5.940 49.119 12.533 1.00 85.19 814 SER A C 1
ATOM 6364 O O . SER A 1 814 ? -5.184 49.327 11.584 1.00 85.19 814 SER A O 1
ATOM 6366 N N . LEU A 1 815 ? -5.912 47.956 13.195 1.00 85.81 815 LEU A N 1
ATOM 6367 C CA . LEU A 1 815 ? -5.019 46.861 12.810 1.00 85.81 815 LEU A CA 1
ATOM 6368 C C . LEU A 1 815 ? -5.379 46.299 11.428 1.00 85.81 815 LEU A C 1
ATOM 6370 O O . LEU A 1 815 ? -4.498 46.106 10.592 1.00 85.81 815 LEU A O 1
ATOM 6374 N N . VAL A 1 816 ? -6.664 46.056 11.169 1.00 85.56 816 VAL A N 1
ATOM 6375 C CA . VAL A 1 816 ? -7.129 45.509 9.884 1.00 85.56 816 VAL A CA 1
ATOM 6376 C C . VAL A 1 816 ? -6.922 46.504 8.741 1.00 85.56 816 VAL A C 1
ATOM 6378 O O . VAL A 1 816 ? -6.545 46.106 7.641 1.00 85.56 816 VAL A O 1
ATOM 6381 N N . GLU A 1 817 ? -7.097 47.799 8.994 1.00 83.12 817 GLU A N 1
ATOM 6382 C CA . GLU A 1 817 ? -6.777 48.858 8.035 1.00 83.12 817 GLU A CA 1
ATOM 6383 C C . GLU A 1 817 ? -5.279 48.887 7.703 1.00 83.12 817 GLU A C 1
ATOM 6385 O O . GLU A 1 817 ? -4.917 48.936 6.531 1.00 83.12 817 GLU A O 1
ATOM 6390 N N . LYS A 1 818 ? -4.394 48.738 8.698 1.00 81.44 818 LYS A N 1
ATOM 6391 C CA . LYS A 1 818 ? -2.943 48.629 8.463 1.00 81.44 818 LYS A CA 1
ATOM 6392 C C . LYS A 1 818 ? -2.567 47.397 7.640 1.00 81.44 818 LYS A C 1
ATOM 6394 O O . LYS A 1 818 ? -1.691 47.495 6.783 1.00 81.44 818 LYS A O 1
ATOM 6399 N N . LEU A 1 819 ? -3.228 46.258 7.862 1.00 80.19 819 LEU A N 1
ATOM 6400 C CA . LEU A 1 819 ? -3.047 45.050 7.045 1.00 80.19 819 LEU A CA 1
ATOM 6401 C C . LEU A 1 819 ? -3.500 45.280 5.598 1.00 80.19 819 LEU A C 1
ATOM 6403 O O . LEU A 1 819 ? -2.808 44.875 4.665 1.00 80.19 819 LEU A O 1
ATOM 6407 N N . TYR A 1 820 ? -4.622 45.977 5.408 1.00 75.81 820 TYR A N 1
ATOM 6408 C CA . TYR A 1 820 ? -5.129 46.331 4.085 1.00 75.81 820 TYR A CA 1
ATOM 6409 C C . TYR A 1 820 ? -4.205 47.304 3.349 1.00 75.81 820 TYR A C 1
ATOM 6411 O O . TYR A 1 820 ? -3.843 47.046 2.205 1.00 75.81 820 TYR A O 1
ATOM 6419 N N . LEU A 1 821 ? -3.759 48.370 4.016 1.00 74.88 821 LEU A N 1
ATOM 6420 C CA . LEU A 1 821 ? -2.814 49.337 3.456 1.00 74.88 821 LEU A CA 1
ATOM 6421 C C . LEU A 1 821 ? -1.474 48.680 3.118 1.00 74.88 821 LEU A C 1
ATOM 6423 O O . LEU A 1 821 ? -0.919 48.950 2.062 1.00 74.88 821 LEU A O 1
ATOM 6427 N N . SER A 1 822 ? -0.995 47.757 3.953 1.00 70.69 822 SER A N 1
ATOM 6428 C CA . SER A 1 822 ? 0.240 47.007 3.694 1.00 70.69 822 SER A CA 1
ATOM 6429 C C . SER A 1 822 ? 0.109 46.088 2.473 1.00 70.69 822 SER A C 1
ATOM 6431 O O . SER A 1 822 ? 1.019 46.032 1.649 1.00 70.69 822 SER A O 1
ATOM 6433 N N . GLY A 1 823 ? -1.041 45.422 2.312 1.00 66.06 823 GLY A N 1
ATOM 6434 C CA . GLY A 1 823 ? -1.365 44.648 1.110 1.00 66.06 823 GLY A CA 1
ATOM 6435 C C . GLY A 1 823 ? -1.448 45.515 -0.148 1.00 66.06 823 GLY A C 1
ATOM 6436 O O . GLY A 1 823 ? -0.837 45.184 -1.160 1.00 66.06 823 GLY A O 1
ATOM 6437 N N . ALA A 1 824 ? -2.141 46.654 -0.066 1.00 62.31 824 ALA A N 1
ATOM 6438 C CA . ALA A 1 824 ? -2.279 47.595 -1.173 1.00 62.31 824 ALA A CA 1
ATOM 6439 C C . ALA A 1 824 ? -0.924 48.205 -1.582 1.00 62.31 824 ALA A C 1
ATOM 6441 O O . ALA A 1 824 ? -0.593 48.242 -2.764 1.00 62.31 824 ALA A O 1
ATOM 6442 N N . MET A 1 825 ? -0.096 48.624 -0.622 1.00 55.94 825 MET A N 1
ATOM 6443 C CA . MET A 1 825 ? 1.228 49.204 -0.882 1.00 55.94 825 MET A CA 1
ATOM 6444 C C . MET A 1 825 ? 2.211 48.193 -1.483 1.00 55.94 825 MET A C 1
ATOM 6446 O O . MET A 1 825 ? 2.999 48.563 -2.350 1.00 55.94 825 MET A O 1
ATOM 6450 N N . ALA A 1 826 ? 2.147 46.918 -1.087 1.00 55.16 826 ALA A N 1
ATOM 6451 C CA . ALA A 1 826 ? 2.951 45.863 -1.706 1.00 55.16 826 ALA A CA 1
ATOM 6452 C C . ALA A 1 826 ? 2.546 45.610 -3.168 1.00 55.16 826 ALA A C 1
ATOM 6454 O O . ALA A 1 826 ? 3.418 45.435 -4.014 1.00 55.16 826 ALA A O 1
ATOM 6455 N N . SER A 1 827 ? 1.249 45.692 -3.491 1.00 48.06 827 SER A N 1
ATOM 6456 C CA . SER A 1 827 ? 0.786 45.639 -4.885 1.00 48.06 827 SER A CA 1
ATOM 6457 C C . SER A 1 827 ? 1.167 46.871 -5.716 1.00 48.06 827 SER A C 1
ATOM 6459 O O . SER A 1 827 ? 1.244 46.756 -6.931 1.00 48.06 827 SER A O 1
ATOM 6461 N N . PHE A 1 828 ? 1.457 48.022 -5.094 1.00 43.47 828 PHE A N 1
ATOM 6462 C CA . PHE A 1 828 ? 2.024 49.194 -5.781 1.00 43.47 828 PHE A CA 1
ATOM 6463 C C . PHE A 1 828 ? 3.549 49.108 -5.954 1.00 43.47 828 PHE A C 1
ATOM 6465 O O . PHE A 1 828 ? 4.079 49.690 -6.891 1.00 43.47 828 PHE A O 1
ATOM 6472 N N . ALA A 1 829 ? 4.271 48.374 -5.102 1.00 39.06 829 ALA A N 1
ATOM 6473 C CA . ALA A 1 829 ? 5.717 48.177 -5.255 1.00 39.06 829 ALA A CA 1
ATOM 6474 C C . ALA A 1 829 ? 6.078 47.326 -6.493 1.00 39.06 829 ALA A C 1
ATOM 6476 O O . ALA A 1 829 ? 7.141 47.534 -7.074 1.00 39.06 829 ALA A O 1
ATOM 6477 N N . ASP A 1 830 ? 5.172 46.441 -6.928 1.00 42.09 830 ASP A N 1
ATOM 6478 C CA . ASP A 1 830 ? 5.251 45.709 -8.207 1.00 42.09 830 ASP A CA 1
ATOM 6479 C C . ASP A 1 830 ? 4.944 46.600 -9.433 1.00 42.09 830 ASP A C 1
ATOM 6481 O O . ASP A 1 830 ? 5.206 46.213 -10.571 1.00 42.09 830 ASP A O 1
ATOM 6485 N N . ILE A 1 831 ? 4.434 47.820 -9.220 1.00 37.66 831 ILE A N 1
ATOM 6486 C CA . ILE A 1 831 ? 4.135 48.820 -10.255 1.00 37.66 831 ILE A CA 1
ATOM 6487 C C . ILE A 1 831 ? 5.050 50.026 -9.992 1.00 37.66 831 ILE A C 1
ATOM 6489 O O . ILE A 1 831 ? 4.629 51.040 -9.447 1.00 37.66 831 ILE A O 1
ATOM 6493 N N . GLY A 1 832 ? 6.344 49.864 -10.282 1.00 36.78 832 GLY A N 1
ATOM 6494 C CA . GLY A 1 832 ? 7.434 50.745 -9.844 1.00 36.78 832 GLY A CA 1
ATOM 6495 C C . GLY A 1 832 ? 7.099 52.240 -9.722 1.00 36.78 832 GLY A C 1
ATOM 6496 O O . GLY A 1 832 ? 6.888 52.925 -10.719 1.00 36.78 832 GLY A O 1
ATOM 6497 N N . GLY A 1 833 ? 7.126 52.763 -8.490 1.00 38.00 833 GLY A N 1
ATOM 6498 C CA . GLY A 1 833 ? 7.026 54.205 -8.257 1.00 38.00 833 GLY A CA 1
ATOM 6499 C C . GLY A 1 833 ? 6.666 54.629 -6.834 1.00 38.00 833 GLY A C 1
ATOM 6500 O O . GLY A 1 833 ? 5.611 55.214 -6.649 1.00 38.00 833 GLY A O 1
ATOM 6501 N N . ALA A 1 834 ? 7.517 54.374 -5.831 1.00 33.12 834 ALA A N 1
ATOM 6502 C CA . ALA A 1 834 ? 7.554 55.157 -4.577 1.00 33.12 834 ALA A CA 1
ATOM 6503 C C . ALA A 1 834 ? 8.750 54.742 -3.691 1.00 33.12 834 ALA A C 1
ATOM 6505 O O . ALA A 1 834 ? 8.582 54.067 -2.678 1.00 33.12 834 ALA A O 1
ATOM 6506 N N . SER A 1 835 ? 9.980 55.114 -4.063 1.00 34.50 835 SER A N 1
ATOM 6507 C CA . SER A 1 835 ? 11.201 54.699 -3.345 1.00 34.50 835 SER A CA 1
ATOM 6508 C C . SER A 1 835 ? 11.571 55.551 -2.123 1.00 34.50 835 SER A C 1
ATOM 6510 O O . SER A 1 835 ? 12.443 55.144 -1.360 1.00 34.50 835 SER A O 1
ATOM 6512 N N . GLU A 1 836 ? 10.946 56.708 -1.890 1.00 36.53 836 GLU A N 1
ATOM 6513 C CA . GLU A 1 836 ? 11.491 57.686 -0.925 1.00 36.53 836 GLU A CA 1
ATOM 6514 C C . GLU A 1 836 ? 10.937 57.619 0.508 1.00 36.53 836 GLU A C 1
ATOM 6516 O O . GLU A 1 836 ? 11.545 58.186 1.413 1.00 36.53 836 GLU A O 1
ATOM 6521 N N . HIS A 1 837 ? 9.863 56.868 0.779 1.00 40.69 837 HIS A N 1
ATOM 6522 C CA . HIS A 1 837 ? 9.315 56.750 2.148 1.00 40.69 837 HIS A CA 1
ATOM 6523 C C . HIS A 1 837 ? 9.286 55.316 2.711 1.00 40.69 837 HIS A C 1
ATOM 6525 O O . HIS A 1 837 ? 8.949 55.103 3.877 1.00 40.69 837 HIS A O 1
ATOM 6531 N N . LEU A 1 838 ? 9.709 54.321 1.924 1.00 38.75 838 LEU A N 1
ATOM 6532 C CA . LEU A 1 838 ? 9.701 52.903 2.309 1.00 38.75 838 LEU A CA 1
ATOM 6533 C C . LEU A 1 838 ? 10.677 52.526 3.445 1.00 38.75 838 LEU A C 1
ATOM 6535 O O . LEU A 1 838 ? 10.287 51.709 4.280 1.00 38.75 838 LEU A O 1
ATOM 6539 N N . PRO A 1 839 ? 11.894 53.096 3.571 1.00 38.88 839 PRO A N 1
ATOM 6540 C CA . PRO A 1 839 ? 12.805 52.715 4.656 1.00 38.88 839 PRO A CA 1
ATOM 6541 C C . PRO A 1 839 ? 12.307 53.141 6.045 1.00 38.88 839 PRO A C 1
ATOM 6543 O O . PRO A 1 839 ? 12.458 52.396 7.012 1.00 38.88 839 PRO A O 1
ATOM 6546 N N . GLN A 1 840 ? 11.662 54.309 6.139 1.00 36.88 840 GLN A N 1
ATOM 6547 C CA . GLN A 1 840 ? 11.156 54.850 7.406 1.00 36.88 840 GLN A CA 1
ATOM 6548 C C . GLN A 1 840 ? 9.906 54.108 7.895 1.00 36.88 840 GLN A C 1
ATOM 6550 O O . GLN A 1 840 ? 9.742 53.918 9.096 1.00 36.88 840 GLN A O 1
ATOM 6555 N N . ILE A 1 841 ? 9.059 53.613 6.987 1.00 36.78 841 ILE A N 1
ATOM 6556 C CA . ILE A 1 841 ? 7.868 52.829 7.353 1.00 36.78 841 ILE A CA 1
ATOM 6557 C C . ILE A 1 841 ? 8.237 51.369 7.650 1.00 36.78 841 ILE A C 1
ATOM 6559 O O . ILE A 1 841 ? 7.689 50.790 8.588 1.00 36.78 841 ILE A O 1
ATOM 6563 N N . ARG A 1 842 ? 9.229 50.797 6.946 1.00 36.78 842 ARG A N 1
ATOM 6564 C CA . ARG A 1 842 ? 9.735 49.436 7.206 1.00 36.78 842 ARG A CA 1
ATOM 6565 C C . ARG A 1 842 ? 10.257 49.284 8.640 1.00 36.78 842 ARG A C 1
ATOM 6567 O O . ARG A 1 842 ? 9.922 48.297 9.293 1.00 36.78 842 ARG A O 1
ATOM 6574 N N . GLN A 1 843 ? 10.949 50.303 9.160 1.00 37.09 843 GLN A N 1
ATOM 6575 C CA . GLN A 1 843 ? 11.377 50.370 10.564 1.00 37.09 843 GLN A CA 1
ATOM 6576 C C . GLN A 1 843 ? 10.206 50.383 11.563 1.00 37.09 843 GLN A C 1
ATOM 6578 O O . GLN A 1 843 ? 10.298 49.758 12.618 1.00 37.09 843 GLN A O 1
ATOM 6583 N N . VAL A 1 844 ? 9.086 51.038 11.239 1.00 35.41 844 VAL A N 1
ATOM 6584 C CA . VAL A 1 844 ? 7.902 51.086 12.120 1.00 35.41 844 VAL A CA 1
ATOM 6585 C C . VAL A 1 844 ? 7.157 49.743 12.130 1.00 35.41 844 VAL A C 1
ATOM 6587 O O . VAL A 1 844 ? 6.666 49.316 13.174 1.00 35.41 844 VAL A O 1
ATOM 6590 N N . SER A 1 845 ? 7.113 49.035 10.998 1.00 34.88 845 SER A N 1
ATOM 6591 C CA . SER A 1 845 ? 6.521 47.691 10.903 1.00 34.88 845 SER A CA 1
ATOM 6592 C C . SER A 1 845 ? 7.382 46.586 11.529 1.00 34.88 845 SER A C 1
ATOM 6594 O O . SER A 1 845 ? 6.824 45.657 12.110 1.00 34.88 845 SER A O 1
ATOM 6596 N N . GLU A 1 846 ? 8.714 46.689 11.489 1.00 37.81 846 GLU A N 1
ATOM 6597 C CA . GLU A 1 846 ? 9.596 45.768 12.225 1.00 37.81 846 GLU A CA 1
ATOM 6598 C C . GLU A 1 846 ? 9.505 45.992 13.743 1.00 37.81 846 GLU A C 1
ATOM 6600 O O . GLU A 1 846 ? 9.453 45.024 14.502 1.00 37.81 846 GLU A O 1
ATOM 6605 N N . ALA A 1 847 ? 9.359 47.243 14.196 1.00 36.56 847 ALA A N 1
ATOM 6606 C CA . ALA A 1 847 ? 9.185 47.564 15.615 1.00 36.56 847 ALA A CA 1
ATOM 6607 C C . ALA A 1 847 ? 7.852 47.059 16.208 1.00 36.56 847 ALA A C 1
ATOM 6609 O O . ALA A 1 847 ? 7.788 46.745 17.393 1.00 36.56 847 ALA A O 1
ATOM 6610 N N . ALA A 1 848 ? 6.793 46.927 15.401 1.00 34.94 848 ALA A N 1
ATOM 6611 C CA . ALA A 1 848 ? 5.508 46.377 15.851 1.00 34.94 848 ALA A CA 1
ATOM 6612 C C . ALA A 1 848 ? 5.494 44.836 15.972 1.00 34.94 848 ALA A C 1
ATOM 6614 O O . ALA A 1 848 ? 4.555 44.276 16.542 1.00 34.94 848 ALA A O 1
ATOM 6615 N N . LEU A 1 849 ? 6.507 44.143 15.432 1.00 35.62 849 LEU A N 1
ATOM 6616 C CA . LEU A 1 849 ? 6.561 42.677 15.335 1.00 35.62 849 LEU A CA 1
ATOM 6617 C C . LEU A 1 849 ? 7.598 42.017 16.259 1.00 35.62 849 LEU A C 1
ATOM 6619 O O . LEU A 1 849 ? 7.675 40.787 16.293 1.00 35.62 849 LEU A O 1
ATOM 6623 N N . VAL A 1 850 ? 8.340 42.790 17.056 1.00 35.81 850 VAL A N 1
ATOM 6624 C CA . VAL A 1 850 ? 9.248 42.262 18.086 1.00 35.81 850 VAL A CA 1
ATOM 6625 C C . VAL A 1 850 ? 8.687 42.602 19.471 1.00 35.81 850 VAL A C 1
ATOM 6627 O O . VAL A 1 850 ? 8.539 43.782 19.781 1.00 35.81 850 VAL A O 1
ATOM 6630 N N . PRO A 1 851 ? 8.383 41.624 20.346 1.00 32.16 851 PRO A N 1
ATOM 6631 C CA . PRO A 1 851 ? 8.119 41.940 21.739 1.00 32.16 851 PRO A CA 1
ATOM 6632 C C . PRO A 1 851 ? 9.447 42.287 22.419 1.00 32.16 851 PRO A C 1
ATOM 6634 O O . PRO A 1 851 ? 10.348 41.451 22.489 1.00 32.16 851 PRO A O 1
ATOM 6637 N N . SER A 1 852 ? 9.565 43.508 22.936 1.00 28.62 852 SER A N 1
ATOM 6638 C CA . SER A 1 852 ? 10.606 43.867 23.896 1.00 28.62 852 SER A CA 1
ATOM 6639 C C . SER A 1 852 ? 10.452 43.002 25.150 1.00 28.62 852 SER A C 1
ATOM 6641 O O . SER A 1 852 ? 9.412 43.035 25.807 1.00 28.62 852 SER A O 1
ATOM 6643 N N . LEU A 1 853 ? 11.478 42.209 25.461 1.00 34.41 853 LEU A N 1
ATOM 6644 C CA . LEU A 1 853 ? 11.621 41.553 26.757 1.00 34.41 853 LEU A CA 1
ATOM 6645 C C . LEU A 1 853 ? 11.992 42.618 27.795 1.00 34.41 853 LEU A C 1
ATOM 6647 O O . LEU A 1 853 ? 13.128 43.088 27.816 1.00 34.41 853 LEU A O 1
ATOM 6651 N N . SER A 1 854 ? 11.029 42.966 28.644 1.00 30.03 854 SER A N 1
ATOM 6652 C CA . SER A 1 854 ? 11.237 43.491 29.997 1.00 30.03 854 SER A CA 1
ATOM 6653 C C . SER A 1 854 ? 10.090 43.024 30.873 1.00 30.03 854 SER A C 1
ATOM 6655 O O . SER A 1 854 ? 8.938 43.306 30.465 1.00 30.03 854 SER A O 1
#

InterPro domains:
  IPR040871 HopA1 effector protein [PF17914] (124-291)